Protein 8PE4 (pdb70)

B-factor: mean 80.27, std 25.06, range [13.52, 149.9]

InterPro domains:
  IPR015302 Major coat protein, L-A virus [PF09220] (1-434)
  IPR036332 L-A virus major coat protein superfamily [G3DSA:3.90.1840.10] (1-651)
  IPR036332 L-A virus major coat protein superfamily [SSF82856] (1-651)

Sequence (1255 aa):
MLRFVTKNSQDKSSDLFSICSDRGTFVAHNRVRTDFKFDNLVFNRVYGVSQKFTLVGNPTVCFNEGSSYLEGIAKKYLTLDGGLAIDNVLNELASHAYNITSWRWYDNHVALLMNMLRAYHLQVLTEQGQYSAGDIPMYHDGHVKIKLPVTIDDTAGPTQFAWPSDRSTDSYPDWAQFSESFPSIDVPYLDVRPLTVTEVNFVLMMMSKWHRRTNLAIDYEAPQLADKFAYRHALTVQDADEWIEGDRTDDQFRPPSSKVMLSALRKYVNHNRLYNQFYTAAQLLAQIMMKPVPNCAEGYAWLMHDALVNIPKFGSIRGRYPFLLSGDAALIQATALEDWSAIMAKPELVFTYAMQVSVALNTGLYLRRVKKTGFGTTIDDSYEDGAFLQPETFVQAALACCTGQDAPLNGMSDVYVTYPDLLEFDAVTQVPITVIEPAGYNIVDDHLVVVGVPVACSPYMIFPVAAFDTANPYCGNFVIKAANKYLRKGAVYDKLEAWKLAWALRVAGYDTHFKVTKFYADNGDTWTHIPEFVTDGDVMEVFVTAIERRARHFVELPRLNSPAFFRSVEVSTTIYDTHVQAASRINLDYVKPVSTGIQVINAGELKNYWGSVRRTQQGLGVVGLTMLRFVTKNSQDKSSDLFSICSDRGTFVAHNRVRTDFKFDNLVFNRVYGVSQKFTLVGNPTVCFNEGSSYLEGIAKKYLTLDGGLAIDNVLNELRVASHAYNITSWRWYDNHVALLMNMLRAYHLQVLTEQGQYSAGDIPMYHDGHVKIKLPVTIDDTAGPTQFAWPSDRSTDSYPDWAQFSESFPSIDVPYLDVRPLTVTEVNFVLMMMSKWHRRTNLAIDYEAPQLADKFAYRHALTVQDADEWIEGDRTDDQFRPPSSKVMLSALRKYVNHNRLYNQFYTAAQLLAQIMMKPVPNCAEGYAWLMHDALVNIPKFGSIRGRYPFLLSGDAALIQATALEDWSAIMAKPELVFTYAMQVSVALNTGLYLRRVKKTGFGTTIDDSYEDGAFLQPETFVQAALACCTGQDAPLNGMSDVYVTYPDLLEFDAVTQVPITVIEPAGYNIVDDHLVVVGVPVACSPYMIFPVAAFDTANPYCGNFVIKAANKYLRKGAVYDKLEAWKLAWALRVAGYDTHFKVTKFYADNGDTWTHIPEFVTDGDVMEVFVTAIERRARHFVELPRLNSPAFFRSVEVSTTIYDTHVQAGASRINLDYVKPVSTGIQVINAGELKNYWGSVRRTQQGLGVVGLT

Nearest PDB structures (foldseek):
  8pe4-assembly1_B  TM=1.002E+00  e=0.000E+00  Saccharomyces cerevisiae virus L-A
  8pe4-assembly1_A  TM=9.789E-01  e=0.000E+00  Saccharomyces cerevisiae virus L-A
  8a5t-assembly1_A  TM=9.778E-01  e=0.000E+00  Saccharomyces cerevisiae
  7zts-assembly1_AG  TM=7.539E-01  e=8.269E-28  Saccharomyces cerevisiae BY4741
  7zts-assembly1_AB  TM=7.279E-01  e=7.808E-28  Saccharomyces cerevisiae BY4741

Radius of gyration: 36.83 Å; Cα contacts (8 Å, |Δi|>4): 2786; chains: 2; bounding box: 89×83×105 Å

Organism: Saccharomyces cerevisiae virus L-A (NCBI:txid11008)

Solvent-accessible surface area: 47794 Å² total; per-residue (Å²): 8,14,111,7,5,4,106,10,68,88,64,154,15,4,43,1,21,50,3,39,2,78,128,1,23,4,33,1,49,7,97,0,68,0,10,0,72,29,84,151,94,85,78,75,36,81,17,54,5,33,4,78,0,0,6,18,14,77,13,68,37,18,34,16,52,6,37,42,16,6,35,0,2,0,88,97,5,16,61,187,56,21,15,33,13,72,84,57,12,87,90,83,134,90,72,24,60,180,50,29,98,82,28,127,37,52,0,1,1,0,4,0,0,1,4,0,2,0,4,10,0,0,16,15,5,13,109,73,61,49,6,19,0,0,29,18,27,101,31,92,46,42,72,0,68,4,130,14,107,48,107,52,90,12,133,96,10,48,97,120,13,53,19,6,5,42,87,64,114,15,86,19,4,74,33,40,53,10,77,102,54,100,0,83,81,60,26,23,3,3,0,1,91,50,5,66,70,70,5,1,5,4,3,4,0,2,0,0,56,2,42,50,66,0,5,4,6,8,6,5,81,1,69,44,23,14,111,77,1,6,7,11,11,96,85,73,8,81,56,0,40,48,10,38,125,52,97,65,86,84,101,121,22,151,23,17,55,10,159,36,4,24,26,0,1,89,58,1,0,63,45,1,24,2,7,15,8,2,10,0,0,2,0,0,0,1,15,13,2,11,31,0,4,3,25,2,2,46,0,2,0,4,20,70,19,56,6,18,0,1,0,2,93,15,3,1,5,2,0,6,20,43,35,6,12,54,49,58,0,2,43,0,8,30,11,0,3,46,4,18,18,0,7,32,52,52,29,22,0,0,0,7,1,0,6,20,1,7,0,0,7,2,5,0,0,12,3,6,19,1,7,83,34,37,1,18,24,114,68,119,21,36,20,68,13,33,13,2,8,42,2,6,2,0,1,1,0,0,2,0,3,1,10,26,42,57,1,16,2,0,3,6,14,10,0,3,1,6,10,25,65,3,3,38,36,103,21,80,10,81,2,48,3,88,69,87,71,120,50,75,69,91,53,83,120,75,58,5,37,10,88,3,5,10,15,2,6,2,3,7,30,5,18,76,3,47,2,14,92,69,41,0,2,9,44,30,67,5,52,4,120,59,11,92,120,64,89,232,151,6,0,21,4,52,18,17,36,1,2,11,0,1,1,0,1,22,0,0,2,23,22,3,33,10,127,97,112,105,9,84,10,38,92,43,7,9,10,1,26,20,12,117,148,1,11,79,31,156,35,143,83,0,40,0,22,49,24,79,142,60,117,150,52,85,4,108,13,30,109,0,3,24,86,78,118,44,102,68,0,41,0,26,6,60,50,117,60,32,80,28,114,38,88,50,138,10,66,58,108,180,19,155,48,90,88,117,46,20,47,63,50,84,50,29,85,79,43,25,20,20,7,10,0,108,71,60,134,105,7,15,26,68,54,29,43,137,9,3,121,8,2,2,48,128,27,72,121,130,12,15,46,0,19,48,8,21,2,50,127,3,16,2,31,0,34,3,83,0,58,0,11,0,62,18,81,161,98,78,73,80,28,74,12,30,2,32,11,73,0,1,1,16,17,79,14,67,51,32,43,69,114,6,54,45,22,22,38,0,4,2,101,100,7,16,61,128,122,61,25,62,22,51,88,44,3,29,89,34,28,134,147,27,75,74,3,92,97,64,2,1,128,94,32,22,0,0,0,0,3,0,0,2,4,1,3,0,0,24,2,0,14,20,1,8,100,96,70,38,8,23,0,0,32,19,23,78,32,130,52,58,72,1,58,0,102,16,118,53,116,47,80,23,124,91,6,51,99,113,10,30,7,6,3,52,62,106,92,32,85,32,4,83,21,59,49,13,7,68,41,51,3,68,90,50,13,27,5,2,2,2,18,5,2,20,64,68,5,1,10,2,2,5,1,4,0,8,52,6,44,49,67,0,9,2,5,0,4,5,75,1,72,42,16,8,119,86,4,14,3,2,9,6,66,73,6,79,32,1,40,47,8,42,93,64,103,52,70,70,124,92,14,92,18,24,40,12,153,44,2,27,8,0,0,24,0,0,0,24,2,0,27,2,6,10,8,0,10,0,0,0,0,1,0,1,17,15,1,11,24,0,6,6,40,13,0,32,0,3,1,3,13,63,20,71,7,57,2,2,2,7,89,9,4,0,10,2,1,0,4,32,13,8,9,24,41,50,0,1,25,0,9,21,14,0,3,28,1,10,19,2,3,29,51,42,21,33,0,1,0,3,0,1,3,16,4,8,0,0,12,0,3,0,4,16,1,9,46,5,50,33,52,18,60,42,111,55,172,78,122,80,20,113,19,24,11,2,109,84,45,26,3,0,2,0,0,0,0,0,0,0,1,38,46,51,0,12,2,1,4,6,29,78,0,32,2,14,11,80,76,10,66,80,73,98,10,98,18,75,0,55,15,45,132,66,128,93,52,76,37,95,50,78,100,66,57,2,46,9,78,4,12,8,8,1,7,3,2,14,29,4,20,79,7,50,1,14,129,72,42,0,1,2,62,4,76,1,65,7,112,54,11,93,112,74,73,238,111,11,0,16,6,53,10,21,63,0,0,14,3,0,2,0,2,17,1,0,1,15,20,0,52,12,104,115,117,78,4,77,33,31,117,41,5,15,10,0,35,5,19,114,28,2,20,76,25,125,28,130,72,3,45,1,58,41,24,94,154,86,107,164,48,76,19,89,10,37,137,1,25,25,80,106,110,41,96,69,1,54,0,22,10,62,75,114,73,49,61,19,88,34,91,99,40,137,4,50,34,89,104,13,147,46,32,82,52,47,19,52,57,34,98,67,31,85,72,148,33,39,18,4,15,0,98,53,64,154,128,1,9,28,56,44,18,30,132

Foldseek 3Di:
DQCVLCVLVHVPFQWFDFDFAALFKWKWKFKKKKWKAFPNDIDIDIDMFIWMWGQFAAAAEDAAADDAAQQFFAPQQPDPDRHGPVVSPVVPAPVVVVVVVPADARAAALVLLLLLLLLLSQLVHLVVQRRWQHAADWDDDLFWTFGDDFDADGVPTDSHDFQQDDQLPDDFAAEAEDADFAQDDSAFEEEQAVADLLLVLLSRRSLAWGHQRHSGQSRYGDHRLGNYYYYYYPDDRCPVVCRNVPHDDDVVDGRDHSVSSLVSSVSRCVQSVVLLSSLLSLVQCLQRGIAIAAPDDQQCLVVVFHKYWYHYGHHRDPRNGPCGSPHFRGAAAQVSQLVVLVCSVPVRVSVLSSVVLNLLLLQLQVLLLLCCQPPQAPDNDCSLPDQCVQQQCNSQNSNQLWQQDWRFTSLAPPTHIHRPQQSDQARKDFGAIDTDHDDPFQDDPRGGIDTHHFNRGDCPSSQCRCNHPADANSHFKDKQDAAPAADDQWGKHFQRSVQRVQLVLLVQFWWKQWPCGTQDADPSRSGTGRDPSSSHHPDTIIGIGDRGGHPDGHHDAWPSTDPVGNTTIMMGMDIDDMDMDSTDRDDSVVSNGDPPSYHYDNWDDVNRPRFTWGQDSNGIDTDIRD/DVCVQCVNQPVQWHWFDFDEAAQFKFKWKFWKKKWKAFPNDIDIDIDMFMFMWGQFAAAAEDQAAFAADQFLWFAVQADPPVGGDLVVCLVVLVPSVVLVVAAVPPRHAACLVLLLLLLLLLSQLVCLVVQHRWAHAFDKADDQFWIAGDDFPADGVPADSHDFQFDDAPPDDWAAEKADADQRDGHHFFEAEQAVADLQLVLLSRSSLAWGHQRHRGQSSYGGHRLGNYYYYHYPDIHCPVVCVNDVNDDRVRNGRDHSVSSLVSSVSRCVQSVCLLSSLLSLVQCLQRRIAIAFNDDLQCLQVPFHKYWYDYRHHRDDRNHVCRNVFFGHADAPVSQLVVLVCSVPVSVSVRSSVLLNLQLLQLQVLCLQVQCVLVPDDDRQAPLCLCPPQQSNSQQSNCLQAQDFRFGSLAPRTHIGGVQQSDQQRKGWGQIDDGDDDPQPQDPNIRIHGGHFNGTDNVSVQCRPNDVADAVSNFKWKQDFAPDADDLFGWHFLRSVLRVQLVLLVQAKWWQWDCGTQDAGDSRSGGGRDCNSRVSPDGIIGTRAIGGHPPHHHDAWRCGDPPTRTIMIMGMDIDDIDTDYCIDMTGCPSSDGDPVSYDYDNWDDCVRPQFTWGADSSHIGTGHSD

Structure (mmCIF, N/CA/C/O backbone):
data_8PE4
#
_entry.id   8PE4
#
loop_
_atom_site.group_PDB
_atom_site.id
_atom_site.type_symbol
_atom_site.label_atom_id
_atom_site.label_alt_id
_atom_site.label_comp_id
_atom_site.label_asym_id
_atom_site.label_entity_id
_atom_site.label_seq_id
_atom_site.pdbx_PDB_ins_code
_atom_site.Cartn_x
_atom_site.Cartn_y
_atom_site.Cartn_z
_atom_site.occupancy
_atom_site.B_iso_or_equiv
_atom_site.auth_seq_id
_atom_site.auth_comp_id
_atom_site.auth_asym_id
_atom_site.auth_atom_id
_atom_site.pdbx_PDB_model_num
ATOM 1 N N . MET A 1 1 ? 202.749 199.263 297.087 1.00 68.97 1 MET A N 1
ATOM 2 C CA . MET A 1 1 ? 201.678 199.927 296.358 1.00 71.59 1 MET A CA 1
ATOM 3 C C . MET A 1 1 ? 201.051 201.030 297.206 1.00 79.44 1 MET A C 1
ATOM 4 O O . MET A 1 1 ? 200.345 201.895 296.693 1.00 79.12 1 MET A O 1
ATOM 9 N N . LEU A 1 2 ? 201.316 200.989 298.513 1.00 80.76 2 LEU A N 1
ATOM 10 C CA . LEU A 1 2 ? 200.825 202.046 299.390 1.00 76.83 2 LEU A CA 1
ATOM 11 C C . LEU A 1 2 ? 201.458 203.385 299.042 1.00 80.88 2 LEU A C 1
ATOM 12 O O . LEU A 1 2 ? 200.768 204.412 299.001 1.00 89.00 2 LEU A O 1
ATOM 17 N N . ARG A 1 3 ? 202.769 203.398 298.787 1.00 81.48 3 ARG A N 1
ATOM 18 C CA . ARG A 1 3 ? 203.434 204.646 298.432 1.00 81.34 3 ARG A CA 1
ATOM 19 C C . ARG A 1 3 ? 202.891 205.201 297.124 1.00 78.77 3 ARG A C 1
ATOM 20 O O . ARG A 1 3 ? 202.692 206.410 296.993 1.00 84.38 3 ARG A O 1
ATOM 28 N N . PHE A 1 4 ? 202.633 204.329 296.149 1.00 66.48 4 PHE A N 1
ATOM 29 C CA . PHE A 1 4 ? 202.133 204.788 294.857 1.00 72.60 4 PHE A CA 1
ATOM 30 C C . PHE A 1 4 ? 200.780 205.479 295.004 1.00 72.17 4 PHE A C 1
ATOM 31 O O . PHE A 1 4 ? 200.588 206.613 294.541 1.00 78.42 4 PHE A O 1
ATOM 39 N N . VAL A 1 5 ? 199.840 204.822 295.689 1.00 65.76 5 VAL A N 1
ATOM 40 C CA . VAL A 1 5 ? 198.502 205.382 295.850 1.00 66.82 5 VAL A CA 1
ATOM 41 C C . VAL A 1 5 ? 198.545 206.648 296.694 1.00 70.16 5 VAL A C 1
ATOM 42 O O . VAL A 1 5 ? 197.900 207.653 296.365 1.00 72.60 5 VAL A O 1
ATOM 46 N N . THR A 1 6 ? 199.314 206.633 297.783 1.00 81.35 6 THR A N 1
ATOM 47 C CA . THR A 1 6 ? 199.389 207.794 298.658 1.00 81.62 6 THR A CA 1
ATOM 48 C C . THR A 1 6 ? 200.244 208.921 298.090 1.00 85.90 6 THR A C 1
ATOM 49 O O . THR A 1 6 ? 200.250 210.013 298.662 1.00 91.86 6 THR A O 1
ATOM 53 N N . LYS A 1 7 ? 200.970 208.683 296.999 1.00 90.96 7 LYS A N 1
ATOM 54 C CA . LYS A 1 7 ? 201.746 209.722 296.345 1.00 88.95 7 LYS A CA 1
ATOM 55 C C . LYS A 1 7 ? 201.112 210.230 295.062 1.00 90.52 7 LYS A C 1
ATOM 56 O O . LYS A 1 7 ? 201.588 211.233 294.518 1.00 94.65 7 LYS A O 1
ATOM 62 N N . ASN A 1 8 ? 200.074 209.561 294.553 1.00 91.67 8 ASN A N 1
ATOM 63 C CA . ASN A 1 8 ? 199.385 210.080 293.373 1.00 93.88 8 ASN A CA 1
ATOM 64 C C . ASN A 1 8 ? 198.839 211.487 293.612 1.00 97.90 8 ASN A C 1
ATOM 65 O O . ASN A 1 8 ? 198.882 212.333 292.711 1.00 92.68 8 ASN A O 1
ATOM 70 N N . SER A 1 9 ? 198.321 211.759 294.810 1.00 118.73 9 SER A N 1
ATOM 71 C CA . SER A 1 9 ? 197.769 213.074 295.125 1.00 117.59 9 SER A CA 1
ATOM 72 C C . SER A 1 9 ? 198.596 213.816 296.167 1.00 117.57 9 SER A C 1
ATOM 73 O O . SER A 1 9 ? 199.123 214.895 295.881 1.00 118.02 9 SER A O 1
ATOM 76 N N . GLN A 1 10 ? 198.736 213.257 297.367 1.00 126.56 10 GLN A N 1
ATOM 77 C CA . GLN A 1 10 ? 199.530 213.852 298.438 1.00 127.73 10 GLN A CA 1
ATOM 78 C C . GLN A 1 10 ? 199.563 212.877 299.604 1.00 129.24 10 GLN A C 1
ATOM 79 O O . GLN A 1 10 ? 198.670 212.039 299.763 1.00 129.47 10 GLN A O 1
ATOM 85 N N . ASP A 1 11 ? 200.603 213.009 300.430 1.00 129.35 11 ASP A N 1
ATOM 86 C CA . ASP A 1 11 ? 200.769 212.124 301.576 1.00 128.24 11 ASP A CA 1
ATOM 87 C C . ASP A 1 11 ? 199.642 212.264 302.592 1.00 127.48 11 ASP A C 1
ATOM 88 O O . ASP A 1 11 ? 199.432 211.350 303.396 1.00 125.77 11 ASP A O 1
ATOM 93 N N . LYS A 1 12 ? 198.916 213.383 302.575 1.00 135.58 12 LYS A N 1
ATOM 94 C CA . LYS A 1 12 ? 197.884 213.609 303.578 1.00 135.93 12 LYS A CA 1
ATOM 95 C C . LYS A 1 12 ? 196.544 213.017 303.168 1.00 135.03 12 LYS A C 1
ATOM 96 O O . LYS A 1 12 ? 195.778 212.575 304.032 1.00 132.17 12 LYS A O 1
ATOM 102 N N . SER A 1 13 ? 196.241 212.999 301.868 1.00 131.11 13 SER A N 1
ATOM 103 C CA . SER A 1 13 ? 194.927 212.582 301.393 1.00 128.80 13 SER A CA 1
ATOM 104 C C . SER A 1 13 ? 194.641 211.124 301.727 1.00 130.19 13 SER A C 1
ATOM 105 O O . SER A 1 13 ? 193.763 210.834 302.547 1.00 129.55 13 SER A O 1
ATOM 108 N N . SER A 1 14 ? 195.392 210.208 301.114 1.00 117.62 14 SER A N 1
ATOM 109 C CA . SER A 1 14 ? 195.253 208.769 301.331 1.00 116.91 14 SER A CA 1
ATOM 110 C C . SER A 1 14 ? 193.787 208.337 301.254 1.00 115.92 14 SER A C 1
ATOM 111 O O . SER A 1 14 ? 193.194 207.865 302.225 1.00 113.90 14 SER A O 1
ATOM 114 N N . ASP A 1 15 ? 193.209 208.511 300.070 1.00 104.52 15 ASP A N 1
ATOM 115 C CA . ASP A 1 15 ? 191.793 208.256 299.848 1.00 103.27 15 ASP A CA 1
ATOM 116 C C . ASP A 1 15 ? 191.610 206.846 299.300 1.00 102.73 15 ASP A C 1
ATOM 117 O O . ASP A 1 15 ? 192.248 206.467 298.313 1.00 107.75 15 ASP A O 1
ATOM 122 N N . LEU A 1 16 ? 190.728 206.083 299.939 1.00 80.40 16 LEU A N 1
ATOM 123 C CA . LEU A 1 16 ? 190.445 204.700 299.582 1.00 77.65 16 LEU A CA 1
ATOM 124 C C . LEU A 1 16 ? 188.971 204.541 299.247 1.00 77.63 16 LEU A C 1
ATOM 125 O O . LEU A 1 16 ? 188.127 205.311 299.714 1.00 82.35 16 LEU A O 1
ATOM 130 N N . PHE A 1 17 ? 188.663 203.536 298.433 1.00 74.20 17 PHE A N 1
ATOM 131 C CA . PHE A 1 17 ? 187.290 203.274 298.040 1.00 75.64 17 PHE A CA 1
ATOM 132 C C . PHE A 1 17 ? 187.003 201.782 298.093 1.00 77.89 17 PHE A C 1
ATOM 133 O O . PHE A 1 17 ? 187.882 200.951 297.848 1.00 85.89 17 PHE A O 1
ATOM 141 N N . SER A 1 18 ? 185.759 201.451 298.418 1.00 69.64 18 SER A N 1
ATOM 142 C CA . SER A 1 18 ? 185.340 200.065 298.528 1.00 66.51 18 SER A CA 1
ATOM 143 C C . SER A 1 18 ? 184.888 199.521 297.176 1.00 75.11 18 SER A C 1
ATOM 144 O O . SER A 1 18 ? 184.677 200.264 296.215 1.00 82.29 18 SER A O 1
ATOM 147 N N . ILE A 1 19 ? 184.743 198.197 297.111 1.00 65.53 19 ILE A N 1
ATOM 148 C CA . ILE A 1 19 ? 184.316 197.537 295.882 1.00 63.88 19 ILE A CA 1
ATOM 149 C C . ILE A 1 19 ? 182.809 197.674 295.739 1.00 68.12 19 ILE A C 1
ATOM 150 O O . ILE A 1 19 ? 182.057 197.529 296.710 1.00 80.05 19 ILE A O 1
ATOM 155 N N . CYS A 1 20 ? 182.358 197.962 294.520 1.00 66.26 20 CYS A N 1
ATOM 156 C CA . CYS A 1 20 ? 180.938 198.030 294.220 1.00 71.63 20 CYS A CA 1
ATOM 157 C C . CYS A 1 20 ? 180.739 197.676 292.756 1.00 72.69 20 CYS A C 1
ATOM 158 O O . CYS A 1 20 ? 181.567 198.025 291.913 1.00 83.55 20 CYS A O 1
ATOM 161 N N . SER A 1 21 ? 179.646 196.983 292.463 1.00 71.86 21 SER A N 1
ATOM 162 C CA . SER A 1 21 ? 179.336 196.594 291.099 1.00 72.41 21 SER A CA 1
ATOM 163 C C . SER A 1 21 ? 177.849 196.774 290.843 1.00 74.44 21 SER A C 1
ATOM 164 O O . SER A 1 21 ? 177.031 196.739 291.765 1.00 84.24 21 SER A O 1
ATOM 167 N N . ASP A 1 22 ? 177.510 196.979 289.577 1.00 84.32 22 ASP A N 1
ATOM 168 C CA . ASP A 1 22 ? 176.118 197.090 289.151 1.00 88.52 22 ASP A CA 1
ATOM 169 C C . ASP A 1 22 ? 176.044 196.339 287.828 1.00 89.00 22 ASP A C 1
ATOM 170 O O . ASP A 1 22 ? 176.303 196.916 286.767 1.00 93.53 22 ASP A O 1
ATOM 175 N N . ARG A 1 23 ? 175.697 195.054 287.899 1.00 87.21 23 ARG A N 1
ATOM 176 C CA . ARG A 1 23 ? 175.758 194.156 286.746 1.00 88.82 23 ARG A CA 1
ATOM 177 C C . ARG A 1 23 ? 177.164 194.115 286.153 1.00 90.21 23 ARG A C 1
ATOM 178 O O . ARG A 1 23 ? 177.346 194.055 284.936 1.00 93.49 23 ARG A O 1
ATOM 186 N N . GLY A 1 24 ? 178.169 194.152 287.026 1.00 79.55 24 GLY A N 1
ATOM 187 C CA . GLY A 1 24 ? 179.551 194.032 286.623 1.00 79.37 24 GLY A CA 1
ATOM 188 C C . GLY A 1 24 ? 180.264 195.336 286.350 1.00 79.00 24 GLY A C 1
ATOM 189 O O . GLY A 1 24 ? 181.480 195.320 286.125 1.00 81.10 24 GLY A O 1
ATOM 190 N N . THR A 1 25 ? 179.558 196.464 286.357 1.00 73.25 25 THR A N 1
ATOM 191 C CA . THR A 1 25 ? 180.170 197.756 286.094 1.00 66.71 25 THR A CA 1
ATOM 192 C C . THR A 1 25 ? 179.809 198.734 287.203 1.00 61.23 25 THR A C 1
ATOM 193 O O . THR A 1 25 ? 178.785 198.594 287.875 1.00 77.63 25 THR A O 1
ATOM 197 N N . PHE A 1 26 ? 180.669 199.731 287.384 1.00 46.31 26 PHE A N 1
ATOM 198 C CA . PHE A 1 26 ? 180.405 200.795 288.336 1.00 57.20 26 PHE A CA 1
ATOM 199 C C . PHE A 1 26 ? 180.984 202.087 287.787 1.00 60.67 26 PHE A C 1
ATOM 200 O O . PHE A 1 26 ? 181.847 202.077 286.906 1.00 67.14 26 PHE A O 1
ATOM 208 N N . VAL A 1 27 ? 180.499 203.203 288.319 1.00 58.74 27 VAL A N 1
ATOM 209 C CA . VAL A 1 27 ? 180.873 204.528 287.845 1.00 55.76 27 VAL A CA 1
ATOM 210 C C . VAL A 1 27 ? 181.451 205.319 289.007 1.00 55.83 27 VAL A C 1
ATOM 211 O O . VAL A 1 27 ? 180.887 205.323 290.107 1.00 65.88 27 VAL A O 1
ATOM 215 N N . ALA A 1 28 ? 182.588 205.969 288.768 1.00 56.44 28 ALA A N 1
ATOM 216 C CA . ALA A 1 28 ? 183.249 206.816 289.753 1.00 55.59 28 ALA A CA 1
ATOM 217 C C . ALA A 1 28 ? 183.027 208.269 289.352 1.00 61.30 28 ALA A C 1
ATOM 218 O O . ALA A 1 28 ? 183.544 208.721 288.326 1.00 68.63 28 ALA A O 1
ATOM 220 N N . HIS A 1 29 ? 182.241 208.977 290.172 1.00 69.38 29 HIS A N 1
ATOM 221 C CA . HIS A 1 29 ? 181.901 210.388 289.867 1.00 68.67 29 HIS A CA 1
ATOM 222 C C . HIS A 1 29 ? 182.845 211.342 290.577 1.00 69.00 29 HIS A C 1
ATOM 223 O O . HIS A 1 29 ? 183.345 211.014 291.665 1.00 75.71 29 HIS A O 1
ATOM 230 N N . ASN A 1 30 ? 183.053 212.502 289.975 1.00 60.01 30 ASN A N 1
ATOM 231 C CA . ASN A 1 30 ? 183.899 213.539 290.542 1.00 60.31 30 ASN A CA 1
ATOM 232 C C . ASN A 1 30 ? 183.199 214.881 290.401 1.00 71.35 30 ASN A C 1
ATOM 233 O O . ASN A 1 30 ? 182.206 215.018 289.682 1.00 80.80 30 ASN A O 1
ATOM 238 N N . ARG A 1 31 ? 183.730 215.881 291.099 1.00 75.25 31 ARG A N 1
ATOM 239 C CA . ARG A 1 31 ? 183.239 217.253 291.002 1.00 74.54 31 ARG A CA 1
ATOM 240 C C . ARG A 1 31 ? 184.451 218.168 290.960 1.00 77.08 31 ARG A C 1
ATOM 241 O O . ARG A 1 31 ? 185.204 218.253 291.934 1.00 78.26 31 ARG A O 1
ATOM 249 N N . VAL A 1 32 ? 184.640 218.848 289.834 1.00 62.79 32 VAL A N 1
ATOM 250 C CA . VAL A 1 32 ? 185.879 219.548 289.531 1.00 58.40 32 VAL A CA 1
ATOM 251 C C . VAL A 1 32 ? 185.571 220.975 289.098 1.00 59.13 32 VAL A C 1
ATOM 252 O O . VAL A 1 32 ? 184.619 221.216 288.348 1.00 62.19 32 VAL A O 1
ATOM 256 N N . ARG A 1 33 ? 186.361 221.922 289.595 1.00 57.53 33 ARG A N 1
ATOM 257 C CA . ARG A 1 33 ? 186.217 223.333 289.266 1.00 55.39 33 ARG A CA 1
ATOM 258 C C . ARG A 1 33 ? 187.389 223.778 288.405 1.00 60.50 33 ARG A C 1
ATOM 259 O O . ARG A 1 33 ? 188.548 223.557 288.767 1.00 69.44 33 ARG A O 1
ATOM 267 N N . THR A 1 34 ? 187.083 224.407 287.273 1.00 47.71 34 THR A N 1
ATOM 268 C CA . THR A 1 34 ? 188.088 224.892 286.335 1.00 40.39 34 THR A CA 1
ATOM 269 C C . THR A 1 34 ? 188.087 226.412 286.340 1.00 36.62 34 THR A C 1
ATOM 270 O O . THR A 1 34 ? 187.028 227.033 286.220 1.00 43.02 34 THR A O 1
ATOM 274 N N . ASP A 1 35 ? 189.268 227.004 286.462 1.00 36.18 35 ASP A N 1
ATOM 275 C CA . ASP A 1 35 ? 189.428 228.450 286.486 1.00 37.36 35 ASP A CA 1
ATOM 276 C C . ASP A 1 35 ? 189.772 228.986 285.103 1.00 41.86 35 ASP A C 1
ATOM 277 O O . ASP A 1 35 ? 190.219 228.252 284.218 1.00 65.61 35 ASP A O 1
ATOM 282 N N . PHE A 1 36 ? 189.554 230.289 284.929 1.00 27.35 36 PHE A N 1
ATOM 283 C CA . PHE A 1 36 ? 189.934 230.998 283.707 1.00 29.66 36 PHE A CA 1
ATOM 284 C C . PHE A 1 36 ? 190.308 232.419 284.131 1.00 41.55 36 PHE A C 1
ATOM 285 O O . PHE A 1 36 ? 189.449 233.299 284.202 1.00 62.24 36 PHE A O 1
ATOM 293 N N . LYS A 1 37 ? 191.588 232.636 284.412 1.00 36.14 37 LYS A N 1
ATOM 294 C CA . LYS A 1 37 ? 192.056 233.943 284.847 1.00 42.17 37 LYS A CA 1
ATOM 295 C C . LYS A 1 37 ? 192.806 234.629 283.715 1.00 38.56 37 LYS A C 1
ATOM 296 O O . LYS A 1 37 ? 193.769 234.077 283.174 1.00 53.98 37 LYS A O 1
ATOM 302 N N . PHE A 1 38 ? 192.360 235.835 283.373 1.00 50.38 38 PHE A N 1
ATOM 303 C CA . PHE A 1 38 ? 192.970 236.649 282.334 1.00 52.24 38 PHE A CA 1
ATOM 304 C C . PHE A 1 38 ? 192.616 238.104 282.599 1.00 56.57 38 PHE A C 1
ATOM 305 O O . PHE A 1 38 ? 191.466 238.415 282.913 1.00 59.17 38 PHE A O 1
ATOM 313 N N . ASP A 1 39 ? 193.610 238.985 282.477 1.00 70.41 39 ASP A N 1
ATOM 314 C CA . ASP A 1 39 ? 193.430 240.415 282.744 1.00 71.26 39 ASP A CA 1
ATOM 315 C C . ASP A 1 39 ? 192.923 240.658 284.163 1.00 74.41 39 ASP A C 1
ATOM 316 O O . ASP A 1 39 ? 192.146 241.580 284.412 1.00 75.19 39 ASP A O 1
ATOM 321 N N . ASN A 1 40 ? 193.377 239.825 285.102 1.00 72.05 40 ASN A N 1
ATOM 322 C CA . ASN A 1 40 ? 192.954 239.895 286.501 1.00 64.09 40 ASN A CA 1
ATOM 323 C C . ASN A 1 40 ? 191.444 239.731 286.649 1.00 63.63 40 ASN A C 1
ATOM 324 O O . ASN A 1 40 ? 190.831 240.303 287.552 1.00 72.93 40 ASN A O 1
ATOM 329 N N . LEU A 1 41 ? 190.838 238.953 285.758 1.00 52.15 41 LEU A N 1
ATOM 330 C CA . LEU A 1 41 ? 189.414 238.621 285.798 1.00 54.27 41 LEU A CA 1
ATOM 331 C C . LEU A 1 41 ? 189.306 237.107 285.942 1.00 47.81 41 LEU A C 1
ATOM 332 O O . LEU A 1 41 ? 189.301 236.380 284.948 1.00 54.64 41 LEU A O 1
ATOM 337 N N . VAL A 1 42 ? 189.210 236.631 287.178 1.00 28.55 42 VAL A N 1
ATOM 338 C CA . VAL A 1 42 ? 189.152 235.197 287.430 1.00 29.92 42 VAL A CA 1
ATOM 339 C C . VAL A 1 42 ? 187.731 234.709 287.193 1.00 34.32 42 VAL A C 1
ATOM 340 O O . VAL A 1 42 ? 186.789 235.164 287.847 1.00 59.37 42 VAL A O 1
ATOM 344 N N . PHE A 1 43 ? 187.579 233.771 286.270 1.00 28.43 43 PHE A N 1
ATOM 345 C CA . PHE A 1 43 ? 186.309 233.121 286.002 1.00 31.81 43 PHE A CA 1
ATOM 346 C C . PHE A 1 43 ? 186.457 231.646 286.332 1.00 48.37 43 PHE A C 1
ATOM 347 O O . PHE A 1 43 ? 187.560 231.097 286.282 1.00 63.88 43 PHE A O 1
ATOM 355 N N . ASN A 1 44 ? 185.348 230.999 286.680 1.00 42.38 44 ASN A N 1
ATOM 356 C CA . ASN A 1 44 ? 185.401 229.579 286.981 1.00 43.20 44 ASN A CA 1
ATOM 357 C C . ASN A 1 44 ? 184.115 228.912 286.529 1.00 46.70 44 ASN A C 1
ATOM 358 O O . ASN A 1 44 ? 183.097 229.568 286.294 1.00 49.98 44 ASN A O 1
ATOM 363 N N . ARG A 1 45 ? 184.180 227.590 286.396 1.00 41.54 45 ARG A N 1
ATOM 364 C CA . ARG A 1 45 ? 183.016 226.788 286.039 1.00 38.73 45 ARG A CA 1
ATOM 365 C C . ARG A 1 45 ? 183.126 225.453 286.750 1.00 43.27 45 ARG A C 1
ATOM 366 O O . ARG A 1 45 ? 184.102 224.725 286.549 1.00 55.76 45 ARG A O 1
ATOM 374 N N . VAL A 1 46 ? 182.133 225.133 287.574 1.00 52.29 46 VAL A N 1
ATOM 375 C CA . VAL A 1 46 ? 182.102 223.888 288.332 1.00 46.93 46 VAL A CA 1
ATOM 376 C C . VAL A 1 46 ? 181.218 222.894 287.596 1.00 54.72 46 VAL A C 1
ATOM 377 O O . VAL A 1 46 ? 180.095 223.225 287.194 1.00 66.55 46 VAL A O 1
ATOM 381 N N . TYR A 1 47 ? 181.724 221.678 287.410 1.00 42.81 47 TYR A N 1
ATOM 382 C CA . TYR A 1 47 ? 180.995 220.656 286.675 1.00 44.00 47 TYR A CA 1
ATOM 383 C C . TYR A 1 47 ? 181.386 219.290 287.205 1.00 47.70 47 TYR A C 1
ATOM 384 O O . TYR A 1 47 ? 182.450 219.124 287.808 1.00 57.72 47 TYR A O 1
ATOM 393 N N . GLY A 1 48 ? 180.512 218.313 286.977 1.00 54.50 48 GLY A N 1
ATOM 394 C CA . GLY A 1 48 ? 180.755 216.949 287.400 1.00 53.26 48 GLY A CA 1
ATOM 395 C C . GLY A 1 48 ? 181.214 216.095 286.230 1.00 56.89 48 GLY A C 1
ATOM 396 O O . GLY A 1 48 ? 180.667 216.184 285.130 1.00 60.48 48 GLY A O 1
ATOM 397 N N . VAL A 1 49 ? 182.227 215.275 286.486 1.00 52.17 49 VAL A N 1
ATOM 398 C CA . VAL A 1 49 ? 182.757 214.339 285.503 1.00 47.88 49 VAL A CA 1
ATOM 399 C C . VAL A 1 49 ? 182.577 212.926 286.036 1.00 58.19 49 VAL A C 1
ATOM 400 O O . VAL A 1 49 ? 182.743 212.675 287.234 1.00 65.49 49 VAL A O 1
ATOM 404 N N . SER A 1 50 ? 182.198 212.011 285.148 1.00 58.61 50 SER A N 1
ATOM 405 C CA . SER A 1 50 ? 181.926 210.627 285.515 1.00 56.64 50 SER A CA 1
ATOM 406 C C . SER A 1 50 ? 182.745 209.708 284.624 1.00 60.43 50 SER A C 1
ATOM 407 O O . SER A 1 50 ? 182.662 209.799 283.396 1.00 64.76 50 SER A O 1
ATOM 410 N N . GLN A 1 51 ? 183.526 208.825 285.240 1.00 62.20 51 GLN A N 1
ATOM 411 C CA . GLN A 1 51 ? 184.291 207.802 284.531 1.00 60.97 51 GLN A CA 1
ATOM 412 C C . GLN A 1 51 ? 183.873 206.442 285.076 1.00 59.31 51 GLN A C 1
ATOM 413 O O . GLN A 1 51 ? 184.227 206.080 286.202 1.00 68.13 51 GLN A O 1
ATOM 419 N N . LYS A 1 52 ? 183.117 205.687 284.287 1.00 50.20 52 LYS A N 1
ATOM 420 C CA . LYS A 1 52 ? 182.652 204.384 284.725 1.00 61.23 52 LYS A CA 1
ATOM 421 C C . LYS A 1 52 ? 183.678 203.306 284.403 1.00 64.78 52 LYS A C 1
ATOM 422 O O . LYS A 1 52 ? 184.467 203.428 283.464 1.00 73.83 52 LYS A O 1
ATOM 428 N N . PHE A 1 53 ? 183.652 202.242 285.199 1.00 54.90 53 PHE A N 1
ATOM 429 C CA . PHE A 1 53 ? 184.593 201.139 285.082 1.00 53.67 53 PHE A CA 1
ATOM 430 C C . PHE A 1 53 ? 183.818 199.837 284.966 1.00 56.82 53 PHE A C 1
ATOM 431 O O . PHE A 1 53 ? 182.660 199.743 285.378 1.00 71.33 53 PHE A O 1
ATOM 439 N N . THR A 1 54 ? 184.467 198.824 284.395 1.00 62.23 54 THR A N 1
ATOM 440 C CA . THR A 1 54 ? 183.871 197.504 284.256 1.00 61.01 54 THR A CA 1
ATOM 441 C C . THR A 1 54 ? 184.801 196.450 284.836 1.00 66.38 54 THR A C 1
ATOM 442 O O . THR A 1 54 ? 186.016 196.494 284.625 1.00 67.07 54 THR A O 1
ATOM 446 N N . LEU A 1 55 ? 184.220 195.503 285.571 1.00 69.15 55 LEU A N 1
ATOM 447 C CA . LEU A 1 55 ? 184.948 194.381 286.141 1.00 66.23 55 LEU A CA 1
ATOM 448 C C . LEU A 1 55 ? 184.907 193.145 285.257 1.00 68.76 55 LEU A C 1
ATOM 449 O O . LEU A 1 55 ? 185.455 192.107 285.636 1.00 67.98 55 LEU A O 1
ATOM 454 N N . VAL A 1 56 ? 184.271 193.233 284.096 1.00 74.77 56 VAL A N 1
ATOM 455 C CA . VAL A 1 56 ? 184.137 192.098 283.194 1.00 69.78 56 VAL A CA 1
ATOM 456 C C . VAL A 1 56 ? 185.410 191.956 282.374 1.00 69.56 56 VAL A C 1
ATOM 457 O O . VAL A 1 56 ? 185.879 192.921 281.758 1.00 68.30 56 VAL A O 1
ATOM 461 N N . GLY A 1 57 ? 185.968 190.753 282.357 1.00 79.55 57 GLY A N 1
ATOM 462 C CA . GLY A 1 57 ? 187.144 190.482 281.558 1.00 79.99 57 GLY A CA 1
ATOM 463 C C . GLY A 1 57 ? 187.380 188.995 281.459 1.00 77.50 57 GLY A C 1
ATOM 464 O O . GLY A 1 57 ? 186.893 188.211 282.281 1.00 81.50 57 GLY A O 1
ATOM 465 N N . ASN A 1 58 ? 188.149 188.612 280.441 1.00 59.21 58 ASN A N 1
ATOM 466 C CA . ASN A 1 58 ? 188.485 187.213 280.182 1.00 60.66 58 ASN A CA 1
ATOM 467 C C . ASN A 1 58 ? 189.991 187.082 280.016 1.00 62.08 58 ASN A C 1
ATOM 468 O O . ASN A 1 58 ? 190.489 186.813 278.916 1.00 66.33 58 ASN A O 1
ATOM 473 N N . PRO A 1 59 ? 190.749 187.263 281.092 1.00 53.77 59 PRO A N 1
ATOM 474 C CA . PRO A 1 59 ? 192.205 187.161 280.989 1.00 54.26 59 PRO A CA 1
ATOM 475 C C . PRO A 1 59 ? 192.639 185.728 280.746 1.00 60.98 59 PRO A C 1
ATOM 476 O O . PRO A 1 59 ? 191.955 184.772 281.118 1.00 69.19 59 PRO A O 1
ATOM 480 N N . THR A 1 60 ? 193.797 185.585 280.111 1.00 61.64 60 THR A N 1
ATOM 481 C CA . THR A 1 60 ? 194.414 184.284 279.895 1.00 61.76 60 THR A CA 1
ATOM 482 C C . THR A 1 60 ? 195.484 184.066 280.955 1.00 67.12 60 THR A C 1
ATOM 483 O O . THR A 1 60 ? 196.384 184.897 281.117 1.00 67.22 60 THR A O 1
ATOM 487 N N . VAL A 1 61 ? 195.383 182.952 281.673 1.00 72.44 61 VAL A N 1
ATOM 488 C CA . VAL A 1 61 ? 196.258 182.653 282.798 1.00 67.66 61 VAL A CA 1
ATOM 489 C C . VAL A 1 61 ? 197.012 181.368 282.494 1.00 72.79 61 VAL A C 1
ATOM 490 O O . VAL A 1 61 ? 196.408 180.359 282.114 1.00 74.57 61 VAL A O 1
ATOM 494 N N . CYS A 1 62 ? 198.330 181.412 282.650 1.00 71.82 62 CYS A N 1
ATOM 495 C CA . CYS A 1 62 ? 199.196 180.261 282.444 1.00 64.94 62 CYS A CA 1
ATOM 496 C C . CYS A 1 62 ? 199.888 179.940 283.759 1.00 66.02 62 CYS A C 1
ATOM 497 O O . CYS A 1 62 ? 200.442 180.834 284.406 1.00 63.61 62 CYS A O 1
ATOM 499 N N . PHE A 1 63 ? 199.841 178.673 284.152 1.00 65.84 63 PHE A N 1
ATOM 500 C CA . PHE A 1 63 ? 200.339 178.237 285.455 1.00 59.30 63 PHE A CA 1
ATOM 501 C C . PHE A 1 63 ? 201.661 177.513 285.225 1.00 63.20 63 PHE A C 1
ATOM 502 O O . PHE A 1 63 ? 201.705 176.295 285.057 1.00 66.92 63 PHE A O 1
ATOM 510 N N . ASN A 1 64 ? 202.749 178.277 285.215 1.00 68.20 64 ASN A N 1
ATOM 511 C CA . ASN A 1 64 ? 204.074 177.762 284.903 1.00 67.56 64 ASN A CA 1
ATOM 512 C C . ASN A 1 64 ? 204.992 177.992 286.093 1.00 69.37 64 ASN A C 1
ATOM 513 O O . ASN A 1 64 ? 205.089 179.117 286.591 1.00 75.51 64 ASN A O 1
ATOM 518 N N . GLU A 1 65 ? 205.676 176.939 286.530 1.00 80.84 65 GLU A N 1
ATOM 519 C CA . GLU A 1 65 ? 206.488 177.028 287.734 1.00 83.95 65 GLU A CA 1
ATOM 520 C C . GLU A 1 65 ? 207.676 177.961 287.530 1.00 83.55 65 GLU A C 1
ATOM 521 O O . GLU A 1 65 ? 208.167 178.150 286.415 1.00 88.61 65 GLU A O 1
ATOM 527 N N . GLY A 1 66 ? 208.131 178.553 288.629 1.00 67.53 66 GLY A N 1
ATOM 528 C CA . GLY A 1 66 ? 209.239 179.480 288.582 1.00 74.96 66 GLY A CA 1
ATOM 529 C C . GLY A 1 66 ? 210.236 179.271 289.699 1.00 71.54 66 GLY A C 1
ATOM 530 O O . GLY A 1 66 ? 210.450 178.140 290.144 1.00 75.58 66 GLY A O 1
ATOM 531 N N . SER A 1 67 ? 210.854 180.354 290.156 1.00 71.24 67 SER A N 1
ATOM 532 C CA . SER A 1 67 ? 211.852 180.262 291.206 1.00 74.19 67 SER A CA 1
ATOM 533 C C . SER A 1 67 ? 211.202 179.933 292.546 1.00 77.80 67 SER A C 1
ATOM 534 O O . SER A 1 67 ? 210.004 180.139 292.758 1.00 78.72 67 SER A O 1
ATOM 537 N N . SER A 1 68 ? 212.017 179.405 293.452 1.00 86.79 68 SER A N 1
ATOM 538 C CA . SER A 1 68 ? 211.588 179.075 294.802 1.00 84.57 68 SER A CA 1
ATOM 539 C C . SER A 1 68 ? 212.082 180.147 295.763 1.00 85.34 68 SER A C 1
ATOM 540 O O . SER A 1 68 ? 213.282 180.432 295.819 1.00 88.30 68 SER A O 1
ATOM 543 N N . TYR A 1 69 ? 211.158 180.733 296.514 1.00 80.81 69 TYR A N 1
ATOM 544 C CA . TYR A 1 69 ? 211.446 181.836 297.417 1.00 82.46 69 TYR A CA 1
ATOM 545 C C . TYR A 1 69 ? 211.243 181.395 298.857 1.00 85.08 69 TYR A C 1
ATOM 546 O O . TYR A 1 69 ? 210.183 180.865 299.207 1.00 84.81 69 TYR A O 1
ATOM 555 N N . LEU A 1 70 ? 212.255 181.627 299.685 1.00 95.02 70 LEU A N 1
ATOM 556 C CA . LEU A 1 70 ? 212.294 181.163 301.063 1.00 90.74 70 LEU A CA 1
ATOM 557 C C . LEU A 1 70 ? 212.504 182.325 302.024 1.00 89.50 70 LEU A C 1
ATOM 558 O O . LEU A 1 70 ? 213.183 182.196 303.042 1.00 96.39 70 LEU A O 1
ATOM 563 N N . GLU A 1 71 ? 211.928 183.480 301.711 1.00 95.82 71 GLU A N 1
ATOM 564 C CA . GLU A 1 71 ? 212.117 184.670 302.541 1.00 96.58 71 GLU A CA 1
ATOM 565 C C . GLU A 1 71 ? 211.053 184.778 303.628 1.00 103.38 71 GLU A C 1
ATOM 566 O O . GLU A 1 71 ? 210.425 185.818 303.802 1.00 109.36 71 GLU A O 1
ATOM 572 N N . GLY A 1 72 ? 210.839 183.695 304.368 1.00 99.39 72 GLY A N 1
ATOM 573 C CA . GLY A 1 72 ? 209.979 183.748 305.533 1.00 97.44 72 GLY A CA 1
ATOM 574 C C . GLY A 1 72 ? 210.451 182.845 306.653 1.00 100.28 72 GLY A C 1
ATOM 575 O O . GLY A 1 72 ? 209.835 182.793 307.722 1.00 99.03 72 GLY A O 1
ATOM 576 N N . ILE A 1 73 ? 211.548 182.130 306.414 1.00 103.58 73 ILE A N 1
ATOM 577 C CA . ILE A 1 73 ? 212.083 181.172 307.374 1.00 101.59 73 ILE A CA 1
ATOM 578 C C . ILE A 1 73 ? 213.012 181.901 308.335 1.00 106.60 73 ILE A C 1
ATOM 579 O O . ILE A 1 73 ? 213.390 183.052 308.094 1.00 108.07 73 ILE A O 1
ATOM 584 N N . ALA A 1 74 ? 213.379 181.240 309.428 1.00 111.48 74 ALA A N 1
ATOM 585 C CA . ALA A 1 74 ? 214.269 181.842 310.405 1.00 108.46 74 ALA A CA 1
ATOM 586 C C . ALA A 1 74 ? 215.649 182.086 309.797 1.00 111.72 74 ALA A C 1
ATOM 587 O O . ALA A 1 74 ? 216.003 181.549 308.743 1.00 110.79 74 ALA A O 1
ATOM 589 N N . LYS A 1 75 ? 216.434 182.920 310.483 1.00 112.77 75 LYS A N 1
ATOM 590 C CA . LYS A 1 75 ? 217.755 183.283 309.982 1.00 112.12 75 LYS A CA 1
ATOM 591 C C . LYS A 1 75 ? 218.661 182.064 309.876 1.00 109.23 75 LYS A C 1
ATOM 592 O O . LYS A 1 75 ? 219.367 181.890 308.876 1.00 107.95 75 LYS A O 1
ATOM 598 N N . LYS A 1 76 ? 218.653 181.208 310.899 1.00 114.78 76 LYS A N 1
ATOM 599 C CA . LYS A 1 76 ? 219.548 180.060 310.919 1.00 116.73 76 LYS A CA 1
ATOM 600 C C . LYS A 1 76 ? 219.197 179.023 309.863 1.00 116.56 76 LYS A C 1
ATOM 601 O O . LYS A 1 76 ? 220.043 178.188 309.535 1.00 117.91 76 LYS A O 1
ATOM 607 N N . TYR A 1 77 ? 217.987 179.060 309.319 1.00 113.62 77 TYR A N 1
ATOM 608 C CA . TYR A 1 77 ? 217.584 178.130 308.274 1.00 115.35 77 TYR A CA 1
ATOM 609 C C . TYR A 1 77 ? 217.832 178.669 306.873 1.00 117.53 77 TYR A C 1
ATOM 610 O O . TYR A 1 77 ? 217.434 178.022 305.898 1.00 118.49 77 TYR A O 1
ATOM 619 N N . LEU A 1 78 ? 218.469 179.830 306.752 1.00 122.51 78 LEU A N 1
ATOM 620 C CA . LEU A 1 78 ? 218.776 180.446 305.470 1.00 118.65 78 LEU A CA 1
ATOM 621 C C . LEU A 1 78 ? 220.271 180.717 305.363 1.00 118.94 78 LEU A C 1
ATOM 622 O O . LEU A 1 78 ? 220.943 180.989 306.363 1.00 121.67 78 LEU A O 1
ATOM 627 N N . THR A 1 79 ? 220.787 180.641 304.139 1.00 125.07 79 THR A N 1
ATOM 628 C CA . THR A 1 79 ? 222.165 181.014 303.858 1.00 126.97 79 THR A CA 1
ATOM 629 C C . THR A 1 79 ? 222.237 182.514 303.577 1.00 127.93 79 THR A C 1
ATOM 630 O O . THR A 1 79 ? 221.294 183.264 303.841 1.00 125.67 79 THR A O 1
ATOM 634 N N . LEU A 1 80 ? 223.372 182.968 303.041 1.00 136.23 80 LEU A N 1
ATOM 635 C CA . LEU A 1 80 ? 223.528 184.379 302.710 1.00 137.39 80 LEU A CA 1
ATOM 636 C C . LEU A 1 80 ? 222.569 184.824 301.613 1.00 136.58 80 LEU A C 1
ATOM 637 O O . LEU A 1 80 ? 222.317 186.026 301.478 1.00 134.90 80 LEU A O 1
ATOM 642 N N . ASP A 1 81 ? 222.032 183.893 300.837 1.00 135.10 81 ASP A N 1
ATOM 643 C CA . ASP A 1 81 ? 221.021 184.180 299.830 1.00 134.21 81 ASP A CA 1
ATOM 644 C C . ASP A 1 81 ? 219.740 183.420 300.176 1.00 133.27 81 ASP A C 1
ATOM 645 O O . ASP A 1 81 ? 219.611 182.835 301.254 1.00 134.30 81 ASP A O 1
ATOM 650 N N . GLY A 1 82 ? 218.788 183.435 299.241 1.00 130.02 82 GLY A N 1
ATOM 651 C CA . GLY A 1 82 ? 217.489 182.833 299.480 1.00 129.83 82 GLY A CA 1
ATOM 652 C C . GLY A 1 82 ? 217.528 181.341 299.741 1.00 131.45 82 GLY A C 1
ATOM 653 O O . GLY A 1 82 ? 216.578 180.797 300.313 1.00 129.86 82 GLY A O 1
ATOM 654 N N . GLY A 1 83 ? 218.602 180.667 299.338 1.00 128.98 83 GLY A N 1
ATOM 655 C CA . GLY A 1 83 ? 218.746 179.248 299.594 1.00 128.17 83 GLY A CA 1
ATOM 656 C C . GLY A 1 83 ? 218.719 178.910 301.070 1.00 129.02 83 GLY A C 1
ATOM 657 O O . GLY A 1 83 ? 219.262 179.654 301.891 1.00 128.22 83 GLY A O 1
ATOM 658 N N . LEU A 1 84 ? 218.069 177.803 301.421 1.00 121.19 84 LEU A N 1
ATOM 659 C CA . LEU A 1 84 ? 217.984 177.397 302.814 1.00 119.15 84 LEU A CA 1
ATOM 660 C C . LEU A 1 84 ? 219.331 176.880 303.309 1.00 120.37 84 LEU A C 1
ATOM 661 O O . LEU A 1 84 ? 220.183 176.437 302.535 1.00 118.43 84 LEU A O 1
ATOM 666 N N . ALA A 1 85 ? 219.509 176.925 304.627 1.00 129.72 85 ALA A N 1
ATOM 667 C CA . ALA A 1 85 ? 220.730 176.440 305.268 1.00 128.36 85 ALA A CA 1
ATOM 668 C C . ALA A 1 85 ? 220.488 174.976 305.610 1.00 130.49 85 ALA A C 1
ATOM 669 O O . ALA A 1 85 ? 220.025 174.636 306.698 1.00 130.54 85 ALA A O 1
ATOM 671 N N . ILE A 1 86 ? 220.805 174.103 304.654 1.00 129.96 86 ILE A N 1
ATOM 672 C CA . ILE A 1 86 ? 220.490 172.688 304.798 1.00 128.31 86 ILE A CA 1
ATOM 673 C C . ILE A 1 86 ? 221.284 172.073 305.945 1.00 130.88 86 ILE A C 1
ATOM 674 O O . ILE A 1 86 ? 220.776 171.212 306.678 1.00 130.26 86 ILE A O 1
ATOM 679 N N . ASP A 1 87 ? 222.532 172.511 306.128 1.00 133.83 87 ASP A N 1
ATOM 680 C CA . ASP A 1 87 ? 223.344 171.988 307.219 1.00 132.92 87 ASP A CA 1
ATOM 681 C C . ASP A 1 87 ? 222.728 172.320 308.571 1.00 130.89 87 ASP A C 1
ATOM 682 O O . ASP A 1 87 ? 222.711 171.478 309.477 1.00 130.00 87 ASP A O 1
ATOM 687 N N . ASN A 1 88 ? 222.228 173.544 308.732 1.00 127.42 88 ASN A N 1
ATOM 688 C CA . ASN A 1 88 ? 221.563 173.908 309.978 1.00 127.63 88 ASN A CA 1
ATOM 689 C C . ASN A 1 88 ? 220.314 173.069 310.202 1.00 128.52 88 ASN A C 1
ATOM 690 O O . ASN A 1 88 ? 220.049 172.621 311.325 1.00 131.33 88 ASN A O 1
ATOM 695 N N . VAL A 1 89 ? 219.535 172.840 309.146 1.00 125.55 89 VAL A N 1
ATOM 696 C CA . VAL A 1 89 ? 218.328 172.032 309.284 1.00 126.91 89 VAL A CA 1
ATOM 697 C C . VAL A 1 89 ? 218.686 170.632 309.763 1.00 130.19 89 VAL A C 1
ATOM 698 O O . VAL A 1 89 ? 218.099 170.112 310.721 1.00 130.92 89 VAL A O 1
ATOM 702 N N . LEU A 1 90 ? 219.684 170.014 309.126 1.00 130.96 90 LEU A N 1
ATOM 703 C CA . LEU A 1 90 ? 220.026 168.643 309.489 1.00 130.67 90 LEU A CA 1
ATOM 704 C C . LEU A 1 90 ? 220.645 168.564 310.880 1.00 132.08 90 LEU A C 1
ATOM 705 O O . LEU A 1 90 ? 220.336 167.640 311.642 1.00 127.72 90 LEU A O 1
ATOM 710 N N . ASN A 1 91 ? 221.441 169.567 311.266 1.00 140.42 91 ASN A N 1
ATOM 711 C CA . ASN A 1 91 ? 221.974 169.555 312.659 1.00 138.87 91 ASN A CA 1
ATOM 712 C C . ASN A 1 91 ? 220.857 169.991 313.608 1.00 137.14 91 ASN A C 1
ATOM 713 O O . ASN A 1 91 ? 221.144 170.718 314.576 1.00 137.43 91 ASN A O 1
ATOM 718 N N . GLU A 1 92 ? 219.636 169.525 313.346 1.00 135.31 92 GLU A N 1
ATOM 719 C CA . GLU A 1 92 ? 218.473 169.908 314.188 1.00 135.60 92 GLU A CA 1
ATOM 720 C C . GLU A 1 92 ? 217.420 168.803 314.112 1.00 136.12 92 GLU A C 1
ATOM 721 O O . GLU A 1 92 ? 216.776 168.547 315.144 1.00 134.99 92 GLU A O 1
ATOM 727 N N . LEU A 1 93 ? 217.276 168.168 312.944 1.00 135.74 93 LEU A N 1
ATOM 728 C CA . LEU A 1 93 ? 216.222 167.133 312.745 1.00 135.31 93 LEU A CA 1
ATOM 729 C C . LEU A 1 93 ? 215.167 167.251 313.853 1.00 137.04 93 LEU A C 1
ATOM 730 O O . LEU A 1 93 ? 214.078 166.676 313.662 1.00 134.98 93 LEU A O 1
ATOM 735 N N . ALA A 1 105 ? 220.058 159.538 310.040 1.00 139.01 105 ALA A N 1
ATOM 736 C CA . ALA A 1 105 ? 218.633 159.337 309.693 1.00 140.28 105 ALA A CA 1
ATOM 737 C C . ALA A 1 105 ? 218.513 159.032 308.201 1.00 140.79 105 ALA A C 1
ATOM 738 O O . ALA A 1 105 ? 219.466 159.333 307.460 1.00 141.58 105 ALA A O 1
ATOM 740 N N . SER A 1 106 ? 217.387 158.454 307.779 1.00 147.96 106 SER A N 1
ATOM 741 C CA . SER A 1 106 ? 217.167 158.232 306.327 1.00 148.48 106 SER A CA 1
ATOM 742 C C . SER A 1 106 ? 216.981 159.596 305.657 1.00 149.57 106 SER A C 1
ATOM 743 O O . SER A 1 106 ? 217.551 159.805 304.576 1.00 149.90 106 SER A O 1
ATOM 746 N N . HIS A 1 107 ? 216.229 160.492 306.302 1.00 146.09 107 HIS A N 1
ATOM 747 C CA . HIS A 1 107 ? 215.969 161.841 305.732 1.00 145.47 107 HIS A CA 1
ATOM 748 C C . HIS A 1 107 ? 217.284 162.475 305.263 1.00 144.29 107 HIS A C 1
ATOM 749 O O . HIS A 1 107 ? 217.295 163.077 304.177 1.00 145.42 107 HIS A O 1
ATOM 756 N N . ALA A 1 108 ? 218.354 162.344 306.053 1.00 143.91 108 ALA A N 1
ATOM 757 C CA . ALA A 1 108 ? 219.668 162.884 305.631 1.00 143.52 108 ALA A CA 1
ATOM 758 C C . ALA A 1 108 ? 219.997 162.396 304.217 1.00 145.68 108 ALA A C 1
ATOM 759 O O . ALA A 1 108 ? 220.463 163.214 303.402 1.00 145.78 108 ALA A O 1
ATOM 761 N N . TYR A 1 109 ? 219.759 161.112 303.937 1.00 139.99 109 TYR A N 1
ATOM 762 C CA . TYR A 1 109 ? 220.024 160.550 302.587 1.00 138.68 109 TYR A CA 1
ATOM 763 C C . TYR A 1 109 ? 218.886 160.944 301.643 1.00 139.14 109 TYR A C 1
ATOM 764 O O . TYR A 1 109 ? 219.134 161.160 300.445 1.00 137.88 109 TYR A O 1
ATOM 773 N N . ASN A 1 110 ? 217.666 161.025 302.177 1.00 147.63 110 ASN A N 1
ATOM 774 C CA . ASN A 1 110 ? 216.494 161.399 301.344 1.00 148.12 110 ASN A CA 1
ATOM 775 C C . ASN A 1 110 ? 216.706 162.817 300.811 1.00 146.83 110 ASN A C 1
ATOM 776 O O . ASN A 1 110 ? 216.605 162.997 299.588 1.00 145.18 110 ASN A O 1
ATOM 781 N N . ILE A 1 111 ? 217.040 163.761 301.687 1.00 141.41 111 ILE A N 1
ATOM 782 C CA . ILE A 1 111 ? 217.218 165.195 301.302 1.00 138.69 111 ILE A CA 1
ATOM 783 C C . ILE A 1 111 ? 217.940 165.347 299.953 1.00 138.52 111 ILE A C 1
ATOM 784 O O . ILE A 1 111 ? 217.528 166.233 299.181 1.00 137.60 111 ILE A O 1
ATOM 789 N N . THR A 1 112 ? 218.962 164.530 299.670 1.00 137.32 112 THR A N 1
ATOM 790 C CA . THR A 1 112 ? 219.688 164.586 298.371 1.00 136.47 112 THR A CA 1
ATOM 791 C C . THR A 1 112 ? 218.697 164.565 297.204 1.00 136.99 112 THR A C 1
ATOM 792 O O . THR A 1 112 ? 219.124 164.864 296.075 1.00 134.14 112 THR A O 1
ATOM 796 N N . SER A 1 113 ? 217.435 164.227 297.463 1.00 137.75 113 SER A N 1
ATOM 797 C CA . SER A 1 113 ? 216.407 164.144 296.433 1.00 137.88 113 SER A CA 1
ATOM 798 C C . SER A 1 113 ? 215.147 164.891 296.849 1.00 136.38 113 SER A C 1
ATOM 799 O O . SER A 1 113 ? 214.028 164.446 296.591 1.00 134.44 113 SER A O 1
ATOM 802 N N . TRP A 1 114 ? 215.311 166.039 297.506 1.00 122.69 114 TRP A N 1
ATOM 803 C CA . TRP A 1 114 ? 214.187 166.874 297.925 1.00 120.25 114 TRP A CA 1
ATOM 804 C C . TRP A 1 114 ? 214.460 168.308 297.482 1.00 121.53 114 TRP A C 1
ATOM 805 O O . TRP A 1 114 ? 215.076 169.086 298.213 1.00 120.76 114 TRP A O 1
ATOM 816 N N . ARG A 1 115 ? 213.995 168.655 296.284 1.00 117.12 115 ARG A N 1
ATOM 817 C CA . ARG A 1 115 ? 214.021 170.046 295.862 1.00 114.93 115 ARG A CA 1
ATOM 818 C C . ARG A 1 115 ? 213.037 170.849 296.700 1.00 113.25 115 ARG A C 1
ATOM 819 O O . ARG A 1 115 ? 211.935 170.382 297.009 1.00 110.58 115 ARG A O 1
ATOM 827 N N . TRP A 1 116 ? 213.431 172.063 297.066 1.00 109.86 116 TRP A N 1
ATOM 828 C CA . TRP A 1 116 ? 212.625 172.913 297.937 1.00 108.97 116 TRP A CA 1
ATOM 829 C C . TRP A 1 116 ? 211.976 173.991 297.076 1.00 108.25 116 TRP A C 1
ATOM 830 O O . TRP A 1 116 ? 212.495 175.100 296.946 1.00 106.82 116 TRP A O 1
ATOM 841 N N . TYR A 1 117 ? 210.827 173.656 296.500 1.00 85.72 117 TYR A N 1
ATOM 842 C CA . TYR A 1 117 ? 210.033 174.596 295.715 1.00 83.75 117 TYR A CA 1
ATOM 843 C C . TYR A 1 117 ? 208.890 175.086 296.594 1.00 79.39 117 TYR A C 1
ATOM 844 O O . TYR A 1 117 ? 207.845 174.441 296.695 1.00 77.87 117 TYR A O 1
ATOM 853 N N . ASP A 1 118 ? 209.096 176.229 297.238 1.00 81.33 118 ASP A N 1
ATOM 854 C CA . ASP A 1 118 ? 208.095 176.833 298.108 1.00 85.41 118 ASP A CA 1
ATOM 855 C C . ASP A 1 118 ? 207.652 178.151 297.488 1.00 86.56 118 ASP A C 1
ATOM 856 O O . ASP A 1 118 ? 208.421 179.117 297.449 1.00 87.17 118 ASP A O 1
ATOM 861 N N . ASN A 1 119 ? 206.410 178.190 297.008 1.00 83.35 119 ASN A N 1
ATOM 862 C CA . ASN A 1 119 ? 205.880 179.397 296.380 1.00 79.56 119 ASN A CA 1
ATOM 863 C C . ASN A 1 119 ? 204.364 179.258 296.415 1.00 84.63 119 ASN A C 1
ATOM 864 O O . ASN A 1 119 ? 203.804 178.446 295.672 1.00 87.11 119 ASN A O 1
ATOM 869 N N . HIS A 1 120 ? 203.705 180.052 297.263 1.00 81.52 120 HIS A N 1
ATOM 870 C CA . HIS A 1 120 ? 202.268 179.945 297.492 1.00 76.54 120 HIS A CA 1
ATOM 871 C C . HIS A 1 120 ? 201.482 181.074 296.837 1.00 77.15 120 HIS A C 1
ATOM 872 O O . HIS A 1 120 ? 200.366 181.374 297.270 1.00 79.12 120 HIS A O 1
ATOM 879 N N . VAL A 1 121 ? 202.039 181.704 295.804 1.00 66.13 121 VAL A N 1
ATOM 880 C CA . VAL A 1 121 ? 201.409 182.887 295.224 1.00 67.27 121 VAL A CA 1
ATOM 881 C C . VAL A 1 121 ? 200.058 182.537 294.610 1.00 65.78 121 VAL A C 1
ATOM 882 O O . VAL A 1 121 ? 199.091 183.298 294.732 1.00 71.08 121 VAL A O 1
ATOM 886 N N . ALA A 1 122 ? 199.966 181.379 293.951 1.00 60.51 122 ALA A N 1
ATOM 887 C CA . ALA A 1 122 ? 198.693 180.970 293.369 1.00 62.22 122 ALA A CA 1
ATOM 888 C C . ALA A 1 122 ? 197.624 180.812 294.443 1.00 61.85 122 ALA A C 1
ATOM 889 O O . ALA A 1 122 ? 196.474 181.228 294.253 1.00 64.93 122 ALA A O 1
ATOM 891 N N . LEU A 1 123 ? 197.989 180.223 295.583 1.00 70.90 123 LEU A N 1
ATOM 892 C CA . LEU A 1 123 ? 197.037 180.057 296.676 1.00 73.23 123 LEU A CA 1
ATOM 893 C C . LEU A 1 123 ? 196.546 181.404 297.189 1.00 71.62 123 LEU A C 1
ATOM 894 O O . LEU A 1 123 ? 195.343 181.606 297.390 1.00 70.94 123 LEU A O 1
ATOM 899 N N . LEU A 1 124 ? 197.474 182.333 297.418 1.00 63.15 124 LEU A N 1
ATOM 900 C CA . LEU A 1 124 ? 197.097 183.634 297.951 1.00 63.84 124 LEU A CA 1
ATOM 901 C C . LEU A 1 124 ? 196.214 184.390 296.969 1.00 67.25 124 LEU A C 1
ATOM 902 O O . LEU A 1 124 ? 195.249 185.052 297.370 1.00 71.75 124 LEU A O 1
ATOM 907 N N . MET A 1 125 ? 196.523 184.296 295.675 1.00 74.20 125 MET A N 1
ATOM 908 C CA . MET A 1 125 ? 195.688 184.947 294.672 1.00 71.55 125 MET A CA 1
ATOM 909 C C . MET A 1 125 ? 194.297 184.331 294.636 1.00 73.03 125 MET A C 1
ATOM 910 O O . MET A 1 125 ? 193.296 185.044 294.490 1.00 77.23 125 MET A O 1
ATOM 915 N N . ASN A 1 126 ? 194.218 183.003 294.765 1.00 73.64 126 ASN A N 1
ATOM 916 C CA . ASN A 1 126 ? 192.925 182.329 294.795 1.00 76.52 126 ASN A CA 1
ATOM 917 C C . ASN A 1 126 ? 192.093 182.788 295.983 1.00 78.25 126 ASN A C 1
ATOM 918 O O . ASN A 1 126 ? 190.893 183.058 295.845 1.00 77.94 126 ASN A O 1
ATOM 923 N N . MET A 1 127 ? 192.713 182.882 297.159 1.00 78.14 127 MET A N 1
ATOM 924 C CA . MET A 1 127 ? 191.983 183.368 298.325 1.00 72.38 127 MET A CA 1
ATOM 925 C C . MET A 1 127 ? 191.561 184.820 298.148 1.00 69.22 127 MET A C 1
ATOM 926 O O . MET A 1 127 ? 190.469 185.206 298.574 1.00 68.04 127 MET A O 1
ATOM 931 N N . LEU A 1 128 ? 192.409 185.642 297.523 1.00 72.67 128 LEU A N 1
ATOM 932 C CA . LEU A 1 128 ? 192.046 187.038 297.294 1.00 70.96 128 LEU A CA 1
ATOM 933 C C . LEU A 1 128 ? 190.812 187.147 296.410 1.00 72.37 128 LEU A C 1
ATOM 934 O O . LEU A 1 128 ? 189.861 187.872 296.731 1.00 71.89 128 LEU A O 1
ATOM 939 N N . ARG A 1 129 ? 190.809 186.430 295.285 1.00 77.36 129 ARG A N 1
ATOM 940 C CA . ARG A 1 129 ? 189.665 186.513 294.381 1.00 77.70 129 ARG A CA 1
ATOM 941 C C . ARG A 1 129 ? 188.413 185.926 295.022 1.00 77.77 129 ARG A C 1
ATOM 942 O O . ARG A 1 129 ? 187.317 186.471 294.853 1.00 81.14 129 ARG A O 1
ATOM 950 N N . ALA A 1 130 ? 188.551 184.834 295.781 1.00 74.44 130 ALA A N 1
ATOM 951 C CA . ALA A 1 130 ? 187.391 184.275 296.467 1.00 74.12 130 ALA A CA 1
ATOM 952 C C . ALA A 1 130 ? 186.836 185.246 297.503 1.00 79.83 130 ALA A C 1
ATOM 953 O O . ALA A 1 130 ? 185.616 185.397 297.632 1.00 87.44 130 ALA A O 1
ATOM 955 N N . TYR A 1 131 ? 187.716 185.915 298.254 1.00 71.78 131 TYR A N 1
ATOM 956 C CA . TYR A 1 131 ? 187.264 186.896 299.232 1.00 67.13 131 TYR A CA 1
ATOM 957 C C . TYR A 1 131 ? 186.534 188.046 298.561 1.00 63.27 131 TYR A C 1
ATOM 958 O O . TYR A 1 131 ? 185.498 188.504 299.055 1.00 61.17 131 TYR A O 1
ATOM 967 N N . HIS A 1 132 ? 187.073 188.544 297.449 1.00 76.90 132 HIS A N 1
ATOM 968 C CA . HIS A 1 132 ? 186.414 189.645 296.754 1.00 78.57 132 HIS A CA 1
ATOM 969 C C . HIS A 1 132 ? 185.062 189.215 296.201 1.00 77.16 132 HIS A C 1
ATOM 970 O O . HIS A 1 132 ? 184.089 189.976 296.264 1.00 82.53 132 HIS A O 1
ATOM 977 N N . LEU A 1 133 ? 184.975 187.993 295.668 1.00 79.41 133 LEU A N 1
ATOM 978 C CA . LEU A 1 133 ? 183.691 187.497 295.188 1.00 79.37 133 LEU A CA 1
ATOM 979 C C . LEU A 1 133 ? 182.684 187.375 296.325 1.00 82.68 133 LEU A C 1
ATOM 980 O O . LEU A 1 133 ? 181.502 187.692 296.152 1.00 85.37 133 LEU A O 1
ATOM 985 N N . GLN A 1 134 ? 183.129 186.915 297.498 1.00 84.42 134 GLN A N 1
ATOM 986 C CA . GLN A 1 134 ? 182.206 186.793 298.622 1.00 86.65 134 GLN A CA 1
ATOM 987 C C . GLN A 1 134 ? 181.769 188.156 299.140 1.00 86.72 134 GLN A C 1
ATOM 988 O O . GLN A 1 134 ? 180.607 188.335 299.523 1.00 86.72 134 GLN A O 1
ATOM 994 N N . VAL A 1 135 ? 182.684 189.125 299.176 1.00 80.52 135 VAL A N 1
ATOM 995 C CA . VAL A 1 135 ? 182.295 190.488 299.519 1.00 74.41 135 VAL A CA 1
ATOM 996 C C . VAL A 1 135 ? 181.253 190.991 298.534 1.00 73.11 135 VAL A C 1
ATOM 997 O O . VAL A 1 135 ? 180.259 191.617 298.917 1.00 81.56 135 VAL A O 1
ATOM 1001 N N . LEU A 1 136 ? 181.461 190.712 297.250 1.00 77.47 136 LEU A N 1
ATOM 1002 C CA . LEU A 1 136 ? 180.541 191.187 296.227 1.00 78.01 136 LEU A CA 1
ATOM 1003 C C . LEU A 1 136 ? 179.168 190.539 296.370 1.00 78.56 136 LEU A C 1
ATOM 1004 O O . LEU A 1 136 ? 178.142 191.199 296.173 1.00 81.72 136 LEU A O 1
ATOM 1009 N N . THR A 1 137 ? 179.122 189.247 296.718 1.00 84.44 137 THR A N 1
ATOM 1010 C CA . THR A 1 137 ? 177.824 188.585 296.847 1.00 90.07 137 THR A CA 1
ATOM 1011 C C . THR A 1 137 ? 177.114 188.959 298.146 1.00 85.00 137 THR A C 1
ATOM 1012 O O . THR A 1 137 ? 175.880 189.037 298.169 1.00 80.34 137 THR A O 1
ATOM 1016 N N . GLU A 1 138 ? 177.857 189.206 299.229 1.00 83.38 138 GLU A N 1
ATOM 1017 C CA . GLU A 1 138 ? 177.215 189.683 300.447 1.00 79.57 138 GLU A CA 1
ATOM 1018 C C . GLU A 1 138 ? 176.777 191.132 300.309 1.00 80.94 138 GLU A C 1
ATOM 1019 O O . GLU A 1 138 ? 175.854 191.566 301.004 1.00 86.22 138 GLU A O 1
ATOM 1025 N N . GLN A 1 139 ? 177.424 191.888 299.419 1.00 85.46 139 GLN A N 1
ATOM 1026 C CA . GLN A 1 139 ? 176.930 193.205 299.050 1.00 85.49 139 GLN A CA 1
ATOM 1027 C C . GLN A 1 139 ? 175.633 193.108 298.260 1.00 86.84 139 GLN A C 1
ATOM 1028 O O . GLN A 1 139 ? 174.932 194.114 298.109 1.00 85.78 139 GLN A O 1
ATOM 1034 N N . GLY A 1 140 ? 175.304 191.920 297.762 1.00 81.57 140 GLY A N 1
ATOM 1035 C CA . GLY A 1 140 ? 174.035 191.680 297.108 1.00 82.76 140 GLY A CA 1
ATOM 1036 C C . GLY A 1 140 ? 173.992 192.000 295.636 1.00 81.89 140 GLY A C 1
ATOM 1037 O O . GLY A 1 140 ? 172.902 192.009 295.054 1.00 84.64 140 GLY A O 1
ATOM 1038 N N . GLN A 1 141 ? 175.138 192.258 295.008 1.00 85.71 141 GLN A N 1
ATOM 1039 C CA . GLN A 1 141 ? 175.180 192.615 293.597 1.00 86.58 141 GLN A CA 1
ATOM 1040 C C . GLN A 1 141 ? 176.075 191.695 292.777 1.00 86.91 141 GLN A C 1
ATOM 1041 O O . GLN A 1 141 ? 176.401 192.029 291.633 1.00 85.35 141 GLN A O 1
ATOM 1047 N N . TYR A 1 142 ? 176.486 190.554 293.321 1.00 83.30 142 TYR A N 1
ATOM 1048 C CA . TYR A 1 142 ? 177.266 189.607 292.538 1.00 84.30 142 TYR A CA 1
ATOM 1049 C C . TYR A 1 142 ? 176.396 188.983 291.457 1.00 85.57 142 TYR A C 1
ATOM 1050 O O . TYR A 1 142 ? 175.244 188.611 291.698 1.00 88.04 142 TYR A O 1
ATOM 1059 N N . SER A 1 143 ? 176.957 188.867 290.261 1.00 92.56 143 SER A N 1
ATOM 1060 C CA . SER A 1 143 ? 176.233 188.340 289.114 1.00 94.02 143 SER A CA 1
ATOM 1061 C C . SER A 1 143 ? 177.253 187.883 288.080 1.00 94.53 143 SER A C 1
ATOM 1062 O O . SER A 1 143 ? 178.464 187.894 288.329 1.00 94.93 143 SER A O 1
ATOM 1065 N N . ALA A 1 144 ? 176.764 187.470 286.910 1.00 93.81 144 ALA A N 1
ATOM 1066 C CA . ALA A 1 144 ? 177.666 187.060 285.842 1.00 93.89 144 ALA A CA 1
ATOM 1067 C C . ALA A 1 144 ? 178.492 188.238 285.339 1.00 95.68 144 ALA A C 1
ATOM 1068 O O . ALA A 1 144 ? 179.656 188.070 284.962 1.00 94.58 144 ALA A O 1
ATOM 1070 N N . GLY A 1 145 ? 177.907 189.430 285.324 1.00 95.84 145 GLY A N 1
ATOM 1071 C CA . GLY A 1 145 ? 178.606 190.602 284.843 1.00 93.17 145 GLY A CA 1
ATOM 1072 C C . GLY A 1 145 ? 178.435 190.777 283.350 1.00 96.23 145 GLY A C 1
ATOM 1073 O O . GLY A 1 145 ? 178.682 189.845 282.583 1.00 99.91 145 GLY A O 1
ATOM 1074 N N . ASP A 1 146 ? 178.011 191.962 282.925 1.00 96.72 146 ASP A N 1
ATOM 1075 C CA . ASP A 1 146 ? 177.784 192.245 281.517 1.00 97.56 146 ASP A CA 1
ATOM 1076 C C . ASP A 1 146 ? 178.451 193.558 281.142 1.00 96.23 146 ASP A C 1
ATOM 1077 O O . ASP A 1 146 ? 178.524 194.491 281.944 1.00 99.24 146 ASP A O 1
ATOM 1082 N N . ILE A 1 147 ? 178.948 193.614 279.912 1.00 94.71 147 ILE A N 1
ATOM 1083 C CA . ILE A 1 147 ? 179.618 194.805 279.399 1.00 97.69 147 ILE A CA 1
ATOM 1084 C C . ILE A 1 147 ? 178.563 195.874 279.132 1.00 98.80 147 ILE A C 1
ATOM 1085 O O . ILE A 1 147 ? 177.419 195.540 278.793 1.00 98.19 147 ILE A O 1
ATOM 1090 N N . PRO A 1 148 ? 178.875 197.157 279.321 1.00 93.27 148 PRO A N 1
ATOM 1091 C CA . PRO A 1 148 ? 177.902 198.201 278.986 1.00 89.77 148 PRO A CA 1
ATOM 1092 C C . PRO A 1 148 ? 177.626 198.265 277.493 1.00 93.38 148 PRO A C 1
ATOM 1093 O O . PRO A 1 148 ? 178.486 197.969 276.662 1.00 93.40 148 PRO A O 1
ATOM 1097 N N . MET A 1 149 ? 176.401 198.660 277.162 1.00 99.50 149 MET A N 1
ATOM 1098 C CA . MET A 1 149 ? 175.959 198.839 275.782 1.00 98.58 149 MET A CA 1
ATOM 1099 C C . MET A 1 149 ? 176.019 200.332 275.471 1.00 100.15 149 MET A C 1
ATOM 1100 O O . MET A 1 149 ? 175.180 201.107 275.938 1.00 105.46 149 MET A O 1
ATOM 1105 N N . TYR A 1 150 ? 177.005 200.732 274.674 1.00 91.42 150 TYR A N 1
ATOM 1106 C CA . TYR A 1 150 ? 177.246 202.136 274.374 1.00 95.36 150 TYR A CA 1
ATOM 1107 C C . TYR A 1 150 ? 176.638 202.489 273.023 1.00 99.86 150 TYR A C 1
ATOM 1108 O O . TYR A 1 150 ? 176.778 201.739 272.052 1.00 96.49 150 TYR A O 1
ATOM 1117 N N . HIS A 1 151 ? 175.967 203.638 272.966 1.00 114.74 151 HIS A N 1
ATOM 1118 C CA . HIS A 1 151 ? 175.246 204.044 271.766 1.00 114.83 151 HIS A CA 1
ATOM 1119 C C . HIS A 1 151 ? 175.318 205.563 271.694 1.00 115.19 151 HIS A C 1
ATOM 1120 O O . HIS A 1 151 ? 174.991 206.241 272.671 1.00 108.38 151 HIS A O 1
ATOM 1127 N N . ASP A 1 152 ? 175.748 206.093 270.544 1.00 123.16 152 ASP A N 1
ATOM 1128 C CA . ASP A 1 152 ? 176.070 207.510 270.401 1.00 121.09 152 ASP A CA 1
ATOM 1129 C C . ASP A 1 152 ? 175.234 208.191 269.322 1.00 119.59 152 ASP A C 1
ATOM 1130 O O . ASP A 1 152 ? 175.655 209.197 268.745 1.00 117.34 152 ASP A O 1
ATOM 1135 N N . GLY A 1 153 ? 174.053 207.661 269.032 1.00 126.43 153 GLY A N 1
ATOM 1136 C CA . GLY A 1 153 ? 173.207 208.239 268.007 1.00 125.78 153 GLY A CA 1
ATOM 1137 C C . GLY A 1 153 ? 173.624 207.859 266.601 1.00 126.83 153 GLY A C 1
ATOM 1138 O O . GLY A 1 153 ? 172.786 207.769 265.699 1.00 127.83 153 GLY A O 1
ATOM 1139 N N . HIS A 1 154 ? 174.922 207.635 266.398 1.00 129.42 154 HIS A N 1
ATOM 1140 C CA . HIS A 1 154 ? 175.444 207.218 265.106 1.00 130.21 154 HIS A CA 1
ATOM 1141 C C . HIS A 1 154 ? 175.866 205.760 265.060 1.00 130.72 154 HIS A C 1
ATOM 1142 O O . HIS A 1 154 ? 175.826 205.157 263.986 1.00 133.22 154 HIS A O 1
ATOM 1149 N N . VAL A 1 155 ? 176.276 205.186 266.187 1.00 118.07 155 VAL A N 1
ATOM 1150 C CA . VAL A 1 155 ? 176.870 203.855 266.200 1.00 114.36 155 VAL A CA 1
ATOM 1151 C C . VAL A 1 155 ? 176.378 203.099 267.425 1.00 116.27 155 VAL A C 1
ATOM 1152 O O . VAL A 1 155 ? 176.360 203.643 268.533 1.00 116.46 155 VAL A O 1
ATOM 1156 N N . LYS A 1 156 ? 175.986 201.844 267.226 1.00 111.12 156 LYS A N 1
ATOM 1157 C CA . LYS A 1 156 ? 175.556 200.962 268.302 1.00 110.35 156 LYS A CA 1
ATOM 1158 C C . LYS A 1 156 ? 176.543 199.811 268.431 1.00 109.97 156 LYS A C 1
ATOM 1159 O O . LYS A 1 156 ? 176.834 199.127 267.445 1.00 114.10 156 LYS A O 1
ATOM 1165 N N . ILE A 1 157 ? 177.050 199.600 269.643 1.00 96.01 157 ILE A N 1
ATOM 1166 C CA . ILE A 1 157 ? 178.026 198.550 269.909 1.00 96.34 157 ILE A CA 1
ATOM 1167 C C . ILE A 1 157 ? 177.631 197.803 271.173 1.00 96.45 157 ILE A C 1
ATOM 1168 O O . ILE A 1 157 ? 177.086 198.383 272.118 1.00 100.25 157 ILE A O 1
ATOM 1173 N N . LYS A 1 158 ? 177.913 196.500 271.186 1.00 90.04 158 LYS A N 1
ATOM 1174 C CA . LYS A 1 158 ? 177.649 195.679 272.366 1.00 96.13 158 LYS A CA 1
ATOM 1175 C C . LYS A 1 158 ? 178.571 194.462 272.293 1.00 93.54 158 LYS A C 1
ATOM 1176 O O . LYS A 1 158 ? 178.311 193.537 271.519 1.00 93.39 158 LYS A O 1
ATOM 1182 N N . LEU A 1 159 ? 179.631 194.475 273.094 1.00 90.05 159 LEU A N 1
ATOM 1183 C CA . LEU A 1 159 ? 180.581 193.374 273.069 1.00 91.78 159 LEU A CA 1
ATOM 1184 C C . LEU A 1 159 ? 179.964 192.125 273.696 1.00 92.35 159 LEU A C 1
ATOM 1185 O O . LEU A 1 159 ? 179.310 192.208 274.740 1.00 94.36 159 LEU A O 1
ATOM 1190 N N . PRO A 1 160 ? 180.148 190.961 273.082 1.00 90.93 160 PRO A N 1
ATOM 1191 C CA . PRO A 1 160 ? 179.605 189.726 273.659 1.00 92.00 160 PRO A CA 1
ATOM 1192 C C . PRO A 1 160 ? 180.333 189.313 274.928 1.00 92.64 160 PRO A C 1
ATOM 1193 O O . PRO A 1 160 ? 181.497 189.657 275.153 1.00 93.84 160 PRO A O 1
ATOM 1197 N N . VAL A 1 161 ? 179.621 188.563 275.767 1.00 94.86 161 VAL A N 1
ATOM 1198 C CA . VAL A 1 161 ? 180.174 187.960 276.974 1.00 95.79 161 VAL A CA 1
ATOM 1199 C C . VAL A 1 161 ? 179.718 186.509 277.036 1.00 95.83 161 VAL A C 1
ATOM 1200 O O . VAL A 1 161 ? 178.605 186.182 276.610 1.00 99.22 161 VAL A O 1
ATOM 1204 N N . THR A 1 162 ? 180.583 185.639 277.561 1.00 98.67 162 THR A N 1
ATOM 1205 C CA . THR A 1 162 ? 180.308 184.204 277.540 1.00 101.18 162 THR A CA 1
ATOM 1206 C C . THR A 1 162 ? 179.092 183.852 278.390 1.00 100.35 162 THR A C 1
ATOM 1207 O O . THR A 1 162 ? 178.158 183.193 277.919 1.00 100.24 162 THR A O 1
ATOM 1211 N N . ILE A 1 163 ? 179.083 184.285 279.646 1.00 101.83 163 ILE A N 1
ATOM 1212 C CA . ILE A 1 163 ? 178.029 183.922 280.589 1.00 102.31 163 ILE A CA 1
ATOM 1213 C C . ILE A 1 163 ? 176.933 184.977 280.549 1.00 103.74 163 ILE A C 1
ATOM 1214 O O . ILE A 1 163 ? 177.207 186.177 280.663 1.00 106.28 163 ILE A O 1
ATOM 1219 N N . ASP A 1 164 ? 175.687 184.530 280.393 1.00 112.36 164 ASP A N 1
ATOM 1220 C CA . ASP A 1 164 ? 174.550 185.439 280.389 1.00 114.63 164 ASP A CA 1
ATOM 1221 C C . ASP A 1 164 ? 174.257 185.889 281.814 1.00 113.58 164 ASP A C 1
ATOM 1222 O O . ASP A 1 164 ? 174.243 185.075 282.743 1.00 113.83 164 ASP A O 1
ATOM 1227 N N . ASP A 1 165 ? 174.017 187.192 281.983 1.00 107.64 165 ASP A N 1
ATOM 1228 C CA . ASP A 1 165 ? 173.811 187.745 283.319 1.00 107.70 165 ASP A CA 1
ATOM 1229 C C . ASP A 1 165 ? 172.538 187.212 283.965 1.00 111.87 165 ASP A C 1
ATOM 1230 O O . ASP A 1 165 ? 172.539 186.862 285.152 1.00 113.22 165 ASP A O 1
ATOM 1235 N N . THR A 1 166 ? 171.442 187.148 283.207 1.00 112.82 166 THR A N 1
ATOM 1236 C CA . THR A 1 166 ? 170.152 186.800 283.798 1.00 111.12 166 THR A CA 1
ATOM 1237 C C . THR A 1 166 ? 170.154 185.373 284.338 1.00 109.27 166 THR A C 1
ATOM 1238 O O . THR A 1 166 ? 169.741 185.127 285.477 1.00 106.08 166 THR A O 1
ATOM 1242 N N . ALA A 1 167 ? 170.627 184.418 283.536 1.00 115.26 167 ALA A N 1
ATOM 1243 C CA . ALA A 1 167 ? 170.726 183.038 283.995 1.00 115.91 167 ALA A CA 1
ATOM 1244 C C . ALA A 1 167 ? 171.945 182.799 284.872 1.00 115.47 167 ALA A C 1
ATOM 1245 O O . ALA A 1 167 ? 172.032 181.748 285.515 1.00 112.61 167 ALA A O 1
ATOM 1247 N N . GLY A 1 168 ? 172.884 183.740 284.908 1.00 114.34 168 GLY A N 1
ATOM 1248 C CA . GLY A 1 168 ? 174.078 183.602 285.706 1.00 111.97 168 GLY A CA 1
ATOM 1249 C C . GLY A 1 168 ? 173.767 183.551 287.186 1.00 109.06 168 GLY A C 1
ATOM 1250 O O . GLY A 1 168 ? 172.754 184.083 287.650 1.00 106.48 168 GLY A O 1
ATOM 1251 N N . PRO A 1 169 ? 174.633 182.899 287.958 1.00 101.31 169 PRO A N 1
ATOM 1252 C CA . PRO A 1 169 ? 174.359 182.742 289.387 1.00 101.62 169 PRO A CA 1
ATOM 1253 C C . PRO A 1 169 ? 174.418 184.074 290.113 1.00 101.49 169 PRO A C 1
ATOM 1254 O O . PRO A 1 169 ? 175.214 184.956 289.787 1.00 101.26 169 PRO A O 1
ATOM 1258 N N . THR A 1 170 ? 173.555 184.205 291.118 1.00 100.30 170 THR A N 1
ATOM 1259 C CA . THR A 1 170 ? 173.517 185.400 291.948 1.00 101.05 170 THR A CA 1
ATOM 1260 C C . THR A 1 170 ? 174.240 185.210 293.272 1.00 99.70 170 THR A C 1
ATOM 1261 O O . THR A 1 170 ? 174.580 186.201 293.929 1.00 99.59 170 THR A O 1
ATOM 1265 N N . GLN A 1 171 ? 174.478 183.969 293.676 1.00 99.67 171 GLN A N 1
ATOM 1266 C CA . GLN A 1 171 ? 175.220 183.658 294.885 1.00 100.27 171 GLN A CA 1
ATOM 1267 C C . GLN A 1 171 ? 176.553 183.024 294.516 1.00 101.56 171 GLN A C 1
ATOM 1268 O O . GLN A 1 171 ? 176.659 182.284 293.535 1.00 99.11 171 GLN A O 1
ATOM 1274 N N . PHE A 1 172 ? 177.575 183.324 295.311 1.00 97.95 172 PHE A N 1
ATOM 1275 C CA . PHE A 1 172 ? 178.904 182.763 295.090 1.00 96.73 172 PHE A CA 1
ATOM 1276 C C . PHE A 1 172 ? 178.867 181.276 295.418 1.00 97.90 172 PHE A C 1
ATOM 1277 O O . PHE A 1 172 ? 178.863 180.889 296.585 1.00 99.96 172 PHE A O 1
ATOM 1285 N N . ALA A 1 173 ? 178.822 180.435 294.391 1.00 100.60 173 ALA A N 1
ATOM 1286 C CA . ALA A 1 173 ? 178.962 179.002 294.594 1.00 100.02 173 ALA A CA 1
ATOM 1287 C C . ALA A 1 173 ? 180.435 178.642 294.752 1.00 97.77 173 ALA A C 1
ATOM 1288 O O . ALA A 1 173 ? 181.327 179.423 294.419 1.00 99.12 173 ALA A O 1
ATOM 1290 N N . TRP A 1 174 ? 180.690 177.446 295.275 1.00 100.02 174 TRP A N 1
ATOM 1291 C CA . TRP A 1 174 ? 182.070 177.001 295.373 1.00 100.85 174 TRP A CA 1
ATOM 1292 C C . TRP A 1 174 ? 182.633 176.816 293.964 1.00 100.77 174 TRP A C 1
ATOM 1293 O O . TRP A 1 174 ? 181.906 176.394 293.060 1.00 100.84 174 TRP A O 1
ATOM 1304 N N . PRO A 1 175 ? 183.908 177.141 293.744 1.00 96.14 175 PRO A N 1
ATOM 1305 C CA . PRO A 1 175 ? 184.446 177.102 292.374 1.00 91.96 175 PRO A CA 1
ATOM 1306 C C . PRO A 1 175 ? 184.360 175.738 291.715 1.00 97.58 175 PRO A C 1
ATOM 1307 O O . PRO A 1 175 ? 184.156 175.664 290.498 1.00 99.63 175 PRO A O 1
ATOM 1311 N N . SER A 1 176 ? 184.503 174.657 292.473 1.00 107.11 176 SER A N 1
ATOM 1312 C CA . SER A 1 176 ? 184.501 173.316 291.911 1.00 103.28 176 SER A CA 1
ATOM 1313 C C . SER A 1 176 ? 183.061 172.822 291.752 1.00 106.98 176 SER A C 1
ATOM 1314 O O . SER A 1 176 ? 182.102 173.592 291.841 1.00 107.98 176 SER A O 1
ATOM 1317 N N . ASP A 1 177 ? 182.922 171.538 291.409 1.00 117.36 177 ASP A N 1
ATOM 1318 C CA . ASP A 1 177 ? 181.567 170.979 291.154 1.00 119.70 177 ASP A CA 1
ATOM 1319 C C . ASP A 1 177 ? 181.231 169.931 292.218 1.00 121.71 177 ASP A C 1
ATOM 1320 O O . ASP A 1 177 ? 181.981 169.822 293.200 1.00 123.59 177 ASP A O 1
ATOM 1325 N N . ARG A 1 178 ? 180.139 169.191 292.019 1.00 129.27 178 ARG A N 1
ATOM 1326 C CA . ARG A 1 178 ? 179.786 168.113 292.977 1.00 126.80 178 ARG A CA 1
ATOM 1327 C C . ARG A 1 178 ? 180.555 166.850 292.591 1.00 128.39 178 ARG A C 1
ATOM 1328 O O . ARG A 1 178 ? 180.002 166.043 291.820 1.00 127.15 178 ARG A O 1
ATOM 1336 N N . SER A 1 179 ? 181.776 166.703 293.106 1.00 132.39 179 SER A N 1
ATOM 1337 C CA . SER A 1 179 ? 182.602 165.529 292.843 1.00 132.21 179 SER A CA 1
ATOM 1338 C C . SER A 1 179 ? 182.648 165.153 291.369 1.00 133.46 179 SER A C 1
ATOM 1339 O O . SER A 1 179 ? 183.133 164.068 291.027 1.00 134.70 179 SER A O 1
ATOM 1342 N N . THR A 1 180 ? 182.159 166.024 290.486 1.00 126.28 180 THR A N 1
ATOM 1343 C CA . THR A 1 180 ? 182.213 165.742 289.057 1.00 127.10 180 THR A CA 1
ATOM 1344 C C . THR A 1 180 ? 183.646 165.761 288.550 1.00 124.78 180 THR A C 1
ATOM 1345 O O . THR A 1 180 ? 183.985 165.031 287.613 1.00 122.94 180 THR A O 1
ATOM 1349 N N . ASP A 1 181 ? 184.495 166.580 289.159 1.00 117.65 181 ASP A N 1
ATOM 1350 C CA . ASP A 1 181 ? 185.920 166.601 288.881 1.00 116.12 181 ASP A CA 1
ATOM 1351 C C . ASP A 1 181 ? 186.671 166.017 290.069 1.00 115.04 181 ASP A C 1
ATOM 1352 O O . ASP A 1 181 ? 186.164 165.967 291.191 1.00 112.15 181 ASP A O 1
ATOM 1357 N N . SER A 1 182 ? 187.891 165.560 289.806 1.00 118.35 182 SER A N 1
ATOM 1358 C CA . SER A 1 182 ? 188.724 165.026 290.871 1.00 116.53 182 SER A CA 1
ATOM 1359 C C . SER A 1 182 ? 189.203 166.148 291.785 1.00 116.52 182 SER A C 1
ATOM 1360 O O . SER A 1 182 ? 189.268 167.316 291.393 1.00 119.77 182 SER A O 1
ATOM 1363 N N . TYR A 1 183 ? 189.534 165.782 293.014 1.00 107.57 183 TYR A N 1
ATOM 1364 C CA . TYR A 1 183 ? 189.992 166.708 294.034 1.00 109.76 183 TYR A CA 1
ATOM 1365 C C . TYR A 1 183 ? 191.354 166.278 294.560 1.00 109.49 183 TYR A C 1
ATOM 1366 O O . TYR A 1 183 ? 191.732 165.106 294.449 1.00 108.70 183 TYR A O 1
ATOM 1375 N N . PRO A 1 184 ? 192.127 167.208 295.121 1.00 109.07 184 PRO A N 1
ATOM 1376 C CA . PRO A 1 184 ? 193.425 166.834 295.690 1.00 107.23 184 PRO A CA 1
ATOM 1377 C C . PRO A 1 184 ? 193.264 165.839 296.825 1.00 111.28 184 PRO A C 1
ATOM 1378 O O . PRO A 1 184 ? 192.282 165.858 297.569 1.00 110.37 184 PRO A O 1
ATOM 1382 N N . ASP A 1 185 ? 194.247 164.953 296.947 1.00 113.85 185 ASP A N 1
ATOM 1383 C CA . ASP A 1 185 ? 194.267 163.971 298.026 1.00 114.07 185 ASP A CA 1
ATOM 1384 C C . ASP A 1 185 ? 194.986 164.632 299.196 1.00 114.76 185 ASP A C 1
ATOM 1385 O O . ASP A 1 185 ? 196.209 164.565 299.329 1.00 115.39 185 ASP A O 1
ATOM 1390 N N . TRP A 1 186 ? 194.212 165.313 300.035 1.00 111.94 186 TRP A N 1
ATOM 1391 C CA . TRP A 1 186 ? 194.751 165.955 301.222 1.00 110.21 186 TRP A CA 1
ATOM 1392 C C . TRP A 1 186 ? 194.965 164.929 302.330 1.00 113.55 186 TRP A C 1
ATOM 1393 O O . TRP A 1 186 ? 194.456 163.807 302.286 1.00 116.08 186 TRP A O 1
ATOM 1404 N N . ALA A 1 187 ? 195.735 165.332 303.337 1.00 112.63 187 ALA A N 1
ATOM 1405 C CA . ALA A 1 187 ? 196.065 164.449 304.443 1.00 112.51 187 ALA A CA 1
ATOM 1406 C C . ALA A 1 187 ? 196.353 165.287 305.679 1.00 112.49 187 ALA A C 1
ATOM 1407 O O . ALA A 1 187 ? 196.587 166.495 305.595 1.00 116.46 187 ALA A O 1
ATOM 1409 N N . GLN A 1 188 ? 196.344 164.627 306.830 1.00 107.38 188 GLN A N 1
ATOM 1410 C CA . GLN A 1 188 ? 196.622 165.266 308.109 1.00 107.58 188 GLN A CA 1
ATOM 1411 C C . GLN A 1 188 ? 198.030 164.905 308.559 1.00 109.16 188 GLN A C 1
ATOM 1412 O O . GLN A 1 188 ? 198.409 163.729 308.546 1.00 109.80 188 GLN A O 1
ATOM 1418 N N . PHE A 1 189 ? 198.802 165.914 308.948 1.00 111.55 189 PHE A N 1
ATOM 1419 C CA . PHE A 1 189 ? 200.201 165.740 309.315 1.00 111.02 189 PHE A CA 1
ATOM 1420 C C . PHE A 1 189 ? 200.437 166.318 310.703 1.00 112.53 189 PHE A C 1
ATOM 1421 O O . PHE A 1 189 ? 200.033 167.451 310.984 1.00 113.19 189 PHE A O 1
ATOM 1429 N N . SER A 1 190 ? 201.081 165.536 311.570 1.00 118.32 190 SER A N 1
ATOM 1430 C CA . SER A 1 190 ? 201.429 165.996 312.909 1.00 119.80 190 SER A CA 1
ATOM 1431 C C . SER A 1 190 ? 202.823 165.590 313.359 1.00 119.38 190 SER A C 1
ATOM 1432 O O . SER A 1 190 ? 203.270 166.062 314.411 1.00 116.99 190 SER A O 1
ATOM 1435 N N . GLU A 1 191 ? 203.525 164.747 312.608 1.00 126.97 191 GLU A N 1
ATOM 1436 C CA . GLU A 1 191 ? 204.832 164.250 313.011 1.00 128.32 191 GLU A CA 1
ATOM 1437 C C . GLU A 1 191 ? 205.904 165.287 312.678 1.00 126.40 191 GLU A C 1
ATOM 1438 O O . GLU A 1 191 ? 205.610 166.432 312.326 1.00 126.81 191 GLU A O 1
ATOM 1444 N N . SER A 1 192 ? 207.169 164.894 312.807 1.00 129.08 192 SER A N 1
ATOM 1445 C CA . SER A 1 192 ? 208.293 165.735 312.420 1.00 130.40 192 SER A CA 1
ATOM 1446 C C . SER A 1 192 ? 208.993 165.222 311.168 1.00 131.33 192 SER A C 1
ATOM 1447 O O . SER A 1 192 ? 210.068 165.721 310.821 1.00 131.62 192 SER A O 1
ATOM 1450 N N . PHE A 1 193 ? 208.416 164.243 310.485 1.00 133.43 193 PHE A N 1
ATOM 1451 C CA . PHE A 1 193 ? 209.082 163.594 309.358 1.00 133.39 193 PHE A CA 1
ATOM 1452 C C . PHE A 1 193 ? 208.266 163.761 308.087 1.00 133.36 193 PHE A C 1
ATOM 1453 O O . PHE A 1 193 ? 207.185 163.154 307.963 1.00 132.18 193 PHE A O 1
ATOM 1461 N N . PRO A 1 194 ? 208.725 164.556 307.120 1.00 128.07 194 PRO A N 1
ATOM 1462 C CA . PRO A 1 194 ? 208.041 164.605 305.820 1.00 127.87 194 PRO A CA 1
ATOM 1463 C C . PRO A 1 194 ? 208.200 163.285 305.079 1.00 129.37 194 PRO A C 1
ATOM 1464 O O . PRO A 1 194 ? 209.317 162.829 304.829 1.00 127.24 194 PRO A O 1
ATOM 1468 N N . SER A 1 195 ? 207.071 162.677 304.715 1.00 126.65 195 SER A N 1
ATOM 1469 C CA . SER A 1 195 ? 207.092 161.337 304.141 1.00 122.79 195 SER A CA 1
ATOM 1470 C C . SER A 1 195 ? 207.240 161.337 302.626 1.00 123.48 195 SER A C 1
ATOM 1471 O O . SER A 1 195 ? 207.866 160.425 302.074 1.00 125.35 195 SER A O 1
ATOM 1474 N N . ILE A 1 196 ? 206.685 162.332 301.943 1.00 121.70 196 ILE A N 1
ATOM 1475 C CA . ILE A 1 196 ? 206.760 162.426 300.493 1.00 119.98 196 ILE A CA 1
ATOM 1476 C C . ILE A 1 196 ? 207.265 163.817 300.137 1.00 121.67 196 ILE A C 1
ATOM 1477 O O . ILE A 1 196 ? 207.042 164.784 300.872 1.00 125.09 196 ILE A O 1
ATOM 1482 N N . ASP A 1 197 ? 207.955 163.917 298.999 1.00 114.20 197 ASP A N 1
ATOM 1483 C CA . ASP A 1 197 ? 208.362 165.224 298.495 1.00 114.04 197 ASP A CA 1
ATOM 1484 C C . ASP A 1 197 ? 207.176 166.093 298.107 1.00 115.04 197 ASP A C 1
ATOM 1485 O O . ASP A 1 197 ? 207.375 167.250 297.722 1.00 114.56 197 ASP A O 1
ATOM 1490 N N . VAL A 1 198 ? 205.960 165.565 298.197 1.00 108.33 198 VAL A N 1
ATOM 1491 C CA . VAL A 1 198 ? 204.755 166.357 297.947 1.00 104.71 198 VAL A CA 1
ATOM 1492 C C . VAL A 1 198 ? 204.681 167.485 298.973 1.00 105.08 198 VAL A C 1
ATOM 1493 O O . VAL A 1 198 ? 205.097 167.294 300.135 1.00 105.65 198 VAL A O 1
ATOM 1497 N N . PRO A 1 199 ? 204.242 168.687 298.603 1.00 101.48 199 PRO A N 1
ATOM 1498 C CA . PRO A 1 199 ? 204.231 169.791 299.571 1.00 104.44 199 PRO A CA 1
ATOM 1499 C C . PRO A 1 199 ? 203.235 169.559 300.693 1.00 102.49 199 PRO A C 1
ATOM 1500 O O . PRO A 1 199 ? 202.193 168.925 300.514 1.00 102.18 199 PRO A O 1
ATOM 1504 N N . TYR A 1 200 ? 203.570 170.084 301.866 1.00 105.04 200 TYR A N 1
ATOM 1505 C CA . TYR A 1 200 ? 202.622 170.177 302.963 1.00 109.95 200 TYR A CA 1
ATOM 1506 C C . TYR A 1 200 ? 202.553 171.611 303.466 1.00 111.09 200 TYR A C 1
ATOM 1507 O O . TYR A 1 200 ? 203.523 172.367 303.382 1.00 109.57 200 TYR A O 1
ATOM 1516 N N . LEU A 1 201 ? 201.389 171.968 303.997 1.00 104.98 201 LEU A N 1
ATOM 1517 C CA . LEU A 1 201 ? 201.125 173.296 304.525 1.00 100.66 201 LEU A CA 1
ATOM 1518 C C . LEU A 1 201 ? 201.053 173.235 306.043 1.00 104.01 201 LEU A C 1
ATOM 1519 O O . LEU A 1 201 ? 200.854 172.170 306.636 1.00 111.22 201 LEU A O 1
ATOM 1524 N N . ASP A 1 202 ? 201.212 174.393 306.672 1.00 98.95 202 ASP A N 1
ATOM 1525 C CA . ASP A 1 202 ? 201.112 174.513 308.121 1.00 103.21 202 ASP A CA 1
ATOM 1526 C C . ASP A 1 202 ? 199.989 175.500 308.405 1.00 101.44 202 ASP A C 1
ATOM 1527 O O . ASP A 1 202 ? 200.136 176.703 308.165 1.00 102.95 202 ASP A O 1
ATOM 1532 N N . VAL A 1 203 ? 198.869 174.992 308.914 1.00 101.50 203 VAL A N 1
ATOM 1533 C CA . VAL A 1 203 ? 197.662 175.788 309.104 1.00 100.44 203 VAL A CA 1
ATOM 1534 C C . VAL A 1 203 ? 197.203 175.711 310.555 1.00 101.92 203 VAL A C 1
ATOM 1535 O O . VAL A 1 203 ? 196.004 175.804 310.845 1.00 102.98 203 VAL A O 1
ATOM 1539 N N . ARG A 1 204 ? 198.157 175.560 311.478 1.00 101.13 204 ARG A N 1
ATOM 1540 C CA . ARG A 1 204 ? 197.808 175.384 312.887 1.00 101.36 204 ARG A CA 1
ATOM 1541 C C . ARG A 1 204 ? 196.952 176.515 313.445 1.00 103.54 204 ARG A C 1
ATOM 1542 O O . ARG A 1 204 ? 195.911 176.222 314.056 1.00 103.82 204 ARG A O 1
ATOM 1550 N N . PRO A 1 205 ? 197.302 177.799 313.284 1.00 88.89 205 PRO A N 1
ATOM 1551 C CA . PRO A 1 205 ? 196.465 178.851 313.884 1.00 87.18 205 PRO A CA 1
ATOM 1552 C C . PRO A 1 205 ? 195.068 178.939 313.296 1.00 86.74 205 PRO A C 1
ATOM 1553 O O . PRO A 1 205 ? 194.186 179.533 313.927 1.00 88.19 205 PRO A O 1
ATOM 1557 N N . LEU A 1 206 ? 194.836 178.378 312.114 1.00 91.76 206 LEU A N 1
ATOM 1558 C CA . LEU A 1 206 ? 193.524 178.452 311.490 1.00 94.34 206 LEU A CA 1
ATOM 1559 C C . LEU A 1 206 ? 192.500 177.626 312.260 1.00 95.16 206 LEU A C 1
ATOM 1560 O O . LEU A 1 206 ? 192.824 176.612 312.883 1.00 92.52 206 LEU A O 1
ATOM 1565 N N . THR A 1 207 ? 191.247 178.075 312.211 1.00 97.04 207 THR A N 1
ATOM 1566 C CA . THR A 1 207 ? 190.146 177.321 312.788 1.00 95.11 207 THR A CA 1
ATOM 1567 C C . THR A 1 207 ? 189.707 176.223 311.820 1.00 95.78 207 THR A C 1
ATOM 1568 O O . THR A 1 207 ? 190.286 176.035 310.747 1.00 101.69 207 THR A O 1
ATOM 1572 N N . VAL A 1 208 ? 188.664 175.486 312.201 1.00 101.62 208 VAL A N 1
ATOM 1573 C CA . VAL A 1 208 ? 188.216 174.358 311.386 1.00 103.26 208 VAL A CA 1
ATOM 1574 C C . VAL A 1 208 ? 187.657 174.844 310.054 1.00 104.80 208 VAL A C 1
ATOM 1575 O O . VAL A 1 208 ? 188.012 174.330 308.988 1.00 104.73 208 VAL A O 1
ATOM 1579 N N . THR A 1 209 ? 186.775 175.844 310.095 1.00 102.84 209 THR A N 1
ATOM 1580 C CA . THR A 1 209 ? 186.129 176.305 308.870 1.00 103.51 209 THR A CA 1
ATOM 1581 C C . THR A 1 209 ? 187.123 176.979 307.931 1.00 107.13 209 THR A C 1
ATOM 1582 O O . THR A 1 209 ? 187.033 176.818 306.707 1.00 110.47 209 THR A O 1
ATOM 1586 N N . GLU A 1 210 ? 188.077 177.732 308.480 1.00 101.83 210 GLU A N 1
ATOM 1587 C CA . GLU A 1 210 ? 189.098 178.352 307.642 1.00 100.53 210 GLU A CA 1
ATOM 1588 C C . GLU A 1 210 ? 189.958 177.298 306.955 1.00 101.21 210 GLU A C 1
ATOM 1589 O O . GLU A 1 210 ? 190.259 177.412 305.758 1.00 104.53 210 GLU A O 1
ATOM 1595 N N . VAL A 1 211 ? 190.349 176.255 307.691 1.00 91.95 211 VAL A N 1
ATOM 1596 C CA . VAL A 1 211 ? 191.113 175.166 307.089 1.00 92.85 211 VAL A CA 1
ATOM 1597 C C . VAL A 1 211 ? 190.298 174.494 305.994 1.00 95.04 211 VAL A C 1
ATOM 1598 O O . VAL A 1 211 ? 190.817 174.195 304.913 1.00 99.37 211 VAL A O 1
ATOM 1602 N N . ASN A 1 212 ? 189.013 174.246 306.259 1.00 103.06 212 ASN A N 1
ATOM 1603 C CA . ASN A 1 212 ? 188.139 173.642 305.258 1.00 106.24 212 ASN A CA 1
ATOM 1604 C C . ASN A 1 212 ? 188.094 174.472 303.985 1.00 105.81 212 ASN A C 1
ATOM 1605 O O . ASN A 1 212 ? 188.240 173.941 302.875 1.00 109.54 212 ASN A O 1
ATOM 1610 N N . PHE A 1 213 ? 187.890 175.782 304.125 1.00 89.00 213 PHE A N 1
ATOM 1611 C CA . PHE A 1 213 ? 187.847 176.647 302.952 1.00 89.74 213 PHE A CA 1
ATOM 1612 C C . PHE A 1 213 ? 189.167 176.604 302.194 1.00 92.24 213 PHE A C 1
ATOM 1613 O O . PHE A 1 213 ? 189.178 176.473 300.964 1.00 88.48 213 PHE A O 1
ATOM 1621 N N . VAL A 1 214 ? 190.290 176.683 302.913 1.00 91.10 214 VAL A N 1
ATOM 1622 C CA . VAL A 1 214 ? 191.594 176.682 302.255 1.00 88.07 214 VAL A CA 1
ATOM 1623 C C . VAL A 1 214 ? 191.783 175.399 301.455 1.00 84.82 214 VAL A C 1
ATOM 1624 O O . VAL A 1 214 ? 192.094 175.432 300.255 1.00 86.62 214 VAL A O 1
ATOM 1628 N N . LEU A 1 215 ? 191.555 174.248 302.093 1.00 100.79 215 LEU A N 1
ATOM 1629 C CA . LEU A 1 215 ? 191.831 172.985 301.416 1.00 100.79 215 LEU A CA 1
ATOM 1630 C C . LEU A 1 215 ? 190.888 172.777 300.242 1.00 102.25 215 LEU A C 1
ATOM 1631 O O . LEU A 1 215 ? 191.310 172.311 299.179 1.00 104.34 215 LEU A O 1
ATOM 1636 N N . MET A 1 216 ? 189.608 173.115 300.405 1.00 109.09 216 MET A N 1
ATOM 1637 C CA . MET A 1 216 ? 188.667 172.817 299.336 1.00 110.45 216 MET A CA 1
ATOM 1638 C C . MET A 1 216 ? 188.833 173.791 298.175 1.00 108.20 216 MET A C 1
ATOM 1639 O O . MET A 1 216 ? 188.623 173.412 297.018 1.00 110.04 216 MET A O 1
ATOM 1644 N N . MET A 1 217 ? 189.257 175.029 298.445 1.00 89.42 217 MET A N 1
ATOM 1645 C CA . MET A 1 217 ? 189.521 175.960 297.357 1.00 94.96 217 MET A CA 1
ATOM 1646 C C . MET A 1 217 ? 190.850 175.656 296.672 1.00 93.76 217 MET A C 1
ATOM 1647 O O . MET A 1 217 ? 191.050 176.045 295.514 1.00 96.74 217 MET A O 1
ATOM 1652 N N . MET A 1 218 ? 191.757 174.937 297.348 1.00 86.36 218 MET A N 1
ATOM 1653 C CA . MET A 1 218 ? 192.926 174.399 296.655 1.00 80.29 218 MET A CA 1
ATOM 1654 C C . MET A 1 218 ? 192.522 173.582 295.431 1.00 82.86 218 MET A C 1
ATOM 1655 O O . MET A 1 218 ? 193.244 173.549 294.429 1.00 85.33 218 MET A O 1
ATOM 1660 N N . SER A 1 219 ? 191.376 172.907 295.505 1.00 93.94 219 SER A N 1
ATOM 1661 C CA . SER A 1 219 ? 190.869 172.121 294.389 1.00 95.43 219 SER A CA 1
ATOM 1662 C C . SER A 1 219 ? 190.630 172.996 293.160 1.00 96.63 219 SER A C 1
ATOM 1663 O O . SER A 1 219 ? 190.741 174.224 293.199 1.00 95.04 219 SER A O 1
ATOM 1666 N N . LYS A 1 220 ? 190.297 172.334 292.052 1.00 92.67 220 LYS A N 1
ATOM 1667 C CA . LYS A 1 220 ? 190.171 173.016 290.771 1.00 89.98 220 LYS A CA 1
ATOM 1668 C C . LYS A 1 220 ? 189.092 174.092 290.817 1.00 90.71 220 LYS A C 1
ATOM 1669 O O . LYS A 1 220 ? 188.021 173.900 291.395 1.00 96.22 220 LYS A O 1
ATOM 1675 N N . TRP A 1 221 ? 189.390 175.227 290.195 1.00 78.70 221 TRP A N 1
ATOM 1676 C CA . TRP A 1 221 ? 188.474 176.355 290.105 1.00 78.79 221 TRP A CA 1
ATOM 1677 C C . TRP A 1 221 ? 187.861 176.402 288.712 1.00 81.49 221 TRP A C 1
ATOM 1678 O O . TRP A 1 221 ? 188.557 176.222 287.710 1.00 92.73 221 TRP A O 1
ATOM 1689 N N . HIS A 1 222 ? 186.554 176.640 288.653 1.00 80.17 222 HIS A N 1
ATOM 1690 C CA . HIS A 1 222 ? 185.830 176.757 287.396 1.00 80.36 222 HIS A CA 1
ATOM 1691 C C . HIS A 1 222 ? 185.338 178.186 287.210 1.00 82.74 222 HIS A C 1
ATOM 1692 O O . HIS A 1 222 ? 184.855 178.816 288.154 1.00 85.53 222 HIS A O 1
ATOM 1699 N N . ARG A 1 223 ? 185.468 178.693 285.988 1.00 87.26 223 ARG A N 1
ATOM 1700 C CA . ARG A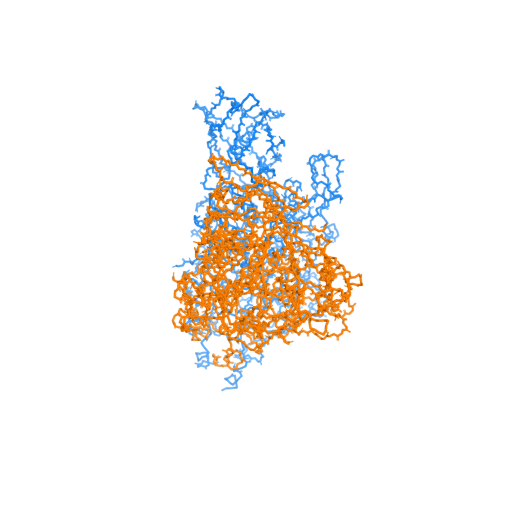 1 223 ? 184.972 180.024 285.665 1.00 86.34 223 ARG A CA 1
ATOM 1701 C C . ARG A 1 223 ? 183.482 179.950 285.370 1.00 87.07 223 ARG A C 1
ATOM 1702 O O . ARG A 1 223 ? 183.060 179.246 284.446 1.00 89.34 223 ARG A O 1
ATOM 1710 N N . ARG A 1 224 ? 182.681 180.673 286.152 1.00 88.20 224 ARG A N 1
ATOM 1711 C CA . ARG A 1 224 ? 181.240 180.672 285.977 1.00 88.75 224 ARG A CA 1
ATOM 1712 C C . ARG A 1 224 ? 180.656 182.038 285.659 1.00 91.14 224 ARG A C 1
ATOM 1713 O O . ARG A 1 224 ? 179.489 182.110 285.259 1.00 95.12 224 ARG A O 1
ATOM 1721 N N . THR A 1 225 ? 181.418 183.115 285.820 1.00 87.09 225 THR A N 1
ATOM 1722 C CA . THR A 1 225 ? 180.949 184.455 285.506 1.00 89.38 225 THR A CA 1
ATOM 1723 C C . THR A 1 225 ? 181.951 185.142 284.591 1.00 88.08 225 THR A C 1
ATOM 1724 O O . THR A 1 225 ? 183.088 184.692 284.427 1.00 88.87 225 THR A O 1
ATOM 1728 N N . ASN A 1 226 ? 181.513 186.247 283.995 1.00 88.63 226 ASN A N 1
ATOM 1729 C CA . ASN A 1 226 ? 182.366 187.050 283.132 1.00 88.96 226 ASN A CA 1
ATOM 1730 C C . ASN A 1 226 ? 183.324 187.934 283.918 1.00 86.55 226 ASN A C 1
ATOM 1731 O O . ASN A 1 226 ? 184.007 188.770 283.319 1.00 85.00 226 ASN A O 1
ATOM 1736 N N . LEU A 1 227 ? 183.383 187.778 285.237 1.00 80.32 227 LEU A N 1
ATOM 1737 C CA . LEU A 1 227 ? 184.250 188.610 286.055 1.00 78.67 227 LEU A CA 1
ATOM 1738 C C . LEU A 1 227 ? 185.711 188.281 285.784 1.00 78.73 227 LEU A C 1
ATOM 1739 O O . LEU A 1 227 ? 186.074 187.119 285.580 1.00 82.78 227 LEU A O 1
ATOM 1744 N N . ALA A 1 228 ? 186.556 189.313 285.780 1.00 79.08 228 ALA A N 1
ATOM 1745 C CA . ALA A 1 228 ? 187.962 189.111 285.447 1.00 76.64 228 ALA A CA 1
ATOM 1746 C C . ALA A 1 228 ? 188.694 188.325 286.525 1.00 76.86 228 ALA A C 1
ATOM 1747 O O . ALA A 1 228 ? 189.677 187.638 286.225 1.00 85.19 228 ALA A O 1
ATOM 1749 N N . ILE A 1 229 ? 188.239 188.398 287.774 1.00 64.56 229 ILE A N 1
ATOM 1750 C CA . ILE A 1 229 ? 188.907 187.692 288.862 1.00 69.74 229 ILE A CA 1
ATOM 1751 C C . ILE A 1 229 ? 188.329 186.290 288.994 1.00 76.06 229 ILE A C 1
ATOM 1752 O O . ILE A 1 229 ? 188.733 185.520 289.873 1.00 77.28 229 ILE A O 1
ATOM 1757 N N . ASP A 1 230 ? 187.388 185.945 288.116 1.00 79.61 230 ASP A N 1
ATOM 1758 C CA . ASP A 1 230 ? 186.789 184.618 288.095 1.00 79.40 230 ASP A CA 1
ATOM 1759 C C . ASP A 1 230 ? 187.387 183.746 287.000 1.00 80.21 230 ASP A C 1
ATOM 1760 O O . ASP A 1 230 ? 186.698 182.894 286.432 1.00 83.46 230 ASP A O 1
ATOM 1765 N N . TYR A 1 231 ? 188.663 183.951 286.691 1.00 72.71 231 TYR A N 1
ATOM 1766 C CA . TYR A 1 231 ? 189.335 183.178 285.661 1.00 75.46 231 TYR A CA 1
ATOM 1767 C C . TYR A 1 231 ? 189.491 181.718 286.074 1.00 76.78 231 TYR A C 1
ATOM 1768 O O . TYR A 1 231 ? 189.558 181.386 287.259 1.00 78.62 231 TYR A O 1
ATOM 1777 N N . GLU A 1 232 ? 189.549 180.848 285.071 1.00 81.00 232 GLU A N 1
ATOM 1778 C CA . GLU A 1 232 ? 189.687 179.415 285.298 1.00 82.92 232 GLU A CA 1
ATOM 1779 C C . GLU A 1 232 ? 191.079 179.076 285.817 1.00 82.31 232 GLU A C 1
ATOM 1780 O O . GLU A 1 232 ? 192.083 179.619 285.350 1.00 89.66 232 GLU A O 1
ATOM 1786 N N . ALA A 1 233 ? 191.137 178.168 286.792 1.00 81.08 233 ALA A N 1
ATOM 1787 C CA . ALA A 1 233 ? 192.395 177.715 287.363 1.00 81.21 233 ALA A CA 1
ATOM 1788 C C . ALA A 1 233 ? 192.276 176.249 287.759 1.00 81.92 233 ALA A C 1
ATOM 1789 O O . ALA A 1 233 ? 191.244 175.840 288.312 1.00 88.95 233 ALA A O 1
ATOM 1791 N N . PRO A 1 234 ? 193.295 175.441 287.494 1.00 80.10 234 PRO A N 1
ATOM 1792 C CA . PRO A 1 234 ? 193.247 174.024 287.858 1.00 84.41 234 PRO A CA 1
ATOM 1793 C C . PRO A 1 234 ? 193.617 173.838 289.327 1.00 88.28 234 PRO A C 1
ATOM 1794 O O . PRO A 1 234 ? 193.980 174.782 290.025 1.00 88.28 234 PRO A O 1
ATOM 1798 N N . GLN A 1 235 ? 193.511 172.593 289.788 1.00 90.81 235 GLN A N 1
ATOM 1799 C CA . GLN A 1 235 ? 193.876 172.280 291.163 1.00 89.47 235 GLN A CA 1
ATOM 1800 C C . GLN A 1 235 ? 195.358 172.546 291.384 1.00 88.64 235 GLN A C 1
ATOM 1801 O O . GLN A 1 235 ? 196.205 172.165 290.571 1.00 89.75 235 GLN A O 1
ATOM 1807 N N . LEU A 1 236 ? 195.668 173.206 292.501 1.00 74.95 236 LEU A N 1
ATOM 1808 C CA . LEU A 1 236 ? 197.027 173.683 292.722 1.00 75.16 236 LEU A CA 1
ATOM 1809 C C . LEU A 1 236 ? 198.004 172.539 292.951 1.00 74.13 236 LEU A C 1
ATOM 1810 O O . LEU A 1 236 ? 199.184 172.659 292.610 1.00 75.60 236 LEU A O 1
ATOM 1815 N N . ALA A 1 237 ? 197.541 171.432 293.528 1.00 81.45 237 ALA A N 1
ATOM 1816 C CA . ALA A 1 237 ? 198.392 170.266 293.725 1.00 85.65 237 ALA A CA 1
ATOM 1817 C C . ALA A 1 237 ? 197.515 169.029 293.804 1.00 88.63 237 ALA A C 1
ATOM 1818 O O . ALA A 1 237 ? 196.468 169.057 294.458 1.00 93.07 237 ALA A O 1
ATOM 1820 N N . ASP A 1 238 ? 197.937 167.957 293.135 1.00 98.62 238 ASP A N 1
ATOM 1821 C CA . ASP A 1 238 ? 197.171 166.715 293.164 1.00 101.51 238 ASP A CA 1
ATOM 1822 C C . ASP A 1 238 ? 197.196 166.080 294.551 1.00 106.55 238 ASP A C 1
ATOM 1823 O O . ASP A 1 238 ? 196.219 165.449 294.970 1.00 107.05 238 ASP A O 1
ATOM 1828 N N . LYS A 1 239 ? 198.306 166.224 295.266 1.00 105.90 239 LYS A N 1
ATOM 1829 C CA . LYS A 1 239 ? 198.470 165.671 296.602 1.00 101.68 239 LYS A CA 1
ATOM 1830 C C . LYS A 1 239 ? 199.082 166.726 297.508 1.00 104.01 239 LYS A C 1
ATOM 1831 O O . LYS A 1 239 ? 199.867 167.561 297.049 1.00 106.98 239 LYS A O 1
ATOM 1837 N N . PHE A 1 240 ? 198.693 166.711 298.781 1.00 101.98 240 PHE A N 1
ATOM 1838 C CA . PHE A 1 240 ? 199.339 167.536 299.799 1.00 100.98 240 PHE A CA 1
ATOM 1839 C C . PHE A 1 240 ? 198.802 167.119 301.161 1.00 103.35 240 PHE A C 1
ATOM 1840 O O . PHE A 1 240 ? 197.872 166.318 301.267 1.00 106.82 240 PHE A O 1
ATOM 1848 N N . ALA A 1 241 ? 199.415 167.668 302.208 1.00 107.03 241 ALA A N 1
ATOM 1849 C CA . ALA A 1 241 ? 198.960 167.470 303.576 1.00 106.64 241 ALA A CA 1
ATOM 1850 C C . ALA A 1 241 ? 199.048 168.796 304.318 1.00 103.69 241 ALA A C 1
ATOM 1851 O O . ALA A 1 241 ? 199.805 169.686 303.932 1.00 106.94 241 ALA A O 1
ATOM 1853 N N . TYR A 1 242 ? 198.253 168.933 305.373 1.00 103.86 242 TYR A N 1
ATOM 1854 C CA . TYR A 1 242 ? 198.258 170.138 306.190 1.00 105.64 242 TYR A CA 1
ATOM 1855 C C . TYR A 1 242 ? 198.646 169.794 307.620 1.00 105.57 242 TYR A C 1
ATOM 1856 O O . TYR A 1 242 ? 198.081 168.873 308.220 1.00 104.92 242 TYR A O 1
ATOM 1865 N N . ARG A 1 243 ? 199.607 170.540 308.162 1.00 103.44 243 ARG A N 1
ATOM 1866 C CA . ARG A 1 243 ? 200.070 170.344 309.535 1.00 104.34 243 ARG A CA 1
ATOM 1867 C C . ARG A 1 243 ? 199.105 171.058 310.472 1.00 103.12 243 ARG A C 1
ATOM 1868 O O . ARG A 1 243 ? 199.183 172.274 310.659 1.00 100.56 243 ARG A O 1
ATOM 1876 N N . HIS A 1 244 ? 198.194 170.296 311.069 1.00 108.66 244 HIS A N 1
ATOM 1877 C CA . HIS A 1 244 ? 197.179 170.844 311.953 1.00 104.95 244 HIS A CA 1
ATOM 1878 C C . HIS A 1 244 ? 197.048 169.938 313.167 1.00 107.27 244 HIS A C 1
ATOM 1879 O O . HIS A 1 244 ? 197.445 168.771 313.142 1.00 106.93 244 HIS A O 1
ATOM 1886 N N . ALA A 1 245 ? 196.493 170.495 314.244 1.00 106.80 245 ALA A N 1
ATOM 1887 C CA . ALA A 1 245 ? 196.285 169.708 315.456 1.00 102.54 245 ALA A CA 1
ATOM 1888 C C . ALA A 1 245 ? 195.294 168.575 315.220 1.00 105.68 245 ALA A C 1
ATOM 1889 O O . ALA A 1 245 ? 195.466 167.470 315.748 1.00 108.80 245 ALA A O 1
ATOM 1891 N N . LEU A 1 246 ? 194.255 168.826 314.427 1.00 106.41 246 LEU A N 1
ATOM 1892 C CA . LEU A 1 246 ? 193.181 167.867 314.228 1.00 105.84 246 LEU A CA 1
ATOM 1893 C C . LEU A 1 246 ? 192.858 167.736 312.747 1.00 106.50 246 LEU A C 1
ATOM 1894 O O . LEU A 1 246 ? 193.154 168.620 311.940 1.00 107.74 246 LEU A O 1
ATOM 1899 N N . THR A 1 247 ? 192.255 166.602 312.404 1.00 108.82 247 THR A N 1
ATOM 1900 C CA . THR A 1 247 ? 191.783 166.373 311.048 1.00 109.22 247 THR A CA 1
ATOM 1901 C C . THR A 1 247 ? 190.488 167.139 310.817 1.00 110.21 247 THR A C 1
ATOM 1902 O O . THR A 1 247 ? 189.588 167.136 311.660 1.00 109.79 247 THR A O 1
ATOM 1906 N N . VAL A 1 248 ? 190.404 167.805 309.670 1.00 117.33 248 VAL A N 1
ATOM 1907 C CA . VAL A 1 248 ? 189.212 168.546 309.274 1.00 115.49 248 VAL A CA 1
ATOM 1908 C C . VAL A 1 248 ? 188.653 167.870 308.030 1.00 117.23 248 VAL A C 1
ATOM 1909 O O . VAL A 1 248 ? 189.353 167.748 307.017 1.00 116.82 248 VAL A O 1
ATOM 1913 N N . GLN A 1 249 ? 187.392 167.427 308.105 1.00 130.14 249 GLN A N 1
ATOM 1914 C CA . GLN A 1 249 ? 186.857 166.568 307.055 1.00 132.39 249 GLN A CA 1
ATOM 1915 C C . GLN A 1 249 ? 185.447 166.948 306.613 1.00 131.52 249 GLN A C 1
ATOM 1916 O O . GLN A 1 249 ? 184.783 166.145 305.945 1.00 134.63 249 GLN A O 1
ATOM 1922 N N . ASP A 1 250 ? 184.958 168.136 306.971 1.00 128.51 250 ASP A N 1
ATOM 1923 C CA . ASP A 1 250 ? 183.624 168.527 306.526 1.00 129.98 250 ASP A CA 1
ATOM 1924 C C . ASP A 1 250 ? 183.575 168.691 305.012 1.00 131.65 250 ASP A C 1
ATOM 1925 O O . ASP A 1 250 ? 182.627 168.230 304.359 1.00 132.47 250 ASP A O 1
ATOM 1930 N N . ALA A 1 251 ? 184.593 169.328 304.430 1.00 130.14 251 ALA A N 1
ATOM 1931 C CA . ALA A 1 251 ? 184.679 169.390 302.978 1.00 126.40 251 ALA A CA 1
ATOM 1932 C C . ALA A 1 251 ? 184.872 168.004 302.384 1.00 125.65 251 ALA A C 1
ATOM 1933 O O . ALA A 1 251 ? 184.450 167.748 301.251 1.00 127.60 251 ALA A O 1
ATOM 1935 N N . ASP A 1 252 ? 185.503 167.097 303.133 1.00 127.21 252 ASP A N 1
ATOM 1936 C CA . ASP A 1 252 ? 185.583 165.713 302.688 1.00 129.40 252 ASP A CA 1
ATOM 1937 C C . ASP A 1 252 ? 184.197 165.080 302.615 1.00 129.97 252 ASP A C 1
ATOM 1938 O O . ASP A 1 252 ? 183.865 164.400 301.639 1.00 130.44 252 ASP A O 1
ATOM 1943 N N . GLU A 1 253 ? 183.363 165.309 303.630 1.00 135.28 253 GLU A N 1
ATOM 1944 C CA . GLU A 1 253 ? 181.988 164.826 303.553 1.00 136.06 253 GLU A CA 1
ATOM 1945 C C . GLU A 1 253 ? 181.255 165.463 302.380 1.00 134.99 253 GLU A C 1
ATOM 1946 O O . GLU A 1 253 ? 180.382 164.839 301.765 1.00 136.90 253 GLU A O 1
ATOM 1952 N N . TRP A 1 254 ? 181.596 166.711 302.058 1.00 126.76 254 TRP A N 1
ATOM 1953 C CA . TRP A 1 254 ? 180.954 167.380 300.930 1.00 126.07 254 TRP A CA 1
ATOM 1954 C C . TRP A 1 254 ? 181.344 166.732 299.604 1.00 127.25 254 TRP A C 1
ATOM 1955 O O . TRP A 1 254 ? 180.491 166.543 298.728 1.00 126.29 254 TRP A O 1
ATOM 1966 N N . ILE A 1 255 ? 182.627 166.394 299.432 1.00 136.72 255 ILE A N 1
ATOM 1967 C CA . ILE A 1 255 ? 183.044 165.761 298.180 1.00 136.92 255 ILE A CA 1
ATOM 1968 C C . ILE A 1 255 ? 182.479 164.350 298.069 1.00 137.32 255 ILE A C 1
ATOM 1969 O O . ILE A 1 255 ? 181.953 163.968 297.017 1.00 137.55 255 ILE A O 1
ATOM 1974 N N . GLU A 1 256 ? 182.558 163.550 299.138 1.00 140.77 256 GLU A N 1
ATOM 1975 C CA . GLU A 1 256 ? 181.968 162.215 299.036 1.00 140.37 256 GLU A CA 1
ATOM 1976 C C . GLU A 1 256 ? 180.447 162.247 298.935 1.00 140.13 256 GLU A C 1
ATOM 1977 O O . GLU A 1 256 ? 179.836 161.186 298.769 1.00 140.22 256 GLU A O 1
ATOM 1983 N N . GLY A 1 257 ? 179.827 163.420 299.039 1.00 139.13 257 GLY A N 1
ATOM 1984 C CA . GLY A 1 257 ? 178.410 163.557 298.773 1.00 139.27 257 GLY A CA 1
ATOM 1985 C C . GLY A 1 257 ? 177.537 163.366 299.995 1.00 139.28 257 GLY A C 1
ATOM 1986 O O . GLY A 1 257 ? 176.469 162.754 299.911 1.00 139.91 257 GLY A O 1
ATOM 1987 N N . ASP A 1 258 ? 177.978 163.886 301.139 1.00 139.20 258 ASP A N 1
ATOM 1988 C CA . ASP A 1 258 ? 177.249 163.731 302.388 1.00 138.89 258 ASP A CA 1
ATOM 1989 C C . ASP A 1 258 ? 176.691 165.052 302.897 1.00 138.63 258 ASP A C 1
ATOM 1990 O O . ASP A 1 258 ? 175.488 165.160 303.144 1.00 138.74 258 ASP A O 1
ATOM 1995 N N . ARG A 1 259 ? 177.533 166.067 303.063 1.00 131.17 259 ARG A N 1
ATOM 1996 C CA . ARG A 1 259 ? 177.063 167.366 303.523 1.00 131.15 259 ARG A CA 1
ATOM 1997 C C . ARG A 1 259 ? 176.333 168.064 302.384 1.00 132.22 259 ARG A C 1
ATOM 1998 O O . ARG A 1 259 ? 176.891 168.245 301.296 1.00 133.38 259 ARG A O 1
ATOM 2006 N N . THR A 1 260 ? 175.087 168.455 302.632 1.00 136.23 260 THR A N 1
ATOM 2007 C CA . THR A 1 260 ? 174.308 169.139 301.615 1.00 138.10 260 THR A CA 1
ATOM 2008 C C . THR A 1 260 ? 174.835 170.561 301.431 1.00 138.60 260 THR A C 1
ATOM 2009 O O . THR A 1 260 ? 175.646 171.059 302.216 1.00 137.06 260 THR A O 1
ATOM 2013 N N . ASP A 1 261 ? 174.378 171.208 300.361 1.00 141.02 261 ASP A N 1
ATOM 2014 C CA . ASP A 1 261 ? 174.895 172.528 300.020 1.00 140.39 261 ASP A CA 1
ATOM 2015 C C . ASP A 1 261 ? 174.590 173.552 301.108 1.00 141.57 261 ASP A C 1
ATOM 2016 O O . ASP A 1 261 ? 175.423 174.414 301.403 1.00 143.83 261 ASP A O 1
ATOM 2021 N N . ASP A 1 262 ? 173.400 173.484 301.710 1.00 137.56 262 ASP A N 1
ATOM 2022 C CA . ASP A 1 262 ? 172.983 174.547 302.622 1.00 136.99 262 ASP A CA 1
ATOM 2023 C C . ASP A 1 262 ? 173.886 174.651 303.848 1.00 136.79 262 ASP A C 1
ATOM 2024 O O . ASP A 1 262 ? 174.231 175.764 304.263 1.00 138.89 262 ASP A O 1
ATOM 2029 N N . GLN A 1 263 ? 174.285 173.524 304.440 1.00 135.78 263 GLN A N 1
ATOM 2030 C CA . GLN A 1 263 ? 175.139 173.617 305.622 1.00 137.22 263 GLN A CA 1
ATOM 2031 C C . GLN A 1 263 ? 176.584 173.917 305.242 1.00 136.06 263 GLN A C 1
ATOM 2032 O O . GLN A 1 263 ? 177.274 174.646 305.963 1.00 136.58 263 GLN A O 1
ATOM 2038 N N . PHE A 1 264 ? 177.065 173.369 304.131 1.00 126.54 264 PHE A N 1
ATOM 2039 C CA . PHE A 1 264 ? 178.412 173.666 303.649 1.00 127.50 264 PHE A CA 1
ATOM 2040 C C . PHE A 1 264 ? 178.305 174.664 302.503 1.00 127.28 264 PHE A C 1
ATOM 2041 O O . PHE A 1 264 ? 178.116 174.282 301.345 1.00 125.57 264 PHE A O 1
ATOM 2049 N N . ARG A 1 265 ? 178.469 175.933 302.831 1.00 119.77 265 ARG A N 1
ATOM 2050 C CA . ARG A 1 265 ? 178.429 177.045 301.900 1.00 118.06 265 ARG A CA 1
ATOM 2051 C C . ARG A 1 265 ? 179.738 177.801 302.032 1.00 118.29 265 ARG A C 1
ATOM 2052 O O . ARG A 1 265 ? 180.438 177.665 303.041 1.00 118.12 265 ARG A O 1
ATOM 2060 N N . PRO A 1 266 ? 180.112 178.583 301.025 1.00 107.73 266 PRO A N 1
ATOM 2061 C CA . PRO A 1 266 ? 181.342 179.364 301.116 1.00 105.87 266 PRO A CA 1
ATOM 2062 C C . PRO A 1 266 ? 181.328 180.236 302.356 1.00 102.21 266 PRO A C 1
ATOM 2063 O O . PRO A 1 266 ? 180.305 180.860 302.675 1.00 99.19 266 PRO A O 1
ATOM 2067 N N . PRO A 1 267 ? 182.435 180.295 303.090 1.00 96.80 267 PRO A N 1
ATOM 2068 C CA . PRO A 1 267 ? 182.462 181.091 304.317 1.00 95.47 267 PRO A CA 1
ATOM 2069 C C . PRO A 1 267 ? 182.281 182.571 304.026 1.00 95.59 267 PRO A C 1
ATOM 2070 O O . PRO A 1 267 ? 182.477 183.046 302.907 1.00 99.98 267 PRO A O 1
ATOM 2074 N N . SER A 1 268 ? 181.887 183.301 305.066 1.00 96.01 268 SER A N 1
ATOM 2075 C CA . SER A 1 268 ? 181.629 184.724 304.930 1.00 100.79 268 SER A CA 1
ATOM 2076 C C . SER A 1 268 ? 182.917 185.481 304.625 1.00 102.86 268 SER A C 1
ATOM 2077 O O . SER A 1 268 ? 184.023 184.937 304.679 1.00 105.63 268 SER A O 1
ATOM 2080 N N . SER A 1 269 ? 182.757 186.759 304.284 1.00 90.27 269 SER A N 1
ATOM 2081 C CA . SER A 1 269 ? 183.918 187.576 303.950 1.00 87.05 269 SER A CA 1
ATOM 2082 C C . SER A 1 269 ? 184.853 187.730 305.142 1.00 91.28 269 SER A C 1
ATOM 2083 O O . SER A 1 269 ? 186.077 187.653 304.991 1.00 89.88 269 SER A O 1
ATOM 2086 N N . LYS A 1 270 ? 184.297 187.941 306.338 1.00 88.32 270 LYS A N 1
ATOM 2087 C CA . LYS A 1 270 ? 185.131 188.189 307.510 1.00 86.23 270 LYS A CA 1
ATOM 2088 C C . LYS A 1 270 ? 186.007 186.987 307.834 1.00 90.34 270 LYS A C 1
ATOM 2089 O O . LYS A 1 270 ? 187.215 187.124 308.054 1.00 91.79 270 LYS A O 1
ATOM 2095 N N . VAL A 1 271 ? 185.414 185.792 307.867 1.00 86.33 271 VAL A N 1
ATOM 2096 C CA . VAL A 1 271 ? 186.187 184.598 308.187 1.00 83.76 271 VAL A CA 1
ATOM 2097 C C . VAL A 1 271 ? 187.181 184.280 307.078 1.00 86.50 271 VAL A C 1
ATOM 2098 O O . VAL A 1 271 ? 188.292 183.812 307.349 1.00 89.35 271 VAL A O 1
ATOM 2102 N N . MET A 1 272 ? 186.816 184.532 305.820 1.00 90.18 272 MET A N 1
ATOM 2103 C CA . MET A 1 272 ? 187.752 184.322 304.719 1.00 91.08 272 MET A CA 1
ATOM 2104 C C . MET A 1 272 ? 188.966 185.237 304.843 1.00 89.93 272 MET A C 1
ATOM 2105 O O . MET A 1 272 ? 190.114 184.793 304.688 1.00 88.15 272 MET A O 1
ATOM 2110 N N . LEU A 1 273 ? 188.733 186.516 305.141 1.00 81.24 273 LEU A N 1
ATOM 2111 C CA . LEU A 1 273 ? 189.839 187.441 305.356 1.00 78.56 273 LEU A CA 1
ATOM 2112 C C . LEU A 1 273 ? 190.661 187.041 306.574 1.00 81.79 273 LEU A C 1
ATOM 2113 O O . LEU A 1 273 ? 191.884 187.211 306.593 1.00 78.11 273 LEU A O 1
ATOM 2118 N N . SER A 1 274 ? 190.000 186.522 307.610 1.00 93.61 274 SER A N 1
ATOM 2119 C CA . SER A 1 274 ? 190.722 186.058 308.790 1.00 94.70 274 SER A CA 1
ATOM 2120 C C . SER A 1 274 ? 191.623 184.875 308.453 1.00 97.40 274 SER A C 1
ATOM 2121 O O . SER A 1 274 ? 192.750 184.785 308.948 1.00 100.49 274 SER A O 1
ATOM 2124 N N . ALA A 1 275 ? 191.134 183.951 307.624 1.00 86.66 275 ALA A N 1
ATOM 2125 C CA . ALA A 1 275 ? 191.965 182.845 307.163 1.00 83.19 275 ALA A CA 1
ATOM 2126 C C . ALA A 1 275 ? 193.163 183.356 306.380 1.00 83.07 275 ALA A C 1
ATOM 2127 O O . ALA A 1 275 ? 194.288 182.878 306.565 1.00 85.56 275 ALA A O 1
ATOM 2129 N N . LEU A 1 276 ? 192.934 184.326 305.494 1.00 85.90 276 LEU A N 1
ATOM 2130 C CA . LEU A 1 276 ? 194.033 184.980 304.788 1.00 89.02 276 LEU A CA 1
ATOM 2131 C C . LEU A 1 276 ? 195.073 185.518 305.763 1.00 89.89 276 LEU A C 1
ATOM 2132 O O . LEU A 1 276 ? 196.274 185.242 305.634 1.00 91.93 276 LEU A O 1
ATOM 2137 N N . ARG A 1 277 ? 194.616 186.299 306.741 1.00 83.85 277 ARG A N 1
ATOM 2138 C CA . ARG A 1 277 ? 195.516 186.923 307.703 1.00 82.25 277 ARG A CA 1
ATOM 2139 C C . ARG A 1 277 ? 196.317 185.880 308.466 1.00 84.74 277 ARG A C 1
ATOM 2140 O O . ARG A 1 277 ? 197.543 185.984 308.577 1.00 83.14 277 ARG A O 1
ATOM 2148 N N . LYS A 1 278 ? 195.633 184.867 309.002 1.00 86.81 278 LYS A N 1
ATOM 2149 C CA . LYS A 1 278 ? 196.310 183.827 309.768 1.00 88.40 278 LYS A CA 1
ATOM 2150 C C . LYS A 1 278 ? 197.353 183.118 308.919 1.00 84.28 278 LYS A C 1
ATOM 2151 O O . LYS A 1 278 ? 198.510 182.971 309.331 1.00 83.71 278 LYS A O 1
ATOM 2157 N N . TYR A 1 279 ? 196.961 182.690 307.716 1.00 76.17 279 TYR A N 1
ATOM 2158 C CA . TYR A 1 279 ? 197.887 181.998 306.829 1.00 81.42 279 TYR A CA 1
ATOM 2159 C C . TYR A 1 279 ? 199.138 182.835 306.604 1.00 87.48 279 TYR A C 1
ATOM 2160 O O . TYR A 1 279 ? 200.266 182.372 306.833 1.00 91.14 279 TYR A O 1
ATOM 2169 N N . VAL A 1 280 ? 198.949 184.094 306.206 1.00 90.65 280 VAL A N 1
ATOM 2170 C CA . VAL A 1 280 ? 200.081 184.920 305.803 1.00 89.21 280 VAL A CA 1
ATOM 2171 C C . VAL A 1 280 ? 200.986 185.216 306.991 1.00 92.88 280 VAL A C 1
ATOM 2172 O O . VAL A 1 280 ? 202.207 185.032 306.915 1.00 90.42 280 VAL A O 1
ATOM 2176 N N . ASN A 1 281 ? 200.416 185.662 308.109 1.00 90.08 281 ASN A N 1
ATOM 2177 C CA . ASN A 1 281 ? 201.281 186.096 309.198 1.00 87.79 281 ASN A CA 1
ATOM 2178 C C . ASN A 1 281 ? 201.752 184.946 310.075 1.00 89.66 281 ASN A C 1
ATOM 2179 O O . ASN A 1 281 ? 202.542 185.180 310.997 1.00 91.27 281 ASN A O 1
ATOM 2184 N N . HIS A 1 282 ? 201.299 183.716 309.823 1.00 91.76 282 HIS A N 1
ATOM 2185 C CA . HIS A 1 282 ? 201.951 182.588 310.466 1.00 92.47 282 HIS A CA 1
ATOM 2186 C C . HIS A 1 282 ? 203.050 181.999 309.596 1.00 95.92 282 HIS A C 1
ATOM 2187 O O . HIS A 1 282 ? 204.098 181.595 310.114 1.00 96.93 282 HIS A O 1
ATOM 2194 N N . ASN A 1 283 ? 202.848 181.952 308.281 1.00 89.13 283 ASN A N 1
ATOM 2195 C CA . ASN A 1 283 ? 203.886 181.475 307.380 1.00 85.52 283 ASN A CA 1
ATOM 2196 C C . ASN A 1 283 ? 204.840 182.573 306.942 1.00 87.07 283 ASN A C 1
ATOM 2197 O O . ASN A 1 283 ? 205.803 182.283 306.224 1.00 86.87 283 ASN A O 1
ATOM 2202 N N . ARG A 1 284 ? 204.604 183.816 307.367 1.00 87.36 284 ARG A N 1
ATOM 2203 C CA . ARG A 1 284 ? 205.466 184.946 307.028 1.00 85.86 284 ARG A CA 1
ATOM 2204 C C . ARG A 1 284 ? 205.596 185.090 305.513 1.00 90.49 284 ARG A C 1
ATOM 2205 O O . ARG A 1 284 ? 206.691 185.222 304.964 1.00 92.40 284 ARG A O 1
ATOM 2213 N N . LEU A 1 285 ? 204.450 185.058 304.837 1.00 82.11 285 LEU A N 1
ATOM 2214 C CA . LEU A 1 285 ? 204.360 185.149 303.381 1.00 80.76 285 LEU A CA 1
ATOM 2215 C C . LEU A 1 285 ? 204.109 186.574 302.924 1.00 80.81 285 LEU A C 1
ATOM 2216 O O . LEU A 1 285 ? 203.322 186.802 302.006 1.00 85.17 285 LEU A O 1
ATOM 2221 N N . TYR A 1 286 ? 204.737 187.556 303.569 1.00 76.80 286 TYR A N 1
ATOM 2222 C CA . TYR A 1 286 ? 204.465 188.946 303.223 1.00 75.61 286 TYR A CA 1
ATOM 2223 C C . TYR A 1 286 ? 204.873 189.255 301.787 1.00 80.15 286 TYR A C 1
ATOM 2224 O O . TYR A 1 286 ? 204.122 189.902 301.049 1.00 76.07 286 TYR A O 1
ATOM 2233 N N . ASN A 1 287 ? 206.047 188.783 301.362 1.00 72.56 287 ASN A N 1
ATOM 2234 C CA . ASN A 1 287 ? 206.506 189.053 300.003 1.00 72.62 287 ASN A CA 1
ATOM 2235 C C . ASN A 1 287 ? 205.606 188.384 298.970 1.00 71.01 287 ASN A C 1
ATOM 2236 O O . ASN A 1 287 ? 205.198 189.010 297.980 1.00 78.47 287 ASN A O 1
ATOM 2241 N N . GLN A 1 288 ? 205.288 187.107 299.183 1.00 61.90 288 GLN A N 1
ATOM 2242 C CA . GLN A 1 288 ? 204.448 186.391 298.231 1.00 66.91 288 GLN A CA 1
ATOM 2243 C C . GLN A 1 288 ? 203.047 186.983 298.184 1.00 69.13 288 GLN A C 1
ATOM 2244 O O . GLN A 1 288 ? 202.438 187.068 297.111 1.00 82.36 288 GLN A O 1
ATOM 2250 N N . PHE A 1 289 ? 202.520 187.409 299.330 1.00 61.24 289 PHE A N 1
ATOM 2251 C CA . PHE A 1 289 ? 201.211 188.050 299.339 1.00 64.56 289 PHE A CA 1
ATOM 2252 C C . PHE A 1 289 ? 201.252 189.406 298.650 1.00 67.93 289 PHE A C 1
ATOM 2253 O O . PHE A 1 289 ? 200.276 189.809 298.012 1.00 72.19 289 PHE A O 1
ATOM 2261 N N . TYR A 1 290 ? 202.357 190.138 298.789 1.00 68.85 290 TYR A N 1
ATOM 2262 C CA . TYR A 1 290 ? 202.487 191.401 298.074 1.00 63.27 290 TYR A CA 1
ATOM 2263 C C . TYR A 1 290 ? 202.452 191.160 296.574 1.00 60.36 290 TYR A C 1
ATOM 2264 O O . TYR A 1 290 ? 201.781 191.887 295.831 1.00 69.86 290 TYR A O 1
ATOM 2273 N N . THR A 1 291 ? 203.156 190.125 296.118 1.00 53.02 291 THR A N 1
ATOM 2274 C CA . THR A 1 291 ? 203.102 189.759 294.705 1.00 57.98 291 THR A CA 1
ATOM 2275 C C . THR A 1 291 ? 201.685 189.378 294.287 1.00 56.14 291 THR A C 1
ATOM 2276 O O . THR A 1 291 ? 201.214 189.772 293.211 1.00 67.00 291 THR A O 1
ATOM 2280 N N . ALA A 1 292 ? 200.991 188.611 295.130 1.00 48.87 292 ALA A N 1
ATOM 2281 C CA . ALA A 1 292 ? 199.625 188.201 294.818 1.00 51.91 292 ALA A CA 1
ATOM 2282 C C . ALA A 1 292 ? 198.701 189.405 294.688 1.00 62.13 292 ALA A C 1
ATOM 2283 O O . ALA A 1 292 ? 197.884 189.478 293.761 1.00 72.30 292 ALA A O 1
ATOM 2285 N N . ALA A 1 293 ? 198.815 190.358 295.613 1.00 66.24 293 ALA A N 1
ATOM 2286 C CA . ALA A 1 293 ? 197.997 191.564 295.551 1.00 68.87 293 ALA A CA 1
ATOM 2287 C C . ALA A 1 293 ? 198.327 192.386 294.315 1.00 71.57 293 ALA A C 1
ATOM 2288 O O . ALA A 1 293 ? 197.428 192.937 293.673 1.00 66.37 293 ALA A O 1
ATOM 2290 N N . GLN A 1 294 ? 199.614 192.483 293.968 1.00 61.79 294 GLN A N 1
ATOM 2291 C CA . GLN A 1 294 ? 200.003 193.184 292.749 1.00 61.80 294 GLN A CA 1
ATOM 2292 C C . GLN A 1 294 ? 199.341 192.563 291.528 1.00 68.84 294 GLN A C 1
ATOM 2293 O O . GLN A 1 294 ? 198.769 193.268 290.686 1.00 76.65 294 GLN A O 1
ATOM 2299 N N . LEU A 1 295 ? 199.410 191.236 291.419 1.00 58.93 295 LEU A N 1
ATOM 2300 C CA . LEU A 1 295 ? 198.848 190.573 290.248 1.00 56.93 295 LEU A CA 1
ATOM 2301 C C . LEU A 1 295 ? 197.335 190.743 290.196 1.00 62.66 295 LEU A C 1
ATOM 2302 O O . LEU A 1 295 ? 196.775 191.038 289.132 1.00 75.87 295 LEU A O 1
ATOM 2307 N N . LEU A 1 296 ? 196.661 190.589 291.340 1.00 56.13 296 LEU A N 1
ATOM 2308 C CA . LEU A 1 296 ? 195.213 190.780 291.375 1.00 58.11 296 LEU A CA 1
ATOM 2309 C C . LEU A 1 296 ? 194.827 192.206 291.002 1.00 63.04 296 LEU A C 1
ATOM 2310 O O . LEU A 1 296 ? 193.856 192.424 290.268 1.00 68.74 296 LEU A O 1
ATOM 2315 N N . ALA A 1 297 ? 195.573 193.192 291.500 1.00 59.58 297 ALA A N 1
ATOM 2316 C CA . ALA A 1 297 ? 195.276 194.575 291.154 1.00 56.83 297 ALA A CA 1
ATOM 2317 C C . ALA A 1 297 ? 195.452 194.816 289.664 1.00 65.40 297 ALA A C 1
ATOM 2318 O O . ALA A 1 297 ? 194.636 195.502 289.037 1.00 73.57 297 ALA A O 1
ATOM 2320 N N . GLN A 1 298 ? 196.507 194.252 289.073 1.00 53.30 298 GLN A N 1
ATOM 2321 C CA . GLN A 1 298 ? 196.734 194.466 287.650 1.00 49.41 298 GLN A CA 1
ATOM 2322 C C . GLN A 1 298 ? 195.742 193.712 286.773 1.00 54.27 298 GLN A C 1
ATOM 2323 O O . GLN A 1 298 ? 195.553 194.095 285.616 1.00 60.68 298 GLN A O 1
ATOM 2329 N N . ILE A 1 299 ? 195.108 192.659 287.286 1.00 58.96 299 ILE A N 1
ATOM 2330 C CA . ILE A 1 299 ? 194.149 191.909 286.480 1.00 57.35 299 ILE A CA 1
ATOM 2331 C C . ILE A 1 299 ? 192.710 192.374 286.722 1.00 59.62 299 ILE A C 1
ATOM 2332 O O . ILE A 1 299 ? 191.836 192.109 285.883 1.00 63.15 299 ILE A O 1
ATOM 2337 N N . MET A 1 300 ? 192.456 193.119 287.800 1.00 63.85 300 MET A N 1
ATOM 2338 C CA . MET A 1 300 ? 191.108 193.348 288.313 1.00 68.34 300 MET A CA 1
ATOM 2339 C C . MET A 1 300 ? 190.110 193.919 287.307 1.00 69.43 300 MET A C 1
ATOM 2340 O O . MET A 1 300 ? 189.132 193.247 286.968 1.00 79.28 300 MET A O 1
ATOM 2345 N N . MET A 1 301 ? 190.321 195.147 286.826 1.00 60.89 301 MET A N 1
ATOM 2346 C CA . MET A 1 301 ? 189.283 195.809 286.044 1.00 61.33 301 MET A CA 1
ATOM 2347 C C . MET A 1 301 ? 189.894 196.747 285.011 1.00 65.11 301 MET A C 1
ATOM 2348 O O . MET A 1 301 ? 191.088 197.055 285.039 1.00 73.51 301 MET A O 1
ATOM 2353 N N . LYS A 1 302 ? 189.042 197.200 284.095 1.00 55.64 302 LYS A N 1
ATOM 2354 C CA . LYS A 1 302 ? 189.331 198.129 283.014 1.00 60.13 302 LYS A CA 1
ATOM 2355 C C . LYS A 1 302 ? 188.284 199.231 283.001 1.00 57.00 302 LYS A C 1
ATOM 2356 O O . LYS A 1 302 ? 187.166 199.031 283.487 1.00 64.24 302 LYS A O 1
ATOM 2362 N N . PRO A 1 303 ? 188.608 200.399 282.457 1.00 52.27 303 PRO A N 1
ATOM 2363 C CA . PRO A 1 303 ? 187.613 201.468 282.366 1.00 54.35 303 PRO A CA 1
ATOM 2364 C C . PRO A 1 303 ? 186.704 201.283 281.165 1.00 60.69 303 PRO A C 1
ATOM 2365 O O . PRO A 1 303 ? 187.103 200.758 280.124 1.00 66.83 303 PRO A O 1
ATOM 2369 N N . VAL A 1 304 ? 185.464 201.714 281.326 1.00 50.60 304 VAL A N 1
ATOM 2370 C CA . VAL A 1 304 ? 184.531 201.757 280.197 1.00 55.04 304 VAL A CA 1
ATOM 2371 C C . VAL A 1 304 ? 184.831 203.000 279.365 1.00 54.90 304 VAL A C 1
ATOM 2372 O O . VAL A 1 304 ? 184.865 204.109 279.916 1.00 59.91 304 VAL A O 1
ATOM 2376 N N . PRO A 1 305 ? 185.062 202.860 278.060 1.00 64.50 305 PRO A N 1
ATOM 2377 C CA . PRO A 1 305 ? 185.455 204.019 277.247 1.00 72.87 305 PRO A CA 1
ATOM 2378 C C . PRO A 1 305 ? 184.252 204.869 276.860 1.00 75.45 305 PRO A C 1
ATOM 2379 O O . PRO A 1 305 ? 183.234 204.354 276.395 1.00 82.46 305 PRO A O 1
ATOM 2383 N N . ASN A 1 306 ? 184.378 206.181 277.063 1.00 83.74 306 ASN A N 1
ATOM 2384 C CA . ASN A 1 306 ? 183.334 207.101 276.624 1.00 84.62 306 ASN A CA 1
ATOM 2385 C C . ASN A 1 306 ? 183.296 207.209 275.107 1.00 85.56 306 ASN A C 1
ATOM 2386 O O . ASN A 1 306 ? 182.214 207.275 274.510 1.00 82.95 306 ASN A O 1
ATOM 2391 N N . CYS A 1 307 ? 184.461 207.225 274.465 1.00 85.26 307 CYS A N 1
ATOM 2392 C CA . CYS A 1 307 ? 184.535 207.331 273.016 1.00 83.30 307 CYS A CA 1
ATOM 2393 C C . CYS A 1 307 ? 184.267 205.979 272.368 1.00 84.46 307 CYS A C 1
ATOM 2394 O O . CYS A 1 307 ? 184.461 204.925 272.977 1.00 82.38 307 CYS A O 1
ATOM 2397 N N . ALA A 1 308 ? 183.820 206.024 271.111 1.00 88.92 308 ALA A N 1
ATOM 2398 C CA . ALA A 1 308 ? 183.399 204.803 270.433 1.00 88.73 308 ALA A CA 1
ATOM 2399 C C . ALA A 1 308 ? 184.574 203.876 270.152 1.00 83.33 308 ALA A C 1
ATOM 2400 O O . ALA A 1 308 ? 184.485 202.665 270.388 1.00 84.87 308 ALA A O 1
ATOM 2402 N N . GLU A 1 309 ? 185.681 204.425 269.654 1.00 87.90 309 GLU A N 1
ATOM 2403 C CA . GLU A 1 309 ? 186.810 203.595 269.255 1.00 88.56 309 GLU A CA 1
ATOM 2404 C C . GLU A 1 309 ? 187.613 203.079 270.438 1.00 84.38 309 GLU A C 1
ATOM 2405 O O . GLU A 1 309 ? 188.537 202.286 270.235 1.00 96.01 309 GLU A O 1
ATOM 2411 N N . GLY A 1 310 ? 187.293 203.501 271.659 1.00 59.26 310 GLY A N 1
ATOM 2412 C CA . GLY A 1 310 ? 188.047 203.054 272.813 1.00 66.75 310 GLY A CA 1
ATOM 2413 C C . GLY A 1 310 ? 187.728 201.658 273.295 1.00 71.38 310 GLY A C 1
ATOM 2414 O O . GLY A 1 310 ? 188.382 201.177 274.225 1.00 73.28 310 GLY A O 1
ATOM 2415 N N . TYR A 1 311 ? 186.744 200.992 272.688 1.00 72.69 311 TYR A N 1
ATOM 2416 C CA . TYR A 1 311 ? 186.334 199.671 273.142 1.00 71.75 311 TYR A CA 1
ATOM 2417 C C . TYR A 1 311 ? 187.320 198.580 272.740 1.00 72.37 311 TYR A C 1
ATOM 2418 O O . TYR A 1 311 ? 187.204 197.442 273.217 1.00 81.46 311 TYR A O 1
ATOM 2427 N N . ALA A 1 312 ? 188.284 198.905 271.876 1.00 59.09 312 ALA A N 1
ATOM 2428 C CA . ALA A 1 312 ? 189.345 197.957 271.564 1.00 66.83 312 ALA A CA 1
ATOM 2429 C C . ALA A 1 312 ? 190.116 197.583 272.817 1.00 71.05 312 ALA A C 1
ATOM 2430 O O . ALA A 1 312 ? 190.578 196.443 272.957 1.00 77.61 312 ALA A O 1
ATOM 2432 N N . TRP A 1 313 ? 190.264 198.531 273.742 1.00 53.31 313 TRP A N 1
ATOM 2433 C CA . TRP A 1 313 ? 190.892 198.224 275.019 1.00 50.32 313 TRP A CA 1
ATOM 2434 C C . TRP A 1 313 ? 190.090 197.174 275.768 1.00 55.29 313 TRP A C 1
ATOM 2435 O O . TRP A 1 313 ? 190.661 196.291 276.420 1.00 65.46 313 TRP A O 1
ATOM 2446 N N . LEU A 1 314 ? 188.761 197.253 275.691 1.00 69.64 314 LEU A N 1
ATOM 2447 C CA . LEU A 1 314 ? 187.929 196.229 276.308 1.00 73.07 314 LEU A CA 1
ATOM 2448 C C . LEU A 1 314 ? 188.122 194.875 275.637 1.00 75.00 314 LEU A C 1
ATOM 2449 O O . LEU A 1 314 ? 188.239 193.854 276.322 1.00 75.65 314 LEU A O 1
ATOM 2454 N N . MET A 1 315 ? 188.170 194.838 274.300 1.00 71.28 315 MET A N 1
ATOM 2455 C CA . MET A 1 315 ? 188.268 193.538 273.635 1.00 68.34 315 MET A CA 1
ATOM 2456 C C . MET A 1 315 ? 189.616 192.863 273.865 1.00 73.56 315 MET A C 1
ATOM 2457 O O . MET A 1 315 ? 189.709 19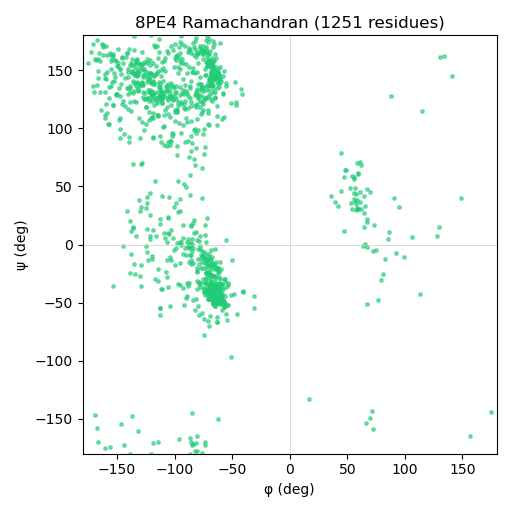1.634 273.774 1.00 76.98 315 MET A O 1
ATOM 2462 N N . HIS A 1 316 ? 190.666 193.629 274.143 1.00 70.19 316 HIS A N 1
ATOM 2463 C CA . HIS A 1 316 ? 191.987 193.038 274.313 1.00 66.47 316 HIS A CA 1
ATOM 2464 C C . HIS A 1 316 ? 192.114 192.373 275.678 1.00 64.72 316 HIS A C 1
ATOM 2465 O O . HIS A 1 316 ? 191.679 192.915 276.696 1.00 68.49 316 HIS A O 1
ATOM 2472 N N . ASP A 1 317 ? 192.735 191.194 275.695 1.00 72.92 317 ASP A N 1
ATOM 2473 C CA . ASP A 1 317 ? 192.807 190.343 276.876 1.00 67.90 317 ASP A CA 1
ATOM 2474 C C . ASP A 1 317 ? 194.248 190.251 277.355 1.00 67.13 317 ASP A C 1
ATOM 2475 O O . ASP A 1 317 ? 195.163 190.070 276.547 1.00 81.02 317 ASP A O 1
ATOM 2480 N N . ALA A 1 318 ? 194.441 190.365 278.665 1.00 50.23 318 ALA A N 1
ATOM 2481 C CA . ALA A 1 318 ? 195.772 190.290 279.241 1.00 53.51 318 ALA A CA 1
ATOM 2482 C C . ALA A 1 318 ? 196.260 188.846 279.282 1.00 54.14 318 ALA A C 1
ATOM 2483 O O . ALA A 1 318 ? 195.500 187.895 279.082 1.00 65.57 318 ALA A O 1
ATOM 2485 N N . LEU A 1 319 ? 197.556 188.687 279.535 1.00 55.01 319 LEU A N 1
ATOM 2486 C CA . LEU A 1 319 ? 198.169 187.379 279.721 1.00 61.08 319 LEU A CA 1
ATOM 2487 C C . LEU A 1 319 ? 198.896 187.371 281.055 1.00 65.76 319 LEU A C 1
ATOM 2488 O O . LEU A 1 319 ? 199.748 188.228 281.305 1.00 70.27 319 LEU A O 1
ATOM 2493 N N . VAL A 1 320 ? 198.565 186.401 281.904 1.00 58.01 320 VAL A N 1
ATOM 2494 C CA . VAL A 1 320 ? 199.073 186.336 283.268 1.00 49.86 320 VAL A CA 1
ATOM 2495 C C . VAL A 1 320 ? 199.861 185.047 283.441 1.00 54.10 320 VAL A C 1
ATOM 2496 O O . VAL A 1 320 ? 199.446 183.984 282.967 1.00 59.72 320 VAL A O 1
ATOM 2500 N N . ASN A 1 321 ? 201.000 185.144 284.122 1.00 58.03 321 ASN A N 1
ATOM 2501 C CA . ASN A 1 321 ? 201.891 184.010 284.366 1.00 53.56 321 ASN A CA 1
ATOM 2502 C C . ASN A 1 321 ? 201.993 183.798 285.873 1.00 66.78 321 ASN A C 1
ATOM 2503 O O . ASN A 1 321 ? 202.845 184.395 286.536 1.00 72.27 321 ASN A O 1
ATOM 2508 N N . ILE A 1 322 ? 201.116 182.955 286.410 1.00 63.30 322 ILE A N 1
ATOM 2509 C CA . ILE A 1 322 ? 201.117 182.612 287.830 1.00 52.44 322 ILE A CA 1
ATOM 2510 C C . ILE A 1 322 ? 202.018 181.402 288.048 1.00 57.03 322 ILE A C 1
ATOM 2511 O O . ILE A 1 322 ? 201.885 180.397 287.335 1.00 62.72 322 ILE A O 1
ATOM 2516 N N . PRO A 1 323 ? 202.940 181.451 289.003 1.00 59.30 323 PRO A N 1
ATOM 2517 C CA . PRO A 1 323 ? 203.821 180.306 289.238 1.00 60.80 323 PRO A CA 1
ATOM 2518 C C . PRO A 1 323 ? 203.064 179.132 289.835 1.00 64.43 323 PRO A C 1
ATOM 2519 O O . PRO A 1 323 ? 202.023 179.285 290.478 1.00 65.36 323 PRO A O 1
ATOM 2523 N N . LYS A 1 324 ? 203.602 177.937 289.602 1.00 74.65 324 LYS A N 1
ATOM 2524 C CA . LYS A 1 324 ? 202.995 176.738 290.156 1.00 76.21 324 LYS A CA 1
ATOM 2525 C C . LYS A 1 324 ? 203.120 176.724 291.674 1.00 78.33 324 LYS A C 1
ATOM 2526 O O . LYS A 1 324 ? 204.056 177.284 292.253 1.00 76.38 324 LYS A O 1
ATOM 2532 N N . PHE A 1 325 ? 202.159 176.071 292.313 1.00 81.95 325 PHE A N 1
ATOM 2533 C CA . PHE A 1 325 ? 202.071 176.066 293.762 1.00 78.84 325 PHE A CA 1
ATOM 2534 C C . PHE A 1 325 ? 203.045 175.057 294.359 1.00 76.87 325 PHE A C 1
ATOM 2535 O O . PHE A 1 325 ? 203.137 173.915 293.904 1.00 74.60 325 PHE A O 1
ATOM 2543 N N . GLY A 1 326 ? 203.770 175.491 295.386 1.00 79.63 326 GLY A N 1
ATOM 2544 C CA . GLY A 1 326 ? 204.704 174.623 296.076 1.00 79.94 326 GLY A CA 1
ATOM 2545 C C . GLY A 1 326 ? 204.925 175.114 297.484 1.00 79.15 326 GLY A C 1
ATOM 2546 O O . GLY A 1 326 ? 204.829 176.314 297.760 1.00 80.37 326 GLY A O 1
ATOM 2547 N N . SER A 1 327 ? 205.231 174.182 298.385 1.00 83.60 327 SER A N 1
ATOM 2548 C CA . SER A 1 327 ? 205.281 174.506 299.803 1.00 84.40 327 SER A CA 1
ATOM 2549 C C . SER A 1 327 ? 206.316 173.655 300.521 1.00 84.10 327 SER A C 1
ATOM 2550 O O . SER A 1 327 ? 206.384 172.439 300.325 1.00 87.19 327 SER A O 1
ATOM 2553 N N . ILE A 1 328 ? 207.114 174.315 301.359 1.00 85.68 328 ILE A N 1
ATOM 2554 C CA . ILE A 1 328 ? 207.968 173.655 302.337 1.00 87.14 328 ILE A CA 1
ATOM 2555 C C . ILE A 1 328 ? 207.717 174.158 303.748 1.00 92.26 328 ILE A C 1
ATOM 2556 O O . ILE A 1 328 ? 208.362 173.679 304.687 1.00 97.87 328 ILE A O 1
ATOM 2561 N N . ARG A 1 329 ? 206.802 175.116 303.928 1.00 89.83 329 ARG A N 1
ATOM 2562 C CA . ARG A 1 329 ? 206.532 175.642 305.261 1.00 90.39 329 ARG A CA 1
ATOM 2563 C C . ARG A 1 329 ? 205.993 174.560 306.187 1.00 91.44 329 ARG A C 1
ATOM 2564 O O . ARG A 1 329 ? 206.436 174.434 307.335 1.00 91.46 329 ARG A O 1
ATOM 2572 N N . GLY A 1 330 ? 205.046 173.762 305.702 1.00 101.82 330 GLY A N 1
ATOM 2573 C CA . GLY A 1 330 ? 204.457 172.719 306.517 1.00 103.70 330 GLY A CA 1
ATOM 2574 C C . GLY A 1 330 ? 205.277 171.458 306.643 1.00 104.74 330 GLY A C 1
ATOM 2575 O O . GLY A 1 330 ? 204.874 170.546 307.369 1.00 105.58 330 GLY A O 1
ATOM 2576 N N . ARG A 1 331 ? 206.412 171.377 305.946 1.00 105.15 331 ARG A N 1
ATOM 2577 C CA . ARG A 1 331 ? 207.231 170.171 306.012 1.00 105.98 331 ARG A CA 1
ATOM 2578 C C . ARG A 1 331 ? 207.832 169.982 307.400 1.00 110.11 331 ARG A C 1
ATOM 2579 O O . ARG A 1 331 ? 207.817 168.872 307.942 1.00 112.88 331 ARG A O 1
ATOM 2587 N N . TYR A 1 332 ? 208.363 171.051 307.989 1.00 108.91 332 TYR A N 1
ATOM 2588 C CA . TYR A 1 332 ? 208.923 170.994 309.329 1.00 109.60 332 TYR A CA 1
ATOM 2589 C C . TYR A 1 332 ? 208.267 172.071 310.182 1.00 111.31 332 TYR A C 1
ATOM 2590 O O . TYR A 1 332 ? 207.932 173.147 309.672 1.00 114.73 332 TYR A O 1
ATOM 2599 N N . PRO A 1 333 ? 208.075 171.819 311.481 1.00 103.38 333 PRO A N 1
ATOM 2600 C CA . PRO A 1 333 ? 207.350 172.791 312.309 1.00 103.78 333 PRO A CA 1
ATOM 2601 C C . PRO A 1 333 ? 208.220 173.898 312.872 1.00 102.01 333 PRO A C 1
ATOM 2602 O O . PRO A 1 333 ? 207.673 174.913 313.322 1.00 104.30 333 PRO A O 1
ATOM 2606 N N . PHE A 1 334 ? 209.541 173.743 312.878 1.00 96.21 334 PHE A N 1
ATOM 2607 C CA . PHE A 1 334 ? 210.411 174.769 313.433 1.00 98.00 334 PHE A CA 1
ATOM 2608 C C . PHE A 1 334 ? 210.783 175.844 312.425 1.00 105.39 334 PHE A C 1
ATOM 2609 O O . PHE A 1 334 ? 211.385 176.851 312.814 1.00 107.44 334 PHE A O 1
ATOM 2617 N N . LEU A 1 335 ? 210.449 175.659 311.146 1.00 104.47 335 LEU A N 1
ATOM 2618 C CA . LEU A 1 335 ? 210.850 176.628 310.128 1.00 97.94 335 LEU A CA 1
ATOM 2619 C C . LEU A 1 335 ? 210.172 177.974 310.346 1.00 98.03 335 LEU A C 1
ATOM 2620 O O . LEU A 1 335 ? 210.808 179.026 310.211 1.00 95.76 335 LEU A O 1
ATOM 2625 N N . LEU A 1 336 ? 208.890 177.962 310.692 1.00 103.46 336 LEU A N 1
ATOM 2626 C CA . LEU A 1 336 ? 208.143 179.190 310.921 1.00 106.35 336 LEU A CA 1
ATOM 2627 C C . LEU A 1 336 ? 208.436 179.817 312.277 1.00 107.39 336 LEU A C 1
ATOM 2628 O O . LEU A 1 336 ? 207.873 180.871 312.590 1.00 108.47 336 LEU A O 1
ATOM 2633 N N . SER A 1 337 ? 209.287 179.193 313.087 1.00 107.90 337 SER A N 1
ATOM 2634 C CA . SER A 1 337 ? 209.707 179.749 314.360 1.00 107.18 337 SER A CA 1
ATOM 2635 C C . SER A 1 337 ? 210.877 180.703 314.147 1.00 106.49 337 SER A C 1
ATOM 2636 O O . SER A 1 337 ? 211.247 181.033 313.018 1.00 109.26 337 SER A O 1
ATOM 2639 N N . GLY A 1 338 ? 211.468 181.162 315.247 1.00 103.94 338 GLY A N 1
ATOM 2640 C CA . GLY A 1 338 ? 212.647 181.991 315.126 1.00 104.41 338 GLY A CA 1
ATOM 2641 C C . GLY A 1 338 ? 212.329 183.387 314.610 1.00 107.29 338 GLY A C 1
ATOM 2642 O O . GLY A 1 338 ? 211.202 183.878 314.690 1.00 107.53 338 GLY A O 1
ATOM 2643 N N . ASP A 1 339 ? 213.362 184.029 314.074 1.00 108.62 339 ASP A N 1
ATOM 2644 C CA . ASP A 1 339 ? 213.256 185.376 313.526 1.00 107.85 339 ASP A CA 1
ATOM 2645 C C . ASP A 1 339 ? 213.080 185.293 312.015 1.00 109.14 339 ASP A C 1
ATOM 2646 O O . ASP A 1 339 ? 213.977 184.823 311.309 1.00 108.77 339 ASP A O 1
ATOM 2651 N N . ALA A 1 340 ? 211.937 185.765 311.524 1.00 102.08 340 ALA A N 1
ATOM 2652 C CA . ALA A 1 340 ? 211.694 185.766 310.089 1.00 101.54 340 ALA A CA 1
ATOM 2653 C C . ALA A 1 340 ? 212.710 186.660 309.389 1.00 107.42 340 ALA A C 1
ATOM 2654 O O . ALA A 1 340 ? 213.051 187.743 309.873 1.00 106.04 340 ALA A O 1
ATOM 2656 N N . ALA A 1 341 ? 213.188 186.202 308.235 1.00 104.79 341 ALA A N 1
ATOM 2657 C CA . ALA A 1 341 ? 214.325 186.819 307.572 1.00 101.09 341 ALA A CA 1
ATOM 2658 C C . ALA A 1 341 ? 213.956 187.287 306.174 1.00 101.02 341 ALA A C 1
ATOM 2659 O O . ALA A 1 341 ? 213.133 186.673 305.487 1.00 100.53 341 ALA A O 1
ATOM 2661 N N . LEU A 1 342 ? 214.592 188.384 305.766 1.00 101.99 342 LEU A N 1
ATOM 2662 C CA . LEU A 1 342 ? 214.527 188.900 304.400 1.00 98.30 342 LEU A CA 1
ATOM 2663 C C . LEU A 1 342 ? 213.089 189.229 303.995 1.00 96.55 342 LEU A C 1
ATOM 2664 O O . LEU A 1 342 ? 212.540 188.691 303.035 1.00 99.15 342 LEU A O 1
ATOM 2669 N N . ILE A 1 343 ? 212.491 190.150 304.746 1.00 91.17 343 ILE A N 1
ATOM 2670 C CA . ILE A 1 343 ? 211.149 190.653 304.481 1.00 91.93 343 ILE A CA 1
ATOM 2671 C C . ILE A 1 343 ? 211.281 192.095 304.023 1.00 94.44 343 ILE A C 1
ATOM 2672 O O . ILE A 1 343 ? 211.882 192.921 304.721 1.00 98.57 343 ILE A O 1
ATOM 2677 N N . GLN A 1 344 ? 210.728 192.398 302.855 1.00 87.48 344 GLN A N 1
ATOM 2678 C CA . GLN A 1 344 ? 210.835 193.743 302.316 1.00 83.31 344 GLN A CA 1
ATOM 2679 C C . GLN A 1 344 ? 209.944 194.703 303.093 1.00 83.94 344 GLN A C 1
ATOM 2680 O O . GLN A 1 344 ? 208.797 194.389 303.417 1.00 91.78 344 GLN A O 1
ATOM 2686 N N . ALA A 1 345 ? 210.487 195.884 303.393 1.00 77.49 345 ALA A N 1
ATOM 2687 C CA . ALA A 1 345 ? 209.730 196.877 304.145 1.00 84.93 345 ALA A CA 1
ATOM 2688 C C . ALA A 1 345 ? 208.482 197.305 303.387 1.00 86.18 345 ALA A C 1
ATOM 2689 O O . ALA A 1 345 ? 207.416 197.494 303.986 1.00 85.14 345 ALA A O 1
ATOM 2691 N N . THR A 1 346 ? 208.597 197.467 302.067 1.00 88.60 346 THR A N 1
ATOM 2692 C CA . THR A 1 346 ? 207.432 197.805 301.257 1.00 87.99 346 THR A CA 1
ATOM 2693 C C . THR A 1 346 ? 206.373 196.717 301.343 1.00 88.94 346 THR A C 1
ATOM 2694 O O . THR A 1 346 ? 205.182 197.010 301.492 1.00 91.05 346 THR A O 1
ATOM 2698 N N . ALA A 1 347 ? 206.788 195.452 301.260 1.00 81.58 347 ALA A N 1
ATOM 2699 C CA . ALA A 1 347 ? 205.832 194.358 301.372 1.00 79.66 347 ALA A CA 1
ATOM 2700 C C . ALA A 1 347 ? 205.166 194.349 302.740 1.00 87.77 347 ALA A C 1
ATOM 2701 O O . ALA A 1 347 ? 203.948 194.162 302.844 1.00 92.28 347 ALA A O 1
ATOM 2703 N N . LEU A 1 348 ? 205.946 194.559 303.804 1.00 85.41 348 LEU A N 1
ATOM 2704 C CA . LEU A 1 348 ? 205.381 194.540 305.148 1.00 80.91 348 LEU A CA 1
ATOM 2705 C C . LEU A 1 348 ? 204.369 195.663 305.335 1.00 81.71 348 LEU A C 1
ATOM 2706 O O . LEU A 1 348 ? 203.278 195.447 305.876 1.00 83.74 348 LEU A O 1
ATOM 2711 N N . GLU A 1 349 ? 204.715 196.874 304.894 1.00 87.91 349 GLU A N 1
ATOM 2712 C CA . GLU A 1 349 ? 203.802 197.997 305.074 1.00 90.92 349 GLU A CA 1
ATOM 2713 C C . GLU A 1 349 ? 202.559 197.842 304.206 1.00 92.58 349 GLU A C 1
ATOM 2714 O O . GLU A 1 349 ? 201.449 198.180 304.638 1.00 94.67 349 GLU A O 1
ATOM 2720 N N . ASP A 1 350 ? 202.714 197.304 302.993 1.00 89.53 350 ASP A N 1
ATOM 2721 C CA . ASP A 1 350 ? 201.553 197.039 302.152 1.00 87.92 350 ASP A CA 1
ATOM 2722 C C . ASP A 1 350 ? 200.639 196.005 302.787 1.00 88.93 350 ASP A C 1
ATOM 2723 O O . ASP A 1 350 ? 199.413 196.152 302.757 1.00 91.45 350 ASP A O 1
ATOM 2728 N N . TRP A 1 351 ? 201.220 194.949 303.362 1.00 85.85 351 TRP A N 1
ATOM 2729 C CA . TRP A 1 351 ? 200.432 193.933 304.052 1.00 86.62 351 TRP A CA 1
ATOM 2730 C C . TRP A 1 351 ? 199.680 194.518 305.239 1.00 87.77 351 TRP A C 1
ATOM 2731 O O . TRP A 1 351 ? 198.484 194.249 305.426 1.00 89.43 351 TRP A O 1
ATOM 2742 N N . SER A 1 352 ? 200.367 195.323 306.051 1.00 90.22 352 SER A N 1
ATOM 2743 C CA . SER A 1 352 ? 199.709 195.940 307.194 1.00 89.83 352 SER A CA 1
ATOM 2744 C C . SER A 1 352 ? 198.558 196.822 306.740 1.00 89.38 352 SER A C 1
ATOM 2745 O O . SER A 1 352 ? 197.482 196.812 307.346 1.00 91.16 352 SER A O 1
ATOM 2748 N N . ALA A 1 353 ? 198.764 197.586 305.664 1.00 84.77 353 ALA A N 1
ATOM 2749 C CA . ALA A 1 353 ? 197.704 198.457 305.169 1.00 84.51 353 ALA A CA 1
ATOM 2750 C C . ALA A 1 353 ? 196.518 197.660 304.639 1.00 85.87 353 ALA A C 1
ATOM 2751 O O . ALA A 1 353 ? 195.365 198.002 304.924 1.00 92.58 353 ALA A O 1
ATOM 2753 N N . ILE A 1 354 ? 196.769 196.596 303.868 1.00 82.38 354 ILE A N 1
ATOM 2754 C CA . ILE A 1 354 ? 195.652 195.889 303.251 1.00 82.14 354 ILE A CA 1
ATOM 2755 C C . ILE A 1 354 ? 194.877 195.092 304.291 1.00 85.69 354 ILE A C 1
ATOM 2756 O O . ILE A 1 354 ? 193.661 194.920 304.156 1.00 89.02 354 ILE A O 1
ATOM 2761 N N . MET A 1 355 ? 195.531 194.619 305.351 1.00 90.20 355 MET A N 1
ATOM 2762 C CA . MET A 1 355 ? 194.762 194.003 306.423 1.00 87.92 355 MET A CA 1
ATOM 2763 C C . MET A 1 355 ? 194.128 195.015 307.363 1.00 89.62 355 MET A C 1
ATOM 2764 O O . MET A 1 355 ? 193.169 194.670 308.064 1.00 93.66 355 MET A O 1
ATOM 2769 N N . ALA A 1 356 ? 194.630 196.250 307.398 1.00 85.45 356 ALA A N 1
ATOM 2770 C CA . ALA A 1 356 ? 193.899 197.311 308.079 1.00 86.86 356 ALA A CA 1
ATOM 2771 C C . ALA A 1 356 ? 192.597 197.617 307.353 1.00 89.39 356 ALA A C 1
ATOM 2772 O O . ALA A 1 356 ? 191.522 197.661 307.963 1.00 89.09 356 ALA A O 1
ATOM 2774 N N . LYS A 1 357 ? 192.676 197.834 306.040 1.00 86.86 357 LYS A N 1
ATOM 2775 C CA . LYS A 1 357 ? 191.500 197.943 305.186 1.00 85.93 357 LYS A CA 1
ATOM 2776 C C . LYS A 1 357 ? 191.726 197.135 303.915 1.00 79.77 357 LYS A C 1
ATOM 2777 O O . LYS A 1 357 ? 192.703 197.363 303.193 1.00 84.78 357 LYS A O 1
ATOM 2783 N N . PRO A 1 358 ? 190.844 196.182 303.612 1.00 67.54 358 PRO A N 1
ATOM 2784 C CA . PRO A 1 358 ? 191.065 195.274 302.484 1.00 75.32 358 PRO A CA 1
ATOM 2785 C C . PRO A 1 358 ? 190.681 195.844 301.130 1.00 81.42 358 PRO A C 1
ATOM 2786 O O . PRO A 1 358 ? 190.633 195.089 300.156 1.00 77.52 358 PRO A O 1
ATOM 2790 N N . GLU A 1 359 ? 190.392 197.136 301.041 1.00 82.66 359 GLU A N 1
ATOM 2791 C CA . GLU A 1 359 ? 189.985 197.734 299.784 1.00 77.81 359 GLU A CA 1
ATOM 2792 C C . GLU A 1 359 ? 191.079 198.603 299.183 1.00 77.97 359 GLU A C 1
ATOM 2793 O O . GLU A 1 359 ? 190.871 199.211 298.123 1.00 76.67 359 GLU A O 1
ATOM 2799 N N . LEU A 1 360 ? 192.244 198.662 299.836 1.00 71.72 360 LEU A N 1
ATOM 2800 C CA . LEU A 1 360 ? 193.420 199.242 299.206 1.00 62.71 360 LEU A CA 1
ATOM 2801 C C . LEU A 1 360 ? 193.717 198.553 297.886 1.00 70.99 360 LEU A C 1
ATOM 2802 O O . LEU A 1 360 ? 194.113 199.204 296.914 1.00 80.86 360 LEU A O 1
ATOM 2807 N N . VAL A 1 361 ? 193.500 197.239 297.824 1.00 69.31 361 VAL A N 1
ATOM 2808 C CA . VAL A 1 361 ? 193.702 196.515 296.574 1.00 61.57 361 VAL A CA 1
ATOM 2809 C C . VAL A 1 361 ? 192.737 197.015 295.506 1.00 64.88 361 VAL A C 1
ATOM 2810 O O . VAL A 1 361 ? 193.119 197.190 294.348 1.00 75.18 361 VAL A O 1
ATOM 2814 N N . PHE A 1 362 ? 191.481 197.275 295.878 1.00 64.90 362 PHE A N 1
ATOM 2815 C CA . PHE A 1 362 ? 190.504 197.740 294.895 1.00 59.88 362 PHE A CA 1
ATOM 2816 C C . PHE A 1 362 ? 190.843 199.136 294.383 1.00 62.93 362 PHE A C 1
ATOM 2817 O O . PHE A 1 362 ? 190.815 199.386 293.169 1.00 71.31 362 PHE A O 1
ATOM 2825 N N . THR A 1 363 ? 191.152 200.068 295.289 1.00 58.59 363 THR A N 1
ATOM 2826 C CA . THR A 1 363 ? 191.469 201.417 294.827 1.00 59.89 363 THR A CA 1
ATOM 2827 C C . THR A 1 363 ? 192.760 201.431 294.015 1.00 65.88 363 THR A C 1
ATOM 2828 O O . THR A 1 363 ? 192.849 202.121 292.991 1.00 70.34 363 THR A O 1
ATOM 2832 N N . TYR A 1 364 ? 193.755 200.641 294.429 1.00 61.65 364 TYR A N 1
ATOM 2833 C CA . TYR A 1 364 ? 194.987 200.538 293.661 1.00 51.11 364 TYR A CA 1
ATOM 2834 C C . TYR A 1 364 ? 194.737 199.897 292.305 1.00 51.74 364 TYR A C 1
ATOM 2835 O O . TYR A 1 364 ? 195.368 200.270 291.317 1.00 70.12 364 TYR A O 1
ATOM 2844 N N . ALA A 1 365 ? 193.815 198.936 292.234 1.00 45.45 365 ALA A N 1
ATOM 2845 C CA . ALA A 1 365 ? 193.495 198.311 290.957 1.00 47.59 365 ALA A CA 1
ATOM 2846 C C . ALA A 1 365 ? 192.835 199.301 290.006 1.00 53.59 365 ALA A C 1
ATOM 2847 O O . ALA A 1 365 ? 193.165 199.342 288.816 1.00 62.22 365 ALA A O 1
ATOM 2849 N N . MET A 1 366 ? 191.894 200.103 290.504 1.00 51.42 366 MET A N 1
ATOM 2850 C CA . MET A 1 366 ? 191.282 201.115 289.643 1.00 55.59 366 MET A CA 1
ATOM 2851 C C . MET A 1 366 ? 192.322 202.123 289.167 1.00 60.31 366 MET A C 1
ATOM 2852 O O . MET A 1 366 ? 192.370 202.484 287.978 1.00 68.61 366 MET A O 1
ATOM 2857 N N . GLN A 1 367 ? 193.182 202.576 290.084 1.00 49.49 367 GLN A N 1
ATOM 2858 C CA . GLN A 1 367 ? 194.220 203.528 289.711 1.00 48.05 367 GLN A CA 1
ATOM 2859 C C . GLN A 1 367 ? 195.182 202.930 288.694 1.00 54.81 367 GLN A C 1
ATOM 2860 O O . GLN A 1 367 ? 195.578 203.604 287.735 1.00 60.44 367 GLN A O 1
ATOM 2866 N N . VAL A 1 368 ? 195.567 201.665 288.878 1.00 47.98 368 VAL A N 1
ATOM 2867 C CA . VAL A 1 368 ? 196.502 201.031 287.959 1.00 32.90 368 VAL A CA 1
ATOM 2868 C C . VAL A 1 368 ? 195.850 200.811 286.605 1.00 39.61 368 VAL A C 1
ATOM 2869 O O . VAL A 1 368 ? 196.519 200.890 285.578 1.00 58.21 368 VAL A O 1
ATOM 2873 N N . SER A 1 369 ? 194.543 200.552 286.568 1.00 38.23 369 SER A N 1
ATOM 2874 C CA . SER A 1 369 ? 193.856 200.410 285.290 1.00 42.54 369 SER A CA 1
ATOM 2875 C C . SER A 1 369 ? 193.874 201.720 284.511 1.00 46.25 369 SER A C 1
ATOM 2876 O O . SER A 1 369 ? 194.235 201.753 283.321 1.00 54.54 369 SER A O 1
ATOM 2879 N N . VAL A 1 370 ? 193.500 202.817 285.175 1.00 48.21 370 VAL A N 1
ATOM 2880 C CA . VAL A 1 370 ? 193.504 204.117 284.501 1.00 42.19 370 VAL A CA 1
ATOM 2881 C C . VAL A 1 370 ? 194.916 204.476 284.056 1.00 46.75 370 VAL A C 1
ATOM 2882 O O . VAL A 1 370 ? 195.144 204.899 282.912 1.00 57.18 370 VAL A O 1
ATOM 2886 N N . ALA A 1 371 ? 195.891 204.289 284.949 1.00 46.78 371 ALA A N 1
ATOM 2887 C CA . ALA A 1 371 ? 197.271 204.633 284.637 1.00 34.58 371 ALA A CA 1
ATOM 2888 C C . ALA A 1 371 ? 197.813 203.772 283.510 1.00 35.19 371 ALA A C 1
ATOM 2889 O O . ALA A 1 371 ? 198.568 204.259 282.669 1.00 52.49 371 ALA A O 1
ATOM 2891 N N . LEU A 1 372 ? 197.442 202.492 283.469 1.00 33.11 372 LEU A N 1
ATOM 2892 C CA . LEU A 1 372 ? 197.914 201.604 282.414 1.00 33.61 372 LEU A CA 1
ATOM 2893 C C . LEU A 1 372 ? 197.392 202.044 281.058 1.00 52.58 372 LEU A C 1
ATOM 2894 O O . LEU A 1 372 ? 198.152 202.138 280.084 1.00 63.83 372 LEU A O 1
ATOM 2899 N N . ASN A 1 373 ? 196.086 202.309 280.968 1.00 43.67 373 ASN A N 1
ATOM 2900 C CA . ASN A 1 373 ? 195.538 202.751 279.691 1.00 45.07 373 ASN A CA 1
ATOM 2901 C C . ASN A 1 373 ? 196.194 204.050 279.241 1.00 40.17 373 ASN A C 1
ATOM 2902 O O . ASN A 1 373 ? 196.648 204.168 278.092 1.00 50.92 373 ASN A O 1
ATOM 2907 N N . THR A 1 374 ? 196.280 205.030 280.147 1.00 28.78 374 THR A N 1
ATOM 2908 C CA . THR A 1 374 ? 196.862 206.309 279.765 1.00 32.12 374 THR A CA 1
ATOM 2909 C C . THR A 1 374 ? 198.336 206.163 279.418 1.00 41.17 374 THR A C 1
ATOM 2910 O O . THR A 1 374 ? 198.828 206.829 278.508 1.00 60.60 374 THR A O 1
ATOM 2914 N N . GLY A 1 375 ? 199.060 205.294 280.123 1.00 35.16 375 GLY A N 1
ATOM 2915 C CA . GLY A 1 375 ? 200.472 205.110 279.835 1.00 39.49 375 GLY A CA 1
ATOM 2916 C C . GLY A 1 375 ? 200.716 204.484 278.479 1.00 47.13 375 GLY A C 1
ATOM 2917 O O . GLY A 1 375 ? 201.598 204.922 277.739 1.00 52.84 375 GLY A O 1
ATOM 2918 N N . LEU A 1 376 ? 199.943 203.456 278.132 1.00 45.75 376 LEU A N 1
ATOM 2919 C CA . LEU A 1 376 ? 200.071 202.882 276.799 1.00 44.20 376 LEU A CA 1
ATOM 2920 C C . LEU A 1 376 ? 199.740 203.918 275.730 1.00 48.08 376 LEU A C 1
ATOM 2921 O O . LEU A 1 376 ? 200.467 204.054 274.734 1.00 56.68 376 LEU A O 1
ATOM 2926 N N . TYR A 1 377 ? 198.659 204.680 275.931 1.00 47.69 377 TYR A N 1
ATOM 2927 C CA . TYR A 1 377 ? 198.280 205.652 274.912 1.00 48.19 377 TYR A CA 1
ATOM 2928 C C . TYR A 1 377 ? 199.312 206.764 274.788 1.00 57.33 377 TYR A C 1
ATOM 2929 O O . TYR A 1 377 ? 199.620 207.211 273.678 1.00 64.09 377 TYR A O 1
ATOM 2938 N N . LEU A 1 378 ? 199.861 207.228 275.910 1.00 50.60 378 LEU A N 1
ATOM 2939 C CA . LEU A 1 378 ? 200.858 208.285 275.848 1.00 50.42 378 LEU A CA 1
ATOM 2940 C C . LEU A 1 378 ? 202.184 207.777 275.309 1.00 48.98 378 LEU A C 1
ATOM 2941 O O . LEU A 1 378 ? 202.924 208.545 274.700 1.00 54.33 378 LEU A O 1
ATOM 2946 N N . ARG A 1 379 ? 202.508 206.500 275.510 1.00 50.55 379 ARG A N 1
ATOM 2947 C CA . ARG A 1 379 ? 203.663 205.937 274.820 1.00 50.95 379 ARG A CA 1
ATOM 2948 C C . ARG A 1 379 ? 203.451 205.964 273.315 1.00 59.62 379 ARG A C 1
ATOM 2949 O O . ARG A 1 379 ? 204.338 206.385 272.559 1.00 68.96 379 ARG A O 1
ATOM 2957 N N . ARG A 1 380 ? 202.256 205.576 272.862 1.00 56.05 380 ARG A N 1
ATOM 2958 C CA . ARG A 1 380 ? 201.964 205.627 271.432 1.00 53.05 380 ARG A CA 1
ATOM 2959 C C . ARG A 1 380 ? 202.053 207.055 270.900 1.00 53.87 380 ARG A C 1
ATOM 2960 O O . ARG A 1 380 ? 202.595 207.287 269.815 1.00 57.31 380 ARG A O 1
ATOM 2968 N N . VAL A 1 381 ? 201.518 208.020 271.649 1.00 49.26 381 VAL A N 1
ATOM 2969 C CA . VAL A 1 381 ? 201.504 209.406 271.186 1.00 44.40 381 VAL A CA 1
ATOM 2970 C C . VAL A 1 381 ? 202.910 209.999 271.202 1.00 43.73 381 VAL A C 1
ATOM 2971 O O . VAL A 1 381 ? 203.348 210.625 270.232 1.00 56.76 381 VAL A O 1
ATOM 2975 N N . LYS A 1 382 ? 203.644 209.797 272.296 1.00 41.59 382 LYS A N 1
ATOM 2976 C CA . LYS A 1 382 ? 204.975 210.357 272.461 1.00 42.52 382 LYS A CA 1
ATOM 2977 C C . LYS A 1 382 ? 206.011 209.676 271.582 1.00 59.41 382 LYS A C 1
ATOM 2978 O O . LYS A 1 382 ? 207.118 210.204 271.439 1.00 62.10 382 LYS A O 1
ATOM 2984 N N . LYS A 1 383 ? 205.690 208.515 271.006 1.00 70.66 383 LYS A N 1
ATOM 2985 C CA . LYS A 1 383 ? 206.508 207.996 269.916 1.00 61.07 383 LYS A CA 1
ATOM 2986 C C . LYS A 1 383 ? 206.610 209.003 268.783 1.00 62.68 383 LYS A C 1
ATOM 2987 O O . LYS A 1 383 ? 207.693 209.220 268.226 1.00 67.80 383 LYS A O 1
ATOM 2993 N N . THR A 1 384 ? 205.484 209.619 268.418 1.00 67.98 384 THR A N 1
ATOM 2994 C CA . THR A 1 384 ? 205.469 210.552 267.298 1.00 67.46 384 THR A CA 1
ATOM 2995 C C . THR A 1 384 ? 206.372 211.749 267.563 1.00 69.23 384 THR A C 1
ATOM 2996 O O . THR A 1 384 ? 207.128 212.177 266.683 1.00 74.92 384 THR A O 1
ATOM 3000 N N . GLY A 1 385 ? 206.323 212.289 268.775 1.00 66.79 385 GLY A N 1
ATOM 3001 C CA . GLY A 1 385 ? 207.093 213.469 269.102 1.00 65.56 385 GLY A CA 1
ATOM 3002 C C . GLY A 1 385 ? 206.210 214.539 269.703 1.00 69.43 385 GLY A C 1
ATOM 3003 O O . GLY A 1 385 ? 206.645 215.672 269.922 1.00 72.38 385 GLY A O 1
ATOM 3004 N N . PHE A 1 386 ? 204.957 214.180 269.963 1.00 64.60 386 PHE A N 1
ATOM 3005 C CA . PHE A 1 386 ? 204.010 215.106 270.565 1.00 61.13 386 PHE A CA 1
ATOM 3006 C C . PHE A 1 386 ? 204.387 215.350 272.019 1.00 58.05 386 PHE A C 1
ATOM 3007 O O . PHE A 1 386 ? 204.346 214.429 272.839 1.00 56.15 386 PHE A O 1
ATOM 3015 N N . GLY A 1 387 ? 204.752 216.587 272.340 1.00 72.96 387 GLY A N 1
ATOM 3016 C CA . GLY A 1 387 ? 205.000 216.962 273.719 1.00 78.24 387 GLY A CA 1
ATOM 3017 C C . GLY A 1 387 ? 206.360 216.590 274.271 1.00 77.60 387 GLY A C 1
ATOM 3018 O O . GLY A 1 387 ? 206.842 217.234 275.207 1.00 76.94 387 GLY A O 1
ATOM 3019 N N . THR A 1 388 ? 206.992 215.563 273.715 1.00 88.82 388 THR A N 1
ATOM 3020 C CA . THR A 1 388 ? 208.253 215.047 274.230 1.00 88.95 388 THR A CA 1
ATOM 3021 C C . THR A 1 388 ? 209.401 215.508 273.344 1.00 92.78 388 THR A C 1
ATOM 3022 O O . THR A 1 388 ? 209.271 215.543 272.114 1.00 90.44 388 THR A O 1
ATOM 3026 N N . THR A 1 389 ? 210.515 215.888 273.973 1.00 113.81 389 THR A N 1
ATOM 3027 C CA . THR A 1 389 ? 211.665 216.377 273.222 1.00 116.77 389 THR A CA 1
ATOM 3028 C C . THR A 1 389 ? 212.506 215.239 272.653 1.00 116.54 389 THR A C 1
ATOM 3029 O O . THR A 1 389 ? 212.877 215.267 271.474 1.00 111.87 389 THR A O 1
ATOM 3033 N N . ILE A 1 390 ? 212.808 214.231 273.465 1.00 120.07 390 ILE A N 1
ATOM 3034 C CA . ILE A 1 390 ? 213.730 213.171 273.078 1.00 120.29 390 ILE A CA 1
ATOM 3035 C C . ILE A 1 390 ? 212.951 212.041 272.418 1.00 119.91 390 ILE A C 1
ATOM 3036 O O . ILE A 1 390 ? 211.924 211.592 272.937 1.00 115.16 390 ILE A O 1
ATOM 3041 N N . ASP A 1 391 ? 213.441 211.584 271.266 1.00 117.75 391 ASP A N 1
ATOM 3042 C CA . ASP A 1 391 ? 212.852 210.434 270.580 1.00 120.00 391 ASP A CA 1
ATOM 3043 C C . ASP A 1 391 ? 213.415 209.150 271.192 1.00 120.68 391 ASP A C 1
ATOM 3044 O O . ASP A 1 391 ? 214.248 208.447 270.618 1.00 117.95 391 ASP A O 1
ATOM 3049 N N . ASP A 1 392 ? 212.930 208.860 272.395 1.00 118.21 392 ASP A N 1
ATOM 3050 C CA . ASP A 1 392 ? 213.344 207.684 273.139 1.00 113.67 392 ASP A CA 1
ATOM 3051 C C . ASP A 1 392 ? 212.768 206.421 272.502 1.00 112.45 392 ASP A C 1
ATOM 3052 O O . ASP A 1 392 ? 211.866 206.467 271.663 1.00 111.86 392 ASP A O 1
ATOM 3057 N N . SER A 1 393 ? 213.310 205.274 272.910 1.00 117.09 393 SER A N 1
ATOM 3058 C CA . SER A 1 393 ? 212.818 203.982 272.435 1.00 118.85 393 SER A CA 1
ATOM 3059 C C . SER A 1 393 ? 211.595 203.581 273.263 1.00 119.88 393 SER A C 1
ATOM 3060 O O . SER A 1 393 ? 211.611 202.637 274.055 1.00 116.92 393 SER A O 1
ATOM 3063 N N . TYR A 1 394 ? 210.508 204.332 273.059 1.00 103.18 394 TYR A N 1
ATOM 3064 C CA . TYR A 1 394 ? 209.250 203.995 273.715 1.00 99.17 394 TYR A CA 1
ATOM 3065 C C . TYR A 1 394 ? 208.704 202.653 273.253 1.00 97.09 394 TYR A C 1
ATOM 3066 O O . TYR A 1 394 ? 207.982 201.997 274.013 1.00 93.95 394 TYR A O 1
ATOM 3075 N N . GLU A 1 395 ? 209.029 202.227 272.032 1.00 94.08 395 GLU A N 1
ATOM 3076 C CA . GLU A 1 395 ? 208.383 201.045 271.471 1.00 96.11 395 GLU A CA 1
ATOM 3077 C C . GLU A 1 395 ? 208.861 199.763 272.142 1.00 98.57 395 GLU A C 1
ATOM 3078 O O . GLU A 1 395 ? 208.058 198.858 272.395 1.00 95.03 395 GLU A O 1
ATOM 3084 N N . ASP A 1 396 ? 210.156 199.668 272.454 1.00 88.76 396 ASP A N 1
ATOM 3085 C CA . ASP A 1 396 ? 210.717 198.381 272.847 1.00 83.91 396 ASP A CA 1
ATOM 3086 C C . ASP A 1 396 ? 211.686 198.485 274.021 1.00 81.82 396 ASP A C 1
ATOM 3087 O O . ASP A 1 396 ? 212.388 197.511 274.318 1.00 79.90 396 ASP A O 1
ATOM 3092 N N . GLY A 1 397 ? 211.742 199.628 274.702 1.00 80.99 397 GLY A N 1
ATOM 3093 C CA . GLY A 1 397 ? 212.759 199.836 275.714 1.00 81.66 397 GLY A CA 1
ATOM 3094 C C . GLY A 1 397 ? 212.584 198.997 276.963 1.00 80.72 397 GLY A C 1
ATOM 3095 O O . GLY A 1 397 ? 213.352 198.062 277.204 1.00 80.22 397 GLY A O 1
ATOM 3096 N N . ALA A 1 398 ? 211.557 199.307 277.754 1.00 68.81 398 ALA A N 1
ATOM 3097 C CA . ALA A 1 398 ? 211.273 198.572 278.979 1.00 61.72 398 ALA A CA 1
ATOM 3098 C C . ALA A 1 398 ? 209.932 197.861 278.917 1.00 57.12 398 ALA A C 1
ATOM 3099 O O . ALA A 1 398 ? 209.483 197.311 279.929 1.00 53.46 398 ALA A O 1
ATOM 3101 N N . PHE A 1 399 ? 209.279 197.865 277.762 1.00 60.25 399 PHE A N 1
ATOM 3102 C CA . PHE A 1 399 ? 208.027 197.155 277.580 1.00 50.50 399 PHE A CA 1
ATOM 3103 C C . PHE A 1 399 ? 208.235 195.725 277.103 1.00 62.34 399 PHE A C 1
ATOM 3104 O O . PHE A 1 399 ? 207.271 194.955 277.059 1.00 66.53 399 PHE A O 1
ATOM 3112 N N . LEU A 1 400 ? 209.464 195.353 276.740 1.00 59.50 400 LEU A N 1
ATOM 3113 C CA . LEU A 1 400 ? 209.739 193.968 276.372 1.00 59.10 400 LEU A CA 1
ATOM 3114 C C . LEU A 1 400 ? 209.697 193.057 277.589 1.00 66.34 400 LEU A C 1
ATOM 3115 O O . LEU A 1 400 ? 209.072 191.991 277.551 1.00 71.12 400 LEU A O 1
ATOM 3120 N N . GLN A 1 401 ? 210.355 193.460 278.676 1.00 56.11 401 GLN A N 1
ATOM 3121 C CA . GLN A 1 401 ? 210.343 192.689 279.910 1.00 52.05 401 GLN A CA 1
ATOM 3122 C C . GLN A 1 401 ? 208.906 192.540 280.384 1.00 65.80 401 GLN A C 1
ATOM 3123 O O . GLN A 1 401 ? 208.294 193.517 280.834 1.00 79.18 401 GLN A O 1
ATOM 3129 N N . PRO A 1 402 ? 208.329 191.341 280.281 1.00 58.02 402 PRO A N 1
ATOM 3130 C CA . PRO A 1 402 ? 206.911 191.189 280.637 1.00 59.72 402 PRO A CA 1
ATOM 3131 C C . PRO A 1 402 ? 206.620 191.577 282.072 1.00 55.92 402 PRO A C 1
ATOM 3132 O O . PRO A 1 402 ? 205.558 192.142 282.358 1.00 61.53 402 PRO A O 1
ATOM 3136 N N . GLU A 1 403 ? 207.551 191.298 282.984 1.00 57.42 403 GLU A N 1
ATOM 3137 C CA . GLU A 1 403 ? 207.349 191.638 284.387 1.00 67.09 403 GLU A CA 1
ATOM 3138 C C . GLU A 1 403 ? 207.366 193.141 284.618 1.00 66.47 403 GLU A C 1
ATOM 3139 O O . GLU A 1 403 ? 206.759 193.622 285.582 1.00 75.25 403 GLU A O 1
ATOM 3145 N N . THR A 1 404 ? 208.060 193.895 283.768 1.00 48.44 404 THR A N 1
ATOM 3146 C CA . THR A 1 404 ? 208.100 195.346 283.878 1.00 48.96 404 THR A CA 1
ATOM 3147 C C . THR A 1 404 ? 207.209 196.039 282.856 1.00 52.83 404 THR A C 1
ATOM 3148 O O . THR A 1 404 ? 207.338 197.249 282.662 1.00 67.20 404 THR A O 1
ATOM 3152 N N . PHE A 1 405 ? 206.326 195.299 282.183 1.00 47.97 405 PHE A N 1
ATOM 3153 C CA . PHE A 1 405 ? 205.456 195.903 281.177 1.00 47.63 405 PHE A CA 1
ATOM 3154 C C . PHE A 1 405 ? 204.510 196.928 281.796 1.00 49.88 405 PHE A C 1
ATOM 3155 O O . PHE A 1 405 ? 204.570 198.123 281.476 1.00 56.63 405 PHE A O 1
ATOM 3163 N N . VAL A 1 406 ? 203.638 196.476 282.700 1.00 55.48 406 VAL A N 1
ATOM 3164 C CA . VAL A 1 406 ? 202.623 197.360 283.267 1.00 63.23 406 VAL A CA 1
ATOM 3165 C C . VAL A 1 406 ? 203.274 198.444 284.115 1.00 56.48 406 VAL A C 1
ATOM 3166 O O . VAL A 1 406 ? 202.803 199.587 284.156 1.00 68.11 406 VAL A O 1
ATOM 3170 N N . GLN A 1 407 ? 204.367 198.110 284.798 1.00 42.61 407 GLN A N 1
ATOM 3171 C CA . GLN A 1 407 ? 205.092 199.120 285.556 1.00 47.83 407 GLN A CA 1
ATOM 3172 C C . GLN A 1 407 ? 205.694 200.174 284.638 1.00 55.65 407 GLN A C 1
ATOM 3173 O O . GLN A 1 407 ? 205.702 201.362 284.974 1.00 64.15 407 GLN A O 1
ATOM 3179 N N . ALA A 1 408 ? 206.204 199.765 283.474 1.00 41.56 408 ALA A N 1
ATOM 3180 C CA . ALA A 1 408 ? 206.717 200.748 282.525 1.00 36.26 408 ALA A CA 1
ATOM 3181 C C . ALA A 1 408 ? 205.602 201.644 282.006 1.00 53.11 408 ALA A C 1
ATOM 3182 O O . ALA A 1 408 ? 205.798 202.853 281.839 1.00 67.90 408 ALA A O 1
ATOM 3184 N N . ALA A 1 409 ? 204.425 201.071 281.748 1.00 45.66 409 ALA A N 1
ATOM 3185 C CA . ALA A 1 409 ? 203.291 201.886 281.323 1.00 43.25 409 ALA A CA 1
ATOM 3186 C C . ALA A 1 409 ? 202.919 202.904 282.395 1.00 49.89 409 ALA A C 1
ATOM 3187 O O . ALA A 1 409 ? 202.693 204.086 282.101 1.00 52.33 409 ALA A O 1
ATOM 3189 N N . LEU A 1 410 ? 202.866 202.461 283.653 1.00 53.26 410 LEU A N 1
ATOM 3190 C CA . LEU A 1 410 ? 202.544 203.366 284.750 1.00 45.25 410 LEU A CA 1
ATOM 3191 C C . LEU A 1 410 ? 203.586 204.469 284.885 1.00 45.83 410 LEU A C 1
ATOM 3192 O O . LEU A 1 410 ? 203.243 205.630 285.127 1.00 48.93 410 LEU A O 1
ATOM 3197 N N . ALA A 1 411 ? 204.866 204.117 284.758 1.00 47.71 411 ALA A N 1
ATOM 3198 C CA . ALA A 1 411 ? 205.924 205.116 284.861 1.00 48.86 411 ALA A CA 1
ATOM 3199 C C . ALA A 1 411 ? 205.815 206.145 283.743 1.00 58.20 411 ALA A C 1
ATOM 3200 O O . ALA A 1 411 ? 205.935 207.353 283.983 1.00 66.24 411 ALA A O 1
ATOM 3202 N N . CYS A 1 412 ? 205.603 205.685 282.509 1.00 52.91 412 CYS A N 1
ATOM 3203 C CA . CYS A 1 412 ? 205.483 206.611 281.390 1.00 56.48 412 CYS A CA 1
ATOM 3204 C C . CYS A 1 412 ? 204.254 207.499 281.528 1.00 62.66 412 CYS A C 1
ATOM 3205 O O . CYS A 1 412 ? 204.266 208.647 281.069 1.00 61.51 412 CYS A O 1
ATOM 3208 N N . CYS A 1 413 ? 203.188 206.995 282.152 1.00 61.54 413 CYS A N 1
ATOM 3209 C CA . CYS A 1 413 ? 201.996 207.813 282.352 1.00 52.99 413 CYS A CA 1
ATOM 3210 C C . CYS A 1 413 ? 202.200 208.839 283.455 1.00 60.02 413 CYS A C 1
ATOM 3211 O O . CYS A 1 413 ? 202.178 210.050 283.211 1.00 60.95 413 CYS A O 1
ATOM 3214 N N . THR A 1 414 ? 202.410 208.366 284.679 1.00 64.64 414 THR A N 1
ATOM 3215 C CA . THR A 1 414 ? 202.294 209.193 285.871 1.00 54.78 414 THR A CA 1
ATOM 3216 C C . THR A 1 414 ? 203.593 209.896 286.244 1.00 55.98 414 THR A C 1
ATOM 3217 O O . THR A 1 414 ? 203.559 211.024 286.745 1.00 64.93 414 THR A O 1
ATOM 3221 N N . GLY A 1 415 ? 204.737 209.252 286.038 1.00 58.66 415 GLY A N 1
ATOM 3222 C CA . GLY A 1 415 ? 206.018 209.870 286.303 1.00 62.86 415 GLY A CA 1
ATOM 3223 C C . GLY A 1 415 ? 206.651 209.492 287.624 1.00 72.99 415 GLY A C 1
ATOM 3224 O O . GLY A 1 415 ? 207.821 209.825 287.845 1.00 74.66 415 GLY A O 1
ATOM 3225 N N . GLN A 1 416 ? 205.918 208.818 288.505 1.00 83.70 416 GLN A N 1
ATOM 3226 C CA . GLN A 1 416 ? 206.473 208.351 289.764 1.00 77.90 416 GLN A CA 1
ATOM 3227 C C . GLN A 1 416 ? 206.950 206.909 289.612 1.00 75.46 416 GLN A C 1
ATOM 3228 O O . GLN A 1 416 ? 206.831 206.296 288.550 1.00 75.73 416 GLN A O 1
ATOM 3234 N N . ASP A 1 417 ? 207.500 206.357 290.689 1.00 71.67 417 ASP A N 1
ATOM 3235 C CA . ASP A 1 417 ? 208.105 205.029 290.650 1.00 71.78 417 ASP A CA 1
ATOM 3236 C C . ASP A 1 417 ? 207.014 203.971 290.751 1.00 69.72 417 ASP A C 1
ATOM 3237 O O . ASP A 1 417 ? 206.420 203.778 291.818 1.00 78.15 417 ASP A O 1
ATOM 3242 N N . ALA A 1 418 ? 206.743 203.292 289.648 1.00 54.95 418 ALA A N 1
ATOM 3243 C CA . ALA A 1 418 ? 205.771 202.207 289.663 1.00 54.43 418 ALA A CA 1
ATOM 3244 C C . ALA A 1 418 ? 206.332 201.025 290.445 1.00 63.07 418 ALA A C 1
ATOM 3245 O O . ALA A 1 418 ? 207.482 200.633 290.223 1.00 70.37 418 ALA A O 1
ATOM 3247 N N . PRO A 1 419 ? 205.565 200.435 291.361 1.00 61.99 419 PRO A N 1
ATOM 3248 C CA . PRO A 1 419 ? 206.093 199.321 292.159 1.00 58.50 419 PRO A CA 1
ATOM 3249 C C . PRO A 1 419 ? 206.163 198.045 291.333 1.00 63.42 419 PRO A C 1
ATOM 3250 O O . PRO A 1 419 ? 205.197 197.664 290.668 1.00 65.35 419 PRO A O 1
ATOM 3254 N N . LEU A 1 420 ? 207.309 197.376 291.397 1.00 62.15 420 LEU A N 1
ATOM 3255 C CA . LEU A 1 420 ? 207.529 196.166 290.623 1.00 59.70 420 LEU A CA 1
ATOM 3256 C C . LEU A 1 420 ? 206.814 194.978 291.262 1.00 65.38 420 LEU A C 1
ATOM 3257 O O . LEU A 1 420 ? 206.359 195.033 292.408 1.00 65.04 420 LEU A O 1
ATOM 3262 N N . ASN A 1 421 ? 206.725 193.887 290.499 1.00 66.00 421 ASN A N 1
ATOM 3263 C CA . ASN A 1 421 ? 206.004 192.701 290.955 1.00 63.13 421 ASN A CA 1
ATOM 3264 C C . ASN A 1 421 ? 206.658 192.042 292.161 1.00 57.44 421 ASN A C 1
ATOM 3265 O O . ASN A 1 421 ? 205.991 191.282 292.870 1.00 64.98 421 ASN A O 1
ATOM 3270 N N . GLY A 1 422 ? 207.939 192.299 292.402 1.00 59.10 422 GLY A N 1
ATOM 3271 C CA . GLY A 1 422 ? 208.617 191.696 293.537 1.00 67.43 422 GLY A CA 1
ATOM 3272 C C . GLY A 1 422 ? 208.790 190.200 293.432 1.00 69.75 422 GLY A C 1
ATOM 3273 O O . GLY A 1 422 ? 208.978 189.531 294.451 1.00 65.89 422 GLY A O 1
ATOM 3274 N N . MET A 1 423 ? 208.739 189.656 292.221 1.00 77.63 423 MET A N 1
ATOM 3275 C CA . MET A 1 423 ? 208.836 188.221 292.014 1.00 69.97 423 MET A CA 1
ATOM 3276 C C . MET A 1 423 ? 209.244 188.010 290.565 1.00 74.64 423 MET A C 1
ATOM 3277 O O . MET A 1 423 ? 208.802 188.743 289.675 1.00 81.16 423 MET A O 1
ATOM 3282 N N . SER A 1 424 ? 210.086 187.012 290.327 1.00 77.98 424 SER A N 1
ATOM 3283 C CA . SER A 1 424 ? 210.581 186.771 288.983 1.00 75.03 424 SER A CA 1
ATOM 3284 C C . SER A 1 424 ? 209.651 185.830 288.229 1.00 74.90 424 SER A C 1
ATOM 3285 O O . SER A 1 424 ? 209.018 184.946 288.813 1.00 83.38 424 SER A O 1
ATOM 3288 N N . ASP A 1 425 ? 209.569 186.041 286.913 1.00 68.58 425 ASP A N 1
ATOM 3289 C CA . ASP A 1 425 ? 208.772 185.206 286.012 1.00 72.71 425 ASP A CA 1
ATOM 3290 C C . ASP A 1 425 ? 207.286 185.239 286.369 1.00 71.05 425 ASP A C 1
ATOM 3291 O O . ASP A 1 425 ? 206.580 184.236 286.254 1.00 69.37 425 ASP A O 1
ATOM 3296 N N . VAL A 1 426 ? 206.806 186.401 286.805 1.00 57.97 426 VAL A N 1
ATOM 3297 C CA . VAL A 1 426 ? 205.381 186.643 286.993 1.00 60.52 426 VAL A CA 1
ATOM 3298 C C . VAL A 1 426 ? 205.047 187.971 286.335 1.00 65.53 426 VAL A C 1
ATOM 3299 O O . VAL A 1 426 ? 205.779 188.954 286.502 1.00 65.47 426 VAL A O 1
ATOM 3303 N N . TYR A 1 427 ? 203.956 188.005 285.579 1.00 58.89 427 TYR A N 1
ATOM 3304 C CA . TYR A 1 427 ? 203.648 189.244 284.883 1.00 58.52 427 TYR A CA 1
ATOM 3305 C C . TYR A 1 427 ? 202.215 189.232 284.389 1.00 61.51 427 TYR A C 1
ATOM 3306 O O . TYR A 1 427 ? 201.610 188.171 284.214 1.00 62.54 427 TYR A O 1
ATOM 3315 N N . VAL A 1 428 ? 201.691 190.431 284.161 1.00 59.85 428 VAL A N 1
ATOM 3316 C CA . VAL A 1 428 ? 200.477 190.649 283.387 1.00 58.61 428 VAL A CA 1
ATOM 3317 C C . VAL A 1 428 ? 200.899 191.416 282.143 1.00 64.36 428 VAL A C 1
ATOM 3318 O O . VAL A 1 428 ? 201.308 192.579 282.232 1.00 67.83 428 VAL A O 1
ATOM 3322 N N . THR A 1 429 ? 200.818 190.771 280.985 1.00 62.47 429 THR A N 1
ATOM 3323 C CA . THR A 1 429 ? 201.386 191.310 279.759 1.00 57.00 429 THR A CA 1
ATOM 3324 C C . THR A 1 429 ? 200.379 191.208 278.626 1.00 58.84 429 THR A C 1
ATOM 3325 O O . THR A 1 429 ? 199.659 190.213 278.512 1.00 69.62 429 THR A O 1
ATOM 3329 N N . TYR A 1 430 ? 200.324 192.252 277.795 1.00 50.57 430 TYR A N 1
ATOM 3330 C CA . TYR A 1 430 ? 199.541 192.239 276.568 1.00 56.70 430 TYR A CA 1
ATOM 3331 C C . TYR A 1 430 ? 200.481 192.018 275.392 1.00 62.27 430 TYR A C 1
ATOM 3332 O O . TYR A 1 430 ? 201.042 192.991 274.865 1.00 65.61 430 TYR A O 1
ATOM 3341 N N . PRO A 1 431 ? 200.698 190.779 274.950 1.00 54.36 431 PRO A N 1
ATOM 3342 C CA . PRO A 1 431 ? 201.650 190.551 273.852 1.00 52.31 431 PRO A CA 1
ATOM 3343 C C . PRO A 1 431 ? 201.265 191.239 272.556 1.00 54.11 431 PRO A C 1
ATOM 3344 O O . PRO A 1 431 ? 202.153 191.682 271.818 1.00 60.35 431 PRO A O 1
ATOM 3348 N N . ASP A 1 432 ? 199.973 191.353 272.257 1.00 58.19 432 ASP A N 1
ATOM 3349 C CA . ASP A 1 432 ? 199.519 191.928 271.001 1.00 60.60 432 ASP A CA 1
ATOM 3350 C C . ASP A 1 432 ? 199.446 193.448 271.044 1.00 69.63 432 ASP A C 1
ATOM 3351 O O . ASP A 1 432 ? 198.765 194.050 270.206 1.00 73.33 432 ASP A O 1
ATOM 3356 N N . LEU A 1 433 ? 200.123 194.079 272.002 1.00 64.95 433 LEU A N 1
ATOM 3357 C CA . LEU A 1 433 ? 200.056 195.520 272.165 1.00 57.43 433 LEU A CA 1
ATOM 3358 C C . LEU A 1 433 ? 201.398 196.218 272.023 1.00 60.11 433 LEU A C 1
ATOM 3359 O O . LEU A 1 433 ? 201.427 197.452 271.960 1.00 67.63 433 LEU A O 1
ATOM 3364 N N . LEU A 1 434 ? 202.507 195.476 271.974 1.00 57.58 434 LEU A N 1
ATOM 3365 C CA . LEU A 1 434 ? 203.812 196.107 271.816 1.00 59.82 434 LEU A CA 1
ATOM 3366 C C . LEU A 1 434 ? 203.923 196.819 270.473 1.00 59.78 434 LEU A C 1
ATOM 3367 O O . LEU A 1 434 ? 204.496 197.910 270.388 1.00 66.40 434 LEU A O 1
ATOM 3372 N N . GLU A 1 435 ? 203.392 196.217 269.415 1.00 66.45 435 GLU A N 1
ATOM 3373 C CA . GLU A 1 435 ? 203.379 196.873 268.117 1.00 69.02 435 GLU A CA 1
ATOM 3374 C C . GLU A 1 435 ? 202.440 198.071 268.120 1.00 72.03 435 GLU A C 1
ATOM 3375 O O . GLU A 1 435 ? 201.417 198.093 268.810 1.00 67.63 435 GLU A O 1
ATOM 3381 N N . PHE A 1 436 ? 202.806 199.078 267.337 1.00 65.09 436 PHE A N 1
ATOM 3382 C CA . PHE A 1 436 ? 201.993 200.268 267.138 1.00 66.10 436 PHE A CA 1
ATOM 3383 C C . PHE A 1 436 ? 201.051 200.129 265.953 1.00 65.82 436 PHE A C 1
ATOM 3384 O O . PHE A 1 436 ? 200.265 201.042 265.688 1.00 60.70 436 PHE A O 1
ATOM 3392 N N . ASP A 1 437 ? 201.119 199.010 265.239 1.00 77.90 437 ASP A N 1
ATOM 3393 C CA . ASP A 1 437 ? 200.260 198.749 264.096 1.00 81.88 437 AS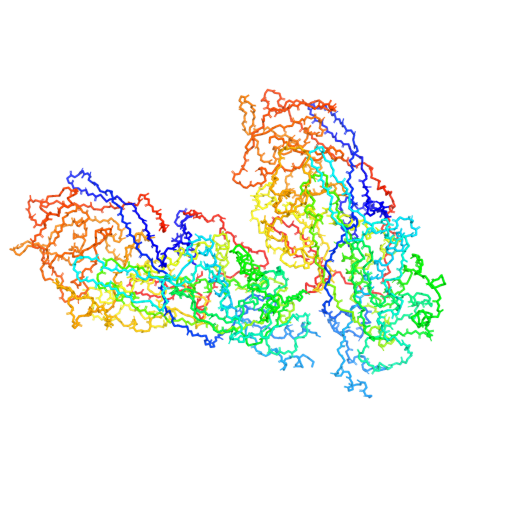P A CA 1
ATOM 3394 C C . ASP A 1 437 ? 199.096 197.833 264.451 1.00 78.87 437 ASP A C 1
ATOM 3395 O O . ASP A 1 437 ? 198.209 197.628 263.616 1.00 84.09 437 ASP A O 1
ATOM 3400 N N . ALA A 1 438 ? 199.055 197.319 265.678 1.00 61.58 438 ALA A N 1
ATOM 3401 C CA . ALA A 1 438 ? 198.011 196.383 266.073 1.00 64.81 438 ALA A CA 1
ATOM 3402 C C . ALA A 1 438 ? 196.632 197.004 265.896 1.00 65.54 438 ALA A C 1
ATOM 3403 O O . ALA A 1 438 ? 196.377 198.124 266.346 1.00 73.17 438 ALA A O 1
ATOM 3405 N N . VAL A 1 439 ? 195.746 196.268 265.234 1.00 68.13 439 VAL A N 1
ATOM 3406 C CA . VAL A 1 439 ? 194.400 196.733 264.942 1.00 70.20 439 VAL A CA 1
ATOM 3407 C C . VAL A 1 439 ? 193.394 195.872 265.690 1.00 75.97 439 VAL A C 1
ATOM 3408 O O . VAL A 1 439 ? 193.687 194.753 266.125 1.00 78.01 439 VAL A O 1
ATOM 3412 N N . THR A 1 440 ? 192.190 196.415 265.851 1.00 76.78 440 THR A N 1
ATOM 3413 C CA . THR A 1 440 ? 191.080 195.711 266.474 1.00 75.79 440 THR A CA 1
ATOM 3414 C C . THR A 1 440 ? 189.822 195.904 265.643 1.00 75.33 440 THR A C 1
ATOM 3415 O O . THR A 1 440 ? 189.555 197.001 265.147 1.00 71.44 440 THR A O 1
ATOM 3419 N N . GLN A 1 441 ? 189.051 194.829 265.489 1.00 88.57 441 GLN A N 1
ATOM 3420 C CA . GLN A 1 441 ? 187.779 194.865 264.768 1.00 91.30 441 GLN A CA 1
ATOM 3421 C C . GLN A 1 441 ? 186.652 194.850 265.794 1.00 92.43 441 GLN A C 1
ATOM 3422 O O . GLN A 1 441 ? 186.156 193.794 266.185 1.00 93.10 441 GLN A O 1
ATOM 3428 N N . VAL A 1 442 ? 186.250 196.034 266.235 1.00 86.07 442 VAL A N 1
ATOM 3429 C CA . VAL A 1 442 ? 185.131 196.148 267.172 1.00 87.51 442 VAL A CA 1
ATOM 3430 C C . VAL A 1 442 ? 183.824 195.987 266.401 1.00 89.39 442 VAL A C 1
ATOM 3431 O O . VAL A 1 442 ? 183.649 196.625 265.351 1.00 86.13 442 VAL A O 1
ATOM 3435 N N . PRO A 1 443 ? 182.920 195.113 266.839 1.00 91.51 443 PRO A N 1
ATOM 3436 C CA . PRO A 1 443 ? 181.623 195.000 266.162 1.00 91.19 443 PRO A CA 1
ATOM 3437 C C . PRO A 1 443 ? 180.855 196.308 266.255 1.00 90.73 443 PRO A C 1
ATOM 3438 O O . PRO A 1 443 ? 180.831 196.958 267.301 1.00 91.09 443 PRO A O 1
ATOM 3442 N N . ILE A 1 444 ? 180.222 196.699 265.150 1.00 105.17 444 ILE A N 1
ATOM 3443 C CA . ILE A 1 444 ? 179.453 197.941 265.103 1.00 104.90 444 ILE A CA 1
ATOM 3444 C C . ILE A 1 444 ? 178.226 197.766 264.214 1.00 105.73 444 ILE A C 1
ATOM 3445 O O . ILE A 1 444 ? 178.336 197.296 263.075 1.00 111.62 444 ILE A O 1
ATOM 3450 N N . THR A 1 445 ? 177.048 198.021 264.778 1.00 106.53 445 THR A N 1
ATOM 3451 C CA . THR A 1 445 ? 175.832 198.262 264.002 1.00 108.10 445 THR A CA 1
ATOM 3452 C C . THR A 1 445 ? 175.696 199.770 263.835 1.00 107.05 445 THR A C 1
ATOM 3453 O O . THR A 1 445 ? 175.180 200.466 264.711 1.00 107.56 445 THR A O 1
ATOM 3457 N N . VAL A 1 446 ? 176.175 200.287 262.704 1.00 109.38 446 VAL A N 1
ATOM 3458 C CA . VAL A 1 446 ? 176.178 201.730 262.488 1.00 111.54 446 VAL A CA 1
ATOM 3459 C C . VAL A 1 446 ? 174.749 202.226 262.313 1.00 115.73 446 VAL A C 1
ATOM 3460 O O . VAL A 1 446 ? 173.971 201.676 261.521 1.00 114.85 446 VAL A O 1
ATOM 3464 N N . ILE A 1 447 ? 174.391 203.263 263.063 1.00 126.05 447 ILE A N 1
ATOM 3465 C CA . ILE A 1 447 ? 173.055 203.842 262.955 1.00 122.51 447 ILE A CA 1
ATOM 3466 C C . ILE A 1 447 ? 172.983 204.805 261.778 1.00 122.66 447 ILE A C 1
ATOM 3467 O O . ILE A 1 447 ? 172.143 204.661 260.882 1.00 123.34 447 ILE A O 1
ATOM 3472 N N . GLU A 1 448 ? 173.863 205.806 261.768 1.00 134.26 448 GLU A N 1
ATOM 3473 C CA . GLU A 1 448 ? 173.929 206.769 260.685 1.00 135.76 448 GLU A CA 1
ATOM 3474 C C . GLU A 1 448 ? 175.384 207.024 260.309 1.00 136.44 448 GLU A C 1
ATOM 3475 O O . GLU A 1 448 ? 176.258 207.066 261.189 1.00 135.62 448 GLU A O 1
ATOM 3481 N N . PRO A 1 449 ? 175.674 207.159 259.016 1.00 141.51 449 PRO A N 1
ATOM 3482 C CA . PRO A 1 449 ? 177.063 207.377 258.592 1.00 140.01 449 PRO A CA 1
ATOM 3483 C C . PRO A 1 449 ? 177.586 208.730 259.044 1.00 140.36 449 PRO A C 1
ATOM 3484 O O . PRO A 1 449 ? 176.899 209.750 258.944 1.00 141.41 449 PRO A O 1
ATOM 3488 N N . ALA A 1 450 ? 178.825 208.733 259.522 1.00 129.68 450 ALA A N 1
ATOM 3489 C CA . ALA A 1 450 ? 179.481 209.947 259.987 1.00 130.34 450 ALA A CA 1
ATOM 3490 C C . ALA A 1 450 ? 180.983 209.727 259.896 1.00 128.91 450 ALA A C 1
ATOM 3491 O O . ALA A 1 450 ? 181.447 208.711 259.373 1.00 127.41 450 ALA A O 1
ATOM 3493 N N . GLY A 1 451 ? 181.743 210.696 260.398 1.00 126.78 451 GLY A N 1
ATOM 3494 C CA . GLY A 1 451 ? 183.182 210.538 260.433 1.00 125.52 451 GLY A CA 1
ATOM 3495 C C . GLY A 1 451 ? 183.585 209.383 261.324 1.00 126.31 451 GLY A C 1
ATOM 3496 O O . GLY A 1 451 ? 183.598 209.504 262.554 1.00 126.08 451 GLY A O 1
ATOM 3497 N N . TYR A 1 452 ? 183.932 208.262 260.699 1.00 118.62 452 TYR A N 1
ATOM 3498 C CA . TYR A 1 452 ? 184.297 207.027 261.375 1.00 117.78 452 TYR A CA 1
ATOM 3499 C C . TYR A 1 452 ? 184.837 206.073 260.322 1.00 119.16 452 TYR A C 1
ATOM 3500 O O . TYR A 1 452 ? 184.257 205.953 259.240 1.00 121.28 452 TYR A O 1
ATOM 3509 N N . ASN A 1 453 ? 185.937 205.391 260.644 1.00 109.58 453 ASN A N 1
ATOM 3510 C CA . ASN A 1 453 ? 186.595 204.507 259.680 1.00 108.12 453 ASN A CA 1
ATOM 3511 C C . ASN A 1 453 ? 185.911 203.142 259.807 1.00 108.97 453 ASN A C 1
ATOM 3512 O O . ASN A 1 453 ? 186.408 202.197 260.418 1.00 111.06 453 ASN A O 1
ATOM 3517 N N . ILE A 1 454 ? 184.702 203.076 259.256 1.00 113.79 454 ILE A N 1
ATOM 3518 C CA . ILE A 1 454 ? 183.862 201.885 259.328 1.00 114.31 454 ILE A CA 1
ATOM 3519 C C . ILE A 1 454 ? 184.078 201.092 258.043 1.00 114.97 454 ILE A C 1
ATOM 3520 O O . ILE A 1 454 ? 183.573 201.458 256.981 1.00 116.59 454 ILE A O 1
ATOM 3525 N N . VAL A 1 455 ? 184.834 200.001 258.134 1.00 112.79 455 VAL A N 1
ATOM 3526 C CA . VAL A 1 455 ? 185.034 199.092 257.012 1.00 111.54 455 VAL A CA 1
ATOM 3527 C C . VAL A 1 455 ? 184.486 197.721 257.391 1.00 113.20 455 VAL A C 1
ATOM 3528 O O . VAL A 1 455 ? 184.952 197.103 258.355 1.00 115.97 455 VAL A O 1
ATOM 3532 N N . ASP A 1 456 ? 183.502 197.248 256.623 1.00 117.01 456 ASP A N 1
ATOM 3533 C CA . ASP A 1 456 ? 182.935 195.907 256.792 1.00 118.63 456 ASP A CA 1
ATOM 3534 C C . ASP A 1 456 ? 182.416 195.665 258.208 1.00 119.25 456 ASP A C 1
ATOM 3535 O O . ASP A 1 456 ? 182.853 194.736 258.892 1.00 116.15 456 ASP A O 1
ATOM 3540 N N . ASP A 1 457 ? 181.503 196.523 258.665 1.00 115.40 457 ASP A N 1
ATOM 3541 C CA . ASP A 1 457 ? 180.712 196.342 259.881 1.00 112.69 457 ASP A CA 1
ATOM 3542 C C . ASP A 1 457 ? 181.547 196.530 261.148 1.00 115.00 457 ASP A C 1
ATOM 3543 O O . ASP A 1 457 ? 180.987 196.545 262.248 1.00 116.24 457 ASP A O 1
ATOM 3548 N N . HIS A 1 458 ? 182.861 196.711 261.032 1.00 110.28 458 HIS A N 1
ATOM 3549 C CA . HIS A 1 458 ? 183.730 196.915 262.185 1.00 107.83 458 HIS A CA 1
ATOM 3550 C C . HIS A 1 458 ? 184.646 198.092 261.893 1.00 106.48 458 HIS A C 1
ATOM 3551 O O . HIS A 1 458 ? 185.383 198.064 260.902 1.00 110.05 458 HIS A O 1
ATOM 3558 N N . LEU A 1 459 ? 184.620 199.120 262.739 1.00 90.69 459 LEU A N 1
ATOM 3559 C CA . LEU A 1 459 ? 185.692 200.090 262.598 1.00 90.94 459 LEU A CA 1
ATOM 3560 C C . LEU A 1 459 ? 186.988 199.482 263.112 1.00 92.66 459 LEU A C 1
ATOM 3561 O O . LEU A 1 459 ? 186.992 198.542 263.913 1.00 96.65 459 LEU A O 1
ATOM 3566 N N . VAL A 1 460 ? 188.098 200.027 262.641 1.00 78.18 460 VAL A N 1
ATOM 3567 C CA . VAL A 1 460 ? 189.409 199.566 263.064 1.00 78.39 460 VAL A CA 1
ATOM 3568 C C . VAL A 1 460 ? 190.094 200.679 263.837 1.00 79.65 460 VAL A C 1
ATOM 3569 O O . VAL A 1 460 ? 189.865 201.869 263.596 1.00 79.85 460 VAL A O 1
ATOM 3573 N N . VAL A 1 461 ? 190.925 200.280 264.789 1.00 73.72 461 VAL A N 1
ATOM 3574 C CA . VAL A 1 461 ? 191.739 201.205 265.556 1.00 73.73 461 VAL A CA 1
ATOM 3575 C C . VAL A 1 461 ? 193.192 200.809 265.346 1.00 74.21 461 VAL A C 1
ATOM 3576 O O . VAL A 1 461 ? 193.503 199.685 264.952 1.00 83.36 461 VAL A O 1
ATOM 3580 N N . VAL A 1 462 ? 194.087 201.757 265.596 1.00 69.53 462 VAL A N 1
ATOM 3581 C CA . VAL A 1 462 ? 195.516 201.538 265.434 1.00 72.18 462 VAL A CA 1
ATOM 3582 C C . VAL A 1 462 ? 196.191 201.801 266.768 1.00 71.69 462 VAL A C 1
ATOM 3583 O O . VAL A 1 462 ? 196.022 202.876 267.354 1.00 74.23 462 VAL A O 1
ATOM 3587 N N . GLY A 1 463 ? 196.963 200.826 267.241 1.00 71.12 463 GLY A N 1
ATOM 3588 C CA . GLY A 1 463 ? 197.566 200.946 268.550 1.00 69.71 463 GLY A CA 1
ATOM 3589 C C . GLY A 1 463 ? 196.512 200.861 269.640 1.00 61.34 463 GLY A C 1
ATOM 3590 O O . GLY A 1 463 ? 195.484 200.191 269.506 1.00 58.08 463 GLY A O 1
ATOM 3591 N N . VAL A 1 464 ? 196.778 201.556 270.741 1.00 60.18 464 VAL A N 1
ATOM 3592 C CA . VAL A 1 464 ? 195.863 201.565 271.877 1.00 62.01 464 VAL A CA 1
ATOM 3593 C C . VAL A 1 464 ? 195.136 202.906 271.925 1.00 65.85 464 VAL A C 1
ATOM 3594 O O . VAL A 1 464 ? 195.739 203.954 271.652 1.00 72.18 464 VAL A O 1
ATOM 3598 N N . PRO A 1 465 ? 193.836 202.914 272.196 1.00 59.05 465 PRO A N 1
ATOM 3599 C CA . PRO A 1 465 ? 193.093 204.170 272.281 1.00 59.47 465 PRO A CA 1
ATOM 3600 C C . PRO A 1 465 ? 192.975 204.668 273.717 1.00 59.99 465 PRO A C 1
ATOM 3601 O O . PRO A 1 465 ? 193.379 204.004 274.672 1.00 66.83 465 PRO A O 1
ATOM 3605 N N . VAL A 1 466 ? 192.417 205.865 273.849 1.00 60.85 466 VAL A N 1
ATOM 3606 C CA . VAL A 1 466 ? 192.016 206.371 275.155 1.00 61.27 466 VAL A CA 1
ATOM 3607 C C . VAL A 1 466 ? 190.682 205.743 275.526 1.00 68.09 466 VAL A C 1
ATOM 3608 O O . VAL A 1 466 ? 189.734 205.762 274.734 1.00 70.15 466 VAL A O 1
ATOM 3612 N N . ALA A 1 467 ? 190.608 205.176 276.726 1.00 63.91 467 ALA A N 1
ATOM 3613 C CA . ALA A 1 467 ? 189.351 204.672 277.251 1.00 60.76 467 ALA A CA 1
ATOM 3614 C C . ALA A 1 467 ? 188.975 205.273 278.594 1.00 60.14 467 ALA A C 1
ATOM 3615 O O . ALA A 1 467 ? 187.871 205.000 279.078 1.00 70.76 467 ALA A O 1
ATOM 3617 N N . CYS A 1 468 ? 189.844 206.068 279.212 1.00 56.23 468 CYS A N 1
ATOM 3618 C CA . CYS A 1 468 ? 189.570 206.673 280.504 1.00 63.07 468 CYS A CA 1
ATOM 3619 C C . CYS A 1 468 ? 189.986 208.137 280.466 1.00 61.21 468 CYS A C 1
ATOM 3620 O O . CYS A 1 468 ? 190.475 208.641 279.452 1.00 67.10 468 CYS A O 1
ATOM 3623 N N . SER A 1 469 ? 189.780 208.825 281.583 1.00 58.14 469 SER A N 1
ATOM 3624 C CA . SER A 1 469 ? 190.222 210.199 281.722 1.00 53.77 469 SER A CA 1
ATOM 3625 C C . SER A 1 469 ? 191.054 210.324 282.991 1.00 59.04 469 SER A C 1
ATOM 3626 O O . SER A 1 469 ? 190.758 209.667 283.997 1.00 68.42 469 SER A O 1
ATOM 3629 N N . PRO A 1 470 ? 192.085 211.154 282.980 1.00 44.23 470 PRO A N 1
ATOM 3630 C CA . PRO A 1 470 ? 193.026 211.195 284.115 1.00 54.95 470 PRO A CA 1
ATOM 3631 C C . PRO A 1 470 ? 192.448 211.935 285.313 1.00 63.51 470 PRO A C 1
ATOM 3632 O O . PRO A 1 470 ? 192.910 213.006 285.717 1.00 64.15 470 PRO A O 1
ATOM 3636 N N . TYR A 1 471 ? 191.406 211.361 285.902 1.00 57.82 471 TYR A N 1
ATOM 3637 C CA . TYR A 1 471 ? 190.716 212.000 287.013 1.00 49.07 471 TYR A CA 1
ATOM 3638 C C . TYR A 1 471 ? 190.791 211.211 288.308 1.00 59.04 471 TYR A C 1
ATOM 3639 O O . TYR A 1 471 ? 190.773 211.817 289.382 1.00 73.20 471 TYR A O 1
ATOM 3648 N N . MET A 1 472 ? 190.878 209.881 288.241 1.00 65.87 472 MET A N 1
ATOM 3649 C CA . MET A 1 472 ? 191.245 209.114 289.425 1.00 70.90 472 MET A CA 1
ATOM 3650 C C . MET A 1 472 ? 192.648 209.489 289.881 1.00 70.27 472 MET A C 1
ATOM 3651 O O . MET A 1 472 ? 192.943 209.490 291.082 1.00 76.77 472 MET A O 1
ATOM 3656 N N . ILE A 1 473 ? 193.524 209.802 288.934 1.00 56.95 473 ILE A N 1
ATOM 3657 C CA . ILE A 1 473 ? 194.842 210.362 289.204 1.00 54.04 473 ILE A CA 1
ATOM 3658 C C . ILE A 1 473 ? 194.946 211.636 288.372 1.00 64.34 473 ILE A C 1
ATOM 3659 O O . ILE A 1 473 ? 195.211 211.585 287.165 1.00 79.81 473 ILE A O 1
ATOM 3664 N N . PHE A 1 474 ? 194.702 212.787 288.995 1.00 56.55 474 PHE A N 1
ATOM 3665 C CA . PHE A 1 474 ? 194.726 214.030 288.229 1.00 61.47 474 PHE A CA 1
ATOM 3666 C C . PHE A 1 474 ? 196.099 214.666 288.019 1.00 61.66 474 PHE A C 1
ATOM 3667 O O . PHE A 1 474 ? 196.411 215.053 286.886 1.00 66.00 474 PHE A O 1
ATOM 3675 N N . PRO A 1 475 ? 196.948 214.816 289.043 1.00 61.24 475 PRO A N 1
ATOM 3676 C CA . PRO A 1 475 ? 198.175 215.601 288.842 1.00 59.50 475 PRO A CA 1
ATOM 3677 C C . PRO A 1 475 ? 199.216 214.869 288.010 1.00 66.76 475 PRO A C 1
ATOM 3678 O O . PRO A 1 475 ? 200.395 215.235 288.022 1.00 72.64 475 PRO A O 1
ATOM 3682 N N . VAL A 1 476 ? 198.783 213.828 287.298 1.00 51.82 476 VAL A N 1
ATOM 3683 C CA . VAL A 1 476 ? 199.626 213.030 286.413 1.00 53.21 476 VAL A CA 1
ATOM 3684 C C . VAL A 1 476 ? 200.475 213.929 285.523 1.00 50.49 476 VAL A C 1
ATOM 3685 O O . VAL A 1 476 ? 199.953 214.779 284.793 1.00 58.48 476 VAL A O 1
ATOM 3689 N N . ALA A 1 477 ? 201.795 213.759 285.598 1.00 45.46 477 ALA A N 1
ATOM 3690 C CA . ALA A 1 477 ? 202.734 214.566 284.821 1.00 53.22 477 ALA A CA 1
ATOM 3691 C C . ALA A 1 477 ? 203.138 213.780 283.577 1.00 53.10 477 ALA A C 1
ATOM 3692 O O . ALA A 1 477 ? 204.223 213.203 283.485 1.00 51.16 477 ALA A O 1
ATOM 3694 N N . ALA A 1 478 ? 202.229 213.757 282.602 1.00 51.16 478 ALA A N 1
ATOM 3695 C CA . ALA A 1 478 ? 202.490 213.033 281.365 1.00 47.66 478 ALA A CA 1
ATOM 3696 C C . ALA A 1 478 ? 203.593 213.697 280.546 1.00 61.53 478 ALA A C 1
ATOM 3697 O O . ALA A 1 478 ? 204.471 213.012 280.008 1.00 70.12 478 ALA A O 1
ATOM 3699 N N . PHE A 1 479 ? 203.567 215.022 280.441 1.00 59.11 479 PHE A N 1
ATOM 3700 C CA . PHE A 1 479 ? 204.460 215.753 279.556 1.00 54.30 479 PHE A CA 1
ATOM 3701 C C . PHE A 1 479 ? 205.335 216.693 280.374 1.00 62.05 479 PHE A C 1
ATOM 3702 O O . PHE A 1 479 ? 204.979 217.086 281.489 1.00 68.21 479 PHE A O 1
ATOM 3710 N N . ASP A 1 480 ? 206.497 217.041 279.817 1.00 70.58 480 ASP A N 1
ATOM 3711 C CA . ASP A 1 480 ? 207.414 217.935 280.515 1.00 74.54 480 ASP A CA 1
ATOM 3712 C C . ASP A 1 480 ? 206.820 219.329 280.678 1.00 77.77 480 ASP A C 1
ATOM 3713 O O . ASP A 1 480 ? 206.989 219.965 281.723 1.00 83.05 480 ASP A O 1
ATOM 3718 N N . THR A 1 481 ? 206.133 219.826 279.654 1.00 62.53 481 THR A N 1
ATOM 3719 C CA . THR A 1 481 ? 205.530 221.146 279.700 1.00 63.67 481 THR A CA 1
ATOM 3720 C C . THR A 1 481 ? 204.131 221.083 280.311 1.00 69.09 481 THR A C 1
ATOM 3721 O O . THR A 1 481 ? 203.553 220.012 280.503 1.00 75.50 481 THR A O 1
ATOM 3725 N N . ALA A 1 482 ? 203.587 222.259 280.614 1.00 65.76 482 ALA A N 1
ATOM 3726 C CA . ALA A 1 482 ? 202.241 222.353 281.164 1.00 55.99 482 ALA A CA 1
ATOM 3727 C C . ALA A 1 482 ? 201.209 221.897 280.138 1.00 54.63 482 ALA A C 1
ATOM 3728 O O . ALA A 1 482 ? 201.360 222.129 278.936 1.00 59.68 482 ALA A O 1
ATOM 3730 N N . ASN A 1 483 ? 200.158 221.247 280.620 1.00 36.48 483 ASN A N 1
ATOM 3731 C CA . ASN A 1 483 ? 199.163 220.628 279.755 1.00 33.80 483 ASN A CA 1
ATOM 3732 C C . ASN A 1 483 ? 197.912 220.370 280.580 1.00 43.17 483 ASN A C 1
ATOM 3733 O O . ASN A 1 483 ? 197.933 220.511 281.809 1.00 47.55 483 ASN A O 1
ATOM 3738 N N . PRO A 1 484 ? 196.801 220.001 279.935 1.00 39.26 484 PRO A N 1
ATOM 3739 C CA . PRO A 1 484 ? 195.610 219.612 280.707 1.00 32.61 484 PRO A CA 1
ATOM 3740 C C . PRO A 1 484 ? 195.853 218.467 281.672 1.00 42.56 484 PRO A C 1
ATOM 3741 O O . PRO A 1 484 ? 195.188 218.400 282.712 1.00 44.55 484 PRO A O 1
ATOM 3745 N N . TYR A 1 485 ? 196.778 217.555 281.363 1.00 53.13 485 TYR A N 1
ATOM 3746 C CA . TYR A 1 485 ? 197.130 216.519 282.328 1.00 43.11 485 TYR A CA 1
ATOM 3747 C C . TYR A 1 485 ? 197.757 217.126 283.576 1.00 40.14 485 TYR A C 1
ATOM 3748 O O . TYR A 1 485 ? 197.516 216.656 284.693 1.00 37.53 485 TYR A O 1
ATOM 3757 N N . CYS A 1 486 ? 198.557 218.174 283.409 1.00 53.36 486 CYS A N 1
ATOM 3758 C CA . CYS A 1 486 ? 199.089 218.907 284.547 1.00 43.58 486 CYS A CA 1
ATOM 3759 C C . CYS A 1 486 ? 197.980 219.732 285.189 1.00 52.08 486 CYS A C 1
ATOM 3760 O O . CYS A 1 486 ? 196.844 219.782 284.707 1.00 62.23 486 CYS A O 1
ATOM 3763 N N . GLY A 1 487 ? 198.310 220.396 286.295 1.00 61.76 487 GLY A N 1
ATOM 3764 C CA . GLY A 1 487 ? 197.307 221.192 286.982 1.00 63.00 487 GLY A CA 1
ATOM 3765 C C . GLY A 1 487 ? 196.834 222.385 286.172 1.00 58.82 487 GLY A C 1
ATOM 3766 O O . GLY A 1 487 ? 195.632 222.639 286.070 1.00 60.51 487 GLY A O 1
ATOM 3767 N N . ASN A 1 488 ? 197.765 223.117 285.566 1.00 54.93 488 ASN A N 1
ATOM 3768 C CA . ASN A 1 488 ? 197.428 224.386 284.940 1.00 58.85 488 ASN A CA 1
ATOM 3769 C C . ASN A 1 488 ? 198.342 224.628 283.752 1.00 53.92 488 ASN A C 1
ATOM 3770 O O . ASN A 1 488 ? 199.456 224.105 283.686 1.00 63.87 488 ASN A O 1
ATOM 3775 N N . PHE A 1 489 ? 197.860 225.442 282.815 1.00 34.50 489 PHE A N 1
ATOM 3776 C CA . PHE A 1 489 ? 198.653 225.820 281.657 1.00 38.93 489 PHE A CA 1
ATOM 3777 C C . PHE A 1 489 ? 198.212 227.193 281.180 1.00 35.88 489 PHE A C 1
ATOM 3778 O O . PHE A 1 489 ? 197.101 227.645 281.468 1.00 60.20 489 PHE A O 1
ATOM 3786 N N . VAL A 1 490 ? 199.097 227.853 280.438 1.00 29.66 490 VAL A N 1
ATOM 3787 C CA . VAL A 1 490 ? 198.848 229.181 279.895 1.00 37.09 490 VAL A CA 1
ATOM 3788 C C . VAL A 1 490 ? 198.741 229.064 278.383 1.00 43.00 490 VAL A C 1
ATOM 3789 O O . VAL A 1 490 ? 199.660 228.560 277.728 1.00 55.88 490 VAL A O 1
ATOM 3793 N N . ILE A 1 491 ? 197.627 229.530 277.832 1.00 28.48 491 ILE A N 1
ATOM 3794 C CA . ILE A 1 491 ? 197.442 229.531 276.386 1.00 40.64 491 ILE A CA 1
ATOM 3795 C C . ILE A 1 491 ? 198.269 230.665 275.800 1.00 45.99 491 ILE A C 1
ATOM 3796 O O . ILE A 1 491 ? 198.093 231.832 276.166 1.00 51.33 491 ILE A O 1
ATOM 3801 N N . LYS A 1 492 ? 199.168 230.329 274.883 1.00 51.26 492 LYS A N 1
ATOM 3802 C CA . LYS A 1 492 ? 200.125 231.282 274.350 1.00 55.10 492 LYS A CA 1
ATOM 3803 C C . LYS A 1 492 ? 199.712 231.753 272.961 1.00 62.09 492 LYS A C 1
ATOM 3804 O O . LYS A 1 492 ? 198.791 231.220 272.338 1.00 64.73 492 LYS A O 1
ATOM 3810 N N . ALA A 1 493 ? 200.419 232.771 272.482 1.00 57.47 493 ALA A N 1
ATOM 3811 C CA . ALA A 1 493 ? 200.132 233.347 271.179 1.00 52.43 493 ALA A CA 1
ATOM 3812 C C . ALA A 1 493 ? 200.438 232.353 270.068 1.00 62.05 493 ALA A C 1
ATOM 3813 O O . ALA A 1 493 ? 201.348 231.528 270.172 1.00 68.50 493 ALA A O 1
ATOM 3815 N N . ALA A 1 494 ? 199.664 232.447 268.991 1.00 56.08 494 ALA A N 1
ATOM 3816 C CA . ALA A 1 494 ? 199.842 231.552 267.860 1.00 58.69 494 ALA A CA 1
ATOM 3817 C C . ALA A 1 494 ? 201.171 231.817 267.167 1.00 60.56 494 ALA A C 1
ATOM 3818 O O . ALA A 1 494 ? 201.748 232.903 267.264 1.00 63.95 494 ALA A O 1
ATOM 3820 N N . ASN A 1 495 ? 201.664 230.794 266.466 1.00 62.00 495 ASN A N 1
ATOM 3821 C CA . ASN A 1 495 ? 202.910 230.944 265.728 1.00 66.52 495 ASN A CA 1
ATOM 3822 C C . ASN A 1 495 ? 202.772 231.998 264.637 1.00 69.17 495 ASN A C 1
ATOM 3823 O O . ASN A 1 495 ? 203.664 232.836 264.457 1.00 70.61 495 ASN A O 1
ATOM 3828 N N . LYS A 1 496 ? 201.664 231.972 263.901 1.00 62.09 496 LYS A N 1
ATOM 3829 C CA . LYS A 1 496 ? 201.353 233.021 262.943 1.00 63.28 496 LYS A CA 1
ATOM 3830 C C . LYS A 1 496 ? 199.843 233.089 262.786 1.00 65.74 496 LYS A C 1
ATOM 3831 O O . LYS A 1 496 ? 199.154 232.070 262.899 1.00 66.50 496 LYS A O 1
ATOM 3837 N N . TYR A 1 497 ? 199.334 234.291 262.541 1.00 59.92 497 TYR A N 1
ATOM 3838 C CA . TYR A 1 497 ? 197.911 234.514 262.332 1.00 52.71 497 TYR A CA 1
ATOM 3839 C C . TYR A 1 497 ? 197.659 234.784 260.859 1.00 47.03 497 TYR A C 1
ATOM 3840 O O . TYR A 1 497 ? 198.409 235.532 260.224 1.00 55.46 497 TYR A O 1
ATOM 3849 N N . LEU A 1 498 ? 196.616 234.172 260.319 1.00 44.79 498 LEU A N 1
ATOM 3850 C CA . LEU A 1 498 ? 196.204 234.379 258.940 1.00 53.29 498 LEU A CA 1
ATOM 3851 C C . LEU A 1 498 ? 194.780 234.923 258.912 1.00 53.55 498 LEU A C 1
ATOM 3852 O O . LEU A 1 498 ? 194.149 235.138 259.951 1.00 59.01 498 LEU A O 1
ATOM 3857 N N . ARG A 1 499 ? 194.278 235.159 257.701 1.00 58.33 499 ARG A N 1
ATOM 3858 C CA . ARG A 1 499 ? 192.940 235.716 257.543 1.00 57.34 499 ARG A CA 1
ATOM 3859 C C . ARG A 1 499 ? 191.883 234.788 258.124 1.00 55.20 499 ARG A C 1
ATOM 3860 O O . ARG A 1 499 ? 190.990 235.225 258.859 1.00 64.44 499 ARG A O 1
ATOM 3868 N N . LYS A 1 500 ? 191.965 233.498 257.802 1.00 57.84 500 LYS A N 1
ATOM 3869 C CA . LYS A 1 500 ? 190.938 232.554 258.217 1.00 53.62 500 LYS A CA 1
ATOM 3870 C C . LYS A 1 500 ? 191.172 231.998 259.615 1.00 59.58 500 LYS A C 1
ATOM 3871 O O . LYS A 1 500 ? 190.263 231.384 260.181 1.00 72.20 500 LYS A O 1
ATOM 3877 N N . GLY A 1 501 ? 192.361 232.190 260.178 1.00 64.00 501 GLY A N 1
ATOM 3878 C CA . GLY A 1 501 ? 192.637 231.676 261.511 1.00 63.89 501 GLY A CA 1
ATOM 3879 C C . GLY A 1 501 ? 194.083 231.889 261.898 1.00 62.94 501 GLY A C 1
ATOM 3880 O O . GLY A 1 501 ? 194.688 232.911 261.562 1.00 68.77 501 GLY A O 1
ATOM 3881 N N . ALA A 1 502 ? 194.622 230.913 262.622 1.00 41.35 502 ALA A N 1
ATOM 3882 C CA . ALA A 1 502 ? 196.015 230.943 263.037 1.00 43.35 502 ALA A CA 1
ATOM 3883 C C . ALA A 1 502 ? 196.540 229.519 263.094 1.00 54.25 502 ALA A C 1
ATOM 3884 O O . ALA A 1 502 ? 195.781 228.576 263.336 1.00 56.39 502 ALA A O 1
ATOM 3886 N N . VAL A 1 503 ? 197.843 229.365 262.871 1.00 59.93 503 VAL A N 1
ATOM 3887 C CA . VAL A 1 503 ? 198.471 228.060 262.999 1.00 52.84 503 VAL A CA 1
ATOM 3888 C C . VAL A 1 503 ? 198.950 227.899 264.433 1.00 60.99 503 VAL A C 1
ATOM 3889 O O . VAL A 1 503 ? 199.213 228.872 265.146 1.00 65.75 503 VAL A O 1
ATOM 3893 N N . TYR A 1 504 ? 199.073 226.648 264.856 1.00 52.90 504 TYR A N 1
ATOM 3894 C CA . TYR A 1 504 ? 199.365 226.318 266.239 1.00 43.34 504 TYR A CA 1
ATOM 3895 C C . TYR A 1 504 ? 200.191 225.046 266.258 1.00 48.66 504 TYR A C 1
ATOM 3896 O O . TYR A 1 504 ? 200.067 224.200 265.369 1.00 49.50 504 TYR A O 1
ATOM 3905 N N . ASP A 1 505 ? 201.028 224.909 267.281 1.00 61.89 505 ASP A N 1
ATOM 3906 C CA . ASP A 1 505 ? 201.731 223.652 267.453 1.00 59.17 505 ASP A CA 1
ATOM 3907 C C . ASP A 1 505 ? 200.742 222.562 267.852 1.00 59.25 505 ASP A C 1
ATOM 3908 O O . ASP A 1 505 ? 199.596 222.828 268.214 1.00 70.09 505 ASP A O 1
ATOM 3913 N N . LYS A 1 506 ? 201.198 221.314 267.767 1.00 52.55 506 LYS A N 1
ATOM 3914 C CA . LYS A 1 506 ? 200.341 220.187 268.114 1.00 48.72 506 LYS A CA 1
ATOM 3915 C C . LYS A 1 506 ? 199.819 220.327 269.539 1.00 55.13 506 LYS A C 1
ATOM 3916 O O . LYS A 1 506 ? 198.602 220.342 269.783 1.00 64.88 506 LYS A O 1
ATOM 3922 N N . LEU A 1 507 ? 200.739 220.508 270.486 1.00 50.05 507 LEU A N 1
ATOM 3923 C CA . LEU A 1 507 ? 200.389 220.530 271.897 1.00 44.76 507 LEU A CA 1
ATOM 3924 C C . LEU A 1 507 ? 199.664 221.813 272.268 1.00 54.35 507 LEU A C 1
ATOM 3925 O O . LEU A 1 507 ? 198.701 221.781 273.041 1.00 64.54 507 LEU A O 1
ATOM 3930 N N . GLU A 1 508 ? 200.102 222.951 271.724 1.00 41.61 508 GLU A N 1
ATOM 3931 C CA . GLU A 1 508 ? 199.427 224.210 272.015 1.00 43.48 508 GLU A CA 1
ATOM 3932 C C . GLU A 1 508 ? 198.009 224.213 271.465 1.00 40.00 508 GLU A C 1
ATOM 3933 O O . GLU A 1 508 ? 197.082 224.701 272.122 1.00 52.78 508 GLU A O 1
ATOM 3939 N N . ALA A 1 509 ? 197.818 223.673 270.259 1.00 20.43 509 ALA A N 1
ATOM 3940 C CA . ALA A 1 509 ? 196.472 223.581 269.706 1.00 16.45 509 ALA A CA 1
ATOM 3941 C C . ALA A 1 509 ? 195.591 222.685 270.560 1.00 33.84 509 ALA A C 1
ATOM 3942 O O . ALA A 1 509 ? 194.423 223.006 270.805 1.00 54.18 509 ALA A O 1
ATOM 3944 N N . TRP A 1 510 ? 196.127 221.554 271.023 1.00 37.56 510 TRP A N 1
ATOM 3945 C CA . TRP A 1 510 ? 195.300 220.681 271.850 1.00 33.36 510 TRP A CA 1
ATOM 3946 C C . TRP A 1 510 ? 194.975 221.328 273.192 1.00 40.01 510 TRP A C 1
ATOM 3947 O O . TRP A 1 510 ? 193.855 221.188 273.693 1.00 45.17 510 TRP A O 1
ATOM 3958 N N . LYS A 1 511 ? 195.931 222.050 273.784 1.00 40.32 511 LYS A N 1
ATOM 3959 C CA . LYS A 1 511 ? 195.646 222.761 275.028 1.00 33.67 511 LYS A CA 1
ATOM 3960 C C . LYS A 1 511 ? 194.552 223.799 274.827 1.00 32.93 511 LYS A C 1
ATOM 3961 O O . LYS A 1 511 ? 193.620 223.902 275.639 1.00 39.77 511 LYS A O 1
ATOM 3967 N N . LEU A 1 512 ? 194.647 224.578 273.745 1.00 36.59 512 LEU A N 1
ATOM 3968 C CA . LEU A 1 512 ? 193.633 225.586 273.468 1.00 34.16 512 LEU A CA 1
ATOM 3969 C C . LEU A 1 512 ? 192.266 224.949 273.272 1.00 33.38 512 LEU A C 1
ATOM 3970 O O . LEU A 1 512 ? 191.261 225.437 273.804 1.00 46.10 512 LEU A O 1
ATOM 3975 N N . ALA A 1 513 ? 192.208 223.847 272.523 1.00 26.43 513 ALA A N 1
ATOM 3976 C CA . ALA A 1 513 ? 190.933 223.182 272.288 1.00 13.52 513 ALA A CA 1
ATOM 3977 C C . ALA A 1 513 ? 190.346 222.629 273.578 1.00 30.17 513 ALA A C 1
ATOM 3978 O O . ALA A 1 513 ? 189.135 222.716 273.799 1.00 49.37 513 ALA A O 1
ATOM 3980 N N . TRP A 1 514 ? 191.186 222.048 274.438 1.00 39.78 514 TRP A N 1
ATOM 3981 C CA . TRP A 1 514 ? 190.694 221.520 275.706 1.00 35.98 514 TRP A CA 1
ATOM 3982 C C . TRP A 1 514 ? 190.127 222.629 276.578 1.00 41.13 514 TRP A C 1
ATOM 3983 O O . TRP A 1 514 ? 189.035 222.495 277.151 1.00 43.03 514 TRP A O 1
ATOM 3994 N N . ALA A 1 515 ? 190.856 223.743 276.684 1.00 35.45 515 ALA A N 1
ATOM 3995 C CA . ALA A 1 515 ? 190.384 224.860 277.495 1.00 31.73 515 ALA A CA 1
ATOM 3996 C C . ALA A 1 515 ? 189.078 225.419 276.954 1.00 26.96 515 ALA A C 1
ATOM 3997 O O . ALA A 1 515 ? 188.169 225.745 277.723 1.00 41.65 515 ALA A O 1
ATOM 3999 N N . LEU A 1 516 ? 188.960 225.535 275.631 1.00 22.25 516 LEU A N 1
ATOM 4000 C CA . LEU A 1 516 ? 187.732 226.069 275.053 1.00 30.42 516 LEU A CA 1
ATOM 4001 C C . LEU A 1 516 ? 186.566 225.103 275.224 1.00 34.93 516 LEU A C 1
ATOM 4002 O O . LEU A 1 516 ? 185.425 225.535 275.422 1.00 48.81 516 LEU A O 1
ATOM 4007 N N . ARG A 1 517 ? 186.821 223.798 275.143 1.00 33.49 517 ARG A N 1
ATOM 4008 C CA . ARG A 1 517 ? 185.744 222.841 275.368 1.00 35.11 517 ARG A CA 1
ATOM 4009 C C . ARG A 1 517 ? 185.254 222.896 276.805 1.00 45.77 517 ARG A C 1
ATOM 4010 O O . ARG A 1 517 ? 184.048 222.790 277.058 1.00 51.93 517 ARG A O 1
ATOM 4018 N N . VAL A 1 518 ? 186.171 223.050 277.764 1.00 54.02 518 VAL A N 1
ATOM 4019 C CA . VAL A 1 518 ? 185.741 223.237 279.147 1.00 38.67 518 VAL A CA 1
ATOM 4020 C C . VAL A 1 518 ? 184.957 224.536 279.287 1.00 40.95 518 VAL A C 1
ATOM 4021 O O . VAL A 1 518 ? 183.908 224.579 279.940 1.00 48.41 518 VAL A O 1
ATOM 4025 N N . ALA A 1 519 ? 185.441 225.609 278.656 1.00 44.92 519 ALA A N 1
ATOM 4026 C CA . ALA A 1 519 ? 184.734 226.884 278.708 1.00 34.49 519 ALA A CA 1
ATOM 4027 C C . ALA A 1 519 ? 183.370 226.790 278.040 1.00 35.76 519 ALA A C 1
ATOM 4028 O O . ALA A 1 519 ? 182.394 227.372 278.526 1.00 48.16 519 ALA A O 1
ATOM 4030 N N . GLY A 1 520 ? 183.281 226.073 276.925 1.00 49.74 520 GLY A N 1
ATOM 4031 C CA . GLY A 1 520 ? 182.013 225.927 276.236 1.00 52.96 520 GLY A CA 1
ATOM 4032 C C . GLY A 1 520 ? 182.065 226.241 274.758 1.00 52.53 520 GLY A C 1
ATOM 4033 O O . GLY A 1 520 ? 181.025 226.436 274.125 1.00 55.81 520 GLY A O 1
ATOM 4034 N N . TYR A 1 521 ? 183.266 226.305 274.192 1.00 50.82 521 TYR A N 1
ATOM 4035 C CA . TYR A 1 521 ? 183.459 226.613 272.783 1.00 52.15 521 TYR A CA 1
ATOM 4036 C C . TYR A 1 521 ? 183.891 225.362 272.032 1.00 54.56 521 TYR A C 1
ATOM 4037 O O . TYR A 1 521 ? 184.737 224.604 272.514 1.00 59.20 521 TYR A O 1
ATOM 4046 N N . ASP A 1 522 ? 183.305 225.154 270.856 1.00 70.04 522 ASP A N 1
ATOM 4047 C CA . ASP A 1 522 ? 183.698 224.065 269.974 1.00 67.77 522 ASP A CA 1
ATOM 4048 C C . ASP A 1 522 ? 184.747 224.578 268.996 1.00 66.55 522 ASP A C 1
ATOM 4049 O O . ASP A 1 522 ? 184.573 225.643 268.395 1.00 72.93 522 ASP A O 1
ATOM 4054 N N . THR A 1 523 ? 185.827 223.822 268.836 1.00 59.28 523 THR A N 1
ATOM 4055 C CA . THR A 1 523 ? 186.996 224.265 268.087 1.00 58.52 523 THR A CA 1
ATOM 4056 C C . THR A 1 523 ? 187.156 223.429 266.827 1.00 63.27 523 THR A C 1
ATOM 4057 O O . THR A 1 523 ? 187.205 222.196 266.897 1.00 66.85 523 THR A O 1
ATOM 4061 N N . HIS A 1 524 ? 187.236 224.097 265.682 1.00 61.70 524 HIS A N 1
ATOM 4062 C CA . HIS A 1 524 ? 187.490 223.435 264.412 1.00 59.46 524 HIS A CA 1
ATOM 4063 C C . HIS A 1 524 ? 188.956 223.572 264.027 1.00 61.04 524 HIS A C 1
ATOM 4064 O O . HIS A 1 524 ? 189.678 224.439 264.524 1.00 60.80 524 HIS A O 1
ATOM 4071 N N . PHE A 1 525 ? 189.392 222.698 263.125 1.00 68.69 525 PHE A N 1
ATOM 4072 C CA . PHE A 1 525 ? 190.762 222.718 262.631 1.00 65.28 525 PHE A CA 1
ATOM 4073 C C . PHE A 1 525 ? 190.800 221.993 261.293 1.00 70.02 525 PHE A C 1
ATOM 4074 O O . PHE A 1 525 ? 189.863 221.285 260.924 1.00 66.35 525 PHE A O 1
ATOM 4082 N N . LYS A 1 526 ? 191.898 222.238 260.568 1.00 77.86 526 LYS A N 1
ATOM 4083 C CA . LYS A 1 526 ? 192.093 221.619 259.234 1.00 74.70 526 LYS A CA 1
ATOM 4084 C C . LYS A 1 526 ? 193.524 221.094 259.132 1.00 72.40 526 LYS A C 1
ATOM 4085 O O . LYS A 1 526 ? 194.412 221.724 259.730 1.00 73.25 526 LYS A O 1
ATOM 4091 N N . VAL A 1 527 ? 193.734 219.997 258.400 1.00 75.40 527 VAL A N 1
ATOM 4092 C CA . VAL A 1 527 ? 195.047 219.381 258.217 1.00 78.52 527 VAL A CA 1
ATOM 4093 C C . VAL A 1 527 ? 195.721 219.095 259.556 1.00 76.66 527 VAL A C 1
ATOM 4094 O O . VAL A 1 527 ? 196.762 218.442 259.614 1.00 79.98 527 VAL A O 1
ATOM 4096 N N . THR A 1 535 ? 188.223 217.583 261.711 1.00 70.63 535 THR A N 1
ATOM 4097 C CA . THR A 1 535 ? 187.547 218.870 261.624 1.00 76.70 535 THR A CA 1
ATOM 4098 C C . THR A 1 535 ? 187.091 219.361 262.995 1.00 80.58 535 THR A C 1
ATOM 4099 O O . THR A 1 535 ? 187.039 220.564 263.240 1.00 84.99 535 THR A O 1
ATOM 4103 N N . LYS A 1 536 ? 186.757 218.431 263.881 1.00 72.00 536 LYS A N 1
ATOM 4104 C CA . LYS A 1 536 ? 186.357 218.745 265.243 1.00 68.52 536 LYS A CA 1
ATOM 4105 C C . LYS A 1 536 ? 187.370 218.193 266.235 1.00 73.43 536 LYS A C 1
ATOM 4106 O O . LYS A 1 536 ? 187.985 217.150 266.006 1.00 82.16 536 LYS A O 1
ATOM 4112 N N . PHE A 1 537 ? 187.543 218.907 267.343 1.00 51.27 537 PHE A N 1
ATOM 4113 C CA . PHE A 1 537 ? 188.225 218.358 268.513 1.00 50.37 537 PHE A CA 1
ATOM 4114 C C . PHE A 1 537 ? 187.182 217.605 269.329 1.00 59.06 537 PHE A C 1
ATOM 4115 O O . PHE A 1 537 ? 186.329 218.210 269.981 1.00 70.93 537 PHE A O 1
ATOM 4123 N N . TYR A 1 538 ? 187.246 216.278 269.281 1.00 64.67 538 TYR A N 1
ATOM 4124 C CA . TYR A 1 538 ? 186.260 215.453 269.962 1.00 65.66 538 TYR A CA 1
ATOM 4125 C C . TYR A 1 538 ? 186.394 215.575 271.473 1.00 68.62 538 TYR A C 1
ATOM 4126 O O . TYR A 1 538 ? 187.500 215.588 272.018 1.00 72.28 538 TYR A O 1
ATOM 4135 N N . ALA A 1 539 ? 185.248 215.659 272.148 1.00 69.38 539 ALA A N 1
ATOM 4136 C CA . ALA A 1 539 ? 185.201 215.672 273.608 1.00 62.42 539 ALA A CA 1
ATOM 4137 C C . ALA A 1 539 ? 183.789 215.281 274.018 1.00 60.88 539 ALA A C 1
ATOM 4138 O O . ALA A 1 539 ? 182.847 216.043 273.780 1.00 64.90 539 ALA A O 1
ATOM 4140 N N . ASP A 1 540 ? 183.639 214.102 274.614 1.00 73.30 540 ASP A N 1
ATOM 4141 C CA . ASP A 1 540 ? 182.321 213.601 274.974 1.00 79.28 540 ASP A CA 1
ATOM 4142 C C . ASP A 1 540 ? 181.804 214.264 276.244 1.00 81.15 540 ASP A C 1
ATOM 4143 O O . ASP A 1 540 ? 182.570 214.569 277.163 1.00 84.75 540 ASP A O 1
ATOM 4148 N N . ASN A 1 541 ? 180.494 214.492 276.285 1.00 83.55 541 ASN A N 1
ATOM 4149 C CA . ASN A 1 541 ? 179.855 215.000 277.487 1.00 76.03 541 ASN A CA 1
ATOM 4150 C C . ASN A 1 541 ? 179.867 213.940 278.585 1.00 80.38 541 ASN A C 1
ATOM 4151 O O . ASN A 1 541 ? 180.007 212.740 278.333 1.00 80.66 541 ASN A O 1
ATOM 4156 N N . GLY A 1 542 ? 179.728 214.405 279.824 1.00 87.64 542 GLY A N 1
ATOM 4157 C CA . GLY A 1 542 ? 179.876 213.555 280.983 1.00 91.11 542 GLY A CA 1
ATOM 4158 C C . GLY A 1 542 ? 181.306 213.346 281.410 1.00 86.57 542 GLY A C 1
ATOM 4159 O O . GLY A 1 542 ? 181.544 212.830 282.509 1.00 87.22 542 GLY A O 1
ATOM 4160 N N . ASP A 1 543 ? 182.263 213.725 280.572 1.00 71.24 543 ASP A N 1
ATOM 4161 C CA . ASP A 1 543 ? 183.675 213.716 280.911 1.00 70.71 543 ASP A CA 1
ATOM 4162 C C . ASP A 1 543 ? 184.371 214.999 280.486 1.00 71.61 543 ASP A C 1
ATOM 4163 O O . ASP A 1 543 ? 185.370 215.372 281.112 1.00 70.44 543 ASP A O 1
ATOM 4168 N N . THR A 1 544 ? 183.854 215.696 279.466 1.00 63.53 544 THR A N 1
ATOM 4169 C CA . THR A 1 544 ? 184.341 216.969 278.935 1.00 66.13 544 THR A CA 1
ATOM 4170 C C . THR A 1 544 ? 185.861 217.018 278.829 1.00 69.19 544 THR A C 1
ATOM 4171 O O . THR A 1 544 ? 186.472 218.084 278.961 1.00 65.71 544 THR A O 1
ATOM 4175 N N . TRP A 1 545 ? 186.470 215.871 278.555 1.00 59.37 545 TRP A N 1
ATOM 4176 C CA . TRP A 1 545 ? 187.894 215.770 278.279 1.00 51.81 545 TRP A CA 1
ATOM 4177 C C . TRP A 1 545 ? 188.076 215.567 276.785 1.00 44.94 545 TRP A C 1
ATOM 4178 O O . TRP A 1 545 ? 187.463 214.670 276.199 1.00 41.60 545 TRP A O 1
ATOM 4189 N N . THR A 1 546 ? 188.911 216.397 276.172 1.00 49.83 546 THR A N 1
ATOM 4190 C CA . THR A 1 546 ? 189.082 216.385 274.727 1.00 59.49 546 THR A CA 1
ATOM 4191 C C . THR A 1 546 ? 190.163 215.384 274.345 1.00 61.74 546 THR A C 1
ATOM 4192 O O . THR A 1 546 ? 191.327 215.541 274.727 1.00 62.04 546 THR A O 1
ATOM 4196 N N . HIS A 1 547 ? 189.776 214.364 273.585 1.00 57.84 547 HIS A N 1
ATOM 4197 C CA . HIS A 1 547 ? 190.739 213.406 273.073 1.00 48.56 547 HIS A CA 1
ATOM 4198 C C . HIS A 1 547 ? 191.726 214.097 272.145 1.00 55.80 547 HIS A C 1
ATOM 4199 O O . HIS A 1 547 ? 191.398 215.073 271.466 1.00 58.14 547 HIS A O 1
ATOM 4206 N N . ILE A 1 548 ? 192.949 213.588 272.129 1.00 57.50 548 ILE A N 1
ATOM 4207 C CA . ILE A 1 548 ? 193.943 214.099 271.184 1.00 56.58 548 ILE A CA 1
ATOM 4208 C C . ILE A 1 548 ? 193.484 213.775 269.768 1.00 56.03 548 ILE A C 1
ATOM 4209 O O . ILE A 1 548 ? 193.087 212.628 269.498 1.00 66.12 548 ILE A O 1
ATOM 4214 N N . PRO A 1 549 ? 193.484 214.738 268.848 1.00 44.57 549 PRO A N 1
ATOM 4215 C CA . PRO A 1 549 ? 192.979 214.462 267.497 1.00 53.43 549 PRO A CA 1
ATOM 4216 C C . PRO A 1 549 ? 193.789 213.368 266.817 1.00 66.26 549 PRO A C 1
ATOM 4217 O O . PRO A 1 549 ? 195.008 213.276 266.980 1.00 63.90 549 PRO A O 1
ATOM 4221 N N . GLU A 1 550 ? 193.089 212.523 266.057 1.00 81.00 550 GLU A N 1
ATOM 4222 C CA . GLU A 1 550 ? 193.752 211.414 265.380 1.00 76.21 550 GLU A CA 1
ATOM 4223 C C . GLU A 1 550 ? 194.750 211.909 264.345 1.00 80.61 550 GLU A C 1
ATOM 4224 O O . GLU A 1 550 ? 195.858 211.373 264.233 1.00 83.88 550 GLU A O 1
ATOM 4230 N N . PHE A 1 551 ? 194.375 212.933 263.577 1.00 87.47 551 PHE A N 1
ATOM 4231 C CA . PHE A 1 551 ? 195.226 213.399 262.487 1.00 87.45 551 PHE A CA 1
ATOM 4232 C C . PHE A 1 551 ? 196.523 213.999 263.015 1.00 84.40 551 PHE A C 1
ATOM 4233 O O . PHE A 1 551 ? 197.599 213.756 262.458 1.00 88.23 551 PHE A O 1
ATOM 4241 N N . VAL A 1 552 ? 196.444 214.776 264.093 1.00 71.75 552 VAL A N 1
ATOM 4242 C CA . VAL A 1 552 ? 197.642 215.378 264.667 1.00 73.72 552 VAL A CA 1
ATOM 4243 C C . VAL A 1 552 ? 198.488 214.350 265.409 1.00 72.54 552 VAL A C 1
ATOM 4244 O O . VAL A 1 552 ? 199.666 214.606 265.681 1.00 77.83 552 VAL A O 1
ATOM 4248 N N . THR A 1 553 ? 197.926 213.178 265.721 1.00 70.46 553 THR A N 1
ATOM 4249 C CA . THR A 1 553 ? 198.670 212.170 266.471 1.00 78.96 553 THR A CA 1
ATOM 4250 C C . THR A 1 553 ? 199.899 211.687 265.713 1.00 75.79 553 THR A C 1
ATOM 4251 O O . THR A 1 553 ? 200.948 211.446 266.323 1.00 76.25 553 THR A O 1
ATOM 4255 N N . ASP A 1 554 ? 199.807 211.567 264.393 1.00 86.96 554 ASP A N 1
ATOM 4256 C CA . ASP A 1 554 ? 200.879 210.970 263.611 1.00 90.89 554 ASP A CA 1
ATOM 4257 C C . ASP A 1 554 ? 201.974 211.989 263.298 1.00 89.24 554 ASP A C 1
ATOM 4258 O O . ASP A 1 554 ? 201.833 213.191 263.529 1.00 89.84 554 ASP A O 1
ATOM 4263 N N . GLY A 1 555 ? 203.085 211.484 262.768 1.00 84.88 555 GLY A N 1
ATOM 4264 C CA . GLY A 1 555 ? 204.226 212.312 262.448 1.00 86.12 555 GLY A CA 1
ATOM 4265 C C . GLY A 1 555 ? 204.020 213.122 261.184 1.00 94.31 555 GLY A C 1
ATOM 4266 O O . GLY A 1 555 ? 202.974 213.077 260.537 1.00 96.33 555 GLY A O 1
ATOM 4267 N N . ASP A 1 556 ? 205.053 213.895 260.841 1.00 94.58 556 ASP A N 1
ATOM 4268 C CA . ASP A 1 556 ? 205.103 214.821 259.711 1.00 89.84 556 ASP A CA 1
ATOM 4269 C C . ASP A 1 556 ? 204.128 215.980 259.864 1.00 97.15 556 ASP A C 1
ATOM 4270 O O . ASP A 1 556 ? 204.061 216.838 258.973 1.00 99.10 556 ASP A O 1
ATOM 4275 N N . VAL A 1 557 ? 203.370 216.038 260.950 1.00 84.04 557 VAL A N 1
ATOM 4276 C CA . VAL A 1 557 ? 202.439 217.125 261.219 1.00 78.34 557 VAL A CA 1
ATOM 4277 C C . VAL A 1 557 ? 202.942 217.850 262.456 1.00 78.41 557 VAL A C 1
ATOM 4278 O O . VAL A 1 557 ? 202.922 217.294 263.560 1.00 79.48 557 VAL A O 1
ATOM 4282 N N . MET A 1 558 ? 203.404 219.086 262.277 1.00 78.88 558 MET A N 1
ATOM 4283 C CA . MET A 1 558 ? 203.896 219.888 263.385 1.00 79.44 558 MET A CA 1
ATOM 4284 C C . MET A 1 558 ? 203.059 221.124 263.666 1.00 79.14 558 MET A C 1
ATOM 4285 O O . MET A 1 558 ? 203.123 221.650 264.780 1.00 82.79 558 MET A O 1
ATOM 4290 N N . GLU A 1 559 ? 202.283 221.598 262.695 1.00 74.54 559 GLU A N 1
ATOM 4291 C CA . GLU A 1 559 ? 201.456 222.785 262.852 1.00 77.22 559 GLU A CA 1
ATOM 4292 C C . GLU A 1 559 ? 200.001 222.428 262.590 1.00 76.63 559 GLU A C 1
ATOM 4293 O O . GLU A 1 559 ? 199.701 221.608 261.716 1.00 79.38 559 GLU A O 1
ATOM 4299 N N . VAL A 1 560 ? 199.100 223.034 263.357 1.00 57.15 560 VAL A N 1
ATOM 4300 C CA . VAL A 1 560 ? 197.665 222.828 263.204 1.00 52.07 560 VAL A CA 1
ATOM 4301 C C . VAL A 1 560 ? 197.016 224.168 262.894 1.00 60.28 560 VAL A C 1
ATOM 4302 O O . VAL A 1 560 ? 197.282 225.165 263.576 1.00 63.45 560 VAL A O 1
ATOM 4306 N N . PHE A 1 561 ? 196.175 224.190 261.862 1.00 68.14 561 PHE A N 1
ATOM 4307 C CA . PHE A 1 561 ? 195.414 225.378 261.486 1.00 57.97 561 PHE A CA 1
ATOM 4308 C C . PHE A 1 561 ? 194.074 225.360 262.210 1.00 66.60 561 PHE A C 1
ATOM 4309 O O . PHE A 1 561 ? 193.253 224.467 261.988 1.00 70.44 561 PHE A O 1
ATOM 4317 N N . VAL A 1 562 ? 193.852 226.345 263.074 1.00 63.77 562 VAL A N 1
ATOM 4318 C CA . VAL A 1 562 ? 192.621 226.457 263.849 1.00 56.78 562 VAL A CA 1
ATOM 4319 C C . VAL A 1 562 ? 191.713 227.478 263.179 1.00 59.28 562 VAL A C 1
ATOM 4320 O O . VAL A 1 562 ? 192.039 228.666 263.103 1.00 54.75 562 VAL A O 1
ATOM 4324 N N . THR A 1 563 ? 190.572 227.005 262.695 1.00 63.92 563 THR A N 1
ATOM 4325 C CA . THR A 1 563 ? 189.557 227.826 262.049 1.00 56.41 563 THR A CA 1
ATOM 4326 C C . THR A 1 563 ? 188.284 227.733 262.879 1.00 62.09 563 THR A C 1
ATOM 4327 O O . THR A 1 563 ? 188.022 226.695 263.496 1.00 63.61 563 THR A O 1
ATOM 4331 N N . ALA A 1 564 ? 187.521 228.824 262.928 1.00 60.60 564 ALA A N 1
ATOM 4332 C CA . ALA A 1 564 ? 186.137 228.752 263.383 1.00 60.30 564 ALA A CA 1
ATOM 4333 C C . ALA A 1 564 ? 185.986 228.268 264.817 1.00 63.62 564 ALA A C 1
ATOM 4334 O O . ALA A 1 564 ? 185.539 227.141 265.051 1.00 62.10 564 ALA A O 1
ATOM 4336 N N . ILE A 1 565 ? 186.368 229.098 265.786 1.00 63.76 565 ILE A N 1
ATOM 4337 C CA . ILE A 1 565 ? 186.139 228.766 267.185 1.00 50.85 565 ILE A CA 1
ATOM 4338 C C . ILE A 1 565 ? 184.696 229.127 267.494 1.00 54.28 565 ILE A C 1
ATOM 4339 O O . ILE A 1 565 ? 184.406 230.211 268.012 1.00 64.33 565 ILE A O 1
ATOM 4344 N N . GLU A 1 566 ? 183.779 228.224 267.164 1.00 64.47 566 GLU A N 1
ATOM 4345 C CA . GLU A 1 566 ? 182.367 228.502 267.356 1.00 61.34 566 GLU A CA 1
ATOM 4346 C C . GLU A 1 566 ? 181.943 228.154 268.778 1.00 64.12 566 GLU A C 1
ATOM 4347 O O . GLU A 1 566 ? 182.643 227.456 269.514 1.00 70.93 566 GLU A O 1
ATOM 4353 N N . ARG A 1 567 ? 180.775 228.655 269.159 1.00 70.76 567 ARG A N 1
ATOM 4354 C CA . ARG A 1 567 ? 180.204 228.400 270.469 1.00 64.93 567 ARG A CA 1
ATOM 4355 C C . ARG A 1 567 ? 179.325 227.153 270.400 1.00 66.94 567 ARG A C 1
ATOM 4356 O O . ARG A 1 567 ? 179.036 226.622 269.327 1.00 78.05 567 ARG A O 1
ATOM 4364 N N . ARG A 1 568 ? 178.884 226.688 271.561 1.00 48.70 568 ARG A N 1
ATOM 4365 C CA . ARG A 1 568 ? 178.103 225.466 271.665 1.00 49.92 568 ARG A CA 1
ATOM 4366 C C . ARG A 1 568 ? 176.690 225.800 272.127 1.00 61.29 568 ARG A C 1
ATOM 4367 O O . ARG A 1 568 ? 176.357 226.954 272.404 1.00 63.30 568 ARG A O 1
ATOM 4375 N N . ALA A 1 569 ? 175.853 224.763 272.199 1.00 74.62 569 ALA A N 1
ATOM 4376 C CA . ALA A 1 569 ? 174.482 224.949 272.657 1.00 75.06 569 ALA A CA 1
ATOM 4377 C C . ALA A 1 569 ? 174.445 225.445 274.096 1.00 74.35 569 ALA A C 1
ATOM 4378 O O . ALA A 1 569 ? 173.677 226.356 274.428 1.00 72.19 569 ALA A O 1
ATOM 4380 N N . ARG A 1 570 ? 175.269 224.864 274.960 1.00 73.24 570 ARG A N 1
ATOM 4381 C CA . ARG A 1 570 ? 175.389 225.296 276.344 1.00 68.27 570 ARG A CA 1
ATOM 4382 C C . ARG A 1 570 ? 176.776 225.887 276.552 1.00 65.60 570 ARG A C 1
ATOM 4383 O O . ARG A 1 570 ? 177.781 225.263 276.203 1.00 72.10 570 ARG A O 1
ATOM 4391 N N . HIS A 1 571 ? 176.820 227.088 277.113 1.00 57.97 571 HIS A N 1
ATOM 4392 C CA . HIS A 1 571 ? 178.043 227.869 277.211 1.00 53.28 571 HIS A CA 1
ATOM 4393 C C . HIS A 1 571 ? 178.200 228.387 278.632 1.00 63.81 571 HIS A C 1
ATOM 4394 O O . HIS A 1 571 ? 177.260 228.942 279.203 1.00 74.55 571 HIS A O 1
ATOM 4401 N N . PHE A 1 572 ? 179.397 228.219 279.196 1.00 55.12 572 PHE A N 1
ATOM 4402 C CA . PHE A 1 572 ? 179.609 228.471 280.617 1.00 46.66 572 PHE A CA 1
ATOM 4403 C C . PHE A 1 572 ? 180.520 229.663 280.881 1.00 41.72 572 PHE A C 1
ATOM 4404 O O . PHE A 1 572 ? 180.122 230.577 281.607 1.00 53.10 572 PHE A O 1
ATOM 4412 N N . VAL A 1 573 ? 181.722 229.692 280.320 1.00 45.57 573 VAL A N 1
ATOM 4413 C CA . VAL A 1 573 ? 182.661 230.787 280.537 1.00 43.51 573 VAL A CA 1
ATOM 4414 C C . VAL A 1 573 ? 182.915 231.461 279.200 1.00 55.05 573 VAL A C 1
ATOM 4415 O O . VAL A 1 573 ? 183.281 230.795 278.226 1.00 65.94 573 VAL A O 1
ATOM 4419 N N . GLU A 1 574 ? 182.720 232.773 279.152 1.00 56.58 574 GLU A N 1
ATOM 4420 C CA . GLU A 1 574 ? 182.805 233.527 277.913 1.00 48.62 574 GLU A CA 1
ATOM 4421 C C . GLU A 1 574 ? 184.211 234.100 277.784 1.00 52.56 574 GLU A C 1
ATOM 4422 O O . GLU A 1 574 ? 184.687 234.811 278.675 1.00 54.76 574 GLU A O 1
ATOM 4428 N N . LEU A 1 575 ? 184.878 233.757 276.688 1.00 56.12 575 LEU A N 1
ATOM 4429 C CA . LEU A 1 575 ? 186.311 233.915 276.508 1.00 52.44 575 LEU A CA 1
ATOM 4430 C C . LEU A 1 575 ? 186.619 234.720 275.255 1.00 46.75 575 LEU A C 1
ATOM 4431 O O . LEU A 1 575 ? 185.807 234.778 274.326 1.00 49.68 575 LEU A O 1
ATOM 4436 N N . PRO A 1 576 ? 187.795 235.352 275.191 1.00 42.50 576 PRO A N 1
ATOM 4437 C CA . PRO A 1 576 ? 188.198 236.022 273.948 1.00 44.49 576 PRO A CA 1
ATOM 4438 C C . PRO A 1 576 ? 188.425 235.028 272.821 1.00 55.88 576 PRO A C 1
ATOM 4439 O O . PRO A 1 576 ? 188.390 233.814 273.039 1.00 64.40 576 PRO A O 1
ATOM 4443 N N . ARG A 1 577 ? 188.653 235.534 271.608 1.00 58.04 577 ARG A N 1
ATOM 4444 C CA . ARG A 1 577 ? 188.752 234.651 270.452 1.00 51.02 577 ARG A CA 1
ATOM 4445 C C . ARG A 1 577 ? 189.994 233.771 270.525 1.00 55.67 577 ARG A C 1
ATOM 4446 O O . ARG A 1 577 ? 189.936 232.577 270.209 1.00 57.50 577 ARG A O 1
ATOM 4454 N N . LEU A 1 578 ? 191.133 234.351 270.918 1.00 55.01 578 LEU A N 1
ATOM 4455 C CA . LEU A 1 578 ? 192.420 233.659 271.003 1.00 49.11 578 LEU A CA 1
ATOM 4456 C C . LEU A 1 578 ? 192.884 233.190 269.631 1.00 55.18 578 LEU A C 1
ATOM 4457 O O . LEU A 1 578 ? 193.968 232.614 269.494 1.00 56.90 578 LEU A O 1
ATOM 4462 N N . ASN A 1 579 ? 192.077 233.448 268.610 1.00 59.07 579 ASN A N 1
ATOM 4463 C CA . ASN A 1 579 ? 192.346 233.036 267.243 1.00 47.15 579 ASN A CA 1
ATOM 4464 C C . ASN A 1 579 ? 192.779 234.191 266.356 1.00 56.95 579 ASN A C 1
ATOM 4465 O O . ASN A 1 579 ? 193.631 234.010 265.484 1.00 65.67 579 ASN A O 1
ATOM 4470 N N . SER A 1 580 ? 192.215 235.379 266.565 1.00 54.17 580 SER A N 1
ATOM 4471 C CA . SER A 1 580 ? 192.529 236.653 265.935 1.00 56.88 580 SER A CA 1
ATOM 4472 C C . SER A 1 580 ? 193.589 237.392 266.745 1.00 56.18 580 SER A C 1
ATOM 4473 O O . SER A 1 580 ? 193.523 237.413 267.976 1.00 63.13 580 SER A O 1
ATOM 4476 N N . PRO A 1 581 ? 194.576 237.997 266.082 1.00 59.14 581 PRO A N 1
ATOM 4477 C CA . PRO A 1 581 ? 195.631 238.701 266.829 1.00 58.90 581 PRO A CA 1
ATOM 4478 C C . PRO A 1 581 ? 195.113 239.851 267.669 1.00 58.29 581 PRO A C 1
ATOM 4479 O O . PRO A 1 581 ? 195.735 240.195 268.681 1.00 63.48 581 PRO A O 1
ATOM 4483 N N . ALA A 1 582 ? 194.003 240.472 267.271 1.00 58.01 582 ALA A N 1
ATOM 4484 C CA . ALA A 1 582 ? 193.502 241.626 268.008 1.00 64.60 582 ALA A CA 1
ATOM 4485 C C . ALA A 1 582 ? 192.936 241.225 269.366 1.00 70.46 582 ALA A C 1
ATOM 4486 O O . ALA A 1 582 ? 193.138 241.930 270.361 1.00 72.21 582 ALA A O 1
ATOM 4488 N N . PHE A 1 583 ? 192.223 240.101 269.428 1.00 67.39 583 PHE A N 1
ATOM 4489 C CA . PHE A 1 583 ? 191.489 239.711 270.624 1.00 63.76 583 PHE A CA 1
ATOM 4490 C C . PHE A 1 583 ? 192.193 238.653 271.453 1.00 61.21 583 PHE A C 1
ATOM 4491 O O . PHE A 1 583 ? 191.617 238.177 272.434 1.00 73.50 583 PHE A O 1
ATOM 4499 N N . PHE A 1 584 ? 193.411 238.268 271.097 1.00 56.89 584 PHE A N 1
ATOM 4500 C CA . PHE A 1 584 ? 194.070 237.216 271.853 1.00 62.05 584 PHE A CA 1
ATOM 4501 C C . PHE A 1 584 ? 194.498 237.747 273.213 1.00 67.89 584 PHE A C 1
ATOM 4502 O O . PHE A 1 584 ? 195.082 238.828 273.323 1.00 67.78 584 PHE A O 1
ATOM 4510 N N . ARG A 1 585 ? 194.205 236.974 274.255 1.00 75.53 585 ARG A N 1
ATOM 4511 C CA . ARG A 1 585 ? 194.552 237.334 275.618 1.00 71.08 585 ARG A CA 1
ATOM 4512 C C . ARG A 1 585 ? 195.189 236.130 276.293 1.00 76.36 585 ARG A C 1
ATOM 4513 O O . ARG A 1 585 ? 194.844 234.983 276.001 1.00 78.01 585 ARG A O 1
ATOM 4521 N N . SER A 1 586 ? 196.123 236.401 277.205 1.00 61.86 586 SER A N 1
ATOM 4522 C CA . SER A 1 586 ? 196.885 235.346 277.874 1.00 52.32 586 SER A CA 1
ATOM 4523 C C . SER A 1 586 ? 195.996 234.667 278.910 1.00 55.58 586 SER A C 1
ATOM 4524 O O . SER A 1 586 ? 196.096 234.894 280.118 1.00 61.03 586 SER A O 1
ATOM 4527 N N . VAL A 1 587 ? 195.112 233.799 278.419 1.00 44.66 587 VAL A N 1
ATOM 4528 C CA . VAL A 1 587 ? 194.225 233.055 279.305 1.00 45.16 587 VAL A CA 1
ATOM 4529 C C . VAL A 1 587 ? 195.025 231.999 280.050 1.00 48.27 587 VAL A C 1
ATOM 4530 O O . VAL A 1 587 ? 195.719 231.174 279.442 1.00 57.97 587 VAL A O 1
ATOM 4534 N N . GLU A 1 588 ? 194.928 232.017 281.374 1.00 50.19 588 GLU A N 1
ATOM 4535 C CA . GLU A 1 588 ? 195.585 231.044 282.234 1.00 39.13 588 GLU A CA 1
ATOM 4536 C C . GLU A 1 588 ? 194.508 230.242 282.945 1.00 34.02 588 GLU A C 1
ATOM 4537 O O . GLU A 1 588 ? 193.655 230.816 283.626 1.00 56.20 588 GLU A O 1
ATOM 4543 N N . VAL A 1 589 ? 194.543 228.924 282.787 1.00 15.27 589 VAL A N 1
ATOM 4544 C CA . VAL A 1 589 ? 193.508 228.057 283.325 1.00 44.84 589 VAL A CA 1
ATOM 4545 C C . VAL A 1 589 ? 194.073 227.307 284.523 1.00 51.86 589 VAL A C 1
ATOM 4546 O O . VAL A 1 589 ? 195.278 227.282 284.758 1.00 58.67 589 VAL A O 1
ATOM 4550 N N . SER A 1 590 ? 193.178 226.689 285.290 1.00 44.46 590 SER A N 1
ATOM 4551 C CA . SER A 1 590 ? 193.576 225.938 286.472 1.00 40.78 590 SER A CA 1
ATOM 4552 C C . SER A 1 590 ? 192.448 224.987 286.830 1.00 59.26 590 SER A C 1
ATOM 4553 O O . SER A 1 590 ? 191.286 225.398 286.892 1.00 68.91 590 SER A O 1
ATOM 4556 N N . THR A 1 591 ? 192.789 223.724 287.059 1.00 54.19 591 THR A N 1
ATOM 4557 C CA . THR A 1 591 ? 191.798 222.688 287.308 1.00 49.83 591 THR A CA 1
ATOM 4558 C C . THR A 1 591 ? 192.143 221.947 288.589 1.00 51.51 591 THR A C 1
ATOM 4559 O O . THR A 1 591 ? 193.271 221.466 288.746 1.00 63.65 591 THR A O 1
ATOM 4563 N N . THR A 1 592 ? 191.176 221.856 289.501 1.00 52.70 592 THR A N 1
ATOM 4564 C CA . THR A 1 592 ? 191.338 221.137 290.759 1.00 62.79 592 THR A CA 1
ATOM 4565 C C . THR A 1 592 ? 190.111 220.280 291.025 1.00 61.74 592 THR A C 1
ATOM 4566 O O . THR A 1 592 ? 188.979 220.718 290.810 1.00 63.03 592 THR A O 1
ATOM 4570 N N . ILE A 1 593 ? 190.344 219.070 291.520 1.00 62.26 593 ILE A N 1
ATOM 4571 C CA . ILE A 1 593 ? 189.283 218.120 291.833 1.00 64.72 593 ILE A CA 1
ATOM 4572 C C . ILE A 1 593 ? 188.910 218.282 293.298 1.00 72.72 593 ILE A C 1
ATOM 4573 O O . ILE A 1 593 ? 189.787 218.296 294.172 1.00 73.24 593 ILE A O 1
ATOM 4578 N N . TYR A 1 594 ? 187.612 218.401 293.574 1.00 79.97 594 TYR A N 1
ATOM 4579 C CA . TYR A 1 594 ? 187.144 218.696 294.924 1.00 76.73 594 TYR A CA 1
ATOM 4580 C C . TYR A 1 594 ? 186.564 217.488 295.651 1.00 81.40 594 TYR A C 1
ATOM 4581 O O . TYR A 1 594 ? 186.983 217.196 296.775 1.00 88.53 594 TYR A O 1
ATOM 4590 N N . ASP A 1 595 ? 185.611 216.778 295.050 1.00 90.21 595 ASP A N 1
ATOM 4591 C CA . ASP A 1 595 ? 184.959 215.668 295.737 1.00 92.10 595 ASP A CA 1
ATOM 4592 C C . ASP A 1 595 ? 184.727 214.510 294.780 1.00 90.66 595 ASP A C 1
ATOM 4593 O O . ASP A 1 595 ? 184.182 214.702 293.692 1.00 96.55 595 ASP A O 1
ATOM 4598 N N . THR A 1 596 ? 185.134 213.313 295.192 1.00 85.65 596 THR A N 1
ATOM 4599 C CA . THR A 1 596 ? 184.875 212.085 294.457 1.00 89.61 596 THR A CA 1
ATOM 4600 C C . THR A 1 596 ? 183.986 211.150 295.270 1.00 87.89 596 THR A C 1
ATOM 4601 O O . THR A 1 596 ? 184.045 211.105 296.500 1.00 91.64 596 THR A O 1
ATOM 4605 N N . HIS A 1 597 ? 183.146 210.397 294.563 1.00 84.28 597 HIS A N 1
ATOM 4606 C CA . HIS A 1 597 ? 182.299 209.403 295.213 1.00 85.71 597 HIS A CA 1
ATOM 4607 C C . HIS A 1 597 ? 181.849 208.325 294.234 1.00 84.00 597 HIS A C 1
ATOM 4608 O O . HIS A 1 597 ? 180.965 208.569 293.406 1.00 85.86 597 HIS A O 1
ATOM 4615 N N . VAL A 1 598 ? 182.453 207.136 294.307 1.00 72.37 598 VAL A N 1
ATOM 4616 C CA . VAL A 1 598 ? 181.972 206.032 293.485 1.00 69.95 598 VAL A CA 1
ATOM 4617 C C . VAL A 1 598 ? 180.521 205.706 293.834 1.00 69.90 598 VAL A C 1
ATOM 4618 O O . VAL A 1 598 ? 180.048 205.935 294.953 1.00 76.88 598 VAL A O 1
ATOM 4622 N N . GLN A 1 599 ? 179.809 205.163 292.849 1.00 73.84 599 GLN A N 1
ATOM 4623 C CA . GLN A 1 599 ? 178.404 204.825 293.024 1.00 76.94 599 GLN A CA 1
ATOM 4624 C C . GLN A 1 599 ? 178.044 203.585 292.203 1.00 80.45 599 GLN A C 1
ATOM 4625 O O . GLN A 1 599 ? 177.890 203.636 290.980 1.00 74.89 599 GLN A O 1
ATOM 4631 N N . ALA A 1 600 ? 177.994 202.437 292.870 1.00 94.43 600 ALA A N 1
ATOM 4632 C CA . ALA A 1 600 ? 177.566 201.217 292.215 1.00 88.26 600 ALA A CA 1
ATOM 4633 C C . ALA A 1 600 ? 176.058 201.132 292.132 1.00 91.73 600 ALA A C 1
ATOM 4634 O O . ALA A 1 600 ? 175.494 200.939 291.051 1.00 87.33 600 ALA A O 1
ATOM 4635 N N . ALA A 1 608 ? 184.025 208.114 300.487 1.00 99.80 608 ALA A N 1
ATOM 4636 C CA . ALA A 1 608 ? 185.392 207.947 300.960 1.00 100.57 608 ALA A CA 1
ATOM 4637 C C . ALA A 1 608 ? 185.550 206.653 301.753 1.00 100.85 608 ALA A C 1
ATOM 4638 O O . ALA A 1 608 ? 184.809 205.692 301.529 1.00 97.48 608 ALA A O 1
ATOM 4640 N N . SER A 1 609 ? 186.490 206.690 302.706 1.00 100.27 609 SER A N 1
ATOM 4641 C CA . SER A 1 609 ? 186.953 205.584 303.549 1.00 96.88 609 SER A CA 1
ATOM 4642 C C . SER A 1 609 ? 188.422 205.818 303.877 1.00 97.78 609 SER A C 1
ATOM 4643 O O . SER A 1 609 ? 189.222 204.878 303.875 1.00 99.91 609 SER A O 1
ATOM 4646 N N . ARG A 1 610 ? 188.768 207.080 304.140 1.00 111.71 610 ARG A N 1
ATOM 4647 C CA . ARG A 1 610 ? 190.151 207.520 304.304 1.00 113.75 610 ARG A CA 1
ATOM 4648 C C . ARG A 1 610 ? 190.937 206.605 305.235 1.00 114.81 610 ARG A C 1
ATOM 4649 O O . ARG A 1 610 ? 190.418 206.128 306.248 1.00 115.53 610 ARG A O 1
ATOM 4657 N N . ILE A 1 611 ? 192.188 206.351 304.871 1.00 110.26 611 ILE A N 1
ATOM 4658 C CA . ILE A 1 611 ? 193.086 205.569 305.691 1.00 105.49 611 ILE A CA 1
ATOM 4659 C C . ILE A 1 611 ? 193.980 206.518 306.480 1.00 107.90 611 ILE A C 1
ATOM 4660 O O . ILE A 1 611 ? 194.115 207.694 306.154 1.00 108.58 611 ILE A O 1
ATOM 4665 N N . ASN A 1 612 ? 194.604 205.996 307.532 1.00 113.94 612 ASN A N 1
ATOM 4666 C CA . ASN A 1 612 ? 195.487 206.779 308.390 1.00 116.36 612 ASN A CA 1
ATOM 4667 C C . ASN A 1 612 ? 196.775 205.989 308.559 1.00 117.22 612 ASN A C 1
ATOM 4668 O O . ASN A 1 612 ? 196.788 204.955 309.236 1.00 117.06 612 ASN A O 1
ATOM 4673 N N . LEU A 1 613 ? 197.853 206.475 307.939 1.00 114.42 613 LEU A N 1
ATOM 4674 C CA . LEU A 1 613 ? 199.113 205.736 307.942 1.00 112.58 613 LEU A CA 1
ATOM 4675 C C . LEU A 1 613 ? 199.637 205.529 309.357 1.00 115.47 613 LEU A C 1
ATOM 4676 O O . LEU A 1 613 ? 200.224 204.484 309.663 1.00 115.25 613 LEU A O 1
ATOM 4681 N N . ASP A 1 614 ? 199.437 206.515 310.234 1.00 121.06 614 ASP A N 1
ATOM 4682 C CA . ASP A 1 614 ? 199.980 206.443 311.585 1.00 119.52 614 ASP A CA 1
ATOM 4683 C C . ASP A 1 614 ? 199.357 205.328 312.414 1.00 120.64 614 ASP A C 1
ATOM 4684 O O . ASP A 1 614 ? 199.916 204.964 313.453 1.00 123.54 614 ASP A O 1
ATOM 4689 N N . TYR A 1 615 ? 198.214 204.788 311.993 1.00 121.89 615 TYR A N 1
ATOM 4690 C CA . TYR A 1 615 ? 197.555 203.721 312.734 1.00 124.81 615 TYR A CA 1
ATOM 4691 C C . TYR A 1 615 ? 197.745 202.343 312.116 1.00 124.42 615 TYR A C 1
ATOM 4692 O O . TYR A 1 615 ? 197.438 201.342 312.771 1.00 126.30 615 TYR A O 1
ATOM 4701 N N . VAL A 1 616 ? 198.225 202.265 310.874 1.00 120.19 616 VAL A N 1
ATOM 4702 C CA . VAL A 1 616 ? 198.368 200.994 310.173 1.00 120.25 616 VAL A CA 1
ATOM 4703 C C . VAL A 1 616 ? 199.823 200.538 310.089 1.00 121.71 616 VAL A C 1
ATOM 4704 O O . VAL A 1 616 ? 200.124 199.580 309.371 1.00 121.18 616 VAL A O 1
ATOM 4708 N N . LYS A 1 617 ? 200.734 201.204 310.804 1.00 119.07 617 LYS A N 1
ATOM 4709 C CA . LYS A 1 617 ? 202.149 200.840 310.827 1.00 116.79 617 LYS A CA 1
ATOM 4710 C C . LYS A 1 617 ? 202.323 199.382 311.245 1.00 119.64 617 LYS A C 1
ATOM 4711 O O . LYS A 1 617 ? 201.621 198.907 312.146 1.00 122.30 617 LYS A O 1
ATOM 4717 N N . PRO A 1 618 ? 203.226 198.642 310.611 1.00 107.69 618 PRO A N 1
ATOM 4718 C CA . PRO A 1 618 ? 203.283 197.187 310.791 1.00 106.09 618 PRO A CA 1
ATOM 4719 C C . PRO A 1 618 ? 204.039 196.789 312.057 1.00 111.21 618 PRO A C 1
ATOM 4720 O O . PRO A 1 618 ? 204.495 197.622 312.839 1.00 113.96 618 PRO A O 1
ATOM 4724 N N . VAL A 1 619 ? 204.170 195.477 312.241 1.00 116.90 619 VAL A N 1
ATOM 4725 C CA . VAL A 1 619 ? 204.858 194.900 313.392 1.00 114.86 619 VAL A CA 1
ATOM 4726 C C . VAL A 1 619 ? 206.33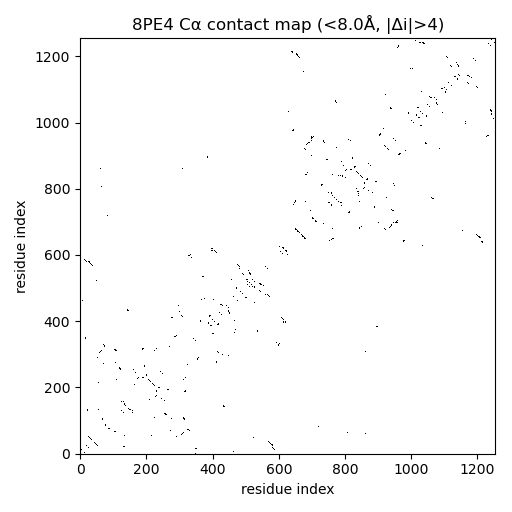1 194.741 313.019 1.00 115.12 619 VAL A C 1
ATOM 4727 O O . VAL A 1 619 ? 206.695 193.905 312.194 1.00 112.99 619 VAL A O 1
ATOM 4731 N N . SER A 1 620 ? 207.189 195.562 313.622 1.00 120.16 620 SER A N 1
ATOM 4732 C CA . SER A 1 620 ? 208.616 195.453 313.353 1.00 120.66 620 SER A CA 1
ATOM 4733 C C . SER A 1 620 ? 209.303 194.394 314.202 1.00 120.41 620 SER A C 1
ATOM 4734 O O . SER A 1 620 ? 210.427 193.995 313.876 1.00 120.66 620 SER A O 1
ATOM 4737 N N . THR A 1 621 ? 208.665 193.928 315.271 1.00 121.59 621 THR A N 1
ATOM 4738 C CA . THR A 1 621 ? 209.283 192.938 316.136 1.00 122.78 621 THR A CA 1
ATOM 4739 C C . THR A 1 621 ? 209.147 191.543 315.537 1.00 122.82 621 THR A C 1
ATOM 4740 O O . THR A 1 621 ? 208.182 191.232 314.832 1.00 123.42 621 THR A O 1
ATOM 4744 N N . GLY A 1 622 ? 210.146 190.707 315.809 1.00 109.55 622 GLY A N 1
ATOM 4745 C CA . GLY A 1 622 ? 210.155 189.351 315.295 1.00 107.01 622 GLY A CA 1
ATOM 4746 C C . GLY A 1 622 ? 210.249 189.249 313.793 1.00 110.70 622 GLY A C 1
ATOM 4747 O O . GLY A 1 622 ? 209.996 188.180 313.234 1.00 111.06 622 GLY A O 1
ATOM 4748 N N . ILE A 1 623 ? 210.610 190.338 313.115 1.00 109.88 623 ILE A N 1
ATOM 4749 C CA . ILE A 1 623 ? 210.729 190.366 311.662 1.00 106.83 623 ILE A CA 1
ATOM 4750 C C . ILE A 1 623 ? 212.021 191.085 311.307 1.00 105.11 623 ILE A C 1
ATOM 4751 O O . ILE A 1 623 ? 212.294 192.170 311.830 1.00 105.24 623 ILE A O 1
ATOM 4756 N N . GLN A 1 624 ? 212.813 190.490 310.419 1.00 100.02 624 GLN A N 1
ATOM 4757 C CA . GLN A 1 624 ? 213.997 191.147 309.884 1.00 103.46 624 GLN A CA 1
ATOM 4758 C C . GLN A 1 624 ? 213.625 191.815 308.566 1.00 105.06 624 GLN A C 1
ATOM 4759 O O . GLN A 1 624 ? 213.188 191.143 307.627 1.00 105.96 624 GLN A O 1
ATOM 4765 N N . VAL A 1 625 ? 213.808 193.130 308.499 1.00 102.31 625 VAL A N 1
ATOM 4766 C CA . VAL A 1 625 ? 213.343 193.946 307.382 1.00 100.05 625 VAL A CA 1
ATOM 4767 C C . VAL A 1 625 ? 214.549 194.474 306.618 1.00 103.27 625 VAL A C 1
ATOM 4768 O O . VAL A 1 625 ? 215.478 195.028 307.216 1.00 105.26 625 VAL A O 1
ATOM 4772 N N . ILE A 1 626 ? 214.532 194.295 305.299 1.00 104.45 626 ILE A N 1
ATOM 4773 C CA . ILE A 1 626 ? 215.555 194.832 304.411 1.00 103.21 626 ILE A CA 1
ATOM 4774 C C . ILE A 1 626 ? 214.896 195.858 303.501 1.00 102.89 626 ILE A C 1
ATOM 4775 O O . ILE A 1 626 ? 213.837 195.593 302.924 1.00 102.65 626 ILE A O 1
ATOM 4780 N N . ASN A 1 627 ? 215.513 197.034 303.394 1.00 120.26 627 ASN A N 1
ATOM 4781 C CA . ASN A 1 627 ? 214.996 198.052 302.488 1.00 122.64 627 ASN A CA 1
ATOM 4782 C C . ASN A 1 627 ? 215.297 197.712 301.033 1.00 124.92 627 ASN A C 1
ATOM 4783 O O . ASN A 1 627 ? 214.444 197.908 300.159 1.00 127.26 627 ASN A O 1
ATOM 4788 N N . ALA A 1 628 ? 216.493 197.203 300.758 1.00 119.99 628 ALA A N 1
ATOM 4789 C CA . ALA A 1 628 ? 216.919 196.940 299.393 1.00 118.37 628 ALA A CA 1
ATOM 4790 C C . ALA A 1 628 ? 216.376 195.608 298.888 1.00 118.98 628 ALA A C 1
ATOM 4791 O O . ALA A 1 628 ? 215.847 194.789 299.646 1.00 119.71 628 ALA A O 1
ATOM 4793 N N . GLY A 1 629 ? 216.509 195.404 297.578 1.00 104.48 629 GLY A N 1
ATOM 4794 C CA . GLY A 1 629 ? 216.100 194.171 296.940 1.00 101.31 629 GLY A CA 1
ATOM 4795 C C . GLY A 1 629 ? 217.116 193.743 295.899 1.00 105.24 629 GLY A C 1
ATOM 4796 O O . GLY A 1 629 ? 218.129 194.410 295.685 1.00 106.28 629 GLY A O 1
ATOM 4797 N N . GLU A 1 630 ? 216.824 192.615 295.256 1.00 102.46 630 GLU A N 1
ATOM 4798 C CA . GLU A 1 630 ? 217.692 192.041 294.237 1.00 98.34 630 GLU A CA 1
ATOM 4799 C C . GLU A 1 630 ? 217.016 192.155 292.880 1.00 95.44 630 GLU A C 1
ATOM 4800 O O . GLU A 1 630 ? 215.844 191.796 292.734 1.00 95.95 630 GLU A O 1
ATOM 4806 N N . LEU A 1 631 ? 217.760 192.655 291.890 1.00 94.84 631 LEU A N 1
ATOM 4807 C CA . LEU A 1 631 ? 217.178 192.907 290.576 1.00 95.39 631 LEU A CA 1
ATOM 4808 C C . LEU A 1 631 ? 216.743 191.621 289.889 1.00 92.48 631 LEU A C 1
ATOM 4809 O O . LEU A 1 631 ? 215.833 191.645 289.052 1.00 88.69 631 LEU A O 1
ATOM 4814 N N . LYS A 1 632 ? 217.381 190.494 290.213 1.00 86.35 632 LYS A N 1
ATOM 4815 C CA . LYS A 1 632 ? 216.927 189.212 289.687 1.00 83.42 632 LYS A CA 1
ATOM 4816 C C . LYS A 1 632 ? 215.499 188.924 290.129 1.00 90.44 632 LYS A C 1
ATOM 4817 O O . LYS A 1 632 ? 214.630 188.611 289.309 1.00 90.40 632 LYS A O 1
ATOM 4823 N N . ASN A 1 633 ? 215.239 189.039 291.434 1.00 87.53 633 ASN A N 1
ATOM 4824 C CA . ASN A 1 633 ? 213.903 188.834 291.972 1.00 82.67 633 ASN A CA 1
ATOM 4825 C C . ASN A 1 633 ? 212.951 189.973 291.638 1.00 81.64 633 ASN A C 1
ATOM 4826 O O . ASN A 1 633 ? 211.754 189.857 291.926 1.00 84.55 633 ASN A O 1
ATOM 4831 N N . TYR A 1 634 ? 213.457 191.071 291.069 1.00 75.42 634 TYR A N 1
ATOM 4832 C CA . TYR A 1 634 ? 212.637 192.186 290.591 1.00 74.98 634 TYR A CA 1
ATOM 4833 C C . TYR A 1 634 ? 212.003 192.950 291.750 1.00 69.98 634 TYR A C 1
ATOM 4834 O O . TYR A 1 634 ? 210.820 193.285 291.724 1.00 70.51 634 TYR A O 1
ATOM 4843 N N . TRP A 1 635 ? 212.808 193.224 292.775 1.00 73.68 635 TRP A N 1
ATOM 4844 C CA . TRP A 1 635 ? 212.382 193.993 293.939 1.00 80.32 635 TRP A CA 1
ATOM 4845 C C . TRP A 1 635 ? 212.835 195.438 293.749 1.00 82.78 635 TRP A C 1
ATOM 4846 O O . TRP A 1 635 ? 213.889 195.857 294.225 1.00 85.86 635 TRP A O 1
ATOM 4857 N N . GLY A 1 636 ? 212.019 196.208 293.035 1.00 80.97 636 GLY A N 1
ATOM 4858 C CA . GLY A 1 636 ? 212.356 197.596 292.799 1.00 78.91 636 GLY A CA 1
ATOM 4859 C C . GLY A 1 636 ? 211.234 198.419 292.204 1.00 80.35 636 GLY A C 1
ATOM 4860 O O . GLY A 1 636 ? 210.056 198.182 292.487 1.00 85.79 636 GLY A O 1
ATOM 4861 N N . SER A 1 637 ? 211.596 199.394 291.375 1.00 69.07 637 SER A N 1
ATOM 4862 C CA . SER A 1 637 ? 210.626 200.288 290.760 1.00 68.47 637 SER A CA 1
ATOM 4863 C C . SER A 1 637 ? 211.224 200.835 289.473 1.00 72.77 637 SER A C 1
ATOM 4864 O O . SER A 1 637 ? 212.437 200.775 289.255 1.00 76.07 637 SER A O 1
ATOM 4867 N N . VAL A 1 638 ? 210.359 201.376 288.621 1.00 63.84 638 VAL A N 1
ATOM 4868 C CA . VAL A 1 638 ? 210.767 201.954 287.347 1.00 63.17 638 VAL A CA 1
ATOM 4869 C C . VAL A 1 638 ? 210.287 203.396 287.296 1.00 66.89 638 VAL A C 1
ATOM 4870 O O . VAL A 1 638 ? 209.100 203.669 287.501 1.00 75.35 638 VAL A O 1
ATOM 4874 N N . ARG A 1 639 ? 211.206 204.317 287.027 1.00 64.91 639 ARG A N 1
ATOM 4875 C CA . ARG A 1 639 ? 210.897 205.738 286.985 1.00 71.94 639 ARG A CA 1
ATOM 4876 C C . ARG A 1 639 ? 211.221 206.298 285.611 1.00 68.11 639 ARG A C 1
ATOM 4877 O O . ARG A 1 639 ? 212.240 205.946 285.009 1.00 65.66 639 ARG A O 1
ATOM 4885 N N . ARG A 1 640 ? 210.349 207.174 285.122 1.00 65.93 640 ARG A N 1
ATOM 4886 C CA . ARG A 1 640 ? 210.563 207.861 283.853 1.00 63.89 640 ARG A CA 1
ATOM 4887 C C . ARG A 1 640 ? 211.614 208.937 284.077 1.00 67.61 640 ARG A C 1
ATOM 4888 O O . ARG A 1 640 ? 211.318 210.046 284.519 1.00 69.66 640 ARG A O 1
ATOM 4896 N N . THR A 1 641 ? 212.864 208.603 283.779 1.00 89.12 641 THR A N 1
ATOM 4897 C CA . THR A 1 641 ? 213.924 209.594 283.816 1.00 90.67 641 THR A CA 1
ATOM 4898 C C . THR A 1 641 ? 213.788 210.534 282.618 1.00 88.62 641 THR A C 1
ATOM 4899 O O . THR A 1 641 ? 213.047 210.266 281.669 1.00 89.82 641 THR A O 1
ATOM 4903 N N . GLN A 1 642 ? 214.502 211.660 282.676 1.00 96.68 642 GLN A N 1
ATOM 4904 C CA . GLN A 1 642 ? 214.523 212.574 281.537 1.00 99.20 642 GLN A CA 1
ATOM 4905 C C . GLN A 1 642 ? 215.080 211.866 280.308 1.00 102.47 642 GLN A C 1
ATOM 4906 O O . GLN A 1 642 ? 214.475 211.897 279.231 1.00 102.76 642 GLN A O 1
ATOM 4912 N N . GLN A 1 643 ? 216.189 211.150 280.476 1.00 98.73 643 GLN A N 1
ATOM 4913 C CA . GLN A 1 643 ? 216.837 210.448 279.378 1.00 101.08 643 GLN A CA 1
ATOM 4914 C C . GLN A 1 643 ? 216.139 209.150 278.993 1.00 101.29 643 GLN A C 1
ATOM 4915 O O . GLN A 1 643 ? 216.486 208.567 277.960 1.00 103.41 643 GLN A O 1
ATOM 4921 N N . GLY A 1 644 ? 215.161 208.698 279.764 1.00 83.40 644 GLY A N 1
ATOM 4922 C CA . GLY A 1 644 ? 214.400 207.504 279.436 1.00 78.79 644 GLY A CA 1
ATOM 4923 C C . GLY A 1 644 ? 214.076 206.654 280.650 1.00 78.63 644 GLY A C 1
ATOM 4924 O O . GLY A 1 644 ? 214.858 206.540 281.594 1.00 86.43 644 GLY A O 1
ATOM 4925 N N . LEU A 1 645 ? 212.899 206.033 280.622 1.00 62.87 645 LEU A N 1
ATOM 4926 C CA . LEU A 1 645 ? 212.449 205.230 281.751 1.00 68.40 645 LEU A CA 1
ATOM 4927 C C . LEU A 1 645 ? 213.273 203.954 281.873 1.00 66.11 645 LEU A C 1
ATOM 4928 O O . LEU A 1 645 ? 213.665 203.349 280.873 1.00 72.03 645 LEU A O 1
ATOM 4933 N N . GLY A 1 646 ? 213.544 203.554 283.112 1.00 67.74 646 GLY A N 1
ATOM 4934 C CA . GLY A 1 646 ? 214.315 202.353 283.367 1.00 64.95 646 GLY A CA 1
ATOM 4935 C C . GLY A 1 646 ? 214.124 201.876 284.787 1.00 73.53 646 GLY A C 1
ATOM 4936 O O . GLY A 1 646 ? 213.660 202.622 285.657 1.00 78.78 646 GLY A O 1
ATOM 4937 N N . VAL A 1 647 ? 214.487 200.617 285.016 1.00 76.79 647 VAL A N 1
ATOM 4938 C CA . VAL A 1 647 ? 214.334 200.002 286.329 1.00 73.83 647 VAL A CA 1
ATOM 4939 C C . VAL A 1 647 ? 215.449 200.478 287.247 1.00 72.44 647 VAL A C 1
ATOM 4940 O O . VAL A 1 647 ? 216.613 200.580 286.838 1.00 77.88 647 VAL A O 1
ATOM 4944 N N . VAL A 1 648 ? 215.096 200.774 288.497 1.00 72.68 648 VAL A N 1
ATOM 4945 C CA . VAL A 1 648 ? 216.052 201.230 289.496 1.00 77.85 648 VAL A CA 1
ATOM 4946 C C . VAL A 1 648 ? 215.817 200.470 290.793 1.00 83.21 648 VAL A C 1
ATOM 4947 O O . VAL A 1 648 ? 214.720 199.974 291.065 1.00 85.86 648 VAL A O 1
ATOM 4951 N N . GLY A 1 649 ? 216.874 200.390 291.601 1.00 103.27 649 GLY A N 1
ATOM 4952 C CA . GLY A 1 649 ? 216.781 199.684 292.858 1.00 103.56 649 GLY A CA 1
ATOM 4953 C C . GLY A 1 649 ? 216.144 200.515 293.954 1.00 103.94 649 GLY A C 1
ATOM 4954 O O . GLY A 1 649 ? 216.052 201.740 293.884 1.00 102.33 649 GLY A O 1
ATOM 4955 N N . LEU A 1 650 ? 215.690 199.814 294.995 1.00 112.71 650 LEU A N 1
ATOM 4956 C CA . LEU A 1 650 ? 215.135 200.492 296.160 1.00 113.67 650 LEU A CA 1
ATOM 4957 C C . LEU A 1 650 ? 216.222 201.160 296.992 1.00 116.26 650 LEU A C 1
ATOM 4958 O O . LEU A 1 650 ? 215.983 202.220 297.584 1.00 112.33 650 LEU A O 1
ATOM 4963 N N . THR A 1 651 ? 217.411 200.560 297.041 1.00 128.65 651 THR A N 1
ATOM 4964 C CA . THR A 1 651 ? 218.539 201.045 297.839 1.00 127.29 651 THR A CA 1
ATOM 4965 C C . THR A 1 651 ? 218.155 201.290 299.297 1.00 125.14 651 THR A C 1
ATOM 4966 O O . THR A 1 651 ? 219.019 201.490 300.151 1.00 123.02 651 THR A O 1
ATOM 4970 N N . MET B 1 1 ? 228.111 198.580 258.941 1.00 55.04 1 MET B N 1
ATOM 4971 C CA . MET B 1 1 ? 227.491 198.445 257.630 1.00 48.69 1 MET B CA 1
ATOM 4972 C C . MET B 1 1 ? 226.857 199.755 257.196 1.00 59.77 1 MET B C 1
ATOM 4973 O O . MET B 1 1 ? 226.962 200.150 256.038 1.00 69.82 1 MET B O 1
ATOM 4978 N N . LEU B 1 2 ? 226.198 200.433 258.140 1.00 56.91 2 LEU B N 1
ATOM 4979 C CA . LEU B 1 2 ? 225.565 201.706 257.817 1.00 46.30 2 LEU B CA 1
ATOM 4980 C C . LEU B 1 2 ? 226.591 202.756 257.419 1.00 47.25 2 LEU B C 1
ATOM 4981 O O . LEU B 1 2 ? 226.379 203.501 256.456 1.00 63.71 2 LEU B O 1
ATOM 4986 N N . ARG B 1 3 ? 227.708 202.837 258.145 1.00 55.91 3 ARG B N 1
ATOM 4987 C CA . ARG B 1 3 ? 228.728 203.822 257.798 1.00 58.63 3 ARG B CA 1
ATOM 4988 C C . ARG B 1 3 ? 229.295 203.561 256.412 1.00 62.40 3 ARG B C 1
ATOM 4989 O O . ARG B 1 3 ? 229.624 204.502 255.680 1.00 69.21 3 ARG B O 1
ATOM 4997 N N . PHE B 1 4 ? 229.425 202.288 256.035 1.00 52.47 4 PHE B N 1
ATOM 4998 C CA . PHE B 1 4 ? 229.958 201.962 254.718 1.00 51.23 4 PHE B CA 1
ATOM 4999 C C . PHE B 1 4 ? 229.019 202.448 253.621 1.00 50.01 4 PHE B C 1
ATOM 5000 O O . PHE B 1 4 ? 229.469 202.948 252.583 1.00 58.36 4 PHE B O 1
ATOM 5008 N N . VAL B 1 5 ? 227.711 202.298 253.830 1.00 50.52 5 VAL B N 1
ATOM 5009 C CA . VAL B 1 5 ? 226.746 202.787 252.851 1.00 51.72 5 VAL B CA 1
ATOM 5010 C C . VAL B 1 5 ? 226.754 204.307 252.801 1.00 54.02 5 VAL B C 1
ATOM 5011 O O . VAL B 1 5 ? 226.752 204.906 251.721 1.00 59.58 5 VAL B O 1
ATOM 5015 N N . THR B 1 6 ? 226.779 204.960 253.960 1.00 66.80 6 THR B N 1
ATOM 5016 C CA . THR B 1 6 ? 226.772 206.416 253.989 1.00 67.81 6 THR B CA 1
ATOM 5017 C C . THR B 1 6 ? 228.137 207.018 253.692 1.00 74.42 6 THR B C 1
ATOM 5018 O O . THR B 1 6 ? 228.274 208.246 253.745 1.00 78.91 6 THR B O 1
ATOM 5022 N N . LYS B 1 7 ? 229.137 206.188 253.391 1.00 81.00 7 LYS B N 1
ATOM 5023 C CA . LYS B 1 7 ? 230.488 206.648 253.083 1.00 76.77 7 LYS B CA 1
ATOM 5024 C C . LYS B 1 7 ? 231.034 207.507 254.220 1.00 82.25 7 LYS B C 1
ATOM 5025 O O . LYS B 1 7 ? 231.640 208.558 254.002 1.00 82.03 7 LYS B O 1
ATOM 5031 N N . ASN B 1 8 ? 230.814 207.037 255.448 1.00 93.51 8 ASN B N 1
ATOM 5032 C CA . ASN B 1 8 ? 231.126 207.790 256.660 1.00 91.91 8 ASN B CA 1
ATOM 5033 C C . ASN B 1 8 ? 230.423 209.150 256.633 1.00 97.54 8 ASN B C 1
ATOM 5034 O O . ASN B 1 8 ? 231.046 210.213 256.681 1.00 98.51 8 ASN B O 1
ATOM 5039 N N . SER B 1 9 ? 229.094 209.087 256.524 1.00 109.16 9 SER B N 1
ATOM 5040 C CA . SER B 1 9 ? 228.217 210.254 256.608 1.00 109.14 9 SER B CA 1
ATOM 5041 C C . SER B 1 9 ? 228.490 211.264 255.492 1.00 109.58 9 SER B C 1
ATOM 5042 O O . SER B 1 9 ? 228.981 212.369 255.722 1.00 110.03 9 SER B O 1
ATOM 5045 N N . GLN B 1 10 ? 228.157 210.862 254.262 1.00 115.67 10 GLN B N 1
ATOM 5046 C CA . GLN B 1 10 ? 228.050 211.826 253.173 1.00 116.32 10 GLN B CA 1
ATOM 5047 C C . GLN B 1 10 ? 226.927 212.806 253.483 1.00 117.11 10 GLN B C 1
ATOM 5048 O O . GLN B 1 10 ? 225.752 212.422 253.469 1.00 117.25 10 GLN B O 1
ATOM 5054 N N . ASP B 1 11 ? 227.283 214.063 253.765 1.00 122.92 11 ASP B N 1
ATOM 5055 C CA . ASP B 1 11 ? 226.366 215.097 254.248 1.00 121.86 11 ASP B CA 1
ATOM 5056 C C . ASP B 1 11 ? 225.373 214.524 255.252 1.00 120.15 11 ASP B C 1
ATOM 5057 O O . ASP B 1 11 ? 224.201 214.913 255.272 1.00 118.74 11 ASP B O 1
ATOM 5062 N N . LYS B 1 12 ? 225.849 213.593 256.081 1.00 121.67 12 LYS B N 1
ATOM 5063 C CA . LYS B 1 12 ? 225.062 212.978 257.147 1.00 124.61 12 LYS B CA 1
ATOM 5064 C C . LYS B 1 12 ? 223.771 212.348 256.616 1.00 125.34 12 LYS B C 1
ATOM 5065 O O . LYS B 1 12 ? 222.717 212.417 257.255 1.00 122.67 12 LYS B O 1
ATOM 5071 N N . SER B 1 13 ? 223.847 211.717 255.445 1.00 114.89 13 SER B N 1
ATOM 5072 C CA . SER B 1 13 ? 222.666 211.118 254.832 1.00 112.86 13 SER B CA 1
ATOM 5073 C C . SER B 1 13 ? 223.101 210.133 253.751 1.00 108.59 13 SER B C 1
ATOM 5074 O O . SER B 1 13 ? 224.282 210.041 253.403 1.00 109.03 13 SER B O 1
ATOM 5077 N N . SER B 1 14 ? 222.128 209.399 253.220 1.00 86.92 14 SER B N 1
ATOM 5078 C CA . SER B 1 14 ? 222.316 208.463 252.113 1.00 86.69 14 SER B CA 1
ATOM 5079 C C . SER B 1 14 ? 220.936 208.091 251.580 1.00 84.83 14 SER B C 1
ATOM 5080 O O . SER B 1 14 ? 219.926 208.699 251.953 1.00 85.87 14 SER B O 1
ATOM 5083 N N . ASP B 1 15 ? 220.888 207.083 250.708 1.00 76.12 15 ASP B N 1
ATOM 5084 C CA . ASP B 1 15 ? 219.650 206.656 250.071 1.00 71.97 15 ASP B CA 1
ATOM 5085 C C . ASP B 1 15 ? 219.578 205.136 250.063 1.00 73.04 15 ASP B C 1
ATOM 5086 O O . ASP B 1 15 ? 220.603 204.454 249.995 1.00 79.84 15 ASP B O 1
ATOM 5091 N N . LEU B 1 16 ? 218.357 204.606 250.128 1.00 58.65 16 LEU B N 1
ATOM 5092 C CA . LEU B 1 16 ? 218.133 203.168 250.148 1.00 56.83 16 LEU B CA 1
ATOM 5093 C C . LEU B 1 16 ? 217.035 202.793 249.164 1.00 61.01 16 LEU B C 1
ATOM 5094 O O . LEU B 1 16 ? 216.175 203.606 248.818 1.00 68.16 16 LEU B O 1
ATOM 5099 N N . PHE B 1 17 ? 217.072 201.535 248.731 1.00 49.54 17 PHE B N 1
ATOM 5100 C CA . PHE B 1 17 ? 216.066 200.971 247.846 1.00 48.52 17 PHE B CA 1
ATOM 5101 C C . PHE B 1 17 ? 215.555 199.668 248.438 1.00 53.20 17 PHE B C 1
ATOM 5102 O O . PHE B 1 17 ? 216.334 198.859 248.946 1.00 59.68 17 PHE B O 1
ATOM 5110 N N . SER B 1 18 ? 214.244 199.471 248.365 1.00 63.98 18 SER B N 1
ATOM 5111 C CA . SER B 1 18 ? 213.646 198.241 248.853 1.00 60.48 18 SER B CA 1
ATOM 5112 C C . SER B 1 18 ? 213.904 197.102 247.876 1.00 64.00 18 SER B C 1
ATOM 5113 O O . SER B 1 18 ? 214.185 197.313 246.693 1.00 70.32 18 SER B O 1
ATOM 5116 N N . ILE B 1 19 ? 213.798 195.876 248.382 1.00 58.54 19 ILE B N 1
ATOM 5117 C CA . ILE B 1 19 ? 214.018 194.713 247.534 1.00 59.68 19 ILE B CA 1
ATOM 5118 C C . ILE B 1 19 ? 212.857 194.575 246.561 1.00 62.14 19 ILE B C 1
ATOM 5119 O O . ILE B 1 19 ? 211.684 194.574 246.956 1.00 65.41 19 ILE B O 1
ATOM 5124 N N . CYS B 1 20 ? 213.181 194.462 245.275 1.00 61.41 20 CYS B N 1
ATOM 5125 C CA . CYS B 1 20 ? 212.187 194.225 244.242 1.00 64.16 20 CYS B CA 1
ATOM 5126 C C . CYS B 1 20 ? 212.883 193.540 243.081 1.00 66.78 20 CYS B C 1
ATOM 5127 O O . CYS B 1 20 ? 214.010 193.900 242.731 1.00 76.33 20 CYS B O 1
ATOM 5130 N N . SER B 1 21 ? 212.208 192.563 242.483 1.00 72.46 21 SER B N 1
ATOM 5131 C CA . SER B 1 21 ? 212.830 191.762 241.439 1.00 71.06 21 SER B CA 1
ATOM 5132 C C . SER B 1 21 ? 211.762 190.945 240.734 1.00 73.25 21 SER B C 1
ATOM 5133 O O . SER B 1 21 ? 210.891 190.369 241.384 1.00 78.56 21 SER B O 1
ATOM 5136 N N . ASP B 1 22 ? 211.851 190.881 239.411 1.00 78.65 22 ASP B N 1
ATOM 5137 C CA . ASP B 1 22 ? 210.961 190.056 238.610 1.00 80.26 22 ASP B CA 1
ATOM 5138 C C . ASP B 1 22 ? 211.769 188.925 237.994 1.00 81.07 22 ASP B C 1
ATOM 5139 O O . ASP B 1 22 ? 212.873 189.150 237.488 1.00 80.05 22 ASP B O 1
ATOM 5144 N N . ARG B 1 23 ? 211.236 187.705 238.084 1.00 86.51 23 ARG B N 1
ATOM 5145 C CA . ARG B 1 23 ? 211.888 186.520 237.528 1.00 87.26 23 ARG B CA 1
ATOM 5146 C C . ARG B 1 23 ? 213.315 186.375 238.044 1.00 88.12 23 ARG B C 1
ATOM 5147 O O . ARG B 1 23 ? 214.195 185.858 237.351 1.00 89.25 23 ARG B O 1
ATOM 5155 N N . GLY B 1 24 ? 213.558 186.839 239.267 1.00 79.54 24 GLY B N 1
ATOM 5156 C CA . GLY B 1 24 ? 214.852 186.709 239.899 1.00 78.83 24 GLY B CA 1
ATOM 5157 C C . GLY B 1 24 ? 215.855 187.790 239.573 1.00 77.10 24 GLY B C 1
ATOM 5158 O O . GLY B 1 24 ? 217.002 187.699 240.027 1.00 73.89 24 GLY B O 1
ATOM 5159 N N . THR B 1 25 ? 215.464 188.817 238.824 1.00 72.53 25 THR B N 1
ATOM 5160 C CA . THR B 1 25 ? 216.402 189.861 238.439 1.00 69.63 25 THR B CA 1
ATOM 5161 C C . THR B 1 25 ? 215.703 191.209 238.458 1.00 73.83 25 THR B C 1
ATOM 5162 O O . THR B 1 25 ? 214.472 191.297 238.437 1.00 80.22 25 THR B O 1
ATOM 5166 N N . PHE B 1 26 ? 216.511 192.265 238.508 1.00 55.48 26 PHE B N 1
ATOM 5167 C CA . PHE B 1 26 ? 215.998 193.623 238.534 1.00 52.32 26 PHE B CA 1
ATOM 5168 C C . PHE B 1 26 ? 217.021 194.571 237.932 1.00 52.37 26 PHE B C 1
ATOM 5169 O O . PHE B 1 26 ? 218.226 194.423 238.156 1.00 50.97 26 PHE B O 1
ATOM 5177 N N . VAL B 1 27 ? 216.529 195.539 237.164 1.00 62.82 27 VAL B N 1
ATOM 5178 C CA . VAL B 1 27 ? 217.385 196.546 236.548 1.00 57.15 27 VAL B CA 1
ATOM 5179 C C . VAL B 1 27 ? 217.634 197.638 237.576 1.00 56.50 27 VAL B C 1
ATOM 5180 O O . VAL B 1 27 ? 216.914 197.745 238.573 1.00 65.78 27 VAL B O 1
ATOM 5184 N N . ALA B 1 28 ? 218.653 198.458 237.341 1.00 43.65 28 ALA B N 1
ATOM 5185 C CA . ALA B 1 28 ? 219.037 199.509 238.280 1.00 40.44 28 ALA B CA 1
ATOM 5186 C C . ALA B 1 28 ? 219.384 200.742 237.456 1.00 46.05 28 ALA B C 1
ATOM 5187 O O . ALA B 1 28 ? 220.548 200.963 237.114 1.00 52.48 28 ALA B O 1
ATOM 5189 N N . HIS B 1 29 ? 218.372 201.553 237.169 1.00 65.76 29 HIS B N 1
ATOM 5190 C CA . HIS B 1 29 ? 218.512 202.626 236.203 1.00 57.83 29 HIS B CA 1
ATOM 5191 C C . HIS B 1 29 ? 219.311 203.789 236.785 1.00 57.37 29 HIS B C 1
ATOM 5192 O O . HIS B 1 29 ? 219.516 203.903 237.994 1.00 69.85 29 HIS B O 1
ATOM 5199 N N . ASN B 1 30 ? 219.776 204.654 235.887 1.00 47.12 30 ASN B N 1
ATOM 5200 C CA . ASN B 1 30 ? 220.503 205.857 236.256 1.00 43.44 30 ASN B CA 1
ATOM 5201 C C . ASN B 1 30 ? 220.323 206.886 235.155 1.00 54.38 30 ASN B C 1
ATOM 5202 O O . ASN B 1 30 ? 219.988 206.553 234.018 1.00 66.04 30 ASN B O 1
ATOM 5207 N N . ARG B 1 31 ? 220.548 208.147 235.506 1.00 53.98 31 ARG B N 1
ATOM 5208 C CA . ARG B 1 31 ? 220.557 209.234 234.532 1.00 54.75 31 ARG B CA 1
ATOM 5209 C C . ARG B 1 31 ? 221.700 210.171 234.879 1.00 61.71 31 ARG B C 1
ATOM 5210 O O . ARG B 1 31 ? 221.756 210.690 235.996 1.00 68.77 31 ARG B O 1
ATOM 5218 N N . VAL B 1 32 ? 222.602 210.384 233.922 1.00 40.41 32 VAL B N 1
ATOM 5219 C CA . VAL B 1 32 ? 223.829 211.133 234.146 1.00 37.72 32 VAL B CA 1
ATOM 5220 C C . VAL B 1 32 ? 224.009 212.141 233.020 1.00 39.03 32 VAL B C 1
ATOM 5221 O O . VAL B 1 32 ? 223.430 212.012 231.940 1.00 49.35 32 VAL B O 1
ATOM 5225 N N . ARG B 1 33 ? 224.818 213.163 233.291 1.00 41.75 33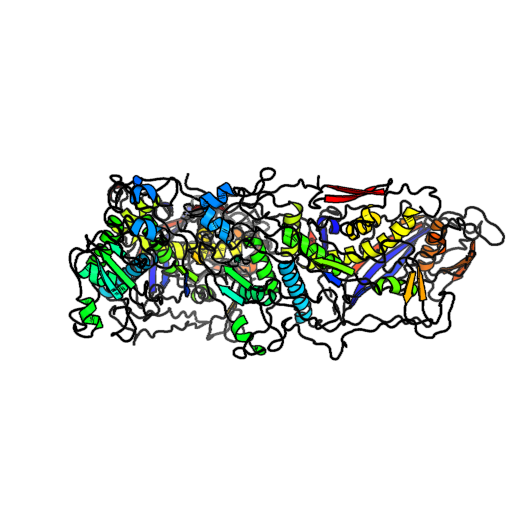 ARG B N 1
ATOM 5226 C CA . ARG B 1 33 ? 225.162 214.183 232.307 1.00 38.67 33 ARG B CA 1
ATOM 5227 C C . ARG B 1 33 ? 226.674 214.266 232.192 1.00 50.69 33 ARG B C 1
ATOM 5228 O O . ARG B 1 33 ? 227.351 214.613 233.163 1.00 59.38 33 ARG B O 1
ATOM 5236 N N . THR B 1 34 ? 227.196 213.980 231.004 1.00 36.80 34 THR B N 1
ATOM 5237 C CA . THR B 1 34 ? 228.632 213.978 230.746 1.00 27.68 34 THR B CA 1
ATOM 5238 C C . THR B 1 34 ? 229.004 215.250 230.001 1.00 40.76 34 THR B C 1
ATOM 5239 O O . THR B 1 34 ? 228.412 215.552 228.961 1.00 54.99 34 THR B O 1
ATOM 5243 N N . ASP B 1 35 ? 229.980 215.984 230.524 1.00 42.27 35 ASP B N 1
ATOM 5244 C CA . ASP B 1 35 ? 230.421 217.233 229.923 1.00 38.02 35 ASP B CA 1
ATOM 5245 C C . ASP B 1 35 ? 231.620 217.012 229.012 1.00 46.83 35 ASP B C 1
ATOM 5246 O O . ASP B 1 35 ? 232.280 215.973 229.049 1.00 64.83 35 ASP B O 1
ATOM 5251 N N . PHE B 1 36 ? 231.897 218.020 228.191 1.00 36.38 36 PHE B N 1
ATOM 5252 C CA . PHE B 1 36 ? 233.052 218.012 227.299 1.00 33.94 36 PHE B CA 1
ATOM 5253 C C . PHE B 1 36 ? 233.506 219.455 227.162 1.00 40.17 36 PHE B C 1
ATOM 5254 O O . PHE B 1 36 ? 232.844 220.250 226.491 1.00 52.18 36 PHE B O 1
ATOM 5262 N N . LYS B 1 37 ? 234.623 219.795 227.790 1.00 41.64 37 LYS B N 1
ATOM 5263 C CA . LYS B 1 37 ? 235.085 221.176 227.877 1.00 40.76 37 LYS B CA 1
ATOM 5264 C C . LYS B 1 37 ? 236.319 221.343 227.000 1.00 54.80 37 LYS B C 1
ATOM 5265 O O . LYS B 1 37 ? 237.425 220.953 227.385 1.00 66.99 37 LYS B O 1
ATOM 5271 N N . PHE B 1 38 ? 236.122 221.932 225.825 1.00 46.60 38 PHE B N 1
ATOM 5272 C CA . PHE B 1 38 ? 237.225 222.303 224.955 1.00 39.92 38 PHE B CA 1
ATOM 5273 C C . PHE B 1 38 ? 236.857 223.600 224.251 1.00 46.32 38 PHE B C 1
ATOM 5274 O O . PHE B 1 38 ? 235.679 223.935 224.107 1.00 57.01 38 PHE B O 1
ATOM 5282 N N . ASP B 1 39 ? 237.885 224.332 223.824 1.00 51.65 39 ASP B N 1
ATOM 5283 C CA . ASP B 1 39 ? 237.725 225.672 223.259 1.00 57.48 39 ASP B CA 1
ATOM 5284 C C . ASP B 1 39 ? 237.021 226.612 224.235 1.00 61.53 39 ASP B C 1
ATOM 5285 O O . ASP B 1 39 ? 236.330 227.545 223.822 1.00 63.88 39 ASP B O 1
ATOM 5290 N N . ASN B 1 40 ? 237.196 226.365 225.533 1.00 65.85 40 ASN B N 1
ATOM 5291 C CA . ASN B 1 40 ? 236.628 227.195 226.599 1.00 67.04 40 ASN B CA 1
ATOM 5292 C C . ASN B 1 40 ? 235.106 227.272 226.529 1.00 62.90 40 ASN B C 1
ATOM 5293 O O . ASN B 1 40 ? 234.511 228.273 226.934 1.00 61.82 40 ASN B O 1
ATOM 5298 N N . LEU B 1 41 ? 234.458 226.222 226.033 1.00 56.54 41 LEU B N 1
ATOM 5299 C CA . LEU B 1 41 ? 233.004 226.162 226.070 1.00 57.77 41 LEU B CA 1
ATOM 5300 C C . LEU B 1 41 ? 232.576 224.706 226.177 1.00 53.01 41 LEU B C 1
ATOM 5301 O O . LEU B 1 41 ? 233.283 223.796 225.741 1.00 55.73 41 LEU B O 1
ATOM 5306 N N . VAL B 1 42 ? 231.393 224.499 226.749 1.00 46.96 42 VAL B N 1
ATOM 5307 C CA . VAL B 1 42 ? 231.025 223.228 227.356 1.00 40.70 42 VAL B CA 1
ATOM 5308 C C . VAL B 1 42 ? 229.914 222.578 226.547 1.00 46.72 42 VAL B C 1
ATOM 5309 O O . VAL B 1 42 ? 228.880 223.202 226.288 1.00 59.53 42 VAL B O 1
ATOM 5313 N N . PHE B 1 43 ? 230.126 221.328 226.160 1.00 43.39 43 PHE B N 1
ATOM 5314 C CA . PHE B 1 43 ? 229.088 220.483 225.595 1.00 41.18 43 PHE B CA 1
ATOM 5315 C C . PHE B 1 43 ? 228.664 219.454 226.633 1.00 51.29 43 PHE B C 1
ATOM 5316 O O . PHE B 1 43 ? 229.356 219.222 227.626 1.00 65.56 43 PHE B O 1
ATOM 5324 N N . ASN B 1 44 ? 227.525 218.811 226.393 1.00 47.37 44 ASN B N 1
ATOM 5325 C CA . ASN B 1 44 ? 227.073 217.801 227.339 1.00 50.18 44 ASN B CA 1
ATOM 5326 C C . ASN B 1 44 ? 226.161 216.807 226.642 1.00 43.13 44 ASN B C 1
ATOM 5327 O O . ASN B 1 44 ? 225.564 217.100 225.603 1.00 47.72 44 ASN B O 1
ATOM 5332 N N . ARG B 1 45 ? 226.062 215.624 227.240 1.00 45.04 45 ARG B N 1
ATOM 5333 C CA . ARG B 1 45 ? 225.129 214.593 226.809 1.00 42.46 45 ARG B CA 1
ATOM 5334 C C . ARG B 1 45 ? 224.465 213.998 228.039 1.00 52.70 45 ARG B C 1
ATOM 5335 O O . ARG B 1 45 ? 225.150 213.627 228.996 1.00 55.76 45 ARG B O 1
ATOM 5343 N N . VAL B 1 46 ? 223.141 213.911 228.012 1.00 52.51 46 VAL B N 1
ATOM 5344 C CA . VAL B 1 46 ? 222.362 213.338 229.101 1.00 46.79 46 VAL B CA 1
ATOM 5345 C C . VAL B 1 46 ? 221.827 212.000 228.615 1.00 51.59 46 VAL B C 1
ATOM 5346 O O . VAL B 1 46 ? 221.025 211.951 227.676 1.00 56.89 46 VAL B O 1
ATOM 5350 N N . TYR B 1 47 ? 222.260 210.917 229.254 1.00 42.04 47 TYR B N 1
ATOM 5351 C CA . TYR B 1 47 ? 221.946 209.583 228.770 1.00 39.00 47 TYR B CA 1
ATOM 5352 C C . TYR B 1 47 ? 221.557 208.681 229.928 1.00 50.41 47 TYR B C 1
ATOM 5353 O O . 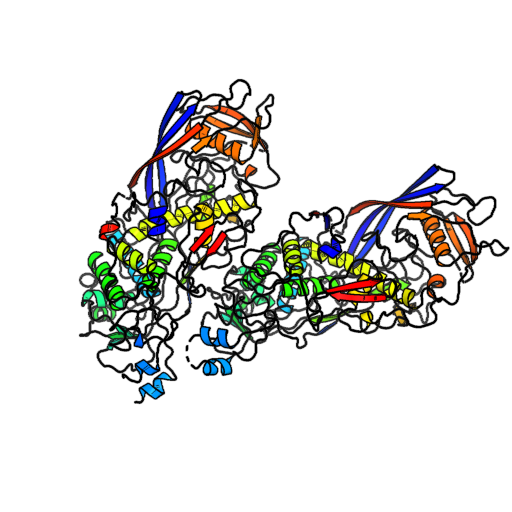TYR B 1 47 ? 222.044 208.846 231.049 1.00 57.47 47 TYR B O 1
ATOM 5362 N N . GLY B 1 48 ? 220.678 207.727 229.645 1.00 58.48 48 GLY B N 1
ATOM 5363 C CA . GLY B 1 48 ? 220.261 206.766 230.644 1.00 60.44 48 GLY B CA 1
ATOM 5364 C C . GLY B 1 48 ? 221.115 205.518 230.628 1.00 57.99 48 GLY B C 1
ATOM 5365 O O . GLY B 1 48 ? 221.152 204.798 229.627 1.00 67.47 48 GLY B O 1
ATOM 5366 N N . VAL B 1 49 ? 221.811 205.256 231.729 1.00 49.74 49 VAL B N 1
ATOM 5367 C CA . VAL B 1 49 ? 222.647 204.072 231.874 1.00 57.40 49 VAL B CA 1
ATOM 5368 C C . VAL B 1 49 ? 222.004 203.146 232.895 1.00 63.63 49 VAL B C 1
ATOM 5369 O O . VAL B 1 49 ? 221.706 203.558 234.020 1.00 69.09 49 VAL B O 1
ATOM 5373 N N . SER B 1 50 ? 221.783 201.899 232.500 1.00 60.13 50 SER B N 1
ATOM 5374 C CA . SER B 1 50 ? 221.131 200.908 233.341 1.00 57.57 50 SER B CA 1
ATOM 5375 C C . SER B 1 50 ? 222.112 199.806 233.715 1.00 60.63 50 SER B C 1
ATOM 5376 O O . SER B 1 50 ? 223.187 199.662 233.130 1.00 65.33 50 SER B O 1
ATOM 5379 N N . GLN B 1 51 ? 221.721 199.021 234.714 1.00 63.24 51 GLN B N 1
ATOM 5380 C CA . GLN B 1 51 ? 222.562 197.950 235.232 1.00 58.29 51 GLN B CA 1
ATOM 5381 C C . GLN B 1 51 ? 221.662 196.843 235.753 1.00 59.91 51 GLN B C 1
ATOM 5382 O O . GLN B 1 51 ? 220.750 197.108 236.538 1.00 67.25 51 GLN B O 1
ATOM 5388 N N . LYS B 1 52 ? 221.919 195.612 235.323 1.00 60.26 52 LYS B N 1
ATOM 5389 C CA . LYS B 1 52 ? 221.073 194.475 235.663 1.00 61.67 52 LYS B CA 1
ATOM 5390 C C . LYS B 1 52 ? 221.699 193.682 236.799 1.00 63.11 52 LYS B C 1
ATOM 5391 O O . LYS B 1 52 ? 222.881 193.328 236.738 1.00 71.20 52 LYS B O 1
ATOM 5397 N N . PHE B 1 53 ? 220.900 193.398 237.822 1.00 53.37 53 PHE B N 1
ATOM 5398 C CA . PHE B 1 53 ? 221.308 192.589 238.959 1.00 52.34 53 PHE B CA 1
ATOM 5399 C C . PHE B 1 53 ? 220.398 191.376 239.046 1.00 54.18 53 PHE B C 1
ATOM 5400 O O . PHE B 1 53 ? 219.219 191.453 238.692 1.00 61.62 53 PHE B O 1
ATOM 5408 N N . THR B 1 54 ? 220.939 190.259 239.521 1.00 58.01 54 THR B N 1
ATOM 5409 C CA . THR B 1 54 ? 220.162 189.034 239.645 1.00 63.71 54 THR B CA 1
ATOM 5410 C C . THR B 1 54 ? 220.302 188.470 241.050 1.00 70.17 54 THR B C 1
ATOM 5411 O O . THR B 1 54 ? 221.390 188.485 241.628 1.00 67.66 54 THR B O 1
ATOM 5415 N N . LEU B 1 55 ? 219.192 187.985 241.597 1.00 69.70 55 LEU B N 1
ATOM 5416 C CA . LEU B 1 55 ? 219.182 187.351 242.908 1.00 62.77 55 LEU B CA 1
ATOM 5417 C C . LEU B 1 55 ? 219.491 185.863 242.838 1.00 67.67 55 LEU B C 1
ATOM 5418 O O . LEU B 1 55 ? 219.550 185.205 243.881 1.00 72.98 55 LEU B O 1
ATOM 5423 N N . VAL B 1 56 ? 219.691 185.325 241.637 1.00 63.41 56 VAL B N 1
ATOM 5424 C CA . VAL B 1 56 ? 219.876 183.891 241.466 1.00 61.06 56 VAL B CA 1
ATOM 5425 C C . VAL B 1 56 ? 221.278 183.502 241.910 1.00 62.93 56 VAL B C 1
ATOM 5426 O O . VAL B 1 56 ? 222.261 184.181 241.588 1.00 66.58 56 VAL B O 1
ATOM 5430 N N . GLY B 1 57 ? 221.373 182.418 242.668 1.00 65.51 57 GLY B N 1
ATOM 5431 C CA . GLY B 1 57 ? 222.658 181.923 243.112 1.00 68.97 57 GLY B CA 1
ATOM 5432 C C . GLY B 1 57 ? 222.503 180.551 243.724 1.00 75.59 57 GLY B C 1
ATOM 5433 O O . GLY B 1 57 ? 221.403 180.145 244.113 1.00 79.50 57 GLY B O 1
ATOM 5434 N N . ASN B 1 58 ? 223.618 179.830 243.777 1.00 76.23 58 ASN B N 1
ATOM 5435 C CA . ASN B 1 58 ? 223.679 178.511 244.404 1.00 75.27 58 ASN B CA 1
ATOM 5436 C C . ASN B 1 58 ? 224.934 178.407 245.260 1.00 77.85 58 ASN B C 1
ATOM 5437 O O . ASN B 1 58 ? 225.864 177.660 244.936 1.00 87.14 58 ASN B O 1
ATOM 5442 N N . PRO B 1 59 ? 224.991 179.141 246.367 1.00 61.45 59 PRO B N 1
ATOM 5443 C CA . PRO B 1 59 ? 226.162 179.050 247.243 1.00 64.03 59 PRO B CA 1
ATOM 5444 C C . PRO B 1 59 ? 226.212 177.714 247.966 1.00 70.14 59 PRO B C 1
ATOM 5445 O O . PRO B 1 59 ? 225.200 177.033 248.147 1.00 77.23 59 PRO B O 1
ATOM 5449 N N . THR B 1 60 ? 227.419 177.342 248.381 1.00 71.63 60 THR B N 1
ATOM 5450 C CA . THR B 1 60 ? 227.642 176.118 249.139 1.00 70.52 60 THR B CA 1
ATOM 5451 C C . THR B 1 60 ? 227.685 176.459 250.621 1.00 73.09 60 THR B C 1
ATOM 5452 O O . THR B 1 60 ? 228.508 177.274 251.050 1.00 77.53 60 THR B O 1
ATOM 5456 N N . VAL B 1 61 ? 226.813 175.827 251.396 1.00 73.86 61 VAL B N 1
ATOM 5457 C CA . VAL B 1 61 ? 226.673 176.127 252.805 1.00 74.60 61 VAL B CA 1
ATOM 5458 C C . VAL B 1 61 ? 227.490 175.132 253.615 1.00 81.22 61 VAL B C 1
ATOM 5459 O O . VAL B 1 61 ? 227.726 173.992 253.205 1.00 83.60 61 VAL B O 1
ATOM 5463 N N . CYS B 1 62 ? 227.928 175.567 254.795 1.00 76.67 62 CYS B N 1
ATOM 5464 C CA . CYS B 1 62 ? 228.738 174.714 255.661 1.00 74.08 62 CYS B CA 1
ATOM 5465 C C . CYS B 1 62 ? 228.340 175.020 257.102 1.00 80.60 62 CYS B C 1
ATOM 5466 O O . CYS B 1 62 ? 228.864 175.961 257.705 1.00 82.06 62 CYS B O 1
ATOM 5468 N N . PHE B 1 63 ? 227.420 174.226 257.643 1.00 80.15 63 PHE B N 1
ATOM 5469 C CA . PHE B 1 63 ? 226.949 174.417 259.012 1.00 71.72 63 PHE B CA 1
ATOM 5470 C C . PHE B 1 63 ? 227.862 173.673 259.986 1.00 78.05 63 PHE B C 1
ATOM 5471 O O . PHE B 1 63 ? 227.444 172.787 260.726 1.00 84.01 63 PHE B O 1
ATOM 5479 N N . ASN B 1 64 ? 229.134 174.052 259.976 1.00 85.56 64 ASN B N 1
ATOM 5480 C CA . ASN B 1 64 ? 230.122 173.363 260.785 1.00 84.62 64 ASN B CA 1
ATOM 5481 C C . ASN B 1 64 ? 230.165 173.963 262.187 1.00 81.32 64 ASN B C 1
ATOM 5482 O O . ASN B 1 64 ? 229.434 174.900 262.514 1.00 81.56 64 ASN B O 1
ATOM 5487 N N . GLU B 1 65 ? 231.038 173.413 263.025 1.00 98.14 65 GLU B N 1
ATOM 5488 C CA . GLU B 1 65 ? 231.158 173.881 264.396 1.00 103.12 65 GLU B CA 1
ATOM 5489 C C . GLU B 1 65 ? 231.750 175.285 264.435 1.00 99.95 65 GLU B C 1
ATOM 5490 O O . GLU B 1 65 ? 232.593 175.653 263.612 1.00 97.17 65 GLU B O 1
ATOM 5496 N N . GLY B 1 66 ? 231.298 176.072 265.412 1.00 84.34 66 GLY B N 1
ATOM 5497 C CA . GLY B 1 66 ? 231.796 177.416 265.588 1.00 82.68 66 GLY B CA 1
ATOM 5498 C C . GLY B 1 66 ? 231.976 177.731 267.060 1.00 85.73 66 GLY B C 1
ATOM 5499 O O . GLY B 1 66 ? 231.527 176.988 267.934 1.00 90.87 66 GLY B O 1
ATOM 5500 N N . SER B 1 67 ? 232.648 178.848 267.316 1.00 76.41 67 SER B N 1
ATOM 5501 C CA . SER B 1 67 ? 232.880 179.280 268.682 1.00 76.14 67 SER B CA 1
ATOM 5502 C C . SER B 1 67 ? 231.593 179.813 269.304 1.00 72.00 67 SER B C 1
ATOM 5503 O O . SER B 1 67 ? 230.576 180.002 268.633 1.00 75.04 67 SER B O 1
ATOM 5506 N N . SER B 1 68 ? 231.646 180.037 270.614 1.00 73.08 68 SER B N 1
ATOM 5507 C CA . SER B 1 68 ? 230.520 180.565 271.366 1.00 79.64 68 SER B CA 1
ATOM 5508 C C . SER B 1 68 ? 230.794 182.007 271.776 1.00 78.95 68 SER B C 1
ATOM 5509 O O . SER B 1 68 ? 231.942 182.405 271.980 1.00 82.41 68 SER B O 1
ATOM 5512 N N . TYR B 1 69 ? 229.720 182.789 271.881 1.00 72.16 69 TYR B N 1
ATOM 5513 C CA . TYR B 1 69 ? 229.791 184.193 272.268 1.00 69.44 69 TYR B CA 1
ATOM 5514 C C . TYR B 1 69 ? 228.665 184.522 273.233 1.00 75.68 69 TYR B C 1
ATOM 5515 O O . TYR B 1 69 ? 227.513 184.144 272.999 1.00 76.03 69 TYR B O 1
ATOM 5524 N N . LEU B 1 70 ? 229.006 185.231 274.308 1.00 79.01 70 LEU B N 1
ATOM 5525 C CA . LEU B 1 70 ? 228.079 185.526 275.394 1.00 73.78 70 LEU B CA 1
ATOM 5526 C C . LEU B 1 70 ? 227.920 187.025 275.590 1.00 76.58 70 LEU B C 1
ATOM 5527 O O . LEU B 1 70 ? 227.949 187.510 276.724 1.00 82.92 70 LEU B O 1
ATOM 5532 N N . GLU B 1 71 ? 227.773 187.778 274.502 1.00 74.19 71 GLU B N 1
ATOM 5533 C CA . GLU B 1 71 ? 227.837 189.230 274.620 1.00 73.48 71 GLU B CA 1
ATOM 5534 C C . GLU B 1 71 ? 226.577 189.802 275.259 1.00 81.93 71 GLU B C 1
ATOM 5535 O O . GLU B 1 71 ? 226.659 190.707 276.099 1.00 87.45 71 GLU B O 1
ATOM 5541 N N . GLY B 1 72 ? 225.410 189.289 274.896 1.00 76.13 72 GLY B N 1
ATOM 5542 C CA . GLY B 1 72 ? 224.178 189.815 275.447 1.00 78.66 72 GLY B CA 1
ATOM 5543 C C . GLY B 1 72 ? 223.782 189.182 276.764 1.00 84.79 72 GLY B C 1
ATOM 5544 O O . GLY B 1 72 ? 222.610 188.869 276.986 1.00 86.96 72 GLY B O 1
ATOM 5545 N N . ILE B 1 73 ? 224.757 188.990 277.644 1.00 84.39 73 ILE B N 1
ATOM 5546 C CA . ILE B 1 73 ? 224.526 188.467 278.984 1.00 76.12 73 ILE B CA 1
ATOM 5547 C C . ILE B 1 73 ? 224.784 189.600 279.968 1.00 78.67 73 ILE B C 1
ATOM 5548 O O . ILE B 1 73 ? 225.492 190.564 279.658 1.00 81.04 73 ILE B O 1
ATOM 5553 N N . ALA B 1 74 ? 224.189 189.490 281.154 1.00 72.92 74 ALA B N 1
ATOM 5554 C CA . ALA B 1 74 ? 224.256 190.570 282.129 1.00 72.93 74 ALA B CA 1
ATOM 5555 C C . ALA B 1 74 ? 225.704 190.915 282.463 1.00 74.63 74 ALA B C 1
ATOM 5556 O O . ALA B 1 74 ? 226.597 190.065 282.421 1.00 77.74 74 ALA B O 1
ATOM 5558 N N . LYS B 1 75 ? 225.926 192.191 282.788 1.00 77.59 75 LYS B N 1
ATOM 5559 C CA . LYS B 1 75 ? 227.278 192.692 283.013 1.00 75.53 75 LYS B CA 1
ATOM 5560 C C . LYS B 1 75 ? 227.978 192.007 284.175 1.00 79.17 75 LYS B C 1
ATOM 5561 O O . LYS B 1 75 ? 229.212 192.000 284.219 1.00 82.18 75 LYS B O 1
ATOM 5567 N N . LYS B 1 76 ? 227.233 191.448 285.123 1.00 89.33 76 LYS B N 1
ATOM 5568 C CA . LYS B 1 76 ? 227.860 190.880 286.308 1.00 88.36 76 LYS B CA 1
ATOM 5569 C C . LYS B 1 76 ? 228.317 189.442 286.111 1.00 88.35 76 LYS B C 1
ATOM 5570 O O . LYS B 1 76 ? 229.020 188.912 286.978 1.00 92.43 76 LYS B O 1
ATOM 5576 N N . TYR B 1 77 ? 227.950 188.804 285.000 1.00 84.84 77 TYR B N 1
ATOM 5577 C CA . TYR B 1 77 ? 228.437 187.471 284.669 1.00 83.42 77 TYR B CA 1
ATOM 5578 C C . TYR B 1 77 ? 229.447 187.462 283.535 1.00 87.94 77 TYR B C 1
ATOM 5579 O O . TYR B 1 77 ? 230.233 186.519 283.436 1.00 91.61 77 TYR B O 1
ATOM 5588 N N . LEU B 1 78 ? 229.438 188.476 282.679 1.00 89.66 78 LEU B N 1
ATOM 5589 C CA . LEU B 1 78 ? 230.489 188.667 281.695 1.00 86.00 78 LEU B CA 1
ATOM 5590 C C . LEU B 1 78 ? 231.457 189.750 282.166 1.00 87.14 78 LEU B C 1
ATOM 5591 O O . LEU B 1 78 ? 231.192 190.484 283.122 1.00 91.13 78 LEU B O 1
ATOM 5596 N N . THR B 1 79 ? 232.595 189.840 281.487 1.00 101.97 79 THR B N 1
ATOM 5597 C CA . THR B 1 79 ? 233.596 190.844 281.814 1.00 103.51 79 THR B CA 1
ATOM 5598 C C . THR B 1 79 ? 234.510 191.009 280.608 1.00 105.60 79 THR B C 1
ATOM 5599 O O . THR B 1 79 ? 234.759 190.050 279.874 1.00 103.82 79 THR B O 1
ATOM 5603 N N . LEU B 1 80 ? 235.002 192.235 280.409 1.00 116.70 80 LEU B N 1
ATOM 5604 C CA . LEU B 1 80 ? 235.874 192.511 279.269 1.00 118.12 80 LEU B CA 1
ATOM 5605 C C . LEU B 1 80 ? 237.127 191.646 279.308 1.00 118.23 80 LEU B C 1
ATOM 5606 O O . LEU B 1 80 ? 237.518 191.059 278.291 1.00 117.00 80 LEU B O 1
ATOM 5611 N N . ASP B 1 81 ? 237.765 191.545 280.472 1.00 125.76 81 ASP B N 1
ATOM 5612 C CA . ASP B 1 81 ? 238.975 190.750 280.641 1.00 123.86 81 ASP B CA 1
ATOM 5613 C C . ASP B 1 81 ? 238.773 189.522 281.511 1.00 124.13 81 ASP B C 1
ATOM 5614 O O . ASP B 1 81 ? 239.343 188.469 281.221 1.00 126.35 81 ASP B O 1
ATOM 5619 N N . GLY B 1 82 ? 237.975 189.627 282.575 1.00 113.66 82 GLY B N 1
ATOM 5620 C CA . GLY B 1 82 ? 237.705 188.468 283.408 1.00 112.94 82 GLY B CA 1
ATOM 5621 C C . GLY B 1 82 ? 236.814 187.440 282.750 1.00 112.82 82 GLY B C 1
ATOM 5622 O O . GLY B 1 82 ? 236.768 186.292 283.205 1.00 113.82 82 GLY B O 1
ATOM 5623 N N . GLY B 1 83 ? 236.105 187.826 281.692 1.00 102.86 83 GLY B N 1
ATOM 5624 C CA . GLY B 1 83 ? 235.304 186.892 280.930 1.00 101.53 83 GLY B CA 1
ATOM 5625 C C . GLY B 1 83 ? 234.137 186.335 281.723 1.00 101.32 83 GLY B C 1
ATOM 5626 O O . GLY B 1 83 ? 233.632 186.948 282.667 1.00 99.94 83 GLY B O 1
ATOM 5627 N N . LEU B 1 84 ? 233.711 185.137 281.333 1.00 97.68 84 LEU B N 1
ATOM 5628 C CA . LEU B 1 84 ? 232.550 184.524 281.959 1.00 97.34 84 LEU B CA 1
ATOM 5629 C C . LEU B 1 84 ? 232.861 184.141 283.399 1.00 99.20 84 LEU B C 1
ATOM 5630 O O . LEU B 1 84 ? 233.818 183.412 283.668 1.00 103.34 84 LEU B O 1
ATOM 5635 N N . ALA B 1 85 ? 232.039 184.624 284.323 1.00 96.65 85 ALA B N 1
ATOM 5636 C CA . ALA B 1 85 ? 232.200 184.315 285.739 1.00 96.43 85 ALA B CA 1
ATOM 5637 C C . ALA B 1 85 ? 231.335 183.101 286.063 1.00 97.24 85 ALA B C 1
ATOM 5638 O O . ALA B 1 85 ? 230.124 183.217 286.258 1.00 98.74 85 ALA B O 1
ATOM 5640 N N . ILE B 1 86 ? 231.971 181.938 286.179 1.00 102.67 86 ILE B N 1
ATOM 5641 C CA . ILE B 1 86 ? 231.201 180.693 286.457 1.00 105.33 86 ILE B CA 1
ATOM 5642 C C . ILE B 1 86 ? 230.899 180.626 287.961 1.00 107.88 86 ILE B C 1
ATOM 5643 O O . ILE B 1 86 ? 229.919 179.967 288.339 1.00 108.05 86 ILE B O 1
ATOM 5648 N N . ASP B 1 87 ? 231.693 181.304 288.793 1.00 111.75 87 ASP B N 1
ATOM 5649 C CA . ASP B 1 87 ? 231.383 181.352 290.215 1.00 108.90 87 ASP B CA 1
ATOM 5650 C C . ASP B 1 87 ? 230.092 182.116 290.467 1.00 109.89 87 ASP B C 1
ATOM 5651 O O . ASP B 1 87 ? 229.252 181.685 291.264 1.00 111.27 87 ASP B O 1
ATOM 5656 N N . ASN B 1 88 ? 229.904 183.244 289.778 1.00 99.22 88 ASN B N 1
ATOM 5657 C CA . ASN B 1 88 ? 228.707 184.045 289.996 1.00 97.11 88 ASN B CA 1
ATOM 5658 C C . ASN B 1 88 ? 227.446 183.314 289.562 1.00 98.23 88 ASN B C 1
ATOM 5659 O O . ASN B 1 88 ? 226.428 183.372 290.262 1.00 102.41 88 ASN B O 1
ATOM 5664 N N . VAL B 1 89 ? 227.492 182.589 288.450 1.00 87.94 89 VAL B N 1
ATOM 5665 C CA . VAL B 1 89 ? 226.292 181.893 287.999 1.00 89.58 89 VAL B CA 1
ATOM 5666 C C . VAL B 1 89 ? 226.007 180.682 288.879 1.00 94.55 89 VAL B C 1
ATOM 5667 O O . VAL B 1 89 ? 224.845 180.356 289.137 1.00 95.12 89 VAL B O 1
ATOM 5671 N N . LEU B 1 90 ? 227.045 180.019 289.392 1.00 109.03 90 LEU B N 1
ATOM 5672 C CA . LEU B 1 90 ? 226.812 178.937 290.343 1.00 106.34 90 LEU B CA 1
ATOM 5673 C C . LEU B 1 90 ? 226.196 179.455 291.639 1.00 107.43 90 LEU B C 1
ATOM 5674 O O . LEU B 1 90 ? 225.257 178.849 292.169 1.00 109.41 90 LEU B O 1
ATOM 5679 N N . ASN B 1 91 ? 226.723 180.556 292.181 1.00 104.60 91 ASN B N 1
ATOM 5680 C CA . ASN B 1 91 ? 226.103 181.161 293.358 1.00 103.99 91 ASN B CA 1
ATOM 5681 C C . ASN B 1 91 ? 224.638 181.505 293.104 1.00 102.40 91 ASN B C 1
ATOM 5682 O O . ASN B 1 91 ? 223.751 181.098 293.860 1.00 102.83 91 ASN B O 1
ATOM 5687 N N . GLU B 1 92 ? 224.366 182.249 292.032 1.00 99.59 92 GLU B N 1
ATOM 5688 C CA . GLU B 1 92 ? 222.993 182.619 291.710 1.00 100.75 92 GLU B CA 1
ATOM 5689 C C . GLU B 1 92 ? 222.154 181.469 291.167 1.00 100.68 92 GLU B C 1
ATOM 5690 O O . GLU B 1 92 ? 220.990 181.697 290.822 1.00 100.91 92 GLU B O 1
ATOM 5696 N N . LEU B 1 93 ? 222.694 180.253 291.081 1.00 103.71 93 LEU B N 1
ATOM 5697 C CA . LEU B 1 93 ? 221.924 179.139 290.541 1.00 104.28 93 LEU B CA 1
ATOM 5698 C C . LEU B 1 93 ? 220.759 178.721 291.427 1.00 106.67 93 LEU B C 1
ATOM 5699 O O . LEU B 1 93 ? 219.639 178.567 290.925 1.00 109.65 93 LEU B O 1
ATOM 5704 N N . ARG B 1 94 ? 220.994 178.560 292.726 1.00 111.96 94 ARG B N 1
ATOM 5705 C CA . ARG B 1 94 ? 219.990 178.071 293.676 1.00 114.40 94 ARG B CA 1
ATOM 5706 C C . ARG B 1 94 ? 219.208 176.867 293.152 1.00 112.91 94 ARG B C 1
ATOM 5707 O O . ARG B 1 94 ? 218.603 176.123 293.925 1.00 108.95 94 ARG B O 1
ATOM 5715 N N . VAL B 1 104 ? 225.790 169.887 294.873 1.00 128.61 104 VAL B N 1
ATOM 5716 C CA . VAL B 1 104 ? 224.994 171.092 295.063 1.00 131.09 104 VAL B CA 1
ATOM 5717 C C . VAL B 1 104 ? 225.083 171.929 293.786 1.00 132.70 104 VAL B C 1
ATOM 5718 O O . VAL B 1 104 ? 224.341 171.699 292.832 1.00 131.96 104 VAL B O 1
ATOM 5722 N N . ALA B 1 105 ? 225.987 172.910 293.779 1.00 135.31 105 ALA B N 1
ATOM 5723 C CA . ALA B 1 105 ? 226.316 173.658 292.572 1.00 132.82 105 ALA B CA 1
ATOM 5724 C C . ALA B 1 105 ? 226.831 172.719 291.487 1.00 134.09 105 ALA B C 1
ATOM 5725 O O . ALA B 1 105 ? 226.303 172.692 290.369 1.00 134.33 105 ALA B O 1
ATOM 5727 N N . SER B 1 106 ? 227.879 171.965 291.809 1.00 138.94 106 SER B N 1
ATOM 5728 C CA . SER B 1 106 ? 228.443 170.962 290.911 1.00 138.21 106 SER B CA 1
ATOM 5729 C C . SER B 1 106 ? 227.374 169.984 290.435 1.00 139.82 106 SER B C 1
ATOM 5730 O O . SER B 1 106 ? 227.417 169.505 289.297 1.00 139.78 106 SER B O 1
ATOM 5733 N N . HIS B 1 107 ? 226.417 169.675 291.316 1.00 141.12 107 HIS B N 1
ATOM 5734 C CA . HIS B 1 107 ? 225.301 168.816 290.949 1.00 140.56 107 HIS B CA 1
ATOM 5735 C C . HIS B 1 107 ? 224.480 169.389 289.803 1.00 139.73 107 HIS B C 1
ATOM 5736 O O . HIS B 1 107 ? 223.779 168.631 289.123 1.00 138.87 107 HIS B O 1
ATOM 5743 N N . ALA B 1 108 ? 224.559 170.696 289.561 1.00 137.25 108 ALA B N 1
ATOM 5744 C CA . ALA B 1 108 ? 223.984 171.298 288.368 1.00 137.13 108 ALA B CA 1
ATOM 5745 C C . ALA B 1 108 ? 225.002 171.489 287.258 1.00 136.11 108 ALA B C 1
ATOM 5746 O O . ALA B 1 108 ? 224.642 171.401 286.080 1.00 134.05 108 ALA B O 1
ATOM 5748 N N . TYR B 1 109 ? 226.257 171.771 287.615 1.00 137.70 109 TYR B N 1
ATOM 5749 C CA . TYR B 1 109 ? 227.361 171.774 286.663 1.00 137.01 109 TYR B CA 1
ATOM 5750 C C . TYR B 1 109 ? 227.347 170.550 285.764 1.00 137.01 109 TYR B C 1
ATOM 5751 O O . TYR B 1 109 ? 227.262 170.675 284.539 1.00 137.95 109 TYR B O 1
ATOM 5760 N N . ASN B 1 110 ? 227.441 169.369 286.367 1.00 136.04 110 ASN B N 1
ATOM 5761 C CA . ASN B 1 110 ? 227.536 168.135 285.598 1.00 136.66 110 ASN B CA 1
ATOM 5762 C C . ASN B 1 110 ? 226.373 167.962 284.622 1.00 135.82 110 ASN B C 1
ATOM 5763 O O . ASN B 1 110 ? 226.540 167.333 283.573 1.00 133.75 110 ASN B O 1
ATOM 5768 N N . ILE B 1 111 ? 225.197 168.503 284.939 1.00 134.93 111 ILE B N 1
ATOM 5769 C CA . ILE B 1 111 ? 224.055 168.335 284.048 1.00 133.97 111 ILE B CA 1
ATOM 5770 C C . ILE B 1 111 ? 224.229 169.149 282.769 1.00 135.97 111 ILE B C 1
ATOM 5771 O O . ILE B 1 111 ? 224.366 168.583 281.679 1.00 135.38 111 ILE B O 1
ATOM 5776 N N . THR B 1 112 ? 224.233 170.479 282.889 1.00 127.17 112 THR B N 1
ATOM 5777 C CA . THR B 1 112 ? 224.183 171.318 281.695 1.00 121.61 112 THR B CA 1
ATOM 5778 C C . THR B 1 112 ? 225.159 172.488 281.726 1.00 119.74 112 THR B C 1
ATOM 5779 O O . THR B 1 112 ? 225.455 173.073 280.680 1.00 119.07 112 THR B O 1
ATOM 5783 N N . SER B 1 113 ? 225.681 172.829 282.903 1.00 121.22 113 SER B N 1
ATOM 5784 C CA . SER B 1 113 ? 226.415 174.081 283.067 1.00 120.22 113 SER B CA 1
ATOM 5785 C C . SER B 1 113 ? 227.802 174.051 282.435 1.00 121.72 113 SER B C 1
ATOM 5786 O O . SER B 1 113 ? 228.590 174.984 282.619 1.00 121.89 113 SER B O 1
ATOM 5789 N N . TRP B 1 114 ? 228.113 172.993 281.691 1.00 120.36 114 TRP B N 1
ATOM 5790 C CA . TRP B 1 114 ? 229.439 172.813 281.119 1.00 119.45 114 TRP B CA 1
ATOM 5791 C C . TRP B 1 114 ? 229.575 173.309 279.687 1.00 116.91 114 TRP B C 1
ATOM 5792 O O . TRP B 1 114 ? 230.641 173.808 279.324 1.00 115.16 114 TRP B O 1
ATOM 5803 N N . ARG B 1 115 ? 228.534 173.180 278.863 1.00 105.10 115 ARG B N 1
ATOM 5804 C CA . ARG B 1 115 ? 228.649 173.488 277.441 1.00 105.01 115 ARG B CA 1
ATOM 5805 C C . ARG B 1 115 ? 228.983 174.947 277.155 1.00 107.71 115 ARG B C 1
ATOM 5806 O O . ARG B 1 115 ? 230.071 175.240 276.651 1.00 109.25 115 ARG B O 1
ATOM 5814 N N . TRP B 1 116 ? 228.044 175.850 277.477 1.00 100.24 116 TRP B N 1
ATOM 5815 C CA . TRP B 1 116 ? 228.211 177.304 277.197 1.00 96.31 116 TRP B CA 1
ATOM 5816 C C . TRP B 1 116 ? 228.397 177.525 275.696 1.00 98.40 116 TRP B C 1
ATOM 5817 O O . TRP B 1 116 ? 229.438 178.071 275.311 1.00 102.63 116 TRP B O 1
ATOM 5828 N N . TYR B 1 117 ? 227.406 177.148 274.897 1.00 76.79 117 TYR B N 1
ATOM 5829 C CA . TYR B 1 117 ? 227.491 177.266 273.443 1.00 78.68 117 TYR B CA 1
ATOM 5830 C C . TYR B 1 117 ? 226.453 178.224 272.874 1.00 86.74 117 TYR B C 1
ATOM 5831 O O . TYR B 1 117 ? 225.641 177.842 272.028 1.00 90.63 117 TYR B O 1
ATOM 5840 N N . ASP B 1 118 ? 226.426 179.453 273.368 1.00 80.47 118 ASP B N 1
ATOM 5841 C CA . ASP B 1 118 ? 225.459 180.434 272.892 1.00 71.44 118 ASP B CA 1
ATOM 5842 C C . ASP B 1 118 ? 225.859 180.955 271.512 1.00 71.43 118 ASP B C 1
ATOM 5843 O O . ASP B 1 118 ? 226.902 181.598 271.364 1.00 73.04 118 ASP B O 1
ATOM 5848 N N . ASN B 1 119 ? 225.036 180.676 270.499 1.00 68.59 119 ASN B N 1
ATOM 5849 C CA . ASN B 1 119 ? 225.223 181.238 269.159 1.00 64.11 119 ASN B CA 1
ATOM 5850 C C . ASN B 1 119 ? 223.928 181.056 268.376 1.00 63.62 119 ASN B C 1
ATOM 5851 O O . ASN B 1 119 ? 223.535 179.916 268.109 1.00 69.45 119 ASN B O 1
ATOM 5856 N N . HIS B 1 120 ? 223.273 182.159 267.994 1.00 52.07 120 HIS B N 1
ATOM 5857 C CA . HIS B 1 120 ? 222.015 182.095 267.251 1.00 55.06 120 HIS B CA 1
ATOM 5858 C C . HIS B 1 120 ? 222.129 182.616 265.825 1.00 56.63 120 HIS B C 1
ATOM 5859 O O . HIS B 1 120 ? 221.112 182.998 265.239 1.00 59.16 120 HIS B O 1
ATOM 5866 N N . VAL B 1 121 ? 223.330 182.643 265.252 1.00 46.73 121 VAL B N 1
ATOM 5867 C CA . VAL B 1 121 ? 223.510 183.324 263.969 1.00 45.63 121 VAL B CA 1
ATOM 5868 C C . VAL B 1 121 ? 222.671 182.668 262.880 1.00 47.56 121 VAL B C 1
ATOM 5869 O O . VAL B 1 121 ? 222.043 183.354 262.063 1.00 62.83 121 VAL B O 1
ATOM 5873 N N . ALA B 1 122 ? 222.626 181.335 262.860 1.00 41.86 122 ALA B N 1
ATOM 5874 C CA . ALA B 1 122 ? 221.862 180.639 261.828 1.00 42.72 122 ALA B CA 1
ATOM 5875 C C . ALA B 1 122 ? 220.373 180.952 261.927 1.00 49.70 122 ALA B C 1
ATOM 5876 O O . ALA B 1 122 ? 219.701 181.139 260.906 1.00 53.99 122 ALA B O 1
ATOM 5878 N N . LEU B 1 123 ? 219.838 181.014 263.149 1.00 53.06 123 LEU B N 1
ATOM 5879 C CA . LEU B 1 123 ? 218.421 181.325 263.329 1.00 51.55 123 LEU B CA 1
ATOM 5880 C C . LEU B 1 123 ? 218.093 182.733 262.859 1.00 56.72 123 LEU B C 1
ATOM 5881 O O . LEU B 1 123 ? 217.068 182.953 262.197 1.00 67.52 123 LEU B O 1
ATOM 5886 N N . LEU B 1 124 ? 218.937 183.704 263.211 1.00 43.98 124 LEU B N 1
ATOM 5887 C CA . LEU B 1 124 ? 218.703 185.076 262.780 1.00 39.83 124 LEU B CA 1
ATOM 5888 C C . LEU B 1 124 ? 218.773 185.184 261.264 1.00 44.39 124 LEU B C 1
ATOM 5889 O O . LEU B 1 124 ? 217.951 185.873 260.644 1.00 57.79 124 LEU B O 1
ATOM 5894 N N . MET B 1 125 ? 219.737 184.497 260.646 1.00 48.42 125 MET B N 1
ATOM 5895 C CA . MET B 1 125 ? 219.818 184.510 259.192 1.00 45.42 125 MET B CA 1
ATOM 5896 C C . MET B 1 125 ? 218.582 183.878 258.564 1.00 48.48 125 MET B C 1
ATOM 5897 O O . MET B 1 125 ? 218.073 184.378 257.556 1.00 60.96 125 MET B O 1
ATOM 5902 N N . ASN B 1 126 ? 218.086 182.783 259.148 1.00 45.43 126 ASN B N 1
ATOM 5903 C CA . ASN B 1 126 ? 216.870 182.155 258.639 1.00 46.99 126 ASN B CA 1
ATOM 5904 C C . ASN B 1 126 ? 215.685 183.107 258.709 1.00 50.61 126 ASN B C 1
ATOM 5905 O O . ASN B 1 126 ? 214.914 183.230 257.748 1.00 58.55 126 ASN B O 1
ATOM 5910 N N . MET B 1 127 ? 215.525 183.796 259.841 1.00 44.44 127 MET B N 1
ATOM 5911 C CA . MET B 1 127 ? 214.414 184.734 259.967 1.00 40.58 127 MET B CA 1
ATOM 5912 C C . MET B 1 127 ? 214.549 185.884 258.977 1.00 52.93 127 MET B C 1
ATOM 5913 O O . MET B 1 127 ? 213.552 186.335 258.402 1.00 58.17 127 MET B O 1
ATOM 5918 N N . LEU B 1 128 ? 215.775 186.358 258.747 1.00 55.81 128 LEU B N 1
ATOM 5919 C CA . LEU B 1 128 ? 215.970 187.457 257.803 1.00 43.49 128 LEU B CA 1
ATOM 5920 C C . LEU B 1 128 ? 215.649 187.035 256.373 1.00 42.15 128 LEU B C 1
ATOM 5921 O O . LEU B 1 128 ? 214.966 187.765 255.641 1.00 57.21 128 LEU B O 1
ATOM 5926 N N . ARG B 1 129 ? 216.137 185.866 255.946 1.00 40.12 129 ARG B N 1
ATOM 5927 C CA . ARG B 1 129 ? 215.844 185.433 254.583 1.00 48.67 129 ARG B CA 1
ATOM 5928 C C . ARG B 1 129 ? 214.356 185.163 254.412 1.00 52.61 129 ARG B C 1
ATOM 5929 O O . ARG B 1 129 ? 213.793 185.432 253.345 1.00 63.48 129 ARG B O 1
ATOM 5937 N N . ALA B 1 130 ? 213.699 184.635 255.447 1.00 49.45 130 ALA B N 1
ATOM 5938 C CA . ALA B 1 130 ? 212.256 184.446 255.359 1.00 53.15 130 ALA B CA 1
ATOM 5939 C C . ALA B 1 130 ? 211.532 185.777 255.247 1.00 56.62 130 ALA B C 1
ATOM 5940 O O . ALA B 1 130 ? 210.563 185.900 254.487 1.00 61.22 130 ALA B O 1
ATOM 5942 N N . TYR B 1 131 ? 211.982 186.786 255.995 1.00 49.97 131 TYR B N 1
ATOM 5943 C CA . TYR B 1 131 ? 211.394 188.114 255.868 1.00 43.44 131 TYR B CA 1
ATOM 5944 C C . TYR B 1 131 ? 211.527 188.636 254.446 1.00 46.45 131 TYR B C 1
ATOM 5945 O O . TYR B 1 131 ? 210.563 189.157 253.871 1.00 54.55 131 TYR B O 1
ATOM 5954 N N . HIS B 1 132 ? 212.714 188.488 253.860 1.00 52.24 132 HIS B N 1
ATOM 5955 C CA . HIS B 1 132 ? 212.936 188.968 252.499 1.00 49.02 132 HIS B CA 1
ATOM 5956 C C . HIS B 1 132 ? 212.053 188.223 251.503 1.00 55.11 132 HIS B C 1
ATOM 5957 O O . HIS B 1 132 ? 211.447 188.831 250.608 1.00 58.63 132 HIS B O 1
ATOM 5964 N N . LEU B 1 133 ? 211.963 186.900 251.653 1.00 58.28 133 LEU B N 1
ATOM 5965 C CA . LEU B 1 133 ? 211.171 186.101 250.731 1.00 58.73 133 LEU B CA 1
ATOM 5966 C C . LEU B 1 133 ? 209.695 186.458 250.834 1.00 60.33 133 LEU B C 1
ATOM 5967 O O . LEU B 1 133 ? 208.993 186.529 249.822 1.00 63.04 133 LEU B O 1
ATOM 5972 N N . GLN B 1 134 ? 209.207 186.692 252.053 1.00 52.00 134 GLN B N 1
ATOM 5973 C CA . GLN B 1 134 ? 207.812 187.084 252.222 1.00 49.80 134 GLN B CA 1
ATOM 5974 C C . GLN B 1 134 ? 207.555 188.481 251.679 1.00 58.37 134 GLN B C 1
ATOM 5975 O O . GLN B 1 134 ? 206.460 188.757 251.176 1.00 64.70 134 GLN B O 1
ATOM 5981 N N . VAL B 1 135 ? 208.533 189.381 251.795 1.00 55.82 135 VAL B N 1
ATOM 5982 C CA . VAL B 1 135 ? 208.399 190.698 251.179 1.00 50.44 135 VAL B CA 1
ATOM 5983 C C . VAL B 1 135 ? 208.206 190.544 249.680 1.00 56.30 135 VAL B C 1
ATOM 5984 O O . VAL B 1 135 ? 207.285 191.119 249.085 1.00 63.16 135 VAL B O 1
ATOM 5988 N N . LEU B 1 136 ? 209.060 189.732 249.054 1.00 59.15 136 LEU B N 1
ATOM 5989 C CA . LEU B 1 136 ? 208.905 189.468 247.628 1.00 62.47 136 LEU B CA 1
ATOM 5990 C C . LEU B 1 136 ? 207.570 188.805 247.323 1.00 63.74 136 LEU B C 1
ATOM 5991 O O . LEU B 1 136 ? 206.974 189.064 246.273 1.00 69.96 136 LEU B O 1
ATOM 5996 N N . THR B 1 137 ? 207.087 187.952 248.225 1.00 56.65 137 THR B N 1
ATOM 5997 C CA . THR B 1 137 ? 205.819 187.268 248.004 1.00 57.60 137 THR B CA 1
ATOM 5998 C C . THR B 1 137 ? 204.655 188.246 247.988 1.00 55.63 137 THR B C 1
ATOM 5999 O O . THR B 1 137 ? 203.826 188.223 247.072 1.00 60.41 137 THR B O 1
ATOM 6003 N N . GLU B 1 138 ? 204.572 189.111 248.996 1.00 61.53 138 GLU B N 1
ATOM 6004 C CA . GLU B 1 138 ? 203.450 190.040 249.045 1.00 66.06 138 GLU B CA 1
ATOM 6005 C C . GLU B 1 138 ? 203.606 191.190 248.066 1.00 68.98 138 GLU B C 1
ATOM 6006 O O . GLU B 1 138 ? 202.619 191.880 247.796 1.00 74.03 138 GLU B O 1
ATOM 6012 N N . GLN B 1 139 ? 204.802 191.416 247.528 1.00 70.64 139 GLN B N 1
ATOM 6013 C CA . GLN B 1 139 ? 204.935 192.385 246.451 1.00 68.68 139 GLN B CA 1
ATOM 6014 C C . GLN B 1 139 ? 204.528 191.806 245.104 1.00 69.24 139 GLN B C 1
ATOM 6015 O O . GLN B 1 139 ? 204.661 192.495 244.086 1.00 71.06 139 GLN B O 1
ATOM 6021 N N . GLY B 1 140 ? 204.037 190.571 245.077 1.00 65.48 140 GLY B N 1
ATOM 6022 C CA . GLY B 1 140 ? 203.653 189.915 243.842 1.00 64.62 140 GLY B CA 1
ATOM 6023 C C . GLY B 1 140 ? 204.816 189.649 242.915 1.00 63.55 140 GLY B C 1
ATOM 6024 O O . GLY B 1 140 ? 204.648 189.674 241.690 1.00 70.21 140 GLY B O 1
ATOM 6025 N N . GLN B 1 141 ? 205.993 189.370 243.470 1.00 62.47 141 GLN B N 1
ATOM 6026 C CA . GLN B 1 141 ? 207.186 189.162 242.669 1.00 66.57 141 GLN B CA 1
ATOM 6027 C C . GLN B 1 141 ? 207.988 187.938 243.084 1.00 70.77 141 GLN B C 1
ATOM 6028 O O . GLN B 1 141 ? 209.101 187.758 242.582 1.00 76.15 141 GLN B O 1
ATOM 6034 N N . TYR B 1 142 ? 207.479 187.114 243.994 1.00 71.04 142 TYR B N 1
ATOM 6035 C CA . TYR B 1 142 ? 208.174 185.889 244.366 1.00 70.78 142 TYR B CA 1
ATOM 6036 C C . TYR B 1 142 ? 207.952 184.843 243.285 1.00 75.52 142 TYR B C 1
ATOM 6037 O O . TYR B 1 142 ? 206.808 184.514 242.957 1.00 78.43 142 TYR B O 1
ATOM 6046 N N . SER B 1 143 ? 209.043 184.321 242.738 1.00 79.57 143 SER B N 1
ATOM 6047 C CA . SER B 1 143 ? 208.971 183.289 241.717 1.00 77.90 143 SER B CA 1
ATOM 6048 C C . SER B 1 143 ? 210.325 182.605 241.633 1.00 75.67 143 SER B C 1
ATOM 6049 O O . SER B 1 143 ? 211.302 183.040 242.244 1.00 73.37 143 SER B O 1
ATOM 6052 N N . ALA B 1 144 ? 210.369 181.518 240.869 1.00 84.73 144 ALA B N 1
ATOM 6053 C CA . ALA B 1 144 ? 211.632 180.838 240.632 1.00 85.21 144 ALA B CA 1
ATOM 6054 C C . ALA B 1 144 ? 212.567 181.727 239.825 1.00 88.52 144 ALA B C 1
ATOM 6055 O O . ALA B 1 144 ? 212.141 182.505 238.970 1.00 89.51 144 ALA B O 1
ATOM 6057 N N . GLY B 1 145 ? 213.858 181.608 240.110 1.00 96.47 145 GLY B N 1
ATOM 6058 C CA . GLY B 1 145 ? 214.831 182.463 239.468 1.00 100.16 145 GLY B CA 1
ATOM 6059 C C . GLY B 1 145 ? 215.017 182.143 237.996 1.00 101.96 145 GLY B C 1
ATOM 6060 O O . GLY B 1 145 ? 214.632 181.086 237.496 1.00 104.78 145 GLY B O 1
ATOM 6061 N N . ASP B 1 146 ? 215.628 183.093 237.292 1.00 97.54 146 ASP B N 1
ATOM 6062 C CA . ASP B 1 146 ? 215.893 182.937 235.863 1.00 96.91 146 ASP B CA 1
ATOM 6063 C C . ASP B 1 146 ? 217.021 183.910 235.533 1.00 100.04 146 ASP B C 1
ATOM 6064 O O . ASP B 1 146 ? 216.828 185.125 235.610 1.00 101.48 146 ASP B O 1
ATOM 6069 N N . ILE B 1 147 ? 218.182 183.377 235.172 1.00 83.02 147 ILE B N 1
ATOM 6070 C CA . ILE B 1 147 ? 219.330 184.208 234.796 1.00 81.90 147 ILE B CA 1
ATOM 6071 C C . ILE B 1 147 ? 219.112 184.733 233.380 1.00 82.09 147 ILE B C 1
ATOM 6072 O O . ILE B 1 147 ? 218.740 183.952 232.491 1.00 83.49 147 ILE B O 1
ATOM 6077 N N . PRO B 1 148 ? 219.322 186.022 233.125 1.00 92.02 148 PRO B N 1
ATOM 6078 C CA . PRO B 1 148 ? 219.068 186.551 231.784 1.00 91.70 148 PRO B CA 1
ATOM 6079 C C . PRO B 1 148 ? 220.049 186.011 230.754 1.00 96.60 148 PRO B C 1
ATOM 6080 O O . PRO B 1 148 ? 221.128 185.503 231.070 1.00 97.80 148 PRO B O 1
ATOM 6084 N N . MET B 1 149 ? 219.635 186.119 229.498 1.00 114.66 149 MET B N 1
ATOM 6085 C CA . MET B 1 149 ? 220.398 185.690 228.335 1.00 113.62 149 MET B CA 1
ATOM 6086 C C . MET B 1 149 ? 221.102 186.883 227.699 1.00 116.59 149 MET B C 1
ATOM 6087 O O . MET B 1 149 ? 220.730 188.039 227.916 1.00 118.18 149 MET B O 1
ATOM 6092 N N . TYR B 1 150 ? 222.149 186.597 226.927 1.00 111.11 150 TYR B N 1
ATOM 6093 C CA . TYR B 1 150 ? 222.987 187.637 226.333 1.00 111.78 150 TYR B CA 1
ATOM 6094 C C . TYR B 1 150 ? 222.790 187.595 224.816 1.00 111.18 150 TYR B C 1
ATOM 6095 O O . TYR B 1 150 ? 223.471 186.850 224.110 1.00 110.24 150 TYR B O 1
ATOM 6104 N N . HIS B 1 151 ? 221.862 188.411 224.321 1.00 130.26 151 HIS B N 1
ATOM 6105 C CA . HIS B 1 151 ? 221.611 188.551 222.888 1.00 131.69 151 HIS B CA 1
ATOM 6106 C C . HIS B 1 151 ? 222.344 189.788 222.381 1.00 133.15 151 HIS B C 1
ATOM 6107 O O . HIS B 1 151 ? 222.027 190.911 222.782 1.00 133.17 151 HIS B O 1
ATOM 6114 N N . ASP B 1 152 ? 223.331 189.587 221.496 1.00 134.31 152 ASP B N 1
ATOM 6115 C CA . ASP B 1 152 ? 224.050 190.725 220.932 1.00 134.53 152 ASP B CA 1
ATOM 6116 C C . ASP B 1 152 ? 224.322 190.574 219.439 1.00 134.27 152 ASP B C 1
ATOM 6117 O O . ASP B 1 152 ? 225.226 191.238 218.917 1.00 132.94 152 ASP B O 1
ATOM 6122 N N . GLY B 1 153 ? 223.581 189.725 218.737 1.00 133.85 153 GLY B N 1
ATOM 6123 C CA . GLY B 1 153 ? 223.872 189.481 217.320 1.00 133.38 153 GLY B CA 1
ATOM 6124 C C . GLY B 1 153 ? 225.059 188.573 217.112 1.00 132.47 153 GLY B C 1
ATOM 6125 O O . GLY B 1 153 ? 224.987 187.617 216.334 1.00 132.92 153 GLY B O 1
ATOM 6126 N N . HIS B 1 154 ? 226.166 188.850 217.800 1.00 133.88 154 HIS B N 1
ATOM 6127 C CA . HIS B 1 154 ? 227.297 187.938 217.862 1.00 134.58 154 HIS B CA 1
ATOM 6128 C C . HIS B 1 154 ? 227.036 186.848 218.890 1.00 136.43 154 HIS B C 1
ATOM 6129 O O . HIS B 1 154 ? 225.887 186.622 219.285 1.00 138.21 154 HIS B O 1
ATOM 6136 N N . VAL B 1 155 ? 228.102 186.141 219.275 1.00 131.75 155 VAL B N 1
ATOM 6137 C CA . VAL B 1 155 ? 228.026 184.986 220.164 1.00 133.08 155 VAL B CA 1
ATOM 6138 C C . VAL B 1 155 ? 227.068 185.245 221.320 1.00 131.48 155 VAL B C 1
ATOM 6139 O O . VAL B 1 155 ? 227.107 186.303 221.957 1.00 133.48 155 VAL B O 1
ATOM 6143 N N . LYS B 1 156 ? 226.209 184.266 221.594 1.00 119.35 156 LYS B N 1
ATOM 6144 C CA . LYS B 1 156 ? 225.108 184.396 222.540 1.00 119.81 156 LYS B CA 1
ATOM 6145 C C . LYS B 1 156 ? 225.293 183.408 223.684 1.00 120.29 156 LYS B C 1
ATOM 6146 O O . LYS B 1 156 ? 225.803 182.304 223.479 1.00 122.44 156 LYS B O 1
ATOM 6152 N N . ILE B 1 157 ? 224.900 183.817 224.888 1.00 110.45 157 ILE B N 1
ATOM 6153 C CA . ILE B 1 157 ? 225.069 183.014 226.095 1.00 108.24 157 ILE B CA 1
ATOM 6154 C C . ILE B 1 157 ? 223.704 182.778 226.727 1.00 110.19 157 ILE B C 1
ATOM 6155 O O . ILE B 1 157 ? 222.909 183.715 226.872 1.00 110.39 157 ILE B O 1
ATOM 6160 N N . LYS B 1 158 ? 223.431 181.525 227.094 1.00 108.47 158 LYS B N 1
ATOM 6161 C CA . LYS B 1 158 ? 222.246 181.156 227.859 1.00 108.35 158 LYS B CA 1
ATOM 6162 C C . LYS B 1 158 ? 222.642 180.125 228.905 1.00 104.58 158 LYS B C 1
ATOM 6163 O O . LYS B 1 158 ? 223.322 179.145 228.589 1.00 106.23 158 LYS B O 1
ATOM 6169 N N . LEU B 1 159 ? 222.218 180.351 230.152 1.00 97.96 159 LEU B N 1
ATOM 6170 C CA . LEU B 1 159 ? 222.542 179.494 231.281 1.00 101.94 159 LEU B CA 1
ATOM 6171 C C . LEU B 1 159 ? 221.303 178.769 231.792 1.00 103.76 159 LEU B C 1
ATOM 6172 O O . LEU B 1 159 ? 220.187 179.283 231.685 1.00 102.03 159 LEU B O 1
ATOM 6177 N N . PRO B 1 160 ? 221.463 177.574 232.356 1.00 106.30 160 PRO B N 1
ATOM 6178 C CA . PRO B 1 160 ? 220.312 176.836 232.877 1.00 107.49 160 PRO B CA 1
ATOM 6179 C C . PRO B 1 160 ? 220.008 177.194 234.324 1.00 108.15 160 PRO B C 1
ATOM 6180 O O . PRO B 1 160 ? 220.807 177.811 235.030 1.00 107.87 160 PRO B O 1
ATOM 6184 N N . VAL B 1 161 ? 218.817 176.784 234.755 1.00 105.74 161 VAL B N 1
ATOM 6185 C CA . VAL B 1 161 ? 218.370 176.951 236.130 1.00 102.10 161 VAL B CA 1
ATOM 6186 C C . VAL B 1 161 ? 217.906 175.601 236.648 1.00 102.01 161 VAL B C 1
ATOM 6187 O O . VAL B 1 161 ? 217.355 174.782 235.905 1.00 105.79 161 VAL B O 1
ATOM 6191 N N . THR B 1 162 ? 218.130 175.371 237.943 1.00 101.85 162 THR B N 1
ATOM 6192 C CA . THR B 1 162 ? 217.811 174.072 238.523 1.00 103.24 162 THR B CA 1
ATOM 6193 C C . THR B 1 162 ? 216.306 173.849 238.607 1.00 102.88 162 THR B C 1
ATOM 6194 O O . THR B 1 162 ? 215.837 172.722 238.419 1.00 104.33 162 THR B O 1
ATOM 6198 N N . ILE B 1 163 ? 215.536 174.904 238.867 1.00 93.73 163 ILE B N 1
ATOM 6199 C CA . ILE B 1 163 ? 214.081 174.829 238.951 1.00 91.71 163 ILE B CA 1
ATOM 6200 C C . ILE B 1 163 ? 213.492 175.747 237.892 1.00 92.95 163 ILE B C 1
ATOM 6201 O O . ILE B 1 163 ? 213.914 176.903 237.763 1.00 96.54 163 ILE B O 1
ATOM 6206 N N . ASP B 1 164 ? 212.522 175.235 237.134 1.00 104.32 164 ASP B N 1
ATOM 6207 C CA . ASP B 1 164 ? 211.905 176.028 236.080 1.00 108.53 164 ASP B CA 1
ATOM 6208 C C . ASP B 1 164 ? 211.116 177.192 236.670 1.00 107.89 164 ASP B C 1
ATOM 6209 O O . ASP B 1 164 ? 210.461 177.058 237.707 1.00 105.53 164 ASP B O 1
ATOM 6214 N N . ASP B 1 165 ? 211.182 178.340 235.995 1.00 104.04 165 ASP B N 1
ATOM 6215 C CA . ASP B 1 165 ? 210.493 179.535 236.480 1.00 101.83 165 ASP B CA 1
ATOM 6216 C C . ASP B 1 165 ? 208.979 179.373 236.426 1.00 105.11 165 ASP B C 1
ATOM 6217 O O . ASP B 1 165 ? 208.283 179.618 237.417 1.00 108.73 165 ASP B O 1
ATOM 6222 N N . THR B 1 166 ? 208.450 178.964 235.271 1.00 107.26 166 THR B N 1
ATOM 6223 C CA . THR B 1 166 ? 207.001 178.969 235.083 1.00 107.19 166 THR B CA 1
ATOM 6224 C C . THR B 1 166 ? 206.319 177.919 235.951 1.00 108.04 166 THR B C 1
ATOM 6225 O O . THR B 1 166 ? 205.252 178.175 236.520 1.00 105.99 166 THR B O 1
ATOM 6229 N N . ALA B 1 167 ? 206.916 176.731 236.069 1.00 105.54 167 ALA B N 1
ATOM 6230 C CA . ALA B 1 167 ? 206.414 175.755 237.026 1.00 104.67 167 ALA B CA 1
ATOM 6231 C C . ALA B 1 167 ? 206.742 176.149 238.459 1.00 106.12 167 ALA B C 1
ATOM 6232 O O . ALA B 1 167 ? 206.137 175.611 239.392 1.00 106.31 167 ALA B O 1
ATOM 6234 N N . GLY B 1 168 ? 207.678 177.077 238.648 1.00 101.48 168 GLY B N 1
ATOM 6235 C CA . GLY B 1 168 ? 208.103 177.490 239.964 1.00 98.82 168 GLY B CA 1
ATOM 6236 C C . GLY B 1 168 ? 206.989 178.118 240.777 1.00 96.10 168 GLY B C 1
ATOM 6237 O O . GLY B 1 168 ? 206.074 178.750 240.244 1.00 95.42 168 GLY B O 1
ATOM 6238 N N . PRO B 1 169 ? 207.046 177.939 242.093 1.00 91.43 169 PRO B N 1
ATOM 6239 C CA . PRO B 1 169 ? 205.989 178.473 242.957 1.00 93.35 169 PRO B CA 1
ATOM 6240 C C . PRO B 1 169 ? 205.937 179.993 242.925 1.00 90.76 169 PRO B C 1
ATOM 6241 O O . PRO B 1 169 ? 206.958 180.674 242.819 1.00 91.67 169 PRO B O 1
ATOM 6245 N N . THR B 1 170 ? 204.717 180.516 243.018 1.00 87.28 170 THR B N 1
ATOM 6246 C CA . THR B 1 170 ? 204.478 181.951 243.088 1.00 90.34 170 THR B CA 1
ATOM 6247 C C . THR B 1 170 ? 204.250 182.451 244.507 1.00 90.58 170 THR B C 1
ATOM 6248 O O . THR B 1 170 ? 204.092 183.662 244.702 1.00 90.18 170 THR B O 1
ATOM 6252 N N . GLN B 1 171 ? 204.226 181.559 245.492 1.00 88.44 171 GLN B N 1
ATOM 6253 C CA . GLN B 1 171 ? 203.898 181.903 246.868 1.00 82.33 171 GLN B CA 1
ATOM 6254 C C . GLN B 1 171 ? 204.941 181.301 247.795 1.00 87.15 171 GLN B C 1
ATOM 6255 O O . GLN B 1 171 ? 205.368 180.161 247.597 1.00 93.09 171 GLN B O 1
ATOM 6261 N N . PHE B 1 172 ? 205.346 182.060 248.807 1.00 65.21 172 PHE B N 1
ATOM 6262 C CA . PHE B 1 172 ? 206.331 181.574 249.771 1.00 64.18 172 PHE B CA 1
ATOM 6263 C C . PHE B 1 172 ? 205.617 180.701 250.789 1.00 68.79 172 PHE B C 1
ATOM 6264 O O . PHE B 1 172 ? 205.063 181.197 251.772 1.00 75.80 172 PHE B O 1
ATOM 6272 N N . ALA B 1 173 ? 205.634 179.395 250.561 1.00 75.83 173 ALA B N 1
ATOM 6273 C CA . ALA B 1 173 ? 205.130 178.458 251.545 1.00 72.72 173 ALA B CA 1
ATOM 6274 C C . ALA B 1 173 ? 206.199 178.212 252.604 1.00 72.21 173 ALA B C 1
ATOM 6275 O O . ALA B 1 173 ? 207.312 178.740 252.535 1.00 70.58 173 ALA B O 1
ATOM 6277 N N . TRP B 1 174 ? 205.862 177.398 253.600 1.00 73.59 174 TRP B N 1
ATOM 6278 C CA . TRP B 1 174 ? 206.831 177.073 254.628 1.00 73.96 174 TRP B CA 1
ATOM 6279 C C . TRP B 1 174 ? 208.026 176.350 254.013 1.00 73.44 174 TRP B C 1
ATOM 6280 O O . TRP B 1 174 ? 207.872 175.576 253.063 1.00 73.13 174 TRP B O 1
ATOM 6291 N N . PRO B 1 175 ? 209.235 176.613 254.512 1.00 81.64 175 PRO B N 1
ATOM 6292 C CA . PRO B 1 175 ? 210.416 175.934 253.948 1.00 82.56 175 PRO B CA 1
ATOM 6293 C C . PRO B 1 175 ? 210.304 174.422 254.001 1.00 84.26 175 PRO B C 1
ATOM 6294 O O . PRO B 1 175 ? 210.411 173.758 252.965 1.00 88.97 175 PRO B O 1
ATOM 6298 N N . SER B 1 176 ? 210.049 173.860 255.178 1.00 84.62 176 SER B N 1
ATOM 6299 C CA . SER B 1 176 ? 209.934 172.419 255.299 1.00 87.57 176 SER B CA 1
ATOM 6300 C C . SER B 1 176 ? 208.672 171.918 254.603 1.00 88.17 176 SER B C 1
ATOM 6301 O O . SER B 1 176 ? 207.698 172.652 254.411 1.00 84.41 176 SER B O 1
ATOM 6304 N N . ASP B 1 177 ? 208.695 170.642 254.233 1.00 103.09 177 ASP B N 1
ATOM 6305 C CA . ASP B 1 177 ? 207.569 169.988 253.583 1.00 104.01 177 ASP B CA 1
ATOM 6306 C C . ASP B 1 177 ? 206.907 169.050 254.583 1.00 104.22 177 ASP B C 1
ATOM 6307 O O . ASP B 1 177 ? 207.575 168.197 255.176 1.00 101.03 177 ASP B O 1
ATOM 6312 N N . ARG B 1 178 ? 205.601 169.206 254.767 1.00 104.59 178 ARG B N 1
ATOM 6313 C CA . ARG B 1 178 ? 204.887 168.364 255.713 1.00 103.78 178 ARG B CA 1
ATOM 6314 C C . ARG B 1 178 ? 204.811 166.936 255.184 1.00 106.25 178 ARG B C 1
ATOM 6315 O O . ARG B 1 178 ? 204.692 166.710 253.977 1.00 105.45 178 ARG B O 1
ATOM 6323 N N . SER B 1 179 ? 204.902 165.972 256.102 1.00 110.57 179 SER B N 1
ATOM 6324 C CA . SER B 1 179 ? 204.784 164.546 255.793 1.00 111.10 179 SER B CA 1
ATOM 6325 C C . SER B 1 179 ? 205.908 164.051 254.887 1.00 109.41 179 SER B C 1
ATOM 6326 O O . SER B 1 179 ? 205.732 163.088 254.135 1.00 110.92 179 SER B O 1
ATOM 6329 N N . THR B 1 180 ? 207.068 164.695 254.939 1.00 111.24 180 THR B N 1
ATOM 6330 C CA . THR B 1 180 ? 208.239 164.166 254.246 1.00 114.06 180 THR B CA 1
ATOM 6331 C C . THR B 1 180 ? 209.470 164.080 255.135 1.00 112.54 180 THR B C 1
ATOM 6332 O O . THR B 1 180 ? 210.258 163.143 254.988 1.00 109.01 180 THR B O 1
ATOM 6336 N N . ASP B 1 181 ? 209.657 165.027 256.052 1.00 108.41 181 ASP B N 1
ATOM 6337 C CA . ASP B 1 181 ? 210.845 165.061 256.891 1.00 104.16 181 ASP B CA 1
ATOM 6338 C C . ASP B 1 181 ? 210.443 165.300 258.337 1.00 101.58 181 ASP B C 1
ATOM 6339 O O . ASP B 1 181 ? 209.360 165.809 258.631 1.00 101.50 181 ASP B O 1
ATOM 6344 N N . SER B 1 182 ? 211.340 164.921 259.241 1.00 96.59 182 SER B N 1
ATOM 6345 C CA . SER B 1 182 ? 211.119 165.095 260.666 1.00 98.35 182 SER B CA 1
ATOM 6346 C C . SER B 1 182 ? 211.365 166.545 261.076 1.00 98.71 182 SER B C 1
ATOM 6347 O O . SER B 1 182 ? 211.847 167.374 260.300 1.00 101.86 182 SER B O 1
ATOM 6350 N N . TYR B 1 183 ? 211.012 166.847 262.319 1.00 90.78 183 TYR B N 1
ATOM 6351 C CA . TYR B 1 183 ? 211.162 168.178 262.880 1.00 86.52 183 TYR B CA 1
ATOM 6352 C C . TYR B 1 183 ? 211.849 168.088 264.231 1.00 90.16 183 TYR B C 1
ATOM 6353 O O . TYR B 1 183 ? 211.813 167.038 264.879 1.00 92.34 183 TYR B O 1
ATOM 6362 N N . PRO B 1 184 ? 212.498 169.164 264.675 1.00 87.87 184 PRO B N 1
ATOM 6363 C CA . PRO B 1 184 ? 213.051 169.167 266.032 1.00 87.92 184 PRO B CA 1
ATOM 6364 C C . PRO B 1 184 ? 211.947 168.975 267.057 1.00 89.55 184 PRO B C 1
ATOM 6365 O O . PRO B 1 184 ? 210.822 169.444 266.880 1.00 91.99 184 PRO B O 1
ATOM 6369 N N . ASP B 1 185 ? 212.268 168.269 268.135 1.00 91.40 185 ASP B N 1
ATOM 6370 C CA . ASP B 1 185 ? 211.304 168.064 269.207 1.00 93.37 185 ASP B CA 1
ATOM 6371 C C . ASP B 1 185 ? 211.385 169.248 270.158 1.00 96.92 185 ASP B C 1
ATOM 6372 O O . ASP B 1 185 ? 212.439 169.502 270.754 1.00 99.21 185 ASP B O 1
ATOM 6377 N N . TRP B 1 186 ? 210.279 169.972 270.296 1.00 82.49 186 TRP B N 1
ATOM 6378 C CA . TRP B 1 186 ? 210.224 171.170 271.118 1.00 78.44 186 TRP B CA 1
ATOM 6379 C C . TRP B 1 186 ? 209.072 171.053 272.103 1.00 84.45 186 TRP B C 1
ATOM 6380 O O . TRP B 1 186 ? 208.068 170.387 271.834 1.00 89.99 186 TRP B O 1
ATOM 6391 N N . ALA B 1 187 ? 209.233 171.696 273.253 1.00 79.99 187 ALA B N 1
ATOM 6392 C CA . ALA B 1 187 ? 208.177 171.776 274.248 1.00 81.61 187 ALA B CA 1
ATOM 6393 C C . ALA B 1 187 ? 208.486 172.944 275.168 1.00 82.22 187 ALA B C 1
ATOM 6394 O O . ALA B 1 187 ? 209.652 173.195 275.478 1.00 80.76 187 ALA B O 1
ATOM 6396 N N . GLN B 1 188 ? 207.445 173.651 275.596 1.00 74.61 188 GLN B N 1
ATOM 6397 C CA . GLN B 1 188 ? 207.656 174.813 276.447 1.00 71.95 188 GLN B CA 1
ATOM 6398 C C . GLN B 1 188 ? 208.311 174.382 277.751 1.00 65.44 188 GLN B C 1
ATOM 6399 O O . GLN B 1 188 ? 208.066 173.285 278.261 1.00 70.67 188 GLN B O 1
ATOM 6405 N N . PHE B 1 189 ? 209.181 175.239 278.274 1.00 74.55 189 PHE B N 1
ATOM 6406 C CA . PHE B 1 189 ? 209.956 174.927 279.470 1.00 79.27 189 PHE B CA 1
ATOM 6407 C C . PHE B 1 189 ? 210.084 176.197 280.291 1.00 85.50 189 PHE B C 1
ATOM 6408 O O . PHE B 1 189 ? 210.610 177.202 279.805 1.00 91.53 189 PHE B O 1
ATOM 6416 N N . SER B 1 190 ? 209.570 176.164 281.519 1.00 95.19 190 SER B N 1
ATOM 6417 C CA . SER B 1 190 ? 209.614 177.314 282.412 1.00 96.94 190 SER B CA 1
ATOM 6418 C C . SER B 1 190 ? 210.338 177.007 283.714 1.00 98.66 190 SER B C 1
ATOM 6419 O O . SER B 1 190 ? 210.345 177.843 284.626 1.00 99.64 190 SER B O 1
ATOM 6422 N N . GLU B 1 191 ? 210.960 175.837 283.818 1.00 107.80 191 GLU B N 1
ATOM 6423 C CA . GLU B 1 191 ? 211.643 175.451 285.040 1.00 108.03 191 GLU B CA 1
ATOM 6424 C C . GLU B 1 191 ? 212.876 176.320 285.255 1.00 110.55 191 GLU B C 1
ATOM 6425 O O . GLU B 1 191 ? 213.606 176.638 284.312 1.00 110.17 191 GLU B O 1
ATOM 6431 N N . SER B 1 192 ? 213.101 176.719 286.508 1.00 116.92 192 SER B N 1
ATOM 6432 C CA . SER B 1 192 ? 214.310 177.461 286.843 1.00 116.34 192 SER B CA 1
ATOM 6433 C C . SER B 1 192 ? 215.552 176.592 286.676 1.00 118.14 192 SER B C 1
ATOM 6434 O O . SER B 1 192 ? 216.611 177.082 286.265 1.00 118.60 192 SER B O 1
ATOM 6437 N N . PHE B 1 193 ? 215.440 175.302 286.988 1.00 123.16 193 PHE B N 1
ATOM 6438 C CA . PHE B 1 193 ? 216.572 174.391 286.966 1.00 122.43 193 PHE B CA 1
ATOM 6439 C C . PHE B 1 193 ? 216.576 173.624 285.654 1.00 124.11 193 PHE B C 1
ATOM 6440 O O . PHE B 1 193 ? 215.653 172.831 285.412 1.00 124.36 193 PHE B O 1
ATOM 6448 N N . PRO B 1 194 ? 217.566 173.821 284.780 1.00 120.49 194 PRO B N 1
ATOM 6449 C CA . PRO B 1 194 ? 217.615 173.043 283.537 1.00 119.89 194 PRO B CA 1
ATOM 6450 C C . PRO B 1 194 ? 217.775 171.557 283.819 1.00 121.03 194 PRO B C 1
ATOM 6451 O O . PRO B 1 194 ? 218.417 171.150 284.788 1.00 120.74 194 PRO B O 1
ATOM 6455 N N . SER B 1 195 ? 217.183 170.744 282.950 1.00 118.59 195 SER B N 1
ATOM 6456 C CA . SER B 1 195 ? 217.154 169.298 283.132 1.00 117.79 195 SER B CA 1
ATOM 6457 C C . SER B 1 195 ? 218.001 168.534 282.128 1.00 116.34 195 SER B C 1
ATOM 6458 O O . SER B 1 195 ? 218.633 167.543 282.495 1.00 117.00 195 SER B O 1
ATOM 6461 N N . ILE B 1 196 ? 218.032 168.968 280.871 1.00 102.63 196 ILE B N 1
ATOM 6462 C CA . ILE B 1 196 ? 218.743 168.267 279.807 1.00 101.55 196 ILE B CA 1
ATOM 6463 C C . ILE B 1 196 ? 219.652 169.260 279.098 1.00 106.89 196 ILE B C 1
ATOM 6464 O O . ILE B 1 196 ? 219.252 170.400 278.835 1.00 110.47 196 ILE B O 1
ATOM 6469 N N . ASP B 1 197 ? 220.879 168.836 278.800 1.00 109.26 197 ASP B N 1
ATOM 6470 C CA . ASP B 1 197 ? 221.816 169.687 278.069 1.00 107.20 197 ASP B CA 1
ATOM 6471 C C . ASP B 1 197 ? 221.340 169.797 276.631 1.00 107.77 197 ASP B C 1
ATOM 6472 O O . ASP B 1 197 ? 221.510 168.878 275.828 1.00 105.10 197 ASP B O 1
ATOM 6477 N N . VAL B 1 198 ? 220.749 170.938 276.301 1.00 94.79 198 VAL B N 1
ATOM 6478 C CA . VAL B 1 198 ? 220.045 171.120 275.037 1.00 88.49 198 VAL B CA 1
ATOM 6479 C C . VAL B 1 198 ? 219.810 172.620 274.896 1.00 91.14 198 VAL B C 1
ATOM 6480 O O . VAL B 1 198 ? 219.603 173.298 275.913 1.00 94.66 198 VAL B O 1
ATOM 6484 N N . PRO B 1 199 ? 219.890 173.192 273.695 1.00 75.04 199 PRO B N 1
ATOM 6485 C CA . PRO B 1 199 ? 219.719 174.646 273.569 1.00 74.74 199 PRO B CA 1
ATOM 6486 C C . PRO B 1 199 ? 218.371 175.107 274.103 1.00 77.41 199 PRO B C 1
ATOM 6487 O O . PRO B 1 199 ? 217.319 174.578 273.739 1.00 73.14 199 PRO B O 1
ATOM 6491 N N . TYR B 1 200 ? 218.419 176.122 274.964 1.00 82.10 200 TYR B N 1
ATOM 6492 C CA . TYR B 1 200 ? 217.238 176.724 275.565 1.00 80.05 200 TYR B CA 1
ATOM 6493 C C . TYR B 1 200 ? 217.203 178.181 275.132 1.00 82.38 200 TYR B C 1
ATOM 6494 O O . TYR B 1 200 ? 218.064 178.971 275.534 1.00 83.15 200 TYR B O 1
ATOM 6503 N N . LEU B 1 201 ? 216.212 178.537 274.322 1.00 65.08 201 LEU B N 1
ATOM 6504 C CA . LEU B 1 201 ? 216.085 179.882 273.783 1.00 64.92 201 LEU B CA 1
ATOM 6505 C C . LEU B 1 201 ? 214.851 180.549 274.371 1.00 70.28 201 LEU B C 1
ATOM 6506 O O . LEU B 1 201 ? 213.783 179.935 274.461 1.00 70.33 201 LEU B O 1
ATOM 6511 N N . ASP B 1 202 ? 215.003 181.805 274.773 1.00 72.61 202 ASP B N 1
ATOM 6512 C CA . ASP B 1 202 ? 213.981 182.519 275.525 1.00 64.44 202 ASP B CA 1
ATOM 6513 C C . ASP B 1 202 ? 213.174 183.356 274.540 1.00 58.18 202 ASP B C 1
ATOM 6514 O O . ASP B 1 202 ? 213.722 184.222 273.852 1.00 58.87 202 ASP B O 1
ATOM 6519 N N . VAL B 1 203 ? 211.872 183.090 274.477 1.00 48.47 203 VAL B N 1
ATOM 6520 C CA . VAL B 1 203 ? 210.969 183.784 273.570 1.00 47.68 203 VAL B CA 1
ATOM 6521 C C . VAL B 1 203 ? 209.767 184.306 274.342 1.00 57.21 203 VAL B C 1
ATOM 6522 O O . VAL B 1 203 ? 208.655 184.364 273.806 1.00 62.61 203 VAL B O 1
ATOM 6526 N N . ARG B 1 204 ? 209.978 184.666 275.609 1.00 63.28 204 ARG B N 1
ATOM 6527 C CA . ARG B 1 204 ? 208.859 185.006 276.486 1.00 56.29 204 ARG B CA 1
ATOM 6528 C C . ARG B 1 204 ? 207.977 186.132 275.950 1.00 62.06 204 ARG B C 1
ATOM 6529 O O . ARG B 1 204 ? 206.747 185.950 275.913 1.00 61.73 204 ARG B O 1
ATOM 6537 N N . PRO B 1 205 ? 208.499 187.286 275.523 1.00 52.85 205 PRO B N 1
ATOM 6538 C CA . PRO B 1 205 ? 207.622 188.403 275.156 1.00 43.51 205 PRO B CA 1
ATOM 6539 C C . PRO B 1 205 ? 207.062 188.342 273.745 1.00 38.80 205 PRO B C 1
ATOM 6540 O O . PRO B 1 205 ? 206.462 189.323 273.300 1.00 41.31 205 PRO B O 1
ATOM 6544 N N . LEU B 1 206 ? 207.221 187.237 273.033 1.00 45.34 206 LEU B N 1
ATOM 6545 C CA . LEU B 1 206 ? 206.717 187.130 271.675 1.00 46.00 206 LEU B CA 1
ATOM 6546 C C . LEU B 1 206 ? 205.256 186.707 271.687 1.00 52.69 206 LEU B C 1
ATOM 6547 O O . LEU B 1 206 ? 204.805 185.984 272.579 1.00 60.91 206 LEU B O 1
ATOM 6552 N N . THR B 1 207 ? 204.510 187.175 270.689 1.00 55.58 207 THR B N 1
ATOM 6553 C CA . THR B 1 207 ? 203.122 186.769 270.544 1.00 56.50 207 THR B CA 1
ATOM 6554 C C . THR B 1 207 ? 203.053 185.303 270.123 1.00 63.09 207 THR B C 1
ATOM 6555 O O . THR B 1 207 ? 204.068 184.642 269.895 1.00 67.59 207 THR B O 1
ATOM 6559 N N . VAL B 1 208 ? 201.828 184.785 270.023 1.00 63.60 208 VAL B N 1
ATOM 6560 C CA . VAL B 1 208 ? 201.645 183.390 269.635 1.00 63.17 208 VAL B CA 1
ATOM 6561 C C . VAL B 1 208 ? 202.151 183.156 268.215 1.00 66.98 208 VAL B C 1
ATOM 6562 O O . VAL B 1 208 ? 202.836 182.163 267.942 1.00 69.80 208 VAL B O 1
ATOM 6566 N N . THR B 1 209 ? 201.862 184.083 267.298 1.00 60.83 209 THR B N 1
ATOM 6567 C CA . THR B 1 209 ? 202.266 183.894 265.910 1.00 52.58 209 THR B CA 1
ATOM 6568 C C . THR B 1 209 ? 203.766 184.085 265.732 1.00 52.18 209 THR B C 1
ATOM 6569 O O . THR B 1 209 ? 204.392 183.377 264.940 1.00 62.78 209 THR B O 1
ATOM 6573 N N . GLU B 1 210 ? 204.367 185.038 266.448 1.00 52.41 210 GLU B N 1
ATOM 6574 C CA . GLU B 1 210 ? 205.802 185.265 266.293 1.00 60.76 210 GLU B CA 1
ATOM 6575 C C . GLU B 1 210 ? 206.615 184.117 266.883 1.00 62.31 210 GLU B C 1
ATOM 6576 O O . GLU B 1 210 ? 207.590 183.661 266.274 1.00 63.86 210 GLU B O 1
ATOM 6582 N N . VAL B 1 211 ? 206.236 183.633 268.067 1.00 59.53 211 VAL B N 1
ATOM 6583 C CA . VAL B 1 211 ? 206.918 182.467 268.617 1.00 59.55 211 VAL B CA 1
ATOM 6584 C C . VAL B 1 211 ? 206.666 181.242 267.748 1.00 57.74 211 VAL B C 1
ATOM 6585 O O . VAL B 1 211 ? 207.558 180.401 267.572 1.00 64.88 211 VAL B O 1
ATOM 6589 N N . ASN B 1 212 ? 205.470 181.137 267.168 1.00 58.50 212 ASN B N 1
ATOM 6590 C CA . ASN B 1 212 ? 205.177 180.048 266.250 1.00 59.05 212 ASN B CA 1
ATOM 6591 C C . ASN B 1 212 ? 206.093 180.103 265.033 1.00 64.34 212 ASN B C 1
ATOM 6592 O O . ASN B 1 212 ? 206.657 179.084 264.621 1.00 71.07 212 ASN B O 1
ATOM 6597 N N . PHE B 1 213 ? 206.275 181.298 264.471 1.00 53.41 213 PHE B N 1
ATOM 6598 C CA . PHE B 1 213 ? 207.150 181.483 263.320 1.00 51.33 213 PHE B CA 1
ATOM 6599 C C . PHE B 1 213 ? 208.598 181.166 263.671 1.00 48.82 213 PHE B C 1
ATOM 6600 O O . PHE B 1 213 ? 209.308 180.531 262.887 1.00 58.85 213 PHE B O 1
ATOM 6608 N N . VAL B 1 214 ? 209.048 181.589 264.854 1.00 45.96 214 VAL B N 1
ATOM 6609 C CA . VAL B 1 214 ? 210.424 181.319 265.268 1.00 49.05 214 VAL B CA 1
ATOM 6610 C C . VAL B 1 214 ? 210.662 179.819 265.388 1.00 51.02 214 VAL B C 1
ATOM 6611 O O . VAL B 1 214 ? 211.624 179.275 264.831 1.00 59.72 214 VAL B O 1
ATOM 6615 N N . LEU B 1 215 ? 209.778 179.122 266.106 1.00 70.94 215 LEU B N 1
ATOM 6616 C CA . LEU B 1 215 ? 209.996 177.695 266.310 1.00 70.51 215 LEU B CA 1
ATOM 6617 C C . LEU B 1 215 ? 209.764 176.899 265.034 1.00 68.05 215 LEU B C 1
ATOM 6618 O O . LEU B 1 215 ? 210.307 175.801 264.888 1.00 73.71 215 LEU B O 1
ATOM 6623 N N . MET B 1 216 ? 208.969 177.426 264.098 1.00 70.70 216 MET B N 1
ATOM 6624 C CA . MET B 1 216 ? 208.829 176.752 262.813 1.00 71.63 216 MET B CA 1
ATOM 6625 C C . MET B 1 216 ? 210.061 176.954 261.947 1.00 69.69 216 MET B C 1
ATOM 6626 O O . MET B 1 216 ? 210.470 176.043 261.217 1.00 74.60 216 MET B O 1
ATOM 6631 N N . MET B 1 217 ? 210.662 178.140 262.005 1.00 69.88 217 MET B N 1
ATOM 6632 C CA . MET B 1 217 ? 211.921 178.365 261.314 1.00 65.95 217 MET B CA 1
ATOM 6633 C C . MET B 1 217 ? 213.088 177.676 261.993 1.00 67.76 217 MET B C 1
ATOM 6634 O O . MET B 1 217 ? 214.178 177.619 261.414 1.00 71.41 217 MET B O 1
ATOM 6639 N N . MET B 1 218 ? 212.891 177.174 263.209 1.00 65.38 218 MET B N 1
ATOM 6640 C CA . MET B 1 218 ? 213.884 176.299 263.809 1.00 59.89 218 MET B CA 1
ATOM 6641 C C . MET B 1 218 ? 214.051 175.000 263.033 1.00 59.99 218 MET B C 1
ATOM 6642 O O . MET B 1 218 ? 215.090 174.344 263.158 1.00 61.25 218 MET B O 1
ATOM 6647 N N . SER B 1 219 ? 213.058 174.618 262.238 1.00 74.56 219 SER B N 1
ATOM 6648 C CA . SER B 1 219 ? 213.120 173.384 261.476 1.00 78.68 219 SER B CA 1
ATOM 6649 C C . SER B 1 219 ? 214.084 173.538 260.299 1.00 80.46 219 SER B C 1
ATOM 6650 O O . SER B 1 219 ? 214.830 174.515 260.190 1.00 83.39 219 SER B O 1
ATOM 6653 N N . LYS B 1 220 ? 214.072 172.553 259.411 1.00 81.31 220 LYS B N 1
ATOM 6654 C CA . LYS B 1 220 ? 215.018 172.546 258.306 1.00 80.84 220 LYS B CA 1
ATOM 6655 C C . LYS B 1 220 ? 214.382 173.159 257.061 1.00 84.50 220 LYS B C 1
ATOM 6656 O O . LYS B 1 220 ? 213.160 173.204 256.915 1.00 82.07 220 LYS B O 1
ATOM 6662 N N . TRP B 1 221 ? 215.239 173.632 256.160 1.00 75.76 221 TRP B N 1
ATOM 6663 C CA . TRP B 1 221 ? 214.837 174.504 255.064 1.00 72.78 221 TRP B CA 1
ATOM 6664 C C . TRP B 1 221 ? 214.959 173.760 253.743 1.00 72.79 221 TRP B C 1
ATOM 6665 O O . TRP B 1 221 ? 216.046 173.295 253.390 1.00 73.54 221 TRP B O 1
ATOM 6676 N N . HIS B 1 222 ? 213.849 173.664 253.013 1.00 82.46 222 HIS B N 1
ATOM 6677 C CA . HIS B 1 222 ? 213.853 173.122 251.663 1.00 83.29 222 HIS B CA 1
ATOM 6678 C C . HIS B 1 222 ? 213.957 174.261 250.662 1.00 84.01 222 HIS B C 1
ATOM 6679 O O . HIS B 1 222 ? 213.267 175.277 250.788 1.00 85.90 222 HIS B O 1
ATOM 6686 N N . ARG B 1 223 ? 214.804 174.086 249.654 1.00 75.77 223 ARG B N 1
ATOM 6687 C CA . ARG B 1 223 ? 214.943 175.078 248.599 1.00 72.21 223 ARG B CA 1
ATOM 6688 C C . ARG B 1 223 ? 213.888 174.835 247.530 1.00 73.49 223 ARG B C 1
ATOM 6689 O O . ARG B 1 223 ? 213.818 173.746 246.953 1.00 78.86 223 ARG B O 1
ATOM 6697 N N . ARG B 1 224 ? 213.071 175.855 247.271 1.00 82.72 224 ARG B N 1
ATOM 6698 C CA . ARG B 1 224 ? 212.034 175.792 246.249 1.00 86.24 224 ARG B CA 1
ATOM 6699 C C . ARG B 1 224 ? 212.235 176.824 245.149 1.00 87.74 224 ARG B C 1
ATOM 6700 O O . ARG B 1 224 ? 211.318 177.051 244.351 1.00 89.04 224 ARG B O 1
ATOM 6708 N N . THR B 1 225 ? 213.404 177.458 245.084 1.00 78.36 225 THR B N 1
ATOM 6709 C CA . THR B 1 225 ? 213.660 178.503 244.106 1.00 78.50 225 THR B CA 1
ATOM 6710 C C . THR B 1 225 ? 215.159 178.612 243.868 1.00 83.87 225 THR B C 1
ATOM 6711 O O . THR B 1 225 ? 215.970 178.098 244.644 1.00 84.45 225 THR B O 1
ATOM 6715 N N . ASN B 1 226 ? 215.523 179.295 242.786 1.00 82.63 226 ASN B N 1
ATOM 6716 C CA . ASN B 1 226 ? 216.923 179.452 242.419 1.00 81.92 226 ASN B CA 1
ATOM 6717 C C . ASN B 1 226 ? 217.593 180.626 243.119 1.00 84.58 226 ASN B C 1
ATOM 6718 O O . ASN B 1 226 ? 218.790 180.846 242.909 1.00 82.10 226 ASN B O 1
ATOM 6723 N N . LEU B 1 227 ? 216.864 181.372 243.944 1.00 75.24 227 LEU B N 1
ATOM 6724 C CA . LEU B 1 227 ? 217.412 182.582 244.540 1.00 66.65 227 LEU B CA 1
ATOM 6725 C C . LEU B 1 227 ? 218.544 182.247 245.500 1.00 65.97 227 LEU B C 1
ATOM 6726 O O . LEU B 1 227 ? 218.626 181.147 246.051 1.00 66.97 227 LEU B O 1
ATOM 6731 N N . ALA B 1 228 ? 219.438 183.216 245.689 1.00 60.11 228 ALA B N 1
ATOM 6732 C CA . ALA B 1 228 ? 220.642 182.981 246.472 1.00 61.62 228 ALA B CA 1
ATOM 6733 C C . ALA B 1 228 ? 220.378 182.944 247.968 1.00 68.66 228 ALA B C 1
ATOM 6734 O O . ALA B 1 228 ? 221.196 182.398 248.714 1.00 75.40 228 ALA B O 1
ATOM 6736 N N . ILE B 1 229 ? 219.259 183.509 248.424 1.00 67.79 229 ILE B N 1
ATOM 6737 C CA . ILE B 1 229 ? 218.934 183.533 249.843 1.00 62.62 229 ILE B CA 1
ATOM 6738 C C . ILE B 1 229 ? 218.020 182.389 250.249 1.00 65.64 229 ILE B C 1
ATOM 6739 O O . ILE B 1 229 ? 217.632 182.306 251.420 1.00 72.16 229 ILE B O 1
ATOM 6744 N N . ASP B 1 230 ? 217.661 181.507 249.319 1.00 70.32 230 ASP B N 1
ATOM 6745 C CA . ASP B 1 230 ? 216.882 180.305 249.620 1.00 67.84 230 ASP B CA 1
ATOM 6746 C C . ASP B 1 230 ? 217.766 179.073 249.735 1.00 70.47 230 ASP B C 1
ATOM 6747 O O . ASP B 1 230 ? 217.365 177.976 249.334 1.00 78.84 230 ASP B O 1
ATOM 6752 N N . TYR B 1 231 ? 218.968 179.223 250.277 1.00 63.24 231 TYR B N 1
ATOM 6753 C CA . TYR B 1 231 ? 219.909 178.115 250.332 1.00 68.30 231 TYR B CA 1
ATOM 6754 C C . TYR B 1 231 ? 219.425 177.029 251.284 1.00 68.45 231 TYR B C 1
ATOM 6755 O O . TYR B 1 231 ? 218.653 177.282 252.211 1.00 72.92 231 TYR B O 1
ATOM 6764 N N . GLU B 1 232 ? 219.895 175.808 251.041 1.00 74.94 232 GLU B N 1
ATOM 6765 C CA . GLU B 1 232 ? 219.534 174.675 251.883 1.00 71.72 232 GLU B CA 1
ATOM 6766 C C . GLU B 1 232 ? 220.068 174.853 253.298 1.00 72.56 232 GLU B C 1
ATOM 6767 O O . GLU B 1 232 ? 221.153 175.399 253.511 1.00 70.46 232 GLU B O 1
ATOM 6773 N N . ALA B 1 233 ? 219.291 174.387 254.265 1.00 73.42 233 ALA B N 1
ATOM 6774 C CA . ALA B 1 233 ? 219.671 174.467 255.666 1.00 69.52 233 ALA B CA 1
ATOM 6775 C C . ALA B 1 233 ? 218.989 173.353 256.450 1.00 72.09 233 ALA B C 1
ATOM 6776 O O . ALA B 1 233 ? 217.755 173.281 256.477 1.00 73.81 233 ALA B O 1
ATOM 6778 N N . PRO B 1 234 ? 219.748 172.472 257.095 1.00 71.76 234 PRO B N 1
ATOM 6779 C CA . PRO B 1 234 ? 219.125 171.470 257.967 1.00 75.37 234 PRO B CA 1
ATOM 6780 C C . PRO B 1 234 ? 218.570 172.098 259.236 1.00 78.70 234 PRO B C 1
ATOM 6781 O O . PRO B 1 234 ? 218.775 173.289 259.480 1.00 80.47 234 PRO B O 1
ATOM 6785 N N . GLN B 1 235 ? 217.871 171.308 260.049 1.00 86.01 235 GLN B N 1
ATOM 6786 C CA . GLN B 1 235 ? 217.297 171.841 261.274 1.00 82.92 235 GLN B CA 1
ATOM 6787 C C . GLN B 1 235 ? 218.405 172.244 262.234 1.00 84.21 235 GLN B C 1
ATOM 6788 O O . GLN B 1 235 ? 219.376 171.509 262.435 1.00 87.85 235 GLN B O 1
ATOM 6794 N N . LEU B 1 236 ? 218.253 173.429 262.824 1.00 73.56 236 LEU B N 1
ATOM 6795 C CA . LEU B 1 236 ? 219.337 174.023 263.600 1.00 73.51 236 LEU B CA 1
ATOM 6796 C C . LEU B 1 236 ? 219.675 173.181 264.824 1.00 75.05 236 LEU B C 1
ATOM 6797 O O . LEU B 1 236 ? 220.853 172.999 265.153 1.00 75.29 236 LEU B O 1
ATOM 6802 N N . ALA B 1 237 ? 218.658 172.673 265.514 1.00 79.82 237 ALA B N 1
ATOM 6803 C CA . ALA B 1 237 ? 218.861 171.832 266.682 1.00 77.37 237 ALA B CA 1
ATOM 6804 C C . ALA B 1 237 ? 217.956 170.618 266.584 1.00 81.54 237 ALA B C 1
ATOM 6805 O O . ALA B 1 237 ? 216.784 170.734 266.219 1.00 79.61 237 ALA B O 1
ATOM 6807 N N . ASP B 1 238 ? 218.515 169.448 266.900 1.00 92.31 238 ASP B N 1
ATOM 6808 C CA . ASP B 1 238 ? 217.729 168.219 266.867 1.00 90.06 238 ASP B CA 1
ATOM 6809 C C . ASP B 1 238 ? 216.616 168.254 267.904 1.00 89.23 238 ASP B C 1
ATOM 6810 O O . ASP B 1 238 ? 215.477 167.864 267.622 1.00 89.43 238 ASP B O 1
ATOM 6815 N N . LYS B 1 239 ? 216.928 168.725 269.108 1.00 91.39 239 LYS B N 1
ATOM 6816 C CA . LYS B 1 239 ? 215.953 168.907 270.170 1.00 89.68 239 LYS B CA 1
ATOM 6817 C C . LYS B 1 239 ? 216.233 170.246 270.836 1.00 90.72 239 LYS B C 1
ATOM 6818 O O . LYS B 1 239 ? 217.358 170.748 270.787 1.00 96.53 239 LYS B O 1
ATOM 6824 N N . PHE B 1 240 ? 215.195 170.833 271.429 1.00 73.06 240 PHE B N 1
ATOM 6825 C CA . PHE B 1 240 ? 215.327 172.101 272.140 1.00 74.28 240 PHE B CA 1
ATOM 6826 C C . PHE B 1 240 ? 214.022 172.404 272.860 1.00 77.56 240 PHE B C 1
ATOM 6827 O O . PHE B 1 240 ? 212.989 171.781 272.597 1.00 81.24 240 PHE B O 1
ATOM 6835 N N . ALA B 1 241 ? 214.087 173.368 273.775 1.00 73.96 241 ALA B N 1
ATOM 6836 C CA . ALA B 1 241 ? 212.914 173.827 274.505 1.00 74.10 241 ALA B CA 1
ATOM 6837 C C . ALA B 1 241 ? 212.976 175.337 274.658 1.00 74.27 241 ALA B C 1
ATOM 6838 O O . ALA B 1 241 ? 214.055 175.907 274.842 1.00 75.49 241 ALA B O 1
ATOM 6840 N N . TYR B 1 242 ? 211.812 175.978 274.593 1.00 62.64 242 TYR B N 1
ATOM 6841 C CA . TYR B 1 242 ? 211.708 177.430 274.594 1.00 57.10 242 TYR B CA 1
ATOM 6842 C C . TYR B 1 242 ? 211.034 177.933 275.864 1.00 67.99 242 TYR B C 1
ATOM 6843 O O . TYR B 1 242 ? 210.065 177.341 276.345 1.00 80.19 242 TYR B O 1
ATOM 6852 N N . ARG B 1 243 ? 211.553 179.038 276.389 1.00 69.05 243 ARG B N 1
ATOM 6853 C CA . ARG B 1 243 ? 211.020 179.669 277.596 1.00 65.21 243 ARG B CA 1
ATOM 6854 C C . ARG B 1 243 ? 209.850 180.558 277.194 1.00 69.57 243 ARG B C 1
ATOM 6855 O O . ARG B 1 243 ? 210.040 181.689 276.747 1.00 79.64 243 ARG B O 1
ATOM 6863 N N . HIS B 1 244 ? 208.629 180.048 277.347 1.00 59.29 244 HIS B N 1
ATOM 6864 C CA . HIS B 1 244 ? 207.437 180.826 277.041 1.00 59.90 244 HIS B CA 1
ATOM 6865 C C . HIS B 1 244 ? 206.342 180.494 278.040 1.00 70.52 244 HIS B C 1
ATOM 6866 O O . HIS B 1 244 ? 206.210 179.345 278.469 1.00 77.78 244 HIS B O 1
ATOM 6873 N N . ALA B 1 245 ? 205.560 181.509 278.410 1.00 65.26 245 ALA B N 1
ATOM 6874 C CA . ALA B 1 245 ? 204.489 181.304 279.376 1.00 58.06 245 ALA B CA 1
ATOM 6875 C C . ALA B 1 245 ? 203.404 180.393 278.819 1.00 58.29 245 ALA B C 1
ATOM 6876 O O . ALA B 1 245 ? 202.859 179.550 279.540 1.00 63.65 245 ALA B O 1
ATOM 6878 N N . LEU B 1 246 ? 203.079 180.546 277.542 1.00 63.09 246 LEU B N 1
ATOM 6879 C CA . LEU B 1 246 ? 201.985 179.825 276.913 1.00 68.93 246 LEU B CA 1
ATOM 6880 C C . LEU B 1 246 ? 202.555 178.726 276.024 1.00 69.31 246 LEU B C 1
ATOM 6881 O O . LEU B 1 246 ? 203.496 178.967 275.261 1.00 68.26 246 LEU B O 1
ATOM 6886 N N . THR B 1 247 ? 201.993 177.523 276.132 1.00 79.83 247 THR B N 1
ATOM 6887 C CA . THR B 1 247 ? 202.418 176.405 275.299 1.00 77.53 247 THR B CA 1
ATOM 6888 C C . THR B 1 247 ? 201.815 176.550 273.911 1.00 78.18 247 THR B C 1
ATOM 6889 O O . THR B 1 247 ? 200.590 176.512 273.753 1.00 77.85 247 THR B O 1
ATOM 6893 N N . VAL B 1 248 ? 202.669 176.677 272.899 1.00 81.40 248 VAL B N 1
ATOM 6894 C CA . VAL B 1 248 ? 202.232 176.881 271.526 1.00 80.71 248 VAL B CA 1
ATOM 6895 C C . VAL B 1 248 ? 202.390 175.569 270.775 1.00 83.07 248 VAL B C 1
ATOM 6896 O O . VAL B 1 248 ? 203.464 174.953 270.802 1.00 81.74 248 VAL B O 1
ATOM 6900 N N . GLN B 1 249 ? 201.318 175.132 270.113 1.00 105.36 249 GLN B N 1
ATOM 6901 C CA . GLN B 1 249 ? 201.370 173.893 269.350 1.00 108.49 249 GLN B CA 1
ATOM 6902 C C . GLN B 1 249 ? 200.705 174.009 267.983 1.00 108.87 249 GLN B C 1
ATOM 6903 O O . GLN B 1 249 ? 200.454 172.977 267.349 1.00 112.78 249 GLN B O 1
ATOM 6909 N N . ASP B 1 250 ? 200.440 175.224 267.495 1.00 99.99 250 ASP B N 1
ATOM 6910 C CA . ASP B 1 250 ? 199.887 175.380 266.153 1.00 99.66 250 ASP B CA 1
ATOM 6911 C C . ASP B 1 250 ? 200.819 174.777 265.110 1.00 99.03 250 ASP B C 1
ATOM 6912 O O . ASP B 1 250 ? 200.373 174.081 264.189 1.00 100.71 250 ASP B O 1
ATOM 6917 N N . ALA B 1 251 ? 202.124 175.015 265.255 1.00 97.87 251 ALA B N 1
ATOM 6918 C CA . ALA B 1 251 ? 203.089 174.362 264.380 1.00 98.43 251 ALA B CA 1
ATOM 6919 C C . ALA B 1 251 ? 203.040 172.851 264.549 1.00 102.32 251 ALA B C 1
ATOM 6920 O O . ALA B 1 251 ? 203.120 172.108 263.565 1.00 105.83 251 ALA B O 1
ATOM 6922 N N . ASP B 1 252 ? 202.909 172.376 265.788 1.00 99.28 252 ASP B N 1
ATOM 6923 C CA . ASP B 1 252 ? 202.796 170.941 266.013 1.00 95.97 252 ASP B CA 1
ATOM 6924 C C . ASP B 1 252 ? 201.542 170.380 265.358 1.00 98.00 252 ASP B C 1
ATOM 6925 O O . ASP B 1 252 ? 201.583 169.309 264.742 1.00 102.68 252 ASP B O 1
ATOM 6930 N N . GLU B 1 253 ? 200.418 171.094 265.466 1.00 97.82 253 GLU B N 1
ATOM 6931 C CA . GLU B 1 253 ? 199.196 170.639 264.813 1.00 98.96 253 GLU B CA 1
ATOM 6932 C C . GLU B 1 253 ? 199.366 170.580 263.302 1.00 101.80 253 GLU B C 1
ATOM 6933 O O . GLU B 1 253 ? 198.826 169.686 262.642 1.00 104.32 253 GLU B O 1
ATOM 6939 N N . TRP B 1 254 ? 200.113 171.530 262.733 1.00 95.71 254 TRP B N 1
ATOM 6940 C CA . TRP B 1 254 ? 200.392 171.486 261.303 1.00 92.64 254 TRP B CA 1
ATOM 6941 C C . TRP B 1 254 ? 201.379 170.388 260.930 1.00 92.83 254 TRP B C 1
ATOM 6942 O O . TRP B 1 254 ? 201.376 169.942 259.779 1.00 94.81 254 TRP B O 1
ATOM 6953 N N . ILE B 1 255 ? 202.226 169.952 261.866 1.00 97.97 255 ILE B N 1
ATOM 6954 C CA . ILE B 1 255 ? 203.150 168.859 261.576 1.00 100.67 255 ILE B CA 1
ATOM 6955 C C . ILE B 1 255 ? 202.371 167.599 261.229 1.00 103.29 255 ILE B C 1
ATOM 6956 O O . ILE B 1 255 ? 202.682 166.899 260.258 1.00 104.49 255 ILE B O 1
ATOM 6961 N N . GLU B 1 256 ? 201.341 167.298 262.011 1.00 104.94 256 GLU B N 1
ATOM 6962 C CA . GLU B 1 256 ? 200.420 166.222 261.690 1.00 106.43 256 GLU B CA 1
ATOM 6963 C C . GLU B 1 256 ? 199.338 166.779 260.766 1.00 107.41 256 GLU B C 1
ATOM 6964 O O . GLU B 1 256 ? 199.434 167.903 260.270 1.00 108.98 256 GLU B O 1
ATOM 6970 N N . GLY B 1 257 ? 198.293 165.999 260.522 1.00 108.82 257 GLY B N 1
ATOM 6971 C CA . GLY B 1 257 ? 197.232 166.457 259.653 1.00 107.74 257 GLY B CA 1
ATOM 6972 C C . GLY B 1 257 ? 196.170 167.297 260.316 1.00 107.81 257 GLY B C 1
ATOM 6973 O O . GLY B 1 257 ? 195.179 167.648 259.670 1.00 109.35 257 GLY B O 1
ATOM 6974 N N . ASP B 1 258 ? 196.344 167.632 261.597 1.00 112.98 258 ASP B N 1
ATOM 6975 C CA . ASP B 1 258 ? 195.300 168.336 262.332 1.00 114.14 258 ASP B CA 1
ATOM 6976 C C . ASP B 1 258 ? 195.040 169.721 261.749 1.00 113.68 258 ASP B C 1
ATOM 6977 O O . ASP B 1 258 ? 193.885 170.132 261.602 1.00 115.05 258 ASP B O 1
ATOM 6982 N N . ARG B 1 259 ? 196.100 170.446 261.399 1.00 102.53 259 ARG B N 1
ATOM 6983 C CA . ARG B 1 259 ? 195.994 171.784 260.837 1.00 101.01 259 ARG B CA 1
ATOM 6984 C C . ARG B 1 259 ? 196.325 171.724 259.353 1.00 99.53 259 ARG B C 1
ATOM 6985 O O . ARG B 1 259 ? 197.341 171.140 258.963 1.00 100.02 259 ARG B O 1
ATOM 6993 N N . THR B 1 260 ? 195.476 172.336 258.533 1.00 101.70 260 THR B N 1
ATOM 6994 C CA . THR B 1 260 ? 195.640 172.278 257.092 1.00 104.23 260 THR B CA 1
ATOM 6995 C C . THR B 1 260 ? 196.619 173.356 256.634 1.00 104.37 260 THR B C 1
ATOM 6996 O O . THR B 1 260 ? 197.066 174.200 257.411 1.00 107.50 260 THR B O 1
ATOM 7000 N N . ASP B 1 261 ? 196.959 173.321 255.344 1.00 100.05 261 ASP B N 1
ATOM 7001 C CA . ASP B 1 261 ? 197.875 174.311 254.791 1.00 98.91 261 ASP B CA 1
ATOM 7002 C C . ASP B 1 261 ? 197.269 175.707 254.804 1.00 98.51 261 ASP B C 1
ATOM 7003 O O . ASP B 1 261 ? 197.992 176.692 254.986 1.00 99.54 261 ASP B O 1
ATOM 7008 N N . ASP B 1 262 ? 195.956 175.812 254.603 1.00 99.63 262 ASP B N 1
ATOM 7009 C CA . ASP B 1 262 ? 195.318 177.121 254.535 1.00 101.08 262 ASP B CA 1
ATOM 7010 C C . ASP B 1 262 ? 195.442 177.861 255.862 1.00 103.37 262 ASP B C 1
ATOM 7011 O O . ASP B 1 262 ? 195.713 179.066 255.886 1.00 104.81 262 ASP B O 1
ATOM 7016 N N . GLN B 1 263 ? 195.271 177.155 256.980 1.00 97.65 263 GLN B N 1
ATOM 7017 C CA . GLN B 1 263 ? 195.213 177.810 258.279 1.00 96.44 263 GLN B CA 1
ATOM 7018 C C . GLN B 1 263 ? 196.578 178.070 258.900 1.00 95.69 263 GLN B C 1
ATOM 7019 O O . GLN B 1 263 ? 196.645 178.707 259.956 1.00 98.80 263 GLN B O 1
ATOM 7025 N N . PHE B 1 264 ? 197.662 177.595 258.294 1.00 81.11 264 PHE B N 1
ATOM 7026 C CA . PHE B 1 264 ? 199.000 177.853 258.807 1.00 82.88 264 PHE B CA 1
ATOM 7027 C C . PHE B 1 264 ? 199.883 178.505 257.749 1.00 85.56 264 PHE B C 1
ATOM 7028 O O . PHE B 1 264 ? 201.059 178.168 257.598 1.00 83.55 264 PHE B O 1
ATOM 7036 N N . ARG B 1 265 ? 199.320 179.447 256.999 1.00 88.62 265 ARG B N 1
ATOM 7037 C CA . ARG B 1 265 ? 200.114 180.214 256.054 1.00 86.34 265 ARG B CA 1
ATOM 7038 C C . ARG B 1 265 ? 201.172 181.028 256.798 1.00 84.47 265 ARG B C 1
ATOM 7039 O O . ARG B 1 265 ? 200.942 181.475 257.925 1.00 82.82 265 ARG B O 1
ATOM 7047 N N . PRO B 1 266 ? 202.344 181.224 256.195 1.00 79.88 266 PRO B N 1
ATOM 7048 C CA . PRO B 1 266 ? 203.375 182.019 256.853 1.00 80.55 266 PRO B CA 1
ATOM 7049 C C . PRO B 1 266 ? 202.892 183.437 257.072 1.00 81.56 266 PRO B C 1
ATOM 7050 O O . PRO B 1 266 ? 202.061 183.955 256.304 1.00 78.89 266 PRO B O 1
ATOM 7054 N N . PRO B 1 267 ? 203.382 184.107 258.116 1.00 70.69 267 PRO B N 1
ATOM 7055 C CA . PRO B 1 267 ? 202.844 185.430 258.453 1.00 67.06 267 PRO B CA 1
ATOM 7056 C C . PRO B 1 267 ? 203.265 186.485 257.449 1.00 66.80 267 PRO B C 1
ATOM 7057 O O . PRO B 1 267 ? 203.993 186.190 256.498 1.00 72.92 267 PRO B O 1
ATOM 7061 N N . SER B 1 268 ? 202.825 187.720 257.653 1.00 64.36 268 SER B N 1
ATOM 7062 C CA . SER B 1 268 ? 203.236 188.808 256.785 1.00 71.00 268 SER B CA 1
ATOM 7063 C C . SER B 1 268 ? 204.642 189.270 257.154 1.00 72.16 268 SER B C 1
ATOM 7064 O O . SER B 1 268 ? 205.201 188.887 258.184 1.00 74.53 268 SER B O 1
ATOM 7067 N N . SER B 1 269 ? 205.220 190.111 256.292 1.00 58.92 269 SER B N 1
ATOM 7068 C CA . SER B 1 269 ? 206.586 190.568 256.524 1.00 55.72 269 SER B CA 1
ATOM 7069 C C . SER B 1 269 ? 206.688 191.351 257.823 1.00 65.23 269 SER B C 1
ATOM 7070 O O . SER B 1 269 ? 207.697 191.266 258.530 1.00 69.14 269 SER B O 1
ATOM 7073 N N . LYS B 1 270 ? 205.656 192.130 258.142 1.00 54.00 270 LYS B N 1
ATOM 7074 C CA . LYS B 1 270 ? 205.673 192.918 259.367 1.00 51.52 270 LYS B CA 1
ATOM 7075 C C . LYS B 1 270 ? 205.759 192.021 260.592 1.00 60.60 270 LYS B C 1
ATOM 7076 O O . LYS B 1 270 ? 206.469 192.338 261.553 1.00 63.24 270 LYS B O 1
ATOM 7082 N N . VAL B 1 271 ? 205.043 190.896 260.578 1.00 58.48 271 VAL B N 1
ATOM 7083 C CA . VAL B 1 271 ? 205.061 189.994 261.725 1.00 55.20 271 VAL B CA 1
ATOM 7084 C C . VAL B 1 271 ? 206.441 189.377 261.909 1.00 59.74 271 VAL B C 1
ATOM 7085 O O . VAL B 1 271 ? 206.948 189.292 263.031 1.00 61.17 271 VAL B O 1
ATOM 7089 N N . MET B 1 272 ? 207.071 188.929 260.817 1.00 56.53 272 MET B N 1
ATOM 7090 C CA . MET B 1 272 ? 208.416 188.368 260.934 1.00 53.73 272 MET B CA 1
ATOM 7091 C C . MET B 1 272 ? 209.425 189.420 261.374 1.00 54.94 272 MET B C 1
ATOM 7092 O O . MET B 1 272 ? 210.323 189.130 262.172 1.00 58.14 272 MET B O 1
ATOM 7097 N N . LEU B 1 273 ? 209.298 190.644 260.862 1.00 46.36 273 LEU B N 1
ATOM 7098 C CA . LEU B 1 273 ? 210.196 191.710 261.289 1.00 47.98 273 LEU B CA 1
ATOM 7099 C C . LEU B 1 273 ? 210.026 192.006 262.774 1.00 60.61 273 LEU B C 1
ATOM 7100 O O . LEU B 1 273 ? 211.012 192.190 263.496 1.00 62.71 273 LEU B O 1
ATOM 7105 N N . SER B 1 274 ? 208.779 192.057 263.245 1.00 55.08 274 SER B N 1
ATOM 7106 C CA . SER B 1 274 ? 208.527 192.281 264.663 1.00 46.45 274 SER B CA 1
ATOM 7107 C C . SER B 1 274 ? 209.055 191.127 265.505 1.00 54.02 274 SER B C 1
ATOM 7108 O O . SER B 1 274 ? 209.596 191.343 266.593 1.00 60.46 274 SER B O 1
ATOM 7111 N N . ALA B 1 275 ? 208.902 189.895 265.019 1.00 52.89 275 ALA B N 1
ATOM 7112 C CA . ALA B 1 275 ? 209.439 188.739 265.731 1.00 47.36 275 ALA B CA 1
ATOM 7113 C C . ALA B 1 275 ? 210.951 188.831 265.857 1.00 46.57 275 ALA B C 1
ATOM 7114 O O . ALA B 1 275 ? 211.515 188.573 266.926 1.00 50.70 275 ALA B O 1
ATOM 7116 N N . LEU B 1 276 ? 211.628 189.197 264.769 1.00 51.94 276 LEU B N 1
ATOM 7117 C CA . LEU B 1 276 ? 213.079 189.340 264.812 1.00 55.67 276 LEU B CA 1
ATOM 7118 C C . LEU B 1 276 ? 213.493 190.459 265.759 1.00 56.81 276 LEU B C 1
ATOM 7119 O O . LEU B 1 276 ? 214.441 190.302 266.541 1.00 58.61 276 LEU B O 1
ATOM 7124 N N . ARG B 1 277 ? 212.792 191.593 265.708 1.00 46.15 277 ARG B N 1
ATOM 7125 C CA . ARG B 1 277 ? 213.116 192.705 266.595 1.00 46.70 277 ARG B CA 1
ATOM 7126 C C . ARG B 1 277 ? 212.949 192.302 268.051 1.00 50.40 277 ARG B C 1
ATOM 7127 O O . ARG B 1 277 ? 213.823 192.561 268.885 1.00 57.06 277 ARG B O 1
ATOM 7135 N N . LYS B 1 278 ? 211.823 191.662 268.370 1.00 48.30 278 LYS B N 1
ATOM 7136 C CA . LYS B 1 278 ? 211.559 191.240 269.739 1.00 39.99 278 LYS B CA 1
ATOM 7137 C C . LYS B 1 278 ? 212.598 190.237 270.211 1.00 49.74 278 LYS B C 1
ATOM 7138 O O . LYS B 1 278 ? 213.118 190.344 271.325 1.00 53.21 278 LYS B O 1
ATOM 7144 N N . TYR B 1 279 ? 212.919 189.253 269.367 1.00 49.97 279 TYR B N 1
ATOM 7145 C CA . TYR B 1 279 ? 213.901 188.242 269.739 1.00 44.90 279 TYR B CA 1
ATOM 7146 C C . TYR B 1 279 ? 215.253 188.869 270.036 1.00 48.17 279 TYR B C 1
ATOM 7147 O O . TYR B 1 279 ? 215.857 188.607 271.086 1.00 56.99 279 TYR B O 1
ATOM 7156 N N . VAL B 1 280 ? 215.745 189.711 269.128 1.00 43.16 280 VAL B N 1
ATOM 7157 C CA . VAL B 1 280 ? 217.083 190.260 269.302 1.00 43.99 280 VAL B CA 1
ATOM 7158 C C . VAL B 1 280 ? 217.116 191.242 270.468 1.00 50.42 280 VAL B C 1
ATOM 7159 O O . VAL B 1 280 ? 218.093 191.290 271.222 1.00 62.59 280 VAL B O 1
ATOM 7163 N N . ASN B 1 281 ? 216.058 192.042 270.637 1.00 44.97 281 ASN B N 1
ATOM 7164 C CA . ASN B 1 281 ? 216.009 192.971 271.761 1.00 44.54 281 ASN B CA 1
ATOM 7165 C C . ASN B 1 281 ? 215.950 192.234 273.094 1.00 51.24 281 ASN B C 1
ATOM 7166 O O . ASN B 1 281 ? 216.616 192.630 274.056 1.00 58.76 281 ASN B O 1
ATOM 7171 N N . HIS B 1 282 ? 215.158 191.161 273.173 1.00 48.39 282 HIS B N 1
ATOM 7172 C CA . HIS B 1 282 ? 215.019 190.434 274.429 1.00 50.23 282 HIS B CA 1
ATOM 7173 C C . HIS B 1 282 ? 216.291 189.685 274.785 1.00 62.48 282 HIS B C 1
ATOM 7174 O O . HIS B 1 282 ? 216.739 189.726 275.936 1.00 67.62 282 HIS B O 1
ATOM 7181 N N . ASN B 1 283 ? 216.895 189.004 273.817 1.00 61.94 283 ASN B N 1
ATOM 7182 C CA . ASN B 1 283 ? 218.075 188.203 274.086 1.00 53.52 283 ASN B CA 1
ATOM 7183 C C . ASN B 1 283 ? 219.367 188.997 273.964 1.00 54.12 283 ASN B C 1
ATOM 7184 O O . ASN B 1 283 ? 220.441 188.443 274.214 1.00 65.66 283 ASN B O 1
ATOM 7189 N N . ARG B 1 284 ? 219.281 190.279 273.608 1.00 48.28 284 ARG B N 1
ATOM 7190 C CA . ARG B 1 284 ? 220.444 191.146 273.421 1.00 52.72 284 ARG B CA 1
ATOM 7191 C C . ARG B 1 284 ? 221.427 190.524 272.426 1.00 59.81 284 ARG B C 1
ATOM 7192 O O . ARG B 1 284 ? 222.594 190.274 272.726 1.00 66.88 284 ARG B O 1
ATOM 7200 N N . LEU B 1 285 ? 220.923 190.292 271.218 1.00 48.43 285 LEU B N 1
ATOM 7201 C CA . LEU B 1 285 ? 221.647 189.608 270.151 1.00 45.81 285 LEU B CA 1
ATOM 7202 C C . LEU B 1 285 ? 222.136 190.581 269.084 1.00 60.59 285 LEU B C 1
ATOM 7203 O O . LEU B 1 285 ? 222.067 190.298 267.888 1.00 63.93 285 LEU B O 1
ATOM 7208 N N . TYR B 1 286 ? 222.627 191.745 269.506 1.00 58.65 286 TYR B N 1
ATOM 7209 C CA . TYR B 1 286 ? 222.971 192.791 268.547 1.00 46.70 286 TYR B CA 1
ATOM 7210 C C . TYR B 1 286 ? 224.139 192.380 267.655 1.00 51.34 286 TYR B C 1
ATOM 7211 O O . TYR B 1 286 ? 224.054 192.486 266.428 1.00 58.96 286 TYR B O 1
ATOM 7220 N N . ASN B 1 287 ? 225.236 191.897 268.247 1.00 44.32 287 ASN B N 1
ATOM 7221 C CA . ASN B 1 287 ? 226.387 191.502 267.437 1.00 55.36 287 ASN B CA 1
ATOM 7222 C C . ASN B 1 287 ? 226.072 190.294 266.562 1.00 55.95 287 ASN B C 1
ATOM 7223 O O . ASN B 1 287 ? 226.499 190.230 265.401 1.00 62.37 287 ASN B O 1
ATOM 7228 N N . GLN B 1 288 ? 225.341 189.323 267.106 1.00 48.78 288 GLN B N 1
ATOM 7229 C CA . GLN B 1 288 ? 225.004 188.134 266.334 1.00 51.17 288 GLN B CA 1
ATOM 7230 C C . GLN B 1 288 ? 224.115 188.486 265.147 1.00 56.44 288 GLN B C 1
ATOM 7231 O O . GLN B 1 288 ? 224.332 187.997 264.030 1.00 68.71 288 GLN B O 1
ATOM 7237 N N . PHE B 1 289 ? 223.130 189.361 265.356 1.00 39.97 289 PHE B N 1
ATOM 7238 C CA . PHE B 1 289 ? 222.328 189.819 264.228 1.00 40.64 289 PHE B CA 1
ATOM 7239 C C . PHE B 1 289 ? 223.150 190.640 263.248 1.00 44.15 289 PHE B C 1
ATOM 7240 O O . PHE B 1 289 ? 222.886 190.614 262.043 1.00 57.50 289 PHE B O 1
ATOM 7248 N N . TYR B 1 290 ? 224.118 191.409 263.744 1.00 44.51 290 TYR B N 1
ATOM 7249 C CA . TYR B 1 290 ? 224.954 192.186 262.841 1.00 49.68 290 TYR B CA 1
ATOM 7250 C C . TYR B 1 290 ? 225.723 191.264 261.904 1.00 42.11 290 TYR B C 1
ATOM 7251 O O . TYR B 1 290 ? 225.775 191.496 260.688 1.00 49.53 290 TYR B O 1
ATOM 7260 N N . THR B 1 291 ? 226.286 190.186 262.450 1.00 46.02 291 THR B N 1
ATOM 7261 C CA . THR B 1 291 ? 226.963 189.196 261.616 1.00 50.18 291 THR B CA 1
ATOM 7262 C C . THR B 1 291 ? 225.993 188.521 260.649 1.00 46.77 291 THR B C 1
ATOM 7263 O O . THR B 1 291 ? 226.331 188.286 259.480 1.00 55.45 291 THR B O 1
ATOM 7267 N N . ALA B 1 292 ? 224.786 188.190 261.117 1.00 42.29 292 ALA B N 1
ATOM 7268 C CA . ALA B 1 292 ? 223.818 187.544 260.234 1.00 37.56 292 ALA B CA 1
ATOM 7269 C C . ALA B 1 292 ? 223.447 188.445 259.062 1.00 46.15 292 ALA B C 1
ATOM 7270 O O . ALA B 1 292 ? 223.369 187.989 257.913 1.00 60.15 292 ALA B O 1
ATOM 7272 N N . ALA B 1 293 ? 223.218 189.730 259.333 1.00 46.86 293 ALA B N 1
ATOM 7273 C CA . ALA B 1 293 ? 222.898 190.668 258.262 1.00 41.87 293 ALA B CA 1
ATOM 7274 C C . ALA B 1 293 ? 224.065 190.813 257.301 1.00 55.17 293 ALA B C 1
ATOM 7275 O O . ALA B 1 293 ? 223.872 190.853 256.081 1.00 60.15 293 ALA B O 1
ATOM 7277 N N . GLN B 1 294 ? 225.290 190.879 257.832 1.00 54.23 294 GLN B N 1
ATOM 7278 C CA . GLN B 1 294 ? 226.460 190.959 256.964 1.00 48.13 294 GLN B CA 1
ATOM 7279 C C . GLN B 1 294 ? 226.513 189.768 256.014 1.00 52.20 294 GLN B C 1
ATOM 7280 O O . GLN B 1 294 ? 226.674 189.936 254.801 1.00 61.66 294 GLN B O 1
ATOM 7286 N N . LEU B 1 295 ? 226.358 188.556 256.551 1.00 33.10 295 LEU B N 1
ATOM 7287 C CA . LEU B 1 295 ? 226.464 187.363 255.717 1.00 31.15 295 LEU B CA 1
ATOM 7288 C C . LEU B 1 295 ? 225.366 187.328 254.663 1.00 40.63 295 LEU B C 1
ATOM 7289 O O . LEU B 1 295 ? 225.623 187.033 253.485 1.00 58.74 295 LEU B O 1
ATOM 7294 N N . LEU B 1 296 ? 224.127 187.613 255.069 1.00 35.86 296 LEU B N 1
ATOM 7295 C CA . LEU B 1 296 ? 223.027 187.541 254.117 1.00 40.16 296 LEU B CA 1
ATOM 7296 C C . LEU B 1 296 ? 223.206 188.562 253.002 1.00 48.49 296 LEU B C 1
ATOM 7297 O O . LEU B 1 296 ? 222.975 188.257 251.825 1.00 60.95 296 LEU B O 1
ATOM 7302 N N . ALA B 1 297 ? 223.643 189.775 253.350 1.00 43.47 297 ALA B N 1
ATOM 7303 C CA . ALA B 1 297 ? 223.886 190.780 252.323 1.00 41.96 297 ALA B CA 1
ATOM 7304 C C . ALA B 1 297 ? 225.020 190.364 251.396 1.00 45.78 297 ALA B C 1
ATOM 7305 O O . ALA B 1 297 ? 224.936 190.559 250.180 1.00 56.74 297 ALA B O 1
ATOM 7307 N N . GLN B 1 298 ? 226.084 189.777 251.950 1.00 37.97 298 GLN B N 1
ATOM 7308 C CA . GLN B 1 298 ? 227.218 189.377 251.126 1.00 43.26 298 GLN B CA 1
ATOM 7309 C C . GLN B 1 298 ? 226.865 188.236 250.179 1.00 43.84 298 GLN B C 1
ATOM 7310 O O . GLN B 1 298 ? 227.498 188.096 249.129 1.00 52.88 298 GLN B O 1
ATOM 7316 N N . ILE B 1 299 ? 225.877 187.406 250.523 1.00 47.63 299 ILE B N 1
ATOM 7317 C CA . ILE B 1 299 ? 225.449 186.354 249.602 1.00 53.52 299 ILE B CA 1
ATOM 7318 C C . ILE B 1 299 ? 224.221 186.739 248.793 1.00 54.17 299 ILE B C 1
ATOM 7319 O O . ILE B 1 299 ? 223.751 185.926 247.985 1.00 62.20 299 ILE B O 1
ATOM 7324 N N . MET B 1 300 ? 223.688 187.949 248.976 1.00 47.80 300 MET B N 1
ATOM 7325 C CA . MET B 1 300 ? 222.402 188.300 248.378 1.00 52.55 300 MET B CA 1
ATOM 7326 C C . MET B 1 300 ? 222.392 188.102 246.865 1.00 58.33 300 MET B C 1
ATOM 7327 O O . MET B 1 300 ? 221.583 187.331 246.339 1.00 64.94 300 MET B O 1
ATOM 7332 N N . MET B 1 301 ? 223.266 188.800 246.142 1.00 68.64 301 MET B N 1
ATOM 7333 C CA . MET B 1 301 ? 223.116 188.835 244.691 1.00 68.68 301 MET B CA 1
ATOM 7334 C C . MET B 1 301 ? 224.420 189.222 244.004 1.00 65.10 301 MET B C 1
ATOM 7335 O O . MET B 1 301 ? 225.393 189.629 244.641 1.00 70.64 301 MET B O 1
ATOM 7340 N N . LYS B 1 302 ? 224.409 189.084 242.679 1.00 61.11 302 LYS B N 1
ATOM 7341 C CA . LYS B 1 302 ? 225.494 189.356 241.752 1.00 68.34 302 LYS B CA 1
ATOM 7342 C C . LYS B 1 302 ? 224.971 190.215 240.610 1.00 66.70 302 LYS B C 1
ATOM 7343 O O . LYS B 1 302 ? 223.783 190.150 240.277 1.00 70.01 302 LYS B O 1
ATOM 7349 N N . PRO B 1 303 ? 225.833 191.029 239.985 1.00 46.04 303 PRO B N 1
ATOM 7350 C CA . PRO B 1 303 ? 225.377 191.858 238.861 1.00 50.23 303 PRO B CA 1
ATOM 7351 C C . PRO B 1 303 ? 225.435 191.137 237.528 1.00 52.98 303 PRO B C 1
ATOM 7352 O O . PRO B 1 303 ? 226.433 190.484 237.213 1.00 59.49 303 PRO B O 1
ATOM 7356 N N . VAL B 1 304 ? 224.378 191.254 236.733 1.00 55.69 304 VAL B N 1
ATOM 7357 C CA . VAL B 1 304 ? 224.338 190.628 235.415 1.00 55.95 304 VAL B CA 1
ATOM 7358 C C . VAL B 1 304 ? 225.216 191.430 234.464 1.00 62.89 304 VAL B C 1
ATOM 7359 O O . VAL B 1 304 ? 224.985 192.633 234.271 1.00 66.71 304 VAL B O 1
ATOM 7363 N N . PRO B 1 305 ? 226.236 190.821 233.864 1.00 68.07 305 PRO B N 1
ATOM 7364 C CA . PRO B 1 305 ? 227.130 191.575 232.979 1.00 67.83 305 PRO B CA 1
ATOM 7365 C C . PRO B 1 305 ? 226.472 191.939 231.659 1.00 70.09 305 PRO B C 1
ATOM 7366 O O . PRO B 1 305 ? 225.558 191.266 231.177 1.00 69.37 305 PRO B O 1
ATOM 7370 N N . ASN B 1 306 ? 226.961 193.027 231.072 1.00 90.12 306 ASN B N 1
ATOM 7371 C CA . ASN B 1 306 ? 226.579 193.440 229.731 1.00 92.29 306 ASN B CA 1
ATOM 7372 C C . ASN B 1 306 ? 227.663 193.157 228.697 1.00 94.44 306 ASN B C 1
ATOM 7373 O O . ASN B 1 306 ? 227.548 193.605 227.552 1.00 89.79 306 ASN B O 1
ATOM 7378 N N . CYS B 1 307 ? 228.707 192.423 229.075 1.00 82.90 307 CYS B N 1
ATOM 7379 C CA . CYS B 1 307 ? 229.756 191.970 228.176 1.00 76.93 307 CYS B CA 1
ATOM 7380 C C . CYS B 1 307 ? 229.751 190.446 228.126 1.00 80.07 307 CYS B C 1
ATOM 7381 O O . CYS B 1 307 ? 229.066 189.780 228.903 1.00 83.12 307 CYS B O 1
ATOM 7384 N N . ALA B 1 308 ? 230.516 189.893 227.183 1.00 90.54 308 ALA B N 1
ATOM 7385 C CA . ALA B 1 308 ? 230.483 188.450 226.955 1.00 85.89 308 ALA B CA 1
ATOM 7386 C C . ALA B 1 308 ? 231.317 187.696 227.979 1.00 82.33 308 ALA B C 1
ATOM 7387 O O . ALA B 1 308 ? 230.823 186.773 228.634 1.00 83.08 308 ALA B O 1
ATOM 7389 N N . GLU B 1 309 ? 232.582 188.075 228.137 1.00 93.53 309 GLU B N 1
ATOM 7390 C CA . GLU B 1 309 ? 233.450 187.380 229.077 1.00 95.99 309 GLU B CA 1
ATOM 7391 C C . GLU B 1 309 ? 233.076 187.649 230.526 1.00 93.42 309 GLU B C 1
ATOM 7392 O O . GLU B 1 309 ? 233.630 187.004 231.419 1.00 96.40 309 GLU B O 1
ATOM 7398 N N . GLY B 1 310 ? 232.155 188.581 230.779 1.00 78.09 310 GLY B N 1
ATOM 7399 C CA . GLY B 1 310 ? 231.768 188.896 232.142 1.00 81.20 310 GLY B CA 1
ATOM 7400 C C . GLY B 1 310 ? 230.980 187.809 232.839 1.00 81.88 310 GLY B C 1
ATOM 7401 O O . GLY B 1 310 ? 230.984 187.754 234.073 1.00 88.17 310 GLY B O 1
ATOM 7402 N N . TYR B 1 311 ? 230.302 186.943 232.081 1.00 71.47 311 TYR B N 1
ATOM 7403 C CA . TYR B 1 311 ? 229.479 185.911 232.701 1.00 69.12 311 TYR B CA 1
ATOM 7404 C C . TYR B 1 311 ? 230.309 184.886 233.459 1.00 68.96 311 TYR B C 1
ATOM 7405 O O . TYR B 1 311 ? 229.756 184.142 234.278 1.00 72.60 311 TYR B O 1
ATOM 7414 N N . ALA B 1 312 ? 231.617 184.828 233.204 1.00 71.70 312 ALA B N 1
ATOM 7415 C CA . ALA B 1 312 ? 232.471 183.891 233.923 1.00 76.92 312 ALA B CA 1
ATOM 7416 C C . ALA B 1 312 ? 232.426 184.150 235.421 1.00 80.51 312 ALA B C 1
ATOM 7417 O O . ALA B 1 312 ? 232.459 183.209 236.221 1.00 86.22 312 ALA B O 1
ATOM 7419 N N . TRP B 1 313 ? 232.371 185.422 235.818 1.00 74.07 313 TRP B N 1
ATOM 7420 C CA . TRP B 1 313 ? 232.230 185.738 237.231 1.00 71.80 313 TRP B CA 1
ATOM 7421 C C . TRP B 1 313 ? 230.879 185.262 237.751 1.00 67.27 313 TRP B C 1
ATOM 7422 O O . TRP B 1 313 ? 230.765 184.808 238.894 1.00 77.70 313 TRP B O 1
ATOM 7433 N N . LEU B 1 314 ? 229.845 185.358 236.914 1.00 64.56 314 LEU B N 1
ATOM 7434 C CA . LEU B 1 314 ? 228.500 184.955 237.308 1.00 73.18 314 LEU B CA 1
ATOM 7435 C C . LEU B 1 314 ? 228.379 183.443 237.460 1.00 76.26 314 LEU B C 1
ATOM 7436 O O . LEU B 1 314 ? 227.524 182.966 238.215 1.00 76.09 314 LEU B O 1
ATOM 7441 N N . MET B 1 315 ? 229.210 182.673 236.752 1.00 86.59 315 MET B N 1
ATOM 7442 C CA . MET B 1 315 ? 229.165 181.219 236.882 1.00 83.38 315 MET B CA 1
ATOM 7443 C C . MET B 1 315 ? 229.595 180.729 238.259 1.00 81.72 315 MET B C 1
ATOM 7444 O O . MET B 1 315 ? 229.155 179.657 238.685 1.00 85.45 315 MET B O 1
ATOM 7449 N N . HIS B 1 316 ? 230.440 181.479 238.958 1.00 82.09 316 HIS B N 1
ATOM 7450 C CA . HIS B 1 316 ? 231.024 180.984 240.193 1.00 83.63 316 HIS B CA 1
ATOM 7451 C C . HIS B 1 316 ? 229.993 180.930 241.310 1.00 87.67 316 HIS B C 1
ATOM 7452 O O . HIS B 1 316 ? 229.011 181.675 241.324 1.00 90.54 316 HIS B O 1
ATOM 7459 N N . ASP B 1 317 ? 230.232 180.027 242.258 1.00 84.47 317 ASP B N 1
ATOM 7460 C CA . ASP B 1 317 ? 229.383 179.849 243.422 1.00 82.48 317 ASP B CA 1
ATOM 7461 C C . ASP B 1 317 ? 230.198 180.064 244.688 1.00 83.97 317 ASP B C 1
ATOM 7462 O O . ASP B 1 317 ? 231.374 179.699 244.757 1.00 89.40 317 ASP B O 1
ATOM 7467 N N . ALA B 1 318 ? 229.560 180.649 245.694 1.00 72.12 318 ALA B N 1
ATOM 7468 C CA . ALA B 1 318 ? 230.237 181.055 246.912 1.00 71.49 318 ALA B CA 1
ATOM 7469 C C . ALA B 1 318 ? 230.140 179.974 247.980 1.00 75.60 318 ALA B C 1
ATOM 7470 O O . ALA B 1 318 ? 229.241 179.131 247.971 1.00 77.04 318 ALA B O 1
ATOM 7472 N N . LEU B 1 319 ? 231.097 180.003 248.902 1.00 75.04 319 LEU B N 1
ATOM 7473 C CA . LEU B 1 319 ? 231.133 179.083 250.030 1.00 78.12 319 LEU B CA 1
ATOM 7474 C C . LEU B 1 319 ? 230.997 179.882 251.318 1.00 77.10 319 LEU B C 1
ATOM 7475 O O . LEU B 1 319 ? 231.777 180.808 251.562 1.00 76.37 319 LEU B O 1
ATOM 7480 N N . VAL B 1 320 ? 230.013 179.518 252.140 1.00 74.11 320 VAL B N 1
ATOM 7481 C CA . VAL B 1 320 ? 229.651 180.272 253.332 1.00 68.53 320 VAL B CA 1
ATOM 7482 C C . VAL B 1 320 ? 229.850 179.392 254.557 1.00 72.56 320 VAL B C 1
ATOM 7483 O O . VAL B 1 320 ? 229.556 178.192 254.527 1.00 71.56 320 VAL B O 1
ATOM 7487 N N . ASN B 1 321 ? 230.354 179.993 255.628 1.00 77.63 321 ASN B N 1
ATOM 7488 C CA . ASN B 1 321 ? 230.563 179.309 256.901 1.00 77.42 321 ASN B CA 1
ATOM 7489 C C . ASN B 1 321 ? 229.578 179.879 257.921 1.00 80.47 321 ASN B C 1
ATOM 7490 O O . ASN B 1 321 ? 229.891 180.827 258.643 1.00 82.55 321 ASN B O 1
ATOM 7495 N N . ILE B 1 322 ? 228.387 179.296 257.979 1.00 70.09 322 ILE B N 1
ATOM 7496 C CA . ILE B 1 322 ? 227.383 179.659 258.974 1.00 61.17 322 ILE B CA 1
ATOM 7497 C C . ILE B 1 322 ? 227.575 178.748 260.183 1.00 68.89 322 ILE B C 1
ATOM 7498 O O . ILE B 1 322 ? 227.542 177.519 260.024 1.00 74.40 322 ILE B O 1
ATOM 7503 N N . PRO B 1 323 ? 227.774 179.290 261.383 1.00 64.93 323 PRO B N 1
ATOM 7504 C CA . PRO B 1 323 ? 228.050 178.429 262.537 1.00 71.65 323 PRO B CA 1
ATOM 7505 C C . PRO B 1 323 ? 226.850 177.582 262.929 1.00 67.73 323 PRO B C 1
ATOM 7506 O O . PRO B 1 323 ? 225.696 177.950 262.701 1.00 62.51 323 PRO B O 1
ATOM 7510 N N . LYS B 1 324 ? 227.143 176.428 263.523 1.00 79.67 324 LYS B N 1
ATOM 7511 C CA . LYS B 1 324 ? 226.093 175.565 264.044 1.00 75.42 324 LYS B CA 1
ATOM 7512 C C . LYS B 1 324 ? 225.385 176.244 265.208 1.00 77.68 324 LYS B C 1
ATOM 7513 O O . LYS B 1 324 ? 226.013 176.921 266.028 1.00 79.52 324 LYS B O 1
ATOM 7519 N N . PHE B 1 325 ? 224.071 176.056 265.283 1.00 76.04 325 PHE B N 1
ATOM 7520 C CA . PHE B 1 325 ? 223.271 176.806 266.237 1.00 71.66 325 PHE B CA 1
ATOM 7521 C C . PHE B 1 325 ? 223.488 176.293 267.655 1.00 71.28 325 PHE B C 1
ATOM 7522 O O . PHE B 1 325 ? 223.695 175.097 267.880 1.00 75.18 325 PHE B O 1
ATOM 7530 N N . GLY B 1 326 ? 223.432 177.208 268.620 1.00 63.63 326 GLY B N 1
ATOM 7531 C CA . GLY B 1 326 ? 223.393 176.854 270.026 1.00 63.21 326 GLY B CA 1
ATOM 7532 C C . GLY B 1 326 ? 222.956 178.030 270.876 1.00 66.17 326 GLY B C 1
ATOM 7533 O O . GLY B 1 326 ? 223.500 179.123 270.725 1.00 70.58 326 GLY B O 1
ATOM 7534 N N . SER B 1 327 ? 221.992 177.838 271.773 1.00 67.82 327 SER B N 1
ATOM 7535 C CA . SER B 1 327 ? 221.435 178.946 272.548 1.00 70.47 327 SER B CA 1
ATOM 7536 C C . SER B 1 327 ? 221.449 178.615 274.033 1.00 71.63 327 SER B C 1
ATOM 7537 O O . SER B 1 327 ? 220.609 177.841 274.501 1.00 75.09 327 SER B O 1
ATOM 7540 N N . ILE B 1 328 ? 222.364 179.222 274.783 1.00 70.11 328 ILE B N 1
ATOM 7541 C CA . ILE B 1 328 ? 222.203 179.242 276.230 1.00 68.10 328 ILE B CA 1
ATOM 7542 C C . ILE B 1 328 ? 221.858 180.671 276.625 1.00 72.18 328 ILE B C 1
ATOM 7543 O O . ILE B 1 328 ? 222.739 181.471 276.959 1.00 72.59 328 ILE B O 1
ATOM 7548 N N . ARG B 1 329 ? 220.568 181.004 276.563 1.00 63.15 329 ARG B N 1
ATOM 7549 C CA . ARG B 1 329 ? 220.040 182.234 277.145 1.00 58.49 329 ARG B CA 1
ATOM 7550 C C . ARG B 1 329 ? 218.712 182.046 277.855 1.00 66.55 329 ARG B C 1
ATOM 7551 O O . ARG B 1 329 ? 218.393 182.841 278.745 1.00 69.11 329 ARG B O 1
ATOM 7559 N N . GLY B 1 330 ? 217.928 181.034 277.500 1.00 81.75 330 GLY B N 1
ATOM 7560 C CA . GLY B 1 330 ? 216.696 180.681 278.163 1.00 82.13 330 GLY B CA 1
ATOM 7561 C C . GLY B 1 330 ? 216.845 179.620 279.218 1.00 82.83 330 GLY B C 1
ATOM 7562 O O . GLY B 1 330 ? 215.853 179.228 279.839 1.00 82.29 330 GLY B O 1
ATOM 7563 N N . ARG B 1 331 ? 218.064 179.118 279.426 1.00 87.06 331 ARG B N 1
ATOM 7564 C CA . ARG B 1 331 ? 218.286 178.162 280.502 1.00 85.60 331 ARG B CA 1
ATOM 7565 C C . ARG B 1 331 ? 217.984 178.790 281.853 1.00 88.81 331 ARG B C 1
ATOM 7566 O O . ARG B 1 331 ? 217.282 178.200 282.681 1.00 90.26 331 ARG B O 1
ATOM 7574 N N . TYR B 1 332 ? 218.490 179.999 282.086 1.00 89.80 332 TYR B N 1
ATOM 7575 C CA . TYR B 1 332 ? 218.373 180.667 283.375 1.00 87.16 332 TYR B CA 1
ATOM 7576 C C . TYR B 1 332 ? 217.670 182.002 283.171 1.00 89.50 332 TYR B C 1
ATOM 7577 O O . TYR B 1 332 ? 218.143 182.825 282.367 1.00 91.16 332 TYR B O 1
ATOM 7586 N N . PRO B 1 333 ? 216.553 182.265 283.852 1.00 77.07 333 PRO B N 1
ATOM 7587 C CA . PRO B 1 333 ? 215.849 183.540 283.638 1.00 78.34 333 PRO B CA 1
ATOM 7588 C C . PRO B 1 333 ? 216.691 184.754 283.969 1.00 78.67 333 PRO B C 1
ATOM 7589 O O . PRO B 1 333 ? 216.492 185.819 283.371 1.00 79.90 333 PRO B O 1
ATOM 7593 N N . PHE B 1 334 ? 217.625 184.630 284.903 1.00 71.33 334 PHE B N 1
ATOM 7594 C CA . PHE B 1 334 ? 218.371 185.776 285.402 1.00 71.05 334 PHE B CA 1
ATOM 7595 C C . PHE B 1 334 ? 219.583 186.127 284.552 1.00 71.32 334 PHE B C 1
ATOM 7596 O O . PHE B 1 334 ? 220.297 187.075 284.890 1.00 69.53 334 PHE B O 1
ATOM 7604 N N . LEU B 1 335 ? 219.843 185.390 283.468 1.00 70.48 335 LEU B N 1
ATOM 7605 C CA . LEU B 1 335 ? 220.956 185.746 282.594 1.00 70.65 335 LEU B CA 1
ATOM 7606 C C . LEU B 1 335 ? 220.741 187.105 281.948 1.00 75.75 335 LEU B C 1
ATOM 7607 O O . LEU B 1 335 ? 221.664 187.928 281.890 1.00 76.36 335 LEU B O 1
ATOM 7612 N N . LEU B 1 336 ? 219.531 187.362 281.463 1.00 72.57 336 LEU B N 1
ATOM 7613 C CA . LEU B 1 336 ? 219.208 188.603 280.776 1.00 67.19 336 LEU B CA 1
ATOM 7614 C C . LEU B 1 336 ? 218.779 189.720 281.722 1.00 66.08 336 LEU B C 1
ATOM 7615 O O . LEU B 1 336 ? 218.515 190.832 281.257 1.00 65.31 336 LEU B O 1
ATOM 7620 N N . SER B 1 337 ? 218.715 189.457 283.025 1.00 73.13 337 SER B N 1
ATOM 7621 C CA . SER B 1 337 ? 218.355 190.474 284.014 1.00 73.46 337 SER B CA 1
ATOM 7622 C C . SER B 1 337 ? 219.580 191.333 284.303 1.00 74.15 337 SER B C 1
ATOM 7623 O O . SER B 1 337 ? 220.446 190.955 285.092 1.00 80.85 337 SER B O 1
ATOM 7626 N N . GLY B 1 338 ? 219.653 192.496 283.664 1.00 69.53 338 GLY B N 1
ATOM 7627 C CA . GLY B 1 338 ? 220.789 193.383 283.821 1.00 72.05 338 GLY B CA 1
ATOM 7628 C C . GLY B 1 338 ? 221.270 193.907 282.487 1.00 74.64 338 GLY B C 1
ATOM 7629 O O . GLY B 1 338 ? 220.937 193.336 281.443 1.00 77.74 338 GLY B O 1
ATOM 7630 N N . ASP B 1 339 ? 222.052 194.980 282.490 1.00 80.64 339 ASP B N 1
ATOM 7631 C CA . ASP B 1 339 ? 222.495 195.566 281.234 1.00 82.61 339 ASP B CA 1
ATOM 7632 C C . ASP B 1 339 ? 223.457 194.637 280.500 1.00 81.12 339 ASP B C 1
ATOM 7633 O O . ASP B 1 339 ? 224.284 193.952 281.106 1.00 84.14 339 ASP B O 1
ATOM 7638 N N . ALA B 1 340 ? 223.337 194.619 279.173 1.00 78.53 340 ALA B N 1
ATOM 7639 C CA . ALA B 1 340 ? 224.119 193.706 278.353 1.00 81.31 340 ALA B CA 1
ATOM 7640 C C . ALA B 1 340 ? 225.601 194.060 278.408 1.00 83.93 340 ALA B C 1
ATOM 7641 O O . ALA B 1 340 ? 225.991 195.190 278.709 1.00 82.36 340 ALA B O 1
ATOM 7643 N N . ALA B 1 341 ? 226.431 193.069 278.096 1.00 76.26 341 ALA B N 1
ATOM 7644 C CA . ALA B 1 341 ? 227.868 193.147 278.320 1.00 78.60 341 ALA B CA 1
ATOM 7645 C C . ALA B 1 341 ? 228.595 193.423 277.008 1.00 82.28 341 ALA B C 1
ATOM 7646 O O . ALA B 1 341 ? 228.505 192.633 276.062 1.00 79.59 341 ALA B O 1
ATOM 7648 N N . LEU B 1 342 ? 229.321 194.539 276.971 1.00 83.40 342 LEU B N 1
ATOM 7649 C CA . LEU B 1 342 ? 230.258 194.889 275.899 1.00 79.98 342 LEU B CA 1
ATOM 7650 C C . LEU B 1 342 ? 229.643 194.675 274.513 1.00 83.49 342 LEU B C 1
ATOM 7651 O O . LEU B 1 342 ? 230.153 193.936 273.672 1.00 82.84 342 LEU B O 1
ATOM 7656 N N . ILE B 1 343 ? 228.524 195.355 274.289 1.00 75.06 343 ILE B N 1
ATOM 7657 C CA . ILE B 1 343 ? 227.897 195.377 272.972 1.00 68.86 343 ILE B CA 1
ATOM 7658 C C . ILE B 1 343 ? 228.610 196.407 272.109 1.00 67.90 343 ILE B C 1
ATOM 7659 O O . ILE B 1 343 ? 228.825 197.549 272.535 1.00 69.09 343 ILE B O 1
ATOM 7664 N N . GLN B 1 344 ? 228.983 196.010 270.897 1.00 68.81 344 GLN B N 1
ATOM 7665 C CA . GLN B 1 344 ? 229.725 196.896 270.013 1.00 68.48 344 GLN B CA 1
ATOM 7666 C C . GLN B 1 344 ? 228.851 198.053 269.542 1.00 74.93 344 GLN B C 1
ATOM 7667 O O . GLN B 1 344 ? 227.683 197.869 269.192 1.00 78.71 344 GLN B O 1
ATOM 7673 N N . ALA B 1 345 ? 229.433 199.256 269.531 1.00 69.46 345 ALA B N 1
ATOM 7674 C CA . ALA B 1 345 ? 228.685 200.438 269.117 1.00 65.36 345 ALA B CA 1
ATOM 7675 C C . ALA B 1 345 ? 228.256 200.337 267.659 1.00 67.20 345 ALA B C 1
ATOM 7676 O O . ALA B 1 345 ? 227.139 200.736 267.302 1.00 74.28 345 ALA B O 1
ATOM 7678 N N . THR B 1 346 ? 229.132 199.807 266.802 1.00 62.23 346 THR B N 1
ATOM 7679 C CA . THR B 1 346 ? 228.772 199.619 265.402 1.00 66.02 346 THR B CA 1
ATOM 7680 C C . THR B 1 346 ? 227.585 198.678 265.272 1.00 67.88 346 THR B C 1
ATOM 7681 O O . THR B 1 346 ? 226.668 198.928 264.481 1.00 72.76 346 THR B O 1
ATOM 7685 N N . ALA B 1 347 ? 227.584 197.596 266.052 1.00 63.16 347 ALA B N 1
ATOM 7686 C CA . ALA B 1 347 ? 226.466 196.661 266.020 1.00 53.60 347 ALA B CA 1
ATOM 7687 C C . ALA B 1 347 ? 225.174 197.341 266.442 1.00 57.03 347 ALA B C 1
ATOM 7688 O O . ALA B 1 347 ? 224.133 197.150 265.805 1.00 64.78 347 ALA B O 1
ATOM 7690 N N . LEU B 1 348 ? 225.225 198.155 267.498 1.00 61.11 348 LEU B N 1
ATOM 7691 C CA . LEU B 1 348 ? 224.024 198.839 267.961 1.00 56.62 348 LEU B CA 1
ATOM 7692 C C . LEU B 1 348 ? 223.483 199.790 266.904 1.00 59.57 348 LEU B C 1
ATOM 7693 O O . LEU B 1 348 ? 222.282 199.791 266.610 1.00 63.24 348 LEU B O 1
ATOM 7698 N N . GLU B 1 349 ? 224.354 200.622 266.328 1.00 61.36 349 GLU B N 1
ATOM 7699 C CA . GLU B 1 349 ? 223.865 201.610 265.373 1.00 61.64 349 GLU B CA 1
ATOM 7700 C C . GLU B 1 349 ? 223.352 200.938 264.107 1.00 62.33 349 GLU B C 1
ATOM 7701 O O . GLU B 1 349 ? 222.322 201.346 263.556 1.00 71.81 349 GLU B O 1
ATOM 7707 N N . ASP B 1 350 ? 224.023 199.877 263.657 1.00 54.65 350 ASP B N 1
ATOM 7708 C CA . ASP B 1 350 ? 223.573 199.191 262.455 1.00 54.35 350 ASP B CA 1
ATOM 7709 C C . ASP B 1 350 ? 222.253 198.469 262.722 1.00 50.78 350 ASP B C 1
ATOM 7710 O O . ASP B 1 350 ? 221.366 198.445 261.864 1.00 49.15 350 ASP B O 1
ATOM 7715 N N . TRP B 1 351 ? 222.096 197.899 263.921 1.00 50.42 351 TRP B N 1
ATOM 7716 C CA . TRP B 1 351 ? 220.836 197.265 264.296 1.00 44.35 351 TRP B CA 1
ATOM 7717 C C . TRP B 1 351 ? 219.690 198.265 264.323 1.00 52.56 351 TRP B C 1
ATOM 7718 O O . TRP B 1 351 ? 218.595 197.985 263.817 1.00 62.83 351 TRP B O 1
ATOM 7729 N N . SER B 1 352 ? 219.925 199.440 264.908 1.00 59.67 352 SER B N 1
ATOM 7730 C CA . SER B 1 352 ? 218.889 200.467 264.917 1.00 52.86 352 SER B CA 1
ATOM 7731 C C . SER B 1 352 ? 218.544 200.898 263.499 1.00 54.59 352 SER B C 1
ATOM 7732 O O . SER B 1 352 ? 217.365 201.084 263.168 1.00 52.74 352 SER B O 1
ATOM 7735 N N . ALA B 1 353 ? 219.555 201.042 262.641 1.00 51.80 353 ALA B N 1
ATOM 7736 C CA . ALA B 1 353 ? 219.302 201.450 261.263 1.00 39.97 353 ALA B CA 1
ATOM 7737 C C . ALA B 1 353 ? 218.489 200.409 260.507 1.00 40.71 353 ALA B C 1
ATOM 7738 O O . ALA B 1 353 ? 217.565 200.758 259.764 1.00 50.46 353 ALA B O 1
ATOM 7740 N N . ILE B 1 354 ? 218.816 199.126 260.670 1.00 43.05 354 ILE B N 1
ATOM 7741 C CA . ILE B 1 354 ? 218.066 198.093 259.963 1.00 44.79 354 ILE B CA 1
ATOM 7742 C C . ILE B 1 354 ? 216.635 198.021 260.473 1.00 51.00 354 ILE B C 1
ATOM 7743 O O . ILE B 1 354 ? 215.689 197.923 259.687 1.00 57.01 354 ILE B O 1
ATOM 7748 N N . MET B 1 355 ? 216.447 198.071 261.794 1.00 51.69 355 MET B N 1
ATOM 7749 C CA . MET B 1 355 ? 215.091 198.005 262.324 1.00 51.81 355 MET B CA 1
ATOM 7750 C C . MET B 1 355 ? 214.262 199.203 261.881 1.00 61.00 355 MET B C 1
ATOM 7751 O O . MET B 1 355 ? 213.075 199.061 261.569 1.00 59.68 355 MET B O 1
ATOM 7756 N N . ALA B 1 356 ? 214.867 200.391 261.840 1.00 61.68 356 ALA B N 1
ATOM 7757 C CA . ALA B 1 356 ? 214.170 201.552 261.296 1.00 55.94 356 ALA B CA 1
ATOM 7758 C C . ALA B 1 356 ? 213.882 201.376 259.809 1.00 51.58 356 ALA B C 1
ATOM 7759 O O . ALA B 1 356 ? 212.739 201.528 259.364 1.00 54.14 356 ALA B O 1
ATOM 7761 N N . LYS B 1 357 ? 214.905 201.057 259.025 1.00 51.86 357 LYS B N 1
ATOM 7762 C CA . LYS B 1 357 ? 214.754 200.834 257.587 1.00 51.68 357 LYS B CA 1
ATOM 7763 C C . LYS B 1 357 ? 215.300 199.464 257.221 1.00 56.30 357 LYS B C 1
ATOM 7764 O O . LYS B 1 357 ? 216.533 199.288 257.164 1.00 61.42 357 LYS B O 1
ATOM 7770 N N . PRO B 1 358 ? 214.451 198.465 256.969 1.00 51.69 358 PRO B N 1
ATOM 7771 C CA . PRO B 1 358 ? 214.963 197.128 256.639 1.00 49.81 358 PRO B CA 1
ATOM 7772 C C . PRO B 1 358 ? 215.583 197.035 255.261 1.00 64.45 358 PRO B C 1
ATOM 7773 O O . PRO B 1 358 ? 216.273 196.046 254.983 1.00 69.52 358 PRO B O 1
ATOM 7777 N N . GLU B 1 359 ? 215.375 198.023 254.397 1.00 58.65 359 GLU B N 1
ATOM 7778 C CA . GLU B 1 359 ? 215.958 198.017 253.064 1.00 49.67 359 GLU B CA 1
ATOM 7779 C C . GLU B 1 359 ? 217.444 198.330 253.079 1.00 47.36 359 GLU B C 1
ATOM 7780 O O . GLU B 1 359 ? 218.089 198.255 252.028 1.00 56.74 359 GLU B O 1
ATOM 7786 N N . LEU B 1 360 ? 217.989 198.696 254.241 1.00 34.94 360 LEU B N 1
ATOM 7787 C CA . LEU B 1 360 ? 219.416 198.970 254.332 1.00 32.58 360 LEU B CA 1
ATOM 7788 C C . LEU B 1 360 ? 220.229 197.729 254.004 1.00 45.18 360 LEU B C 1
ATOM 7789 O O . LEU B 1 360 ? 221.277 197.825 253.360 1.00 56.56 360 LEU B O 1
ATOM 7794 N N . VAL B 1 361 ? 219.765 196.556 254.434 1.00 51.94 361 VAL B N 1
ATOM 7795 C CA . VAL B 1 361 ? 220.492 195.326 254.130 1.00 46.11 361 VAL B CA 1
ATOM 7796 C C . VAL B 1 361 ? 220.506 195.064 252.627 1.00 55.19 361 VAL B C 1
ATOM 7797 O O . VAL B 1 361 ? 221.539 194.689 252.063 1.00 61.96 361 VAL B O 1
ATOM 7801 N N . PHE B 1 362 ? 219.378 195.291 251.948 1.00 58.31 362 PHE B N 1
ATOM 7802 C CA . PHE B 1 362 ? 219.337 195.057 250.507 1.00 48.24 362 PHE B CA 1
ATOM 7803 C C . PHE B 1 362 ? 220.193 196.071 249.757 1.00 43.39 362 PHE B C 1
ATOM 7804 O O . PHE B 1 362 ? 220.900 195.715 248.806 1.00 52.70 362 PHE B O 1
ATOM 7812 N N . THR B 1 363 ? 220.146 197.339 250.171 1.00 42.67 363 THR B N 1
ATOM 7813 C CA . THR B 1 363 ? 220.980 198.355 249.536 1.00 38.04 363 THR B CA 1
ATOM 7814 C C . THR B 1 363 ? 222.463 198.080 249.769 1.00 38.75 363 THR B C 1
ATOM 7815 O O . THR B 1 363 ? 223.282 198.243 248.858 1.00 52.91 363 THR B O 1
ATOM 7819 N N . TYR B 1 364 ? 222.825 197.661 250.980 1.00 35.04 364 TYR B N 1
ATOM 7820 C CA . TYR B 1 364 ? 224.211 197.308 251.256 1.00 31.80 364 TYR B CA 1
ATOM 7821 C C . TYR B 1 364 ? 224.633 196.093 250.448 1.00 42.14 364 TYR B C 1
ATOM 7822 O O . TYR B 1 364 ? 225.785 195.997 250.028 1.00 60.47 364 TYR B O 1
ATOM 7831 N N . ALA B 1 365 ? 223.717 195.152 250.228 1.00 38.73 365 ALA B N 1
ATOM 7832 C CA . ALA B 1 365 ? 224.027 194.022 249.362 1.00 40.74 365 ALA B CA 1
ATOM 7833 C C . ALA B 1 365 ? 224.296 194.484 247.939 1.00 46.89 365 ALA B C 1
ATOM 7834 O O . ALA B 1 365 ? 225.232 194.006 247.287 1.00 51.69 365 ALA B O 1
ATOM 7836 N N . MET B 1 366 ? 223.478 195.410 247.439 1.00 47.46 366 MET B N 1
ATOM 7837 C CA . MET B 1 366 ? 223.685 195.931 246.092 1.00 42.39 366 MET B CA 1
ATOM 7838 C C . MET B 1 366 ? 225.023 196.642 245.979 1.00 45.36 366 MET B C 1
ATOM 7839 O O . MET B 1 366 ? 225.742 196.477 244.987 1.00 55.33 366 MET B O 1
ATOM 7844 N N . GLN B 1 367 ? 225.368 197.442 246.982 1.00 42.12 367 GLN B N 1
ATOM 7845 C CA . GLN B 1 367 ? 226.661 198.118 246.974 1.00 33.79 367 GLN B CA 1
ATOM 7846 C C . GLN B 1 367 ? 227.806 197.115 247.054 1.00 41.04 367 GLN B C 1
ATOM 7847 O O . GLN B 1 367 ? 228.806 197.249 246.338 1.00 56.52 367 GLN B O 1
ATOM 7853 N N . VAL B 1 368 ? 227.673 196.098 247.911 1.00 39.18 368 VAL B N 1
ATOM 7854 C CA . VAL B 1 368 ? 228.760 195.160 248.157 1.00 40.71 368 VAL B CA 1
ATOM 7855 C C . VAL B 1 368 ? 229.009 194.274 246.948 1.00 42.65 368 VAL B C 1
ATOM 7856 O O . VAL B 1 368 ? 230.156 193.926 246.664 1.00 55.89 368 VAL B O 1
ATOM 7860 N N . SER B 1 369 ? 227.961 193.891 246.212 1.00 40.86 369 SER B N 1
ATOM 7861 C CA . SER B 1 369 ? 228.170 193.056 245.033 1.00 48.84 369 SER B CA 1
ATOM 7862 C C . SER B 1 369 ? 229.021 193.782 244.000 1.00 53.88 369 SER B C 1
ATOM 7863 O O . SER B 1 369 ? 230.017 193.240 243.498 1.00 53.08 369 SER B O 1
ATOM 7866 N N . VAL B 1 370 ? 228.646 195.023 243.684 1.00 49.37 370 VAL B N 1
ATOM 7867 C CA . VAL B 1 370 ? 229.407 195.818 242.724 1.00 40.55 370 VAL B CA 1
ATOM 7868 C C . VAL B 1 370 ? 230.819 196.058 243.236 1.00 39.60 370 VAL B C 1
ATOM 7869 O O . VAL B 1 370 ? 231.800 195.883 242.499 1.00 50.47 370 VAL B O 1
ATOM 7873 N N . ALA B 1 371 ? 230.947 196.447 244.508 1.00 45.25 371 ALA B N 1
ATOM 7874 C CA . ALA B 1 371 ? 232.262 196.758 245.054 1.00 47.80 371 ALA B CA 1
ATOM 7875 C C . ALA B 1 371 ? 233.176 195.544 245.014 1.00 51.22 371 ALA B C 1
ATOM 7876 O O . ALA B 1 371 ? 234.343 195.657 244.637 1.00 58.75 371 ALA B O 1
ATOM 7878 N N . LEU B 1 372 ? 232.660 194.372 245.375 1.00 43.21 372 LEU B N 1
ATOM 7879 C CA . LEU B 1 372 ? 233.470 193.161 245.387 1.00 40.95 372 LEU B CA 1
ATOM 7880 C C . LEU B 1 372 ? 233.864 192.731 243.982 1.00 55.17 372 LEU B C 1
ATOM 7881 O O . LEU B 1 372 ? 235.036 192.407 243.733 1.00 66.88 372 LEU B O 1
ATOM 7886 N N . ASN B 1 373 ? 232.908 192.715 243.045 1.00 56.21 373 ASN B N 1
ATOM 7887 C CA . ASN B 1 373 ? 233.248 192.285 241.694 1.00 54.84 373 ASN B CA 1
ATOM 7888 C C . ASN B 1 373 ? 234.270 193.218 241.067 1.00 43.97 373 ASN B C 1
ATOM 7889 O O . ASN B 1 373 ? 235.176 192.768 240.355 1.00 42.04 373 ASN B O 1
ATOM 7894 N N . THR B 1 374 ? 234.146 194.520 241.317 1.00 44.76 374 THR B N 1
ATOM 7895 C CA . THR B 1 374 ? 235.127 195.455 240.779 1.00 40.73 374 THR B CA 1
ATOM 7896 C C . THR B 1 374 ? 236.468 195.321 241.494 1.00 42.37 374 THR B C 1
ATOM 7897 O O . THR B 1 374 ? 237.525 195.390 240.858 1.00 61.99 374 THR B O 1
ATOM 7901 N N . GLY B 1 375 ? 236.449 195.106 242.810 1.00 43.08 375 GLY B N 1
ATOM 7902 C CA . GLY B 1 375 ? 237.683 195.069 243.568 1.00 52.47 375 GLY B CA 1
ATOM 7903 C C . GLY B 1 375 ? 238.515 193.832 243.317 1.00 55.62 375 GLY B C 1
ATOM 7904 O O . GLY B 1 375 ? 239.732 193.861 243.492 1.00 55.73 375 GLY B O 1
ATOM 7905 N N . LEU B 1 376 ? 237.884 192.734 242.907 1.00 58.07 376 LEU B N 1
ATOM 7906 C CA . LEU B 1 376 ? 238.669 191.568 242.511 1.00 53.38 376 LEU B CA 1
ATOM 7907 C C . LEU B 1 376 ? 239.518 191.883 241.280 1.00 62.42 376 LEU B C 1
ATOM 7908 O O . LEU B 1 376 ? 240.709 191.550 241.218 1.00 65.09 376 LEU B O 1
ATOM 7913 N N . TYR B 1 377 ? 238.920 192.552 240.295 1.00 69.57 377 TYR B N 1
ATOM 7914 C CA . TYR B 1 377 ? 239.673 193.034 239.142 1.00 62.92 377 TYR B CA 1
ATOM 7915 C C . TYR B 1 377 ? 240.735 194.039 239.568 1.00 58.04 377 TYR B C 1
ATOM 7916 O O . TYR B 1 377 ? 241.886 193.990 239.107 1.00 64.19 377 TYR B O 1
ATOM 7925 N N . LEU B 1 378 ? 240.365 194.950 240.465 1.00 60.07 378 LEU B N 1
ATOM 7926 C CA . LEU B 1 378 ? 241.311 195.955 240.938 1.00 62.19 378 LEU B CA 1
ATOM 7927 C C . LEU B 1 378 ? 242.516 195.319 241.610 1.00 64.86 378 LEU B C 1
ATOM 7928 O O . LEU B 1 378 ? 243.638 195.795 241.442 1.00 68.95 378 LEU B O 1
ATOM 7933 N N . ARG B 1 379 ? 242.311 194.247 242.378 1.00 75.79 379 ARG B N 1
ATOM 7934 C CA . ARG B 1 379 ? 243.440 193.586 243.029 1.00 70.92 379 ARG B CA 1
ATOM 7935 C C . ARG B 1 379 ? 244.272 192.795 242.029 1.00 71.49 379 ARG B C 1
ATOM 7936 O O . ARG B 1 379 ? 245.509 192.828 242.090 1.00 79.58 379 ARG B O 1
ATOM 7944 N N . ARG B 1 380 ? 243.623 192.122 241.070 1.00 68.65 380 ARG B N 1
ATOM 7945 C CA . ARG B 1 380 ? 244.391 191.412 240.054 1.00 75.20 380 ARG B CA 1
ATOM 7946 C C . ARG B 1 380 ? 245.241 192.358 239.220 1.00 61.05 380 ARG B C 1
ATOM 7947 O O . ARG B 1 380 ? 246.239 191.925 238.633 1.00 55.83 380 ARG B O 1
ATOM 7955 N N . VAL B 1 381 ? 244.866 193.631 239.144 1.00 67.00 381 VAL B N 1
ATOM 7956 C CA . VAL B 1 381 ? 245.681 194.621 238.438 1.00 65.33 381 VAL B CA 1
ATOM 7957 C C . VAL B 1 381 ? 246.705 195.280 239.360 1.00 63.47 381 VAL B C 1
ATOM 7958 O O . VAL B 1 381 ? 247.877 195.423 239.000 1.00 69.59 381 VAL B O 1
ATOM 7962 N N . LYS B 1 382 ? 246.283 195.693 240.555 1.00 61.78 382 LYS B N 1
ATOM 7963 C CA . LYS B 1 382 ? 247.145 196.412 241.484 1.00 58.37 382 LYS B CA 1
ATOM 7964 C C . LYS B 1 382 ? 248.254 195.543 242.054 1.00 70.28 382 LYS B C 1
ATOM 7965 O O . LYS B 1 382 ? 249.235 196.087 242.573 1.00 72.61 382 LYS B O 1
ATOM 7971 N N . LYS B 1 383 ? 248.119 194.214 241.995 1.00 71.93 383 LYS B N 1
ATOM 7972 C CA . LYS B 1 383 ? 249.238 193.358 242.380 1.00 70.53 383 LYS B CA 1
ATOM 7973 C C . LYS B 1 383 ? 250.448 193.609 241.493 1.00 68.44 383 LYS B C 1
ATOM 7974 O O . LYS B 1 383 ? 251.563 193.802 241.989 1.00 70.80 383 LYS B O 1
ATOM 7980 N N . THR B 1 384 ? 250.244 193.640 240.181 1.00 56.58 384 THR B N 1
ATOM 7981 C CA . THR B 1 384 ? 251.318 193.907 239.243 1.00 61.91 384 THR B CA 1
ATOM 7982 C C . THR B 1 384 ? 251.520 195.392 238.991 1.00 66.49 384 THR B C 1
ATOM 7983 O O . THR B 1 384 ? 252.557 195.773 238.437 1.00 74.65 384 THR B O 1
ATOM 7987 N N . GLY B 1 385 ? 250.563 196.229 239.376 1.00 66.02 385 GLY B N 1
ATOM 7988 C CA . GLY B 1 385 ? 250.663 197.656 239.156 1.00 63.25 385 GLY B CA 1
ATOM 7989 C C . GLY B 1 385 ? 250.767 198.004 237.687 1.00 63.08 385 GLY B C 1
ATOM 7990 O O . GLY B 1 385 ? 251.596 198.832 237.311 1.00 66.09 385 GLY B O 1
ATOM 7991 N N . PHE B 1 386 ? 249.928 197.386 236.856 1.00 66.49 386 PHE B N 1
ATOM 7992 C CA . PHE B 1 386 ? 250.032 197.493 235.400 1.00 65.83 386 PHE B CA 1
ATOM 7993 C C . PHE B 1 386 ? 251.377 196.990 234.891 1.00 71.82 386 PHE B C 1
ATOM 7994 O O . PHE B 1 386 ? 251.885 197.464 233.875 1.00 77.65 386 PHE B O 1
ATOM 8002 N N . GLY B 1 387 ? 251.962 196.027 235.595 1.00 72.18 387 GLY B N 1
ATOM 8003 C CA . GLY B 1 387 ? 253.190 195.414 235.140 1.00 70.28 387 GLY B CA 1
ATOM 8004 C C . GLY B 1 387 ? 254.431 196.263 235.272 1.00 70.23 387 GLY B C 1
ATOM 8005 O O . GLY B 1 387 ? 255.444 195.953 234.646 1.00 74.52 387 GLY B O 1
ATOM 8006 N N . THR B 1 388 ? 254.394 197.327 236.079 1.00 63.89 388 THR B N 1
ATOM 8007 C CA . THR B 1 388 ? 255.607 198.078 236.388 1.00 65.14 388 THR B CA 1
ATOM 8008 C C . THR B 1 388 ? 255.997 197.929 237.850 1.00 65.03 388 THR B C 1
ATOM 8009 O O . THR B 1 388 ? 256.788 198.726 238.364 1.00 70.31 388 THR B O 1
ATOM 8013 N N . THR B 1 389 ? 255.455 196.923 238.527 1.00 67.50 389 THR B N 1
ATOM 8014 C CA . THR B 1 389 ? 255.906 196.528 239.851 1.00 68.67 389 THR B CA 1
ATOM 8015 C C . THR B 1 389 ? 256.761 195.281 239.694 1.00 73.02 389 THR B C 1
ATOM 8016 O O . THR B 1 389 ? 256.336 194.304 239.070 1.00 71.09 389 THR B O 1
ATOM 8020 N N . ILE B 1 390 ? 257.966 195.328 240.250 1.00 74.08 390 ILE B N 1
ATOM 8021 C CA . ILE B 1 390 ? 258.974 194.303 240.011 1.00 70.71 390 ILE B CA 1
ATOM 8022 C C . ILE B 1 390 ? 258.872 193.161 241.017 1.00 73.70 390 ILE B C 1
ATOM 8023 O O . ILE B 1 390 ? 258.942 191.987 240.643 1.00 74.08 390 ILE B O 1
ATOM 8028 N N . ASP B 1 391 ? 258.703 193.477 242.294 1.00 76.67 391 ASP B N 1
ATOM 8029 C CA . ASP B 1 391 ? 258.625 192.487 243.354 1.00 67.29 391 ASP B CA 1
ATOM 8030 C C . ASP B 1 391 ? 257.168 192.175 243.681 1.00 67.29 391 ASP B C 1
ATOM 8031 O O . ASP B 1 391 ? 256.247 192.534 242.943 1.00 76.42 391 ASP B O 1
ATOM 8036 N N . ASP B 1 392 ? 256.954 191.487 244.799 1.00 61.52 392 ASP B N 1
ATOM 8037 C CA . ASP B 1 392 ? 255.623 191.184 245.309 1.00 64.32 392 ASP B CA 1
ATOM 8038 C C . ASP B 1 392 ? 255.339 191.950 246.598 1.00 63.35 392 ASP B C 1
ATOM 8039 O O . ASP B 1 392 ? 254.785 191.405 247.553 1.00 66.62 392 ASP B O 1
ATOM 8044 N N . SER B 1 393 ? 255.726 193.222 246.647 1.00 63.81 393 SER B N 1
ATOM 8045 C CA . SER B 1 393 ? 255.522 194.037 247.844 1.00 66.40 393 SER B CA 1
ATOM 8046 C C . SER B 1 393 ? 254.267 194.898 247.741 1.00 71.18 393 SER B C 1
ATOM 8047 O O . SER B 1 393 ? 254.319 196.115 247.900 1.00 71.65 393 SER B O 1
ATOM 8050 N N . TYR B 1 394 ? 253.126 194.271 247.468 1.00 72.18 394 TYR B N 1
ATOM 8051 C CA . TYR B 1 394 ? 251.847 194.957 247.548 1.00 72.23 394 TYR B CA 1
ATOM 8052 C C . TYR B 1 394 ? 251.044 194.529 248.766 1.00 76.32 394 TYR B C 1
ATOM 8053 O O . TYR B 1 394 ? 250.093 195.220 249.140 1.00 79.30 394 TYR B O 1
ATOM 8062 N N . GLU B 1 395 ? 251.440 193.448 249.426 1.00 80.15 395 GLU B N 1
ATOM 8063 C CA . GLU B 1 395 ? 250.768 192.951 250.624 1.00 79.21 395 GLU B CA 1
ATOM 8064 C C . GLU B 1 395 ? 249.258 192.856 250.397 1.00 75.18 395 GLU B C 1
ATOM 8065 O O . GLU B 1 395 ? 248.454 193.568 250.997 1.00 72.99 395 GLU B O 1
ATOM 8071 N N . ASP B 1 396 ? 248.885 191.977 249.467 1.00 70.01 396 ASP B N 1
ATOM 8072 C CA . ASP B 1 396 ? 247.488 191.624 249.248 1.00 71.88 396 ASP B CA 1
ATOM 8073 C C . ASP B 1 396 ? 247.072 190.393 250.045 1.00 76.38 396 ASP B C 1
ATOM 8074 O O . ASP B 1 396 ? 246.026 189.798 249.761 1.00 75.59 396 ASP B O 1
ATOM 8079 N N . GLY B 1 397 ? 247.862 190.015 251.050 1.00 78.69 397 GLY B N 1
ATOM 8080 C CA . GLY B 1 397 ? 247.618 188.812 251.824 1.00 76.73 397 GLY B CA 1
ATOM 8081 C C . GLY B 1 397 ? 246.291 188.790 252.552 1.00 79.09 397 GLY B C 1
ATOM 8082 O O . GLY B 1 397 ? 245.875 187.718 253.005 1.00 79.93 397 GLY B O 1
ATOM 8083 N N . ALA B 1 398 ? 245.621 189.937 252.686 1.00 73.77 398 ALA B N 1
ATOM 8084 C CA . ALA B 1 398 ? 244.286 189.946 253.271 1.00 68.56 398 ALA B CA 1
ATOM 8085 C C . ALA B 1 398 ? 243.298 189.135 252.449 1.00 69.73 398 ALA B C 1
ATOM 8086 O O . ALA B 1 398 ? 242.276 188.692 252.983 1.00 72.09 398 ALA B O 1
ATOM 8088 N N . PHE B 1 399 ? 243.582 188.919 251.166 1.00 70.45 399 PHE B N 1
ATOM 8089 C CA . PHE B 1 399 ? 242.725 188.095 250.326 1.00 68.96 399 PHE B CA 1
ATOM 8090 C C . PHE B 1 399 ? 242.862 186.612 250.628 1.00 71.77 399 PHE B C 1
ATOM 8091 O O . PHE B 1 399 ? 242.022 185.828 250.177 1.00 75.73 399 PHE B O 1
ATOM 8099 N N . LEU B 1 400 ? 243.884 186.215 251.390 1.00 69.79 400 LEU B N 1
ATOM 8100 C CA . LEU B 1 400 ? 244.208 184.802 251.536 1.00 69.38 400 LEU B CA 1
ATOM 8101 C C . LEU B 1 400 ? 243.241 184.097 252.478 1.00 73.00 400 LEU B C 1
ATOM 8102 O O . LEU B 1 400 ? 242.564 183.143 252.080 1.00 71.69 400 LEU B O 1
ATOM 8107 N N . GLN B 1 401 ? 243.156 184.554 253.720 1.00 77.35 401 GLN B N 1
ATOM 8108 C CA . GLN B 1 401 ? 242.245 183.934 254.672 1.00 77.32 401 GLN B CA 1
ATOM 8109 C C . GLN B 1 401 ? 240.810 184.182 254.229 1.00 75.16 401 GLN B C 1
ATOM 8110 O O . GLN B 1 401 ? 240.450 185.325 253.928 1.00 74.88 401 GLN B O 1
ATOM 8116 N N . PRO B 1 402 ? 239.967 183.152 254.178 1.00 75.81 402 PRO B N 1
ATOM 8117 C CA . PRO B 1 402 ? 238.639 183.314 253.565 1.00 74.29 402 PRO B CA 1
ATOM 8118 C C . PRO B 1 402 ? 237.764 184.329 254.273 1.00 78.03 402 PRO B C 1
ATOM 8119 O O . PRO B 1 402 ? 236.807 184.829 253.670 1.00 84.03 402 PRO B O 1
ATOM 8123 N N . GLU B 1 403 ? 238.068 184.651 255.529 1.00 76.46 403 GLU B N 1
ATOM 8124 C CA . GLU B 1 403 ? 237.218 185.553 256.296 1.00 73.75 403 GLU B CA 1
ATOM 8125 C C . GLU B 1 403 ? 237.319 186.995 255.809 1.00 72.63 403 GLU B C 1
ATOM 8126 O O . GLU B 1 403 ? 236.299 187.681 255.686 1.00 75.42 403 GLU B O 1
ATOM 8132 N N . THR B 1 404 ? 238.527 187.473 255.517 1.00 68.00 404 THR B N 1
ATOM 8133 C CA . THR B 1 404 ? 238.718 188.835 255.041 1.00 62.75 404 THR B CA 1
ATOM 8134 C C . THR B 1 404 ? 238.812 188.908 253.521 1.00 62.12 404 THR B C 1
ATOM 8135 O O . THR B 1 404 ? 239.461 189.812 252.989 1.00 69.22 404 THR B O 1
ATOM 8139 N N . PHE B 1 405 ? 238.184 187.966 252.819 1.00 56.82 405 PHE B N 1
ATOM 8140 C CA . PHE B 1 405 ? 238.154 188.004 251.360 1.00 56.08 405 PHE B CA 1
ATOM 8141 C C . PHE B 1 405 ? 237.296 189.159 250.859 1.00 61.22 405 PHE B C 1
ATOM 8142 O O . PHE B 1 405 ? 237.780 190.063 250.168 1.00 69.36 405 PHE B O 1
ATOM 8150 N N . VAL B 1 406 ? 236.007 189.139 251.204 1.00 56.80 406 VAL B N 1
ATOM 8151 C CA . VAL B 1 406 ? 235.079 190.165 250.736 1.00 57.83 406 VAL B CA 1
ATOM 8152 C C . VAL B 1 406 ? 235.502 191.533 251.245 1.00 51.92 406 VAL B C 1
ATOM 8153 O O . VAL B 1 406 ? 235.416 192.539 250.528 1.00 56.50 406 VAL B O 1
ATOM 8157 N N . GLN B 1 407 ? 235.953 191.592 252.495 1.00 51.58 407 GLN B N 1
ATOM 8158 C CA . GLN B 1 407 ? 236.399 192.851 253.068 1.00 53.26 407 GLN B CA 1
ATOM 8159 C C . GLN B 1 407 ? 237.586 193.411 252.296 1.00 53.38 407 GLN B C 1
ATOM 8160 O O . GLN B 1 407 ? 237.637 194.610 252.002 1.00 63.30 407 GLN B O 1
ATOM 8166 N N . ALA B 1 408 ? 238.549 192.554 251.956 1.00 49.89 408 ALA B N 1
ATOM 8167 C CA . ALA B 1 408 ? 239.705 193.019 251.200 1.00 51.54 408 ALA B CA 1
ATOM 8168 C C . ALA B 1 408 ? 239.302 193.492 249.815 1.00 56.70 408 ALA B C 1
ATOM 8169 O O . ALA B 1 408 ? 239.820 194.503 249.324 1.00 66.14 408 ALA B O 1
ATOM 8171 N N . ALA B 1 409 ? 238.388 192.771 249.160 1.00 49.75 409 ALA B N 1
ATOM 8172 C CA . ALA B 1 409 ? 237.925 193.212 247.847 1.00 49.30 409 ALA B CA 1
ATOM 8173 C C . ALA B 1 409 ? 237.272 194.582 247.933 1.00 51.86 409 ALA B C 1
ATOM 8174 O O . ALA B 1 409 ? 237.539 195.464 247.107 1.00 59.57 409 ALA B O 1
ATOM 8176 N N . LEU B 1 410 ? 236.427 194.783 248.944 1.00 52.58 410 LEU B N 1
ATOM 8177 C CA . LEU B 1 410 ? 235.764 196.070 249.117 1.00 44.01 410 LEU B CA 1
ATOM 8178 C C . LEU B 1 410 ? 236.771 197.180 249.373 1.00 40.82 410 LEU B C 1
ATOM 8179 O O . LEU B 1 410 ? 236.666 198.267 248.797 1.00 52.74 410 LEU B O 1
ATOM 8184 N N . ALA B 1 411 ? 237.757 196.922 250.233 1.00 45.93 411 ALA B N 1
ATOM 8185 C CA . ALA B 1 411 ? 238.743 197.950 250.550 1.00 47.95 411 ALA B CA 1
ATOM 8186 C C . ALA B 1 411 ? 239.605 198.277 249.340 1.00 58.14 411 ALA B C 1
ATOM 8187 O O . ALA B 1 411 ? 240.000 199.431 249.145 1.00 67.20 411 ALA B O 1
ATOM 8189 N N . CYS B 1 412 ? 239.915 197.276 248.518 1.00 62.00 412 CYS B N 1
ATOM 8190 C CA . CYS B 1 412 ? 240.729 197.526 247.337 1.00 61.96 412 CYS B CA 1
ATOM 8191 C C . CYS B 1 412 ? 239.950 198.313 246.292 1.00 65.68 412 CYS B C 1
ATOM 8192 O O . CYS B 1 412 ? 240.506 199.204 245.638 1.00 72.33 412 CYS B O 1
ATOM 8195 N N . CYS B 1 413 ? 238.663 197.999 246.115 1.00 62.60 413 CYS B N 1
ATOM 8196 C CA . CYS B 1 413 ? 237.856 198.743 245.153 1.00 65.04 413 CYS B CA 1
ATOM 8197 C C . CYS B 1 413 ? 237.652 200.186 245.593 1.00 61.33 413 CYS B C 1
ATOM 8198 O O . CYS B 1 413 ? 237.904 201.121 244.826 1.00 69.57 413 CYS B O 1
ATOM 8201 N N . THR B 1 414 ? 237.203 200.386 246.827 1.00 51.92 414 THR B N 1
ATOM 8202 C CA . THR B 1 414 ? 236.859 201.702 247.345 1.00 52.90 414 THR B CA 1
ATOM 8203 C C . THR B 1 414 ? 237.681 201.985 248.589 1.00 63.59 414 THR B C 1
ATOM 8204 O O . THR B 1 414 ? 237.898 201.094 249.416 1.00 76.62 414 THR B O 1
ATOM 8208 N N . GLY B 1 415 ? 238.118 203.235 248.733 1.00 59.87 415 GLY B N 1
ATOM 8209 C CA . GLY B 1 415 ? 239.013 203.597 249.816 1.00 59.62 415 GLY B CA 1
ATOM 8210 C C . GLY B 1 415 ? 238.427 203.447 251.203 1.00 64.39 415 GLY B C 1
ATOM 8211 O O . GLY B 1 415 ? 239.187 203.456 252.175 1.00 65.53 415 GLY B O 1
ATOM 8212 N N . GLN B 1 416 ? 237.110 203.300 251.315 1.00 69.61 416 GLN B N 1
ATOM 8213 C CA . GLN B 1 416 ? 236.468 203.213 252.617 1.00 65.86 416 GLN B CA 1
ATOM 8214 C C . GLN B 1 416 ? 236.849 201.927 253.340 1.00 68.22 416 GLN B C 1
ATOM 8215 O O . GLN B 1 416 ? 237.166 200.907 252.725 1.00 62.54 416 GLN B O 1
ATOM 8221 N N . ASP B 1 417 ? 236.806 201.990 254.669 1.00 70.27 417 ASP B N 1
ATOM 8222 C CA . ASP B 1 417 ? 237.113 200.846 255.517 1.00 66.28 417 ASP B CA 1
ATOM 8223 C C . ASP B 1 417 ? 235.997 199.816 255.401 1.00 65.87 417 ASP B C 1
ATOM 8224 O O . ASP B 1 417 ? 234.866 200.068 255.827 1.00 71.48 417 ASP B O 1
ATOM 8229 N N . ALA B 1 418 ? 236.303 198.665 254.822 1.00 50.11 418 ALA B N 1
ATOM 8230 C CA . ALA B 1 418 ? 235.307 197.607 254.702 1.00 49.12 418 ALA B CA 1
ATOM 8231 C C . ALA B 1 418 ? 235.007 197.025 256.078 1.00 62.39 418 ALA B C 1
ATOM 8232 O O . ALA B 1 418 ? 235.932 196.797 256.863 1.00 66.30 418 ALA B O 1
ATOM 8234 N N . PRO B 1 419 ? 233.742 196.765 256.406 1.00 58.60 419 PRO B N 1
ATOM 8235 C CA . PRO B 1 419 ? 233.413 196.303 257.759 1.00 46.90 419 PRO B CA 1
ATOM 8236 C C . PRO B 1 419 ? 233.674 194.810 257.896 1.00 56.58 419 PRO B C 1
ATOM 8237 O O . PRO B 1 419 ? 233.217 194.009 257.078 1.00 57.65 419 PRO B O 1
ATOM 8241 N N . LEU B 1 420 ? 234.412 194.439 258.939 1.00 65.00 420 LEU B N 1
ATOM 8242 C CA . LEU B 1 420 ? 234.700 193.035 259.183 1.00 61.62 420 LEU B CA 1
ATOM 8243 C C . LEU B 1 420 ? 233.446 192.311 259.664 1.00 63.29 420 LEU B C 1
ATOM 8244 O O . LEU B 1 420 ? 232.472 192.921 260.112 1.00 64.16 420 LEU B O 1
ATOM 8249 N N . ASN B 1 421 ? 233.477 190.982 259.557 1.00 60.06 421 ASN B N 1
ATOM 8250 C CA . ASN B 1 421 ? 232.288 190.182 259.832 1.00 57.68 421 ASN B CA 1
ATOM 8251 C C . ASN B 1 421 ? 231.925 190.156 261.311 1.00 61.74 421 ASN B C 1
ATOM 8252 O O . ASN B 1 421 ? 230.829 189.699 261.656 1.00 57.68 421 ASN B O 1
ATOM 8257 N N . GLY B 1 422 ? 232.816 190.613 262.188 1.00 76.99 422 GLY B N 1
ATOM 8258 C CA . GLY B 1 422 ? 232.493 190.692 263.597 1.00 73.29 422 GLY B CA 1
ATOM 8259 C C . GLY B 1 422 ? 232.311 189.362 264.282 1.00 73.34 422 GLY B C 1
ATOM 8260 O O . GLY B 1 422 ? 231.714 189.309 265.360 1.00 72.33 422 GLY B O 1
ATOM 8261 N N . MET B 1 423 ? 232.819 188.285 263.692 1.00 76.00 423 MET B N 1
ATOM 8262 C CA . MET B 1 423 ? 232.569 186.946 264.194 1.00 70.61 423 MET B CA 1
ATOM 8263 C C . MET B 1 423 ? 233.686 186.076 263.634 1.00 73.14 423 MET B C 1
ATOM 8264 O O . MET B 1 423 ? 234.192 186.342 262.541 1.00 78.55 423 MET B O 1
ATOM 8269 N N . SER B 1 424 ? 234.079 185.047 264.375 1.00 80.24 424 SER B N 1
ATOM 8270 C CA . SER B 1 424 ? 235.179 184.196 263.937 1.00 75.48 424 SER B CA 1
ATOM 8271 C C . SER B 1 424 ? 234.661 182.944 263.240 1.00 79.04 424 SER B C 1
ATOM 8272 O O . SER B 1 424 ? 233.593 182.421 263.569 1.00 91.33 424 SER B O 1
ATOM 8275 N N . ASP B 1 425 ? 235.443 182.473 262.268 1.00 71.59 425 ASP B N 1
ATOM 8276 C CA . ASP B 1 425 ? 235.127 181.283 261.481 1.00 74.63 425 ASP B CA 1
ATOM 8277 C C . ASP B 1 425 ? 233.831 181.440 260.688 1.00 78.36 425 ASP B C 1
ATOM 8278 O O . ASP B 1 425 ? 233.125 180.463 260.434 1.00 75.78 425 ASP B O 1
ATOM 8283 N N . VAL B 1 426 ? 233.510 182.667 260.286 1.00 72.49 426 VAL B N 1
ATOM 8284 C CA . VAL B 1 426 ? 232.406 182.935 259.373 1.00 68.46 426 VAL B CA 1
ATOM 8285 C C . VAL B 1 426 ? 232.973 183.694 258.187 1.00 71.49 426 VAL B C 1
ATOM 8286 O O . VAL B 1 426 ? 233.835 184.566 258.355 1.00 68.39 426 VAL B O 1
ATOM 8290 N N . TYR B 1 427 ? 232.506 183.363 256.990 1.00 66.84 427 TYR B N 1
ATOM 8291 C CA . TYR B 1 427 ? 232.994 184.063 255.816 1.00 67.21 427 TYR B CA 1
ATOM 8292 C C . TYR B 1 427 ? 232.086 183.762 254.641 1.00 70.11 427 TYR B C 1
ATOM 8293 O O . TYR B 1 427 ? 231.282 182.826 254.671 1.00 68.14 427 TYR B O 1
ATOM 8302 N N . VAL B 1 428 ? 232.227 184.579 253.604 1.00 64.33 428 VAL B N 1
ATOM 8303 C CA . VAL B 1 428 ? 231.696 184.294 252.284 1.00 65.92 428 VAL B CA 1
ATOM 8304 C C . VAL B 1 428 ? 232.902 184.330 251.358 1.00 64.72 428 VAL B C 1
ATOM 8305 O O . VAL B 1 428 ? 233.526 185.383 251.191 1.00 73.73 428 VAL B O 1
ATOM 8309 N N . THR B 1 429 ? 233.252 183.187 250.772 1.00 61.66 429 THR B N 1
ATOM 8310 C CA . THR B 1 429 ? 234.495 183.095 250.024 1.00 67.99 429 THR B CA 1
ATOM 8311 C C . THR B 1 429 ? 234.300 182.259 248.771 1.00 72.32 429 THR B C 1
ATOM 8312 O O . THR B 1 429 ? 233.460 181.359 248.723 1.00 72.04 429 THR B O 1
ATOM 8316 N N . TYR B 1 430 ? 235.096 182.578 247.749 1.00 72.34 430 TYR B N 1
ATOM 8317 C CA . TYR B 1 430 ? 235.139 181.824 246.504 1.00 69.52 430 TYR B CA 1
ATOM 8318 C C . TYR B 1 430 ? 236.481 181.110 246.445 1.00 71.50 430 TYR B C 1
ATOM 8319 O O . TYR B 1 430 ? 237.505 181.743 246.141 1.00 81.77 430 TYR B O 1
ATOM 8328 N N . PRO B 1 431 ? 236.541 179.811 246.747 1.00 74.35 431 PRO B N 1
ATOM 8329 C CA . PRO B 1 431 ? 237.852 179.152 246.876 1.00 76.05 431 PRO B CA 1
ATOM 8330 C C . PRO B 1 431 ? 238.679 179.158 245.604 1.00 77.83 431 PRO B C 1
ATOM 8331 O O . PRO B 1 431 ? 239.900 179.353 245.674 1.00 78.35 431 PRO B O 1
ATOM 8335 N N . ASP B 1 432 ? 238.058 178.961 244.441 1.00 82.81 432 ASP B N 1
ATOM 8336 C CA . ASP B 1 432 ? 238.818 178.823 243.204 1.00 84.34 432 ASP B CA 1
ATOM 8337 C C . ASP B 1 432 ? 239.318 180.152 242.661 1.00 84.89 432 ASP B C 1
ATOM 8338 O O . ASP B 1 432 ? 240.150 180.149 241.747 1.00 91.72 432 ASP B O 1
ATOM 8343 N N . LEU B 1 433 ? 238.845 181.279 243.193 1.00 73.55 433 LEU B N 1
ATOM 8344 C CA . LEU B 1 433 ? 239.273 182.600 242.749 1.00 73.94 433 LEU B CA 1
ATOM 8345 C C . LEU B 1 433 ? 240.201 183.284 243.746 1.00 75.46 433 LEU B C 1
ATOM 8346 O O . LEU B 1 433 ? 240.286 184.517 243.762 1.00 76.94 433 LEU B O 1
ATOM 8351 N N . LEU B 1 434 ? 240.892 182.512 244.587 1.00 78.31 434 LEU B N 1
ATOM 8352 C CA . LEU B 1 434 ? 241.936 183.093 245.423 1.00 82.93 434 LEU B CA 1
ATOM 8353 C C . LEU B 1 434 ? 243.070 183.649 244.570 1.00 85.82 434 LEU B C 1
ATOM 8354 O O . LEU B 1 434 ? 243.577 184.746 244.833 1.00 85.76 434 LEU B O 1
ATOM 8359 N N . GLU B 1 435 ? 243.477 182.904 243.547 1.00 97.16 435 GLU B N 1
ATOM 8360 C CA . GLU B 1 435 ? 244.547 183.306 242.648 1.00 97.72 435 GLU B CA 1
ATOM 83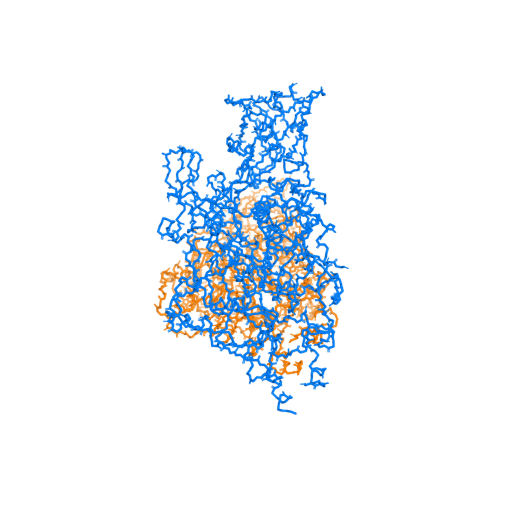61 C C . GLU B 1 435 ? 243.984 184.044 241.439 1.00 98.03 435 GLU B C 1
ATOM 8362 O O . GLU B 1 435 ? 242.918 183.704 240.917 1.00 98.29 435 GLU B O 1
ATOM 8368 N N . PHE B 1 436 ? 244.717 185.067 240.992 1.00 98.51 436 PHE B N 1
ATOM 8369 C CA . PHE B 1 436 ? 244.204 185.885 239.900 1.00 102.36 436 PHE B CA 1
ATOM 8370 C C . PHE B 1 436 ? 244.381 185.224 238.537 1.00 101.75 436 PHE B C 1
ATOM 8371 O O . PHE B 1 436 ? 243.741 185.646 237.569 1.00 106.08 436 PHE B O 1
ATOM 8379 N N . ASP B 1 437 ? 245.233 184.210 238.431 1.00 101.19 437 ASP B N 1
ATOM 8380 C CA . ASP B 1 437 ? 245.333 183.450 237.185 1.00 105.90 437 ASP B CA 1
ATOM 8381 C C . ASP B 1 437 ? 244.407 182.233 237.184 1.00 105.97 437 ASP B C 1
ATOM 8382 O O . ASP B 1 437 ? 244.812 181.106 236.900 1.00 108.10 437 ASP B O 1
ATOM 8387 N N . ALA B 1 438 ? 243.132 182.468 237.487 1.00 96.61 438 ALA B N 1
ATOM 8388 C CA . ALA B 1 438 ? 242.122 181.415 237.549 1.00 96.78 438 ALA B CA 1
ATOM 8389 C C . ALA B 1 438 ? 241.315 181.410 236.255 1.00 97.33 438 ALA B C 1
ATOM 8390 O O . ALA B 1 438 ? 240.586 182.363 235.968 1.00 100.68 438 ALA B O 1
ATOM 8392 N N . VAL B 1 439 ? 241.437 180.337 235.477 1.00 90.63 439 VAL B N 1
ATOM 8393 C CA . VAL B 1 439 ? 240.724 180.230 234.207 1.00 93.38 439 VAL B CA 1
ATOM 8394 C C . VAL B 1 439 ? 239.328 179.673 234.450 1.00 88.65 439 VAL B C 1
ATOM 8395 O O . VAL B 1 439 ? 239.138 178.776 235.282 1.00 89.82 439 VAL B O 1
ATOM 8399 N N . THR B 1 440 ? 238.345 180.207 233.729 1.00 92.75 440 THR B N 1
ATOM 8400 C CA . THR B 1 440 ? 236.972 179.731 233.809 1.00 96.44 440 THR B CA 1
ATOM 8401 C C . THR B 1 440 ? 236.423 179.509 232.403 1.00 95.10 440 THR B C 1
ATOM 8402 O O . THR B 1 440 ? 236.790 180.205 231.453 1.00 94.13 440 THR B O 1
ATOM 8406 N N . GLN B 1 441 ? 235.520 178.535 232.285 1.00 102.87 441 GLN B N 1
ATOM 8407 C CA . GLN B 1 441 ? 234.889 178.166 231.025 1.00 102.85 441 GLN B CA 1
ATOM 8408 C C . GLN B 1 441 ? 233.421 178.567 231.062 1.00 103.08 441 GLN B C 1
ATOM 8409 O O . GLN B 1 441 ? 232.760 178.434 232.096 1.00 108.14 441 GLN B O 1
ATOM 8415 N N . VAL B 1 442 ? 232.916 179.062 229.938 1.00 100.43 442 VAL B N 1
ATOM 8416 C CA . VAL B 1 442 ? 231.550 179.556 229.837 1.00 100.40 442 VAL B CA 1
ATOM 8417 C C . VAL B 1 442 ? 230.852 178.818 228.701 1.00 101.64 442 VAL B C 1
ATOM 8418 O O . VAL B 1 442 ? 231.292 178.901 227.550 1.00 103.25 442 VAL B O 1
ATOM 8422 N N . PRO B 1 443 ? 229.778 178.070 228.966 1.00 108.18 443 PRO B N 1
ATOM 8423 C CA . PRO B 1 443 ? 229.034 177.444 227.867 1.00 111.88 443 PRO B CA 1
ATOM 8424 C C . PRO B 1 443 ? 228.471 178.503 226.935 1.00 111.14 443 PRO B C 1
ATOM 8425 O O . PRO B 1 443 ? 227.914 179.511 227.372 1.00 107.26 443 PRO B O 1
ATOM 8429 N N . ILE B 1 444 ? 228.614 178.258 225.637 1.00 120.15 444 ILE B N 1
ATOM 8430 C CA . ILE B 1 444 ? 228.457 179.296 224.631 1.00 118.08 444 ILE B CA 1
ATOM 8431 C C . ILE B 1 444 ? 227.684 178.730 223.448 1.00 118.08 444 ILE B C 1
ATOM 8432 O O . ILE B 1 444 ? 227.946 177.607 223.005 1.00 119.37 444 ILE B O 1
ATOM 8437 N N . THR B 1 445 ? 226.727 179.503 222.935 1.00 125.43 445 THR B N 1
ATOM 8438 C CA . THR B 1 445 ? 225.990 179.066 221.760 1.00 126.03 445 THR B CA 1
ATOM 8439 C C . THR B 1 445 ? 226.807 179.332 220.495 1.00 127.31 445 THR B C 1
ATOM 8440 O O . THR B 1 445 ? 227.774 180.098 220.489 1.00 126.66 445 THR B O 1
ATOM 8444 N N . VAL B 1 446 ? 226.385 178.716 219.393 1.00 137.18 446 VAL B N 1
ATOM 8445 C CA . VAL B 1 446 ? 227.189 178.668 218.178 1.00 137.12 446 VAL B CA 1
ATOM 8446 C C . VAL B 1 446 ? 226.850 179.893 217.330 1.00 136.63 446 VAL B C 1
ATOM 8447 O O . VAL B 1 446 ? 225.788 179.970 216.710 1.00 137.59 446 VAL B O 1
ATOM 8451 N N . ILE B 1 447 ? 227.762 180.865 217.317 1.00 132.37 447 ILE B N 1
ATOM 8452 C CA . ILE B 1 447 ? 227.663 182.025 216.438 1.00 133.38 447 ILE B CA 1
ATOM 8453 C C . ILE B 1 447 ? 229.080 182.430 216.057 1.00 135.42 447 ILE B C 1
ATOM 8454 O O . ILE B 1 447 ? 230.015 182.286 216.849 1.00 133.77 447 ILE B O 1
ATOM 8459 N N . GLU B 1 448 ? 229.233 182.939 214.834 1.00 144.94 448 GLU B N 1
ATOM 8460 C CA . GLU B 1 448 ? 230.547 183.292 214.317 1.00 143.03 448 GLU B CA 1
ATOM 8461 C C . GLU B 1 448 ? 231.233 184.309 215.233 1.00 143.64 448 GLU B C 1
ATOM 8462 O O . GLU B 1 448 ? 230.578 185.183 215.805 1.00 144.07 448 GLU B O 1
ATOM 8468 N N . PRO B 1 449 ? 232.551 184.223 215.377 1.00 139.99 449 PRO B N 1
ATOM 8469 C CA . PRO B 1 449 ? 233.262 185.058 216.337 1.00 139.20 449 PRO B CA 1
ATOM 8470 C C . PRO B 1 449 ? 233.824 186.368 215.783 1.00 138.55 449 PRO B C 1
ATOM 8471 O O . PRO B 1 449 ? 233.770 186.657 214.586 1.00 137.51 449 PRO B O 1
ATOM 8475 N N . ALA B 1 450 ? 234.328 187.185 216.706 1.00 135.33 450 ALA B N 1
ATOM 8476 C CA . ALA B 1 450 ? 234.943 188.457 216.346 1.00 136.14 450 ALA B CA 1
ATOM 8477 C C . ALA B 1 450 ? 236.168 188.742 217.203 1.00 135.42 450 ALA B C 1
ATOM 8478 O O . ALA B 1 450 ? 236.510 189.907 217.433 1.00 135.38 450 ALA B O 1
ATOM 8480 N N . GLY B 1 451 ? 236.848 187.701 217.670 1.00 122.04 451 GLY B N 1
ATOM 8481 C CA . GLY B 1 451 ? 237.935 187.881 218.605 1.00 121.02 451 GLY B CA 1
ATOM 8482 C C . GLY B 1 451 ? 237.552 187.742 220.058 1.00 121.67 451 GLY B C 1
ATOM 8483 O O . GLY B 1 451 ? 238.144 188.414 220.910 1.00 121.69 451 GLY B O 1
ATOM 8484 N N . TYR B 1 452 ? 236.577 186.890 220.373 1.00 123.12 452 TYR B N 1
ATOM 8485 C CA . TYR B 1 452 ? 236.262 186.526 221.749 1.00 123.41 452 TYR B CA 1
ATOM 8486 C C . TYR B 1 452 ? 236.948 185.231 222.165 1.00 122.97 452 TYR B C 1
ATOM 848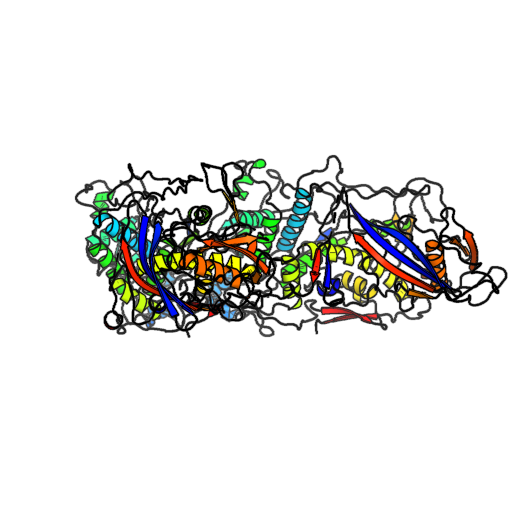7 O O . TYR B 1 452 ? 236.404 184.484 222.985 1.00 126.87 452 TYR B O 1
ATOM 8496 N N . ASN B 1 453 ? 238.112 184.941 221.573 1.00 124.59 453 ASN B N 1
ATOM 8497 C CA . ASN B 1 453 ? 238.981 183.803 221.881 1.00 126.66 453 ASN B CA 1
ATOM 8498 C C . ASN B 1 453 ? 238.206 182.539 222.252 1.00 125.69 453 ASN B C 1
ATOM 8499 O O . ASN B 1 453 ? 238.598 181.800 223.162 1.00 122.70 453 ASN B O 1
ATOM 8504 N N . ILE B 1 454 ? 237.124 182.265 221.523 1.00 119.75 454 ILE B N 1
ATOM 8505 C CA . ILE B 1 454 ? 236.314 181.079 221.781 1.00 117.15 454 ILE B CA 1
ATOM 8506 C C . ILE B 1 454 ? 237.135 179.831 221.494 1.00 118.42 454 ILE B C 1
ATOM 8507 O O . ILE B 1 454 ? 237.702 179.673 220.405 1.00 120.60 454 ILE B O 1
ATOM 8512 N N . VAL B 1 455 ? 237.192 178.931 222.472 1.00 119.96 455 VAL B N 1
ATOM 8513 C CA . VAL B 1 455 ? 237.852 177.638 222.332 1.00 120.07 455 VAL B CA 1
ATOM 8514 C C . VAL B 1 455 ? 236.801 176.558 222.540 1.00 118.48 455 VAL B C 1
ATOM 8515 O O . VAL B 1 455 ? 236.055 176.601 223.525 1.00 122.11 455 VAL B O 1
ATOM 8519 N N . ASP B 1 456 ? 236.743 175.603 221.613 1.00 120.95 456 ASP B N 1
ATOM 8520 C CA . ASP B 1 456 ? 235.797 174.479 221.632 1.00 122.29 456 ASP B CA 1
ATOM 8521 C C . ASP B 1 456 ? 234.382 174.933 221.993 1.00 123.86 456 ASP B C 1
ATOM 8522 O O . ASP B 1 456 ? 233.686 174.315 222.802 1.00 123.42 456 ASP B O 1
ATOM 8527 N N . ASP B 1 457 ? 233.949 176.021 221.351 1.00 129.22 457 ASP B N 1
ATOM 8528 C CA . ASP B 1 457 ? 232.617 176.593 221.572 1.00 131.64 457 ASP B CA 1
ATOM 8529 C C . ASP B 1 457 ? 232.410 176.945 223.044 1.00 132.55 457 ASP B C 1
ATOM 8530 O O . ASP B 1 457 ? 231.358 176.672 223.629 1.00 127.53 457 ASP B O 1
ATOM 8535 N N . HIS B 1 458 ? 233.428 177.550 223.650 1.00 126.63 458 HIS B N 1
ATOM 8536 C CA . HIS B 1 458 ? 233.414 177.859 225.076 1.00 121.47 458 HIS B CA 1
ATOM 8537 C C . HIS B 1 458 ? 234.322 179.053 225.323 1.00 120.41 458 HIS B C 1
ATOM 8538 O O . HIS B 1 458 ? 235.518 178.988 225.018 1.00 122.74 458 HIS B O 1
ATOM 8545 N N . LEU B 1 459 ? 233.767 180.135 225.863 1.00 105.52 459 LEU B N 1
ATOM 8546 C CA . LEU B 1 459 ? 234.595 181.271 226.250 1.00 104.90 459 LEU B CA 1
ATOM 8547 C C . LEU B 1 459 ? 235.566 180.869 227.347 1.00 106.97 459 LEU B C 1
ATOM 8548 O O . LEU B 1 459 ? 235.152 180.440 228.429 1.00 111.06 459 LEU B O 1
ATOM 8553 N N . VAL B 1 460 ? 236.856 180.994 227.065 1.00 98.43 460 VAL B N 1
ATOM 8554 C CA . VAL B 1 460 ? 237.894 180.827 228.075 1.00 98.28 460 VAL B CA 1
ATOM 8555 C C . VAL B 1 460 ? 238.182 182.202 228.664 1.00 99.57 460 VAL B C 1
ATOM 8556 O O . VAL B 1 460 ? 238.551 183.134 227.940 1.00 99.71 460 VAL B O 1
ATOM 8560 N N . VAL B 1 461 ? 237.996 182.338 229.974 1.00 94.53 461 VAL B N 1
ATOM 8561 C CA . VAL B 1 461 ? 238.154 183.610 230.670 1.00 94.03 461 VAL B CA 1
ATOM 8562 C C . VAL B 1 461 ? 239.208 183.446 231.752 1.00 92.07 461 VAL B C 1
ATOM 8563 O O . VAL B 1 461 ? 239.147 182.500 232.547 1.00 93.77 461 VAL B O 1
ATOM 8567 N N . VAL B 1 462 ? 240.167 184.362 231.786 1.00 92.96 462 VAL B N 1
ATOM 8568 C CA . VAL B 1 462 ? 241.248 184.336 232.763 1.00 94.94 462 VAL B CA 1
ATOM 8569 C C . VAL B 1 462 ? 240.936 185.337 233.866 1.00 92.96 462 VAL B C 1
ATOM 8570 O O . VAL B 1 462 ? 240.509 186.465 233.592 1.00 89.51 462 VAL B O 1
ATOM 8574 N N . GLY B 1 463 ? 241.126 184.916 235.114 1.00 94.36 463 GLY B N 1
ATOM 8575 C CA . GLY B 1 463 ? 240.877 185.813 236.231 1.00 94.80 463 GLY B CA 1
ATOM 8576 C C . GLY B 1 463 ? 239.395 186.062 236.435 1.00 93.56 463 GLY B C 1
ATOM 8577 O O . GLY B 1 463 ? 238.554 185.173 236.261 1.00 95.15 463 GLY B O 1
ATOM 8578 N N . VAL B 1 464 ? 239.071 187.294 236.814 1.00 76.12 464 VAL B N 1
ATOM 8579 C CA . VAL B 1 464 ? 237.691 187.698 237.063 1.00 73.56 464 VAL B CA 1
ATOM 8580 C C . VAL B 1 464 ? 237.394 188.957 236.259 1.00 76.81 464 VAL B C 1
ATOM 8581 O O . VAL B 1 464 ? 238.189 189.906 236.267 1.00 80.33 464 VAL B O 1
ATOM 8585 N N . PRO B 1 465 ? 236.284 189.002 235.529 1.00 74.06 465 PRO B N 1
ATOM 8586 C CA . PRO B 1 465 ? 235.982 190.165 234.694 1.00 76.15 465 PRO B CA 1
ATOM 8587 C C . PRO B 1 465 ? 235.125 191.198 235.406 1.00 77.58 465 PRO B C 1
ATOM 8588 O O . PRO B 1 465 ? 234.396 190.903 236.354 1.00 81.22 465 PRO B O 1
ATOM 8592 N N . VAL B 1 466 ? 235.230 192.440 234.931 1.00 65.86 466 VAL B N 1
ATOM 8593 C CA . VAL B 1 466 ? 234.341 193.489 235.410 1.00 67.53 466 VAL B CA 1
ATOM 8594 C C . VAL B 1 466 ? 232.959 193.263 234.820 1.00 69.27 466 VAL B C 1
ATOM 8595 O O . VAL B 1 466 ? 232.801 193.145 233.599 1.00 69.09 466 VAL B O 1
ATOM 8599 N N . ALA B 1 467 ? 231.951 193.205 235.684 1.00 70.13 467 ALA B N 1
ATOM 8600 C CA . ALA B 1 467 ? 230.601 192.860 235.261 1.00 66.56 467 ALA B CA 1
ATOM 8601 C C . ALA B 1 467 ? 229.578 193.939 235.585 1.00 70.85 467 ALA B C 1
ATOM 8602 O O . ALA B 1 467 ? 228.383 193.730 235.351 1.00 78.94 467 ALA B O 1
ATOM 8604 N N . CYS B 1 468 ? 230.003 195.086 236.107 1.00 67.96 468 CYS B N 1
ATOM 8605 C CA . CYS B 1 468 ? 229.047 196.102 236.515 1.00 68.59 468 CYS B CA 1
ATOM 8606 C C . CYS B 1 468 ? 229.654 197.488 236.365 1.00 67.47 468 CYS B C 1
ATOM 8607 O O . CYS B 1 468 ? 230.874 197.660 236.419 1.00 66.46 468 CYS B O 1
ATOM 8610 N N . SER B 1 469 ? 228.777 198.476 236.170 1.00 70.39 469 SER B N 1
ATOM 8611 C CA . SER B 1 469 ? 229.142 199.881 236.178 1.00 64.00 469 SER B CA 1
ATOM 8612 C C . SER B 1 469 ? 229.173 200.415 237.609 1.00 67.77 469 SER B C 1
ATOM 8613 O O . SER B 1 469 ? 228.415 199.956 238.468 1.00 75.13 469 SER B O 1
ATOM 8616 N N . PRO B 1 470 ? 230.033 201.385 237.891 1.00 57.88 470 PRO B N 1
ATOM 8617 C CA . PRO B 1 470 ? 230.197 201.856 239.273 1.00 58.57 470 PRO B CA 1
ATOM 8618 C C . PRO B 1 470 ? 229.192 202.924 239.671 1.00 71.29 470 PRO B C 1
ATOM 8619 O O . PRO B 1 470 ? 229.382 203.618 240.673 1.00 78.45 470 PRO B O 1
ATOM 8623 N N . TYR B 1 471 ? 228.122 203.067 238.895 1.00 65.31 471 TYR B N 1
ATOM 8624 C CA . TYR B 1 471 ? 227.243 204.223 239.025 1.00 58.92 471 TYR B CA 1
ATOM 8625 C C . TYR B 1 471 ? 226.469 204.264 240.337 1.00 63.76 471 TYR B C 1
ATOM 8626 O O . TYR B 1 471 ? 225.862 205.297 240.638 1.00 70.78 471 TYR B O 1
ATOM 8635 N N . MET B 1 472 ? 226.476 203.191 241.125 1.00 64.77 472 MET B N 1
ATOM 8636 C CA . MET B 1 472 ? 225.900 203.261 242.460 1.00 68.09 472 MET B CA 1
ATOM 8637 C C . MET B 1 472 ? 226.910 203.609 243.544 1.00 68.24 472 MET B C 1
ATOM 8638 O O . MET B 1 472 ? 226.505 203.827 244.691 1.00 75.15 472 MET B O 1
ATOM 8643 N N . ILE B 1 473 ? 228.201 203.658 243.228 1.00 56.21 473 ILE B N 1
ATOM 8644 C CA . ILE B 1 473 ? 229.194 204.077 244.212 1.00 60.67 473 ILE B CA 1
ATOM 8645 C C . ILE B 1 473 ? 230.129 205.152 243.665 1.00 67.35 473 ILE B C 1
ATOM 8646 O O . ILE B 1 473 ? 231.257 205.283 244.147 1.00 73.18 473 ILE B O 1
ATOM 8651 N N . PHE B 1 474 ? 229.653 205.977 242.712 1.00 59.25 474 PHE B N 1
ATOM 8652 C CA . PHE B 1 474 ? 230.489 206.820 241.844 1.00 62.57 474 PHE B CA 1
ATOM 8653 C C . PHE B 1 474 ? 231.820 207.381 242.342 1.00 68.24 474 PHE B C 1
ATOM 8654 O O . PHE B 1 474 ? 232.801 207.323 241.594 1.00 70.44 474 PHE B O 1
ATOM 8662 N N . PRO B 1 475 ? 231.933 207.920 243.544 1.00 73.99 475 PRO B N 1
ATOM 8663 C CA . PRO B 1 475 ? 233.239 208.459 243.955 1.00 71.72 475 PRO B CA 1
ATOM 8664 C C . PRO B 1 475 ? 234.273 207.376 244.247 1.00 77.09 475 PRO B C 1
ATOM 8665 O O . PRO B 1 475 ? 235.226 207.626 244.992 1.00 81.80 475 PRO B O 1
ATOM 8669 N N . VAL B 1 476 ? 234.081 206.177 243.681 1.00 66.43 476 VAL B N 1
ATOM 8670 C CA . VAL B 1 476 ? 234.788 204.945 244.036 1.00 71.76 476 VAL B CA 1
ATOM 8671 C C . VAL B 1 476 ? 236.272 205.175 244.303 1.00 66.41 476 VAL B C 1
ATOM 8672 O O . VAL B 1 476 ? 236.831 204.599 245.245 1.00 67.38 476 VAL B O 1
ATOM 8676 N N . ALA B 1 477 ? 236.920 206.016 243.495 1.00 59.18 477 ALA B N 1
ATOM 8677 C CA . ALA B 1 477 ? 238.362 206.231 243.575 1.00 60.35 477 ALA B CA 1
ATOM 8678 C C . ALA B 1 477 ? 239.112 204.904 243.513 1.00 60.69 477 ALA B C 1
ATOM 8679 O O . ALA B 1 477 ? 239.986 204.609 244.332 1.00 57.42 477 ALA B O 1
ATOM 8681 N N . ALA B 1 478 ? 238.747 204.081 242.527 1.00 60.63 478 ALA B N 1
ATOM 8682 C CA . ALA B 1 478 ? 239.410 202.794 242.357 1.00 57.05 478 ALA B CA 1
ATOM 8683 C C . ALA B 1 478 ? 240.875 202.976 241.985 1.00 62.03 478 ALA B C 1
ATOM 8684 O O . ALA B 1 478 ? 241.761 202.365 242.592 1.00 69.21 478 ALA B O 1
ATOM 8686 N N . PHE B 1 479 ? 241.147 203.810 240.987 1.00 66.99 479 PHE B N 1
ATOM 8687 C CA . PHE B 1 479 ? 242.505 204.115 240.570 1.00 65.25 479 PHE B CA 1
ATOM 8688 C C . PHE B 1 479 ? 243.008 205.374 241.269 1.00 65.34 479 PHE B C 1
ATOM 8689 O O . PHE B 1 479 ? 242.232 206.187 241.773 1.00 68.91 479 PHE B O 1
ATOM 8697 N N . ASP B 1 480 ? 244.333 205.522 241.300 1.00 76.98 480 ASP B N 1
ATOM 8698 C CA . ASP B 1 480 ? 244.928 206.722 241.882 1.00 81.15 480 ASP B CA 1
ATOM 8699 C C . ASP B 1 480 ? 244.667 207.932 240.990 1.00 84.48 480 ASP B C 1
ATOM 8700 O O . ASP B 1 480 ? 244.224 208.985 241.465 1.00 79.92 480 ASP B O 1
ATOM 8705 N N . THR B 1 481 ? 244.900 207.789 239.690 1.00 70.36 481 THR B N 1
ATOM 8706 C CA . THR B 1 481 ? 244.767 208.896 238.757 1.00 65.14 481 THR B CA 1
ATOM 8707 C C . THR B 1 481 ? 243.296 209.183 238.463 1.00 70.40 481 THR B C 1
ATOM 8708 O O . THR B 1 481 ? 242.402 208.405 238.802 1.00 78.87 481 THR B O 1
ATOM 8712 N N . ALA B 1 482 ? 243.050 210.327 237.828 1.00 59.02 482 ALA B N 1
ATOM 8713 C CA . ALA B 1 482 ? 241.702 210.665 237.394 1.00 48.63 482 ALA B CA 1
ATOM 8714 C C . ALA B 1 482 ? 241.279 209.758 236.245 1.00 52.90 482 ALA B C 1
ATOM 8715 O O . ALA B 1 482 ? 242.075 209.442 235.359 1.00 66.77 482 ALA B O 1
ATOM 8717 N N . ASN B 1 483 ? 240.010 209.351 236.256 1.00 45.42 483 ASN B N 1
ATOM 8718 C CA . ASN B 1 483 ? 239.504 208.377 235.296 1.00 44.58 483 ASN B CA 1
ATOM 8719 C C . ASN B 1 483 ? 237.981 208.367 235.362 1.00 50.19 483 ASN B C 1
ATOM 8720 O O . ASN B 1 483 ? 237.408 209.080 236.193 1.00 61.57 483 ASN B O 1
ATOM 8725 N N . PRO B 1 484 ? 237.286 207.606 234.509 1.00 44.80 484 PRO B N 1
ATOM 8726 C CA . PRO B 1 484 ? 235.822 207.543 234.637 1.00 52.75 484 PRO B CA 1
ATOM 8727 C C . PRO B 1 484 ? 235.347 207.111 236.012 1.00 55.02 484 PRO B C 1
ATOM 8728 O O . PRO B 1 484 ? 234.281 207.558 236.453 1.00 51.26 484 PRO B O 1
ATOM 8732 N N . TYR B 1 485 ? 236.101 206.254 236.702 1.00 58.81 485 TYR B N 1
ATOM 8733 C CA . TYR B 1 485 ? 235.745 205.893 238.071 1.00 52.17 485 TYR B CA 1
ATOM 8734 C C . TYR B 1 485 ? 235.780 207.105 238.991 1.00 52.42 485 TYR B C 1
ATOM 8735 O O . TYR B 1 485 ? 234.892 207.279 239.830 1.00 56.85 485 TYR B O 1
ATOM 8744 N N . CYS B 1 486 ? 236.806 207.949 238.857 1.00 56.41 486 CYS B N 1
ATOM 8745 C CA . CYS B 1 486 ? 236.831 209.199 239.607 1.00 46.65 486 CYS B CA 1
ATOM 8746 C C . CYS B 1 486 ? 235.670 210.096 239.204 1.00 50.59 486 CYS B C 1
ATOM 8747 O O . CYS B 1 486 ? 235.074 210.773 240.047 1.00 60.64 486 CYS B O 1
ATOM 8750 N N . GLY B 1 487 ? 235.343 210.120 237.915 1.00 51.80 487 GLY B N 1
ATOM 8751 C CA . GLY B 1 487 ? 234.212 210.881 237.426 1.00 54.80 487 GLY B CA 1
ATOM 8752 C C . GLY B 1 487 ? 234.628 212.042 236.552 1.00 62.02 487 GLY B C 1
ATOM 8753 O O . GLY B 1 487 ? 234.022 212.293 235.506 1.00 63.28 487 GLY B O 1
ATOM 8754 N N . ASN B 1 488 ? 235.673 212.752 236.965 1.00 53.92 488 ASN B N 1
ATOM 8755 C CA . ASN B 1 488 ? 236.149 213.937 236.270 1.00 49.62 488 ASN B CA 1
ATOM 8756 C C . ASN B 1 488 ? 237.611 213.745 235.898 1.00 51.84 488 ASN B C 1
ATOM 8757 O O . ASN B 1 488 ? 238.441 213.447 236.762 1.00 60.97 488 ASN B O 1
ATOM 8762 N N . PHE B 1 489 ? 237.924 213.920 234.616 1.00 44.89 489 PHE B N 1
ATOM 8763 C CA . PHE B 1 489 ? 239.292 213.771 234.142 1.00 47.20 489 PHE B CA 1
ATOM 8764 C C . PHE B 1 489 ? 239.483 214.623 232.897 1.00 50.87 489 PHE B C 1
ATOM 8765 O O . PHE B 1 489 ? 238.518 215.032 232.246 1.00 63.25 489 PHE B O 1
ATOM 8773 N N . VAL B 1 490 ? 240.744 214.884 232.573 1.00 44.61 490 VAL B N 1
ATOM 8774 C CA . VAL B 1 490 ? 241.104 215.615 231.367 1.00 43.56 490 VAL B CA 1
ATOM 8775 C C . VAL B 1 490 ? 241.774 214.652 230.401 1.00 44.78 490 VAL B C 1
ATOM 8776 O O . VAL B 1 490 ? 242.387 213.658 230.805 1.00 64.43 490 VAL B O 1
ATOM 8780 N N . ILE B 1 491 ? 241.640 214.940 229.110 1.00 34.61 491 ILE B N 1
ATOM 8781 C CA . ILE B 1 491 ? 242.250 214.135 228.059 1.00 43.14 491 ILE B CA 1
ATOM 8782 C C . ILE B 1 491 ? 243.425 214.918 227.492 1.00 56.73 491 ILE B C 1
ATOM 8783 O O . ILE B 1 491 ? 243.249 216.016 226.951 1.00 56.03 491 ILE B O 1
ATOM 8788 N N . LYS B 1 492 ? 244.621 214.357 227.615 1.00 62.52 492 LYS B N 1
ATOM 8789 C CA . LYS B 1 492 ? 245.845 215.027 227.215 1.00 59.92 492 LYS B CA 1
ATOM 8790 C C . LYS B 1 492 ? 246.259 214.605 225.812 1.00 61.88 492 LYS B C 1
ATOM 8791 O O . LYS B 1 492 ? 245.727 213.658 225.231 1.00 61.08 492 LYS B O 1
ATOM 8797 N N . ALA B 1 493 ? 247.244 215.321 225.276 1.00 64.27 493 ALA B N 1
ATOM 8798 C CA . ALA B 1 493 ? 247.815 214.965 223.989 1.00 64.77 493 ALA B CA 1
ATOM 8799 C C . ALA B 1 493 ? 248.597 213.661 224.097 1.00 66.02 493 ALA B C 1
ATOM 8800 O O . ALA B 1 493 ? 249.063 213.267 225.170 1.00 66.65 493 ALA B O 1
ATOM 8802 N N . ALA B 1 494 ? 248.748 212.995 222.955 1.00 71.31 494 ALA B N 1
ATOM 8803 C CA . ALA B 1 494 ? 249.469 211.736 222.911 1.00 74.67 494 ALA B CA 1
ATOM 8804 C C . ALA B 1 494 ? 250.939 211.954 223.246 1.00 75.88 494 ALA B C 1
ATOM 8805 O O . ALA B 1 494 ? 251.473 213.060 223.136 1.00 78.30 494 ALA B O 1
ATOM 8807 N N . ASN B 1 495 ? 251.594 210.876 223.682 1.00 81.77 495 ASN B N 1
ATOM 8808 C CA . ASN B 1 495 ? 253.007 210.966 224.031 1.00 81.00 495 ASN B CA 1
ATOM 8809 C C . ASN B 1 495 ? 253.838 211.411 222.834 1.00 82.51 495 ASN B C 1
ATOM 8810 O O . ASN B 1 495 ? 254.680 212.308 222.950 1.00 89.24 495 ASN B O 1
ATOM 8815 N N . LYS B 1 496 ? 253.602 210.807 221.671 1.00 80.99 496 LYS B N 1
ATOM 8816 C CA . LYS B 1 496 ? 254.288 211.196 220.446 1.00 86.74 496 LYS B CA 1
ATOM 8817 C C . LYS B 1 496 ? 253.565 210.572 219.261 1.00 86.85 496 LYS B C 1
ATOM 8818 O O . LYS B 1 496 ? 252.971 209.496 219.377 1.00 89.84 496 LYS B O 1
ATOM 8824 N N . TYR B 1 497 ? 253.621 211.263 218.127 1.00 73.59 497 TYR B N 1
ATOM 8825 C CA . TYR B 1 497 ? 252.793 210.963 216.968 1.00 72.68 497 TYR B CA 1
ATOM 8826 C C . TYR B 1 497 ? 253.653 210.334 215.882 1.00 76.10 497 TYR B C 1
ATOM 8827 O O . TYR B 1 497 ? 254.743 210.833 215.584 1.00 82.19 497 TYR B O 1
ATOM 8836 N N . LEU B 1 498 ? 253.171 209.244 215.290 1.00 80.83 498 LEU B N 1
ATOM 8837 C CA . LEU B 1 498 ? 253.897 208.582 214.210 1.00 83.38 498 LEU B CA 1
ATOM 8838 C C . LEU B 1 498 ? 252.877 208.049 213.205 1.00 84.12 498 LEU B C 1
ATOM 8839 O O . LEU B 1 498 ? 251.679 208.336 213.296 1.00 85.66 498 LEU B O 1
ATOM 8844 N N . ARG B 1 499 ? 253.363 207.270 212.233 1.00 83.56 499 ARG B N 1
ATOM 8845 C CA . ARG B 1 499 ? 252.505 206.817 211.139 1.00 85.36 499 ARG B CA 1
ATOM 8846 C C . ARG B 1 499 ? 251.358 205.954 211.647 1.00 89.57 499 ARG B C 1
ATOM 8847 O O . ARG B 1 499 ? 250.207 206.140 211.236 1.00 92.30 499 ARG B O 1
ATOM 8855 N N . LYS B 1 500 ? 251.653 205.001 212.531 1.00 89.83 500 LYS B N 1
ATOM 8856 C CA . LYS B 1 500 ? 250.595 204.175 213.103 1.00 87.48 500 LYS B CA 1
ATOM 8857 C C . LYS B 1 500 ? 249.617 205.028 213.901 1.00 85.22 500 LYS B C 1
ATOM 8858 O O . LYS B 1 500 ? 248.400 204.823 213.828 1.00 85.43 500 LYS B O 1
ATOM 8864 N N . GLY B 1 501 ? 250.131 205.988 214.669 1.00 75.39 501 GLY B N 1
ATOM 8865 C CA . GLY B 1 501 ? 249.300 207.057 215.182 1.00 73.21 501 GLY B CA 1
ATOM 8866 C C . GLY B 1 501 ? 249.105 207.142 216.684 1.00 77.02 501 GLY B C 1
ATOM 8867 O O . GLY B 1 501 ? 248.505 206.254 217.294 1.00 83.60 501 GLY B O 1
ATOM 8868 N N . ALA B 1 502 ? 249.604 208.228 217.275 1.00 76.76 502 ALA B N 1
ATOM 8869 C CA . ALA B 1 502 ? 249.214 208.674 218.610 1.00 75.60 502 ALA B CA 1
ATOM 8870 C C . ALA B 1 502 ? 249.489 207.600 219.667 1.00 80.41 502 ALA B C 1
ATOM 8871 O O . ALA B 1 502 ? 248.582 206.961 220.201 1.00 85.93 502 ALA B O 1
ATOM 8873 N N . VAL B 1 503 ? 250.778 207.390 219.917 1.00 78.26 503 VAL B N 1
ATOM 8874 C CA . VAL B 1 503 ? 251.223 206.567 221.037 1.00 73.09 503 VAL B CA 1
ATOM 8875 C C . VAL B 1 503 ? 250.527 207.053 222.301 1.00 79.01 503 VAL B C 1
ATOM 8876 O O . VAL B 1 503 ? 250.652 208.222 222.680 1.00 83.65 503 VAL B O 1
ATOM 8880 N N . TYR B 1 504 ? 249.788 206.163 222.956 1.00 68.43 504 TYR B N 1
ATOM 8881 C CA . TYR B 1 504 ? 249.067 206.484 224.177 1.00 64.95 504 TYR B CA 1
ATOM 8882 C C . TYR B 1 504 ? 249.399 205.466 225.252 1.00 68.53 504 TYR B C 1
ATOM 8883 O O . TYR B 1 504 ? 249.500 204.267 224.977 1.00 72.52 504 TYR B O 1
ATOM 8892 N N . ASP B 1 505 ? 249.565 205.948 226.480 1.00 65.54 505 ASP B N 1
ATOM 8893 C CA . ASP B 1 505 ? 249.681 205.045 227.612 1.00 69.53 505 ASP B CA 1
ATOM 8894 C C . ASP B 1 505 ? 248.364 204.296 227.789 1.00 75.89 505 ASP B C 1
ATOM 8895 O O . ASP B 1 505 ? 247.293 204.807 227.454 1.00 81.21 505 ASP B O 1
ATOM 8900 N N . LYS B 1 506 ? 248.446 203.069 228.309 1.00 69.01 506 LYS B N 1
ATOM 8901 C CA . LYS B 1 506 ? 247.280 202.187 228.303 1.00 66.86 506 LYS B CA 1
ATOM 8902 C C . LYS B 1 506 ? 246.107 202.807 229.049 1.00 69.46 506 LYS B C 1
ATOM 8903 O O . LYS B 1 506 ? 244.974 202.815 228.552 1.00 76.79 506 LYS B O 1
ATOM 8909 N N . LEU B 1 507 ? 246.362 203.334 230.248 1.00 62.65 507 LEU B N 1
ATOM 8910 C CA . LEU B 1 507 ? 245.285 203.900 231.053 1.00 66.89 507 LEU B CA 1
ATOM 8911 C C . LEU B 1 507 ? 244.683 205.125 230.379 1.00 72.64 507 LEU B C 1
ATOM 8912 O O . LEU B 1 507 ? 243.458 205.275 230.317 1.00 71.73 507 LEU B O 1
ATOM 8917 N N . GLU B 1 508 ? 245.533 206.009 229.850 1.00 65.40 508 GLU B N 1
ATOM 8918 C CA . GLU B 1 508 ? 245.033 207.194 229.163 1.00 59.84 508 GLU B CA 1
ATOM 8919 C C . GLU B 1 508 ? 244.337 206.829 227.861 1.00 58.53 508 GLU B C 1
ATOM 8920 O O . GLU B 1 508 ? 243.367 207.488 227.470 1.00 65.83 508 GLU B O 1
ATOM 8926 N N . ALA B 1 509 ? 244.804 205.781 227.183 1.00 51.69 509 ALA B N 1
ATOM 8927 C CA . ALA B 1 509 ? 244.105 205.310 225.996 1.00 51.02 509 ALA B CA 1
ATOM 8928 C C . ALA B 1 509 ? 242.713 204.806 226.343 1.00 58.03 509 ALA B C 1
ATOM 8929 O O . ALA B 1 509 ? 241.752 205.071 225.615 1.00 68.67 509 ALA B O 1
ATOM 8931 N N . TRP B 1 510 ? 242.583 204.077 227.450 1.00 47.40 510 TRP B N 1
ATOM 8932 C CA . TRP B 1 510 ? 241.258 203.638 227.872 1.00 46.36 510 TRP B CA 1
ATOM 8933 C C . TRP B 1 510 ? 240.378 204.818 228.253 1.00 53.46 510 TRP B C 1
ATOM 8934 O O . TRP B 1 510 ? 239.174 204.818 227.974 1.00 59.42 510 TRP B O 1
ATOM 8945 N N . LYS B 1 511 ? 240.951 205.824 228.913 1.00 49.17 511 LYS B N 1
ATOM 8946 C CA . LYS B 1 511 ? 240.172 207.011 229.256 1.00 43.20 511 LYS B CA 1
ATOM 8947 C C . LYS B 1 511 ? 239.651 207.699 227.999 1.00 40.35 511 LYS B C 1
ATOM 8948 O O . LYS B 1 511 ? 238.470 208.066 227.915 1.00 48.50 511 LYS B O 1
ATOM 8954 N N . LEU B 1 512 ? 240.520 207.859 226.998 1.00 45.06 512 LEU B N 1
ATOM 8955 C CA . LEU B 1 512 ? 240.108 208.447 225.727 1.00 40.36 512 LEU B CA 1
ATOM 8956 C C . LEU B 1 512 ? 239.037 207.608 225.046 1.00 43.63 512 LEU B C 1
ATOM 8957 O O . LEU B 1 512 ? 238.059 208.148 224.517 1.00 59.10 512 LEU B O 1
ATOM 8962 N N . ALA B 1 513 ? 239.208 206.286 225.045 1.00 36.72 513 ALA B N 1
ATOM 8963 C CA . ALA B 1 513 ? 238.231 205.410 224.410 1.00 36.95 513 ALA B CA 1
ATOM 8964 C C . ALA B 1 513 ? 236.879 205.515 225.090 1.00 40.01 513 ALA B C 1
ATOM 8965 O O . ALA B 1 513 ? 235.844 205.594 224.421 1.00 54.65 513 ALA B O 1
ATOM 8967 N N . TRP B 1 514 ? 236.869 205.527 226.423 1.00 46.20 514 TRP B N 1
ATOM 8968 C CA . TRP B 1 514 ? 235.615 205.648 227.156 1.00 49.69 514 TRP B CA 1
ATOM 8969 C C . TRP B 1 514 ? 234.932 206.974 226.862 1.00 49.15 514 TRP B C 1
ATOM 8970 O O . TRP B 1 514 ? 233.720 207.017 226.611 1.00 51.08 514 TRP B O 1
ATOM 8981 N N . ALA B 1 515 ? 235.694 208.069 226.888 1.00 48.50 515 ALA B N 1
ATOM 8982 C CA . ALA B 1 515 ? 235.104 209.376 226.632 1.00 40.87 515 ALA B CA 1
ATOM 8983 C C . ALA B 1 515 ? 234.535 209.457 225.221 1.00 35.24 515 ALA B C 1
ATOM 8984 O O . ALA B 1 515 ? 233.435 209.984 225.017 1.00 52.37 515 ALA B O 1
ATOM 8986 N N . LEU B 1 516 ? 235.263 208.930 224.235 1.00 39.58 516 LEU B N 1
ATOM 8987 C CA . LEU B 1 516 ? 234.766 208.968 222.865 1.00 44.04 516 LEU B CA 1
ATOM 8988 C C . LEU B 1 516 ? 233.535 208.089 222.697 1.00 46.05 516 LEU B C 1
ATOM 8989 O O . LEU B 1 516 ? 232.593 208.462 221.989 1.00 62.10 516 LEU B O 1
ATOM 8994 N N . ARG B 1 517 ? 233.524 206.917 223.334 1.00 48.44 517 ARG B N 1
ATOM 8995 C CA . ARG B 1 517 ? 232.372 206.029 223.233 1.00 46.17 517 ARG B CA 1
ATOM 8996 C C . ARG B 1 517 ? 231.141 206.672 223.847 1.00 57.47 517 ARG B C 1
ATOM 8997 O O . ARG B 1 517 ? 230.024 206.503 223.344 1.00 67.19 517 ARG B O 1
ATOM 9005 N N . VAL B 1 518 ? 231.322 207.405 224.947 1.00 51.64 518 VAL B N 1
ATOM 9006 C CA . VAL B 1 518 ? 230.218 208.188 225.493 1.00 45.84 518 VAL B CA 1
ATOM 9007 C C . VAL B 1 518 ? 229.784 209.253 224.496 1.00 47.86 518 VAL B C 1
ATOM 9008 O O . VAL B 1 518 ? 228.585 209.454 224.258 1.00 52.09 518 VAL B O 1
ATOM 9012 N N . ALA B 1 519 ? 230.747 209.940 223.885 1.00 52.51 519 ALA B N 1
ATOM 9013 C CA . ALA B 1 519 ? 230.452 211.033 222.965 1.00 33.65 519 ALA B CA 1
ATOM 9014 C C . ALA B 1 519 ? 229.939 210.565 221.612 1.00 36.59 519 ALA B C 1
ATOM 9015 O O . ALA B 1 519 ? 229.468 211.401 220.835 1.00 52.23 519 ALA B O 1
ATOM 9017 N N . GLY B 1 520 ? 230.020 209.277 221.304 1.00 48.29 520 GLY B N 1
ATOM 9018 C CA . GLY B 1 520 ? 229.504 208.757 220.056 1.00 53.21 520 GLY B CA 1
ATOM 9019 C C . GLY B 1 520 ? 230.530 208.371 219.011 1.00 59.57 520 GLY B C 1
ATOM 9020 O O . GLY B 1 520 ? 230.142 208.047 217.884 1.00 62.12 520 GLY B O 1
ATOM 9021 N N . TYR B 1 521 ? 231.820 208.402 219.334 1.00 62.71 521 TYR B N 1
ATOM 9022 C CA . TYR B 1 521 ? 232.866 207.954 218.424 1.00 55.16 521 TYR B CA 1
ATOM 9023 C C . TYR B 1 521 ? 233.476 206.672 218.967 1.00 58.08 521 TYR B C 1
ATOM 9024 O O . TYR B 1 521 ? 233.988 206.655 220.090 1.00 63.65 521 TYR B O 1
ATOM 9033 N N . ASP B 1 522 ? 233.428 205.605 218.175 1.00 73.25 522 ASP B N 1
ATOM 9034 C CA . ASP B 1 522 ? 234.198 204.419 218.515 1.00 76.80 522 ASP B CA 1
ATOM 9035 C C . ASP B 1 522 ? 235.631 204.566 218.017 1.00 75.99 522 ASP B C 1
ATOM 9036 O O . ASP B 1 522 ? 235.911 205.285 217.055 1.00 76.70 522 ASP B O 1
ATOM 9041 N N . THR B 1 523 ? 236.552 203.910 218.712 1.00 71.04 523 THR B N 1
ATOM 9042 C CA . THR B 1 523 ? 237.971 204.067 218.443 1.00 67.69 523 THR B CA 1
ATOM 9043 C C . THR B 1 523 ? 238.591 202.730 218.060 1.00 76.46 523 THR B C 1
ATOM 9044 O O . THR B 1 523 ? 238.174 201.671 218.538 1.00 81.93 523 THR B O 1
ATOM 9048 N N . HIS B 1 524 ? 239.587 202.792 217.183 1.00 76.60 524 HIS B N 1
ATOM 9049 C CA . HIS B 1 524 ? 240.314 201.618 216.722 1.00 72.26 524 HIS B CA 1
ATOM 9050 C C . HIS B 1 524 ? 241.715 201.627 217.310 1.00 75.88 524 HIS B C 1
ATOM 9051 O O . HIS B 1 524 ? 242.415 202.642 217.245 1.00 75.16 524 HIS B O 1
ATOM 9058 N N . PHE B 1 525 ? 242.116 200.500 217.881 1.00 82.92 525 PHE B N 1
ATOM 9059 C CA . PHE B 1 525 ? 243.419 200.345 218.501 1.00 76.12 525 PHE B CA 1
ATOM 9060 C C . PHE B 1 525 ? 244.240 199.314 217.739 1.00 80.56 525 PHE B C 1
ATOM 9061 O O . PHE B 1 525 ? 243.741 198.611 216.855 1.00 81.87 525 PHE B O 1
ATOM 9069 N N . LYS B 1 526 ? 245.518 199.228 218.098 1.00 87.30 526 LYS B N 1
ATOM 9070 C CA . LYS B 1 526 ? 246.409 198.222 217.536 1.00 85.74 526 LYS B CA 1
ATOM 9071 C C . LYS B 1 526 ? 247.469 197.897 218.578 1.00 87.05 526 LYS B C 1
ATOM 9072 O O . LYS B 1 526 ? 248.096 198.808 219.125 1.00 84.41 526 LYS B O 1
ATOM 9078 N N . VAL B 1 527 ? 247.647 196.606 218.850 1.00 83.65 527 VAL B N 1
ATOM 9079 C CA . VAL B 1 527 ? 248.572 196.125 219.877 1.00 79.93 527 VAL B CA 1
ATOM 9080 C C . VAL B 1 527 ? 248.220 196.699 221.242 1.00 73.92 527 VAL B C 1
ATOM 9081 O O . VAL B 1 527 ? 247.683 195.993 222.095 1.00 73.75 527 VAL B O 1
ATOM 9085 N N . THR B 1 535 ? 239.793 194.934 217.281 1.00 114.83 535 THR B N 1
ATOM 9086 C CA . THR B 1 535 ? 240.820 196.003 217.420 1.00 115.88 535 THR B CA 1
ATOM 9087 C C . THR B 1 535 ? 240.175 197.252 218.023 1.00 113.35 535 THR B C 1
ATOM 9088 O O . THR B 1 535 ? 240.924 198.140 218.462 1.00 113.03 535 THR B O 1
ATOM 9092 N N . LYS B 1 536 ? 238.842 197.305 218.062 1.00 107.81 536 LYS B N 1
ATOM 9093 C CA . LYS B 1 536 ? 238.147 198.528 218.544 1.00 107.29 536 LYS B CA 1
ATOM 9094 C C . LYS B 1 536 ? 238.027 198.509 220.070 1.00 108.37 536 LYS B C 1
ATOM 9095 O O . LYS B 1 536 ? 238.961 198.018 220.732 1.00 108.14 536 LYS B O 1
ATOM 9101 N N . PHE B 1 537 ? 236.922 199.041 220.600 1.00 116.93 537 PHE B N 1
ATOM 9102 C CA . PHE B 1 537 ? 236.685 199.046 222.066 1.00 118.78 537 PHE B CA 1
ATOM 9103 C C . PHE B 1 537 ? 235.299 198.470 222.357 1.00 117.27 537 PHE B C 1
ATOM 9104 O O . PHE B 1 537 ? 234.406 199.235 222.761 1.00 112.94 537 PHE B O 1
ATOM 9112 N N . TYR B 1 538 ? 235.123 197.162 222.148 1.00 133.58 538 TYR B N 1
ATOM 9113 C CA . TYR B 1 538 ? 233.792 196.536 222.348 1.00 134.65 538 TYR B CA 1
ATOM 9114 C C . TYR B 1 538 ? 233.210 197.013 223.681 1.00 133.20 538 TYR B C 1
ATOM 9115 O O . TYR B 1 538 ? 233.845 196.789 224.731 1.00 132.52 538 TYR B O 1
ATOM 9124 N N . ALA B 1 539 ? 232.045 197.662 223.631 1.00 121.65 539 ALA B N 1
ATOM 9125 C CA . ALA B 1 539 ? 231.397 198.164 224.865 1.00 121.64 539 ALA B CA 1
ATOM 9126 C C . ALA B 1 539 ? 229.925 197.747 224.866 1.00 123.91 539 ALA B C 1
ATOM 9127 O O . ALA B 1 539 ? 229.578 196.800 224.131 1.00 122.88 539 ALA B O 1
ATOM 9129 N N . ASP B 1 540 ? 229.103 198.428 225.669 1.00 123.27 540 ASP B N 1
ATOM 9130 C CA . ASP B 1 540 ? 227.647 198.133 225.689 1.00 121.61 540 ASP B CA 1
ATOM 9131 C C . ASP B 1 540 ? 226.884 199.420 225.372 1.00 121.12 540 ASP B C 1
ATOM 9132 O O . ASP B 1 540 ? 227.372 200.500 225.739 1.00 118.76 540 ASP B O 1
ATOM 9137 N N . ASN B 1 541 ? 225.752 199.298 224.681 1.00 120.00 541 ASN B N 1
ATOM 9138 C CA . ASN B 1 541 ? 224.914 200.483 224.384 1.00 118.84 541 ASN B CA 1
ATOM 9139 C C . ASN B 1 541 ? 224.197 200.880 225.673 1.00 118.97 541 ASN B C 1
ATOM 9140 O O . ASN B 1 541 ? 224.649 201.839 226.317 1.00 119.17 541 ASN B O 1
ATOM 9145 N N . GLY B 1 542 ? 223.136 200.152 226.036 1.00 117.31 542 GLY B N 1
ATOM 9146 C CA . GLY B 1 542 ? 222.388 200.438 227.278 1.00 115.80 542 GLY B CA 1
ATOM 9147 C C . GLY B 1 542 ? 223.300 201.004 228.348 1.00 112.90 542 GLY B C 1
ATOM 9148 O O . GLY B 1 542 ? 222.990 202.090 228.871 1.00 111.02 542 GLY B O 1
ATOM 9149 N N . ASP B 1 543 ? 224.384 200.295 228.665 1.00 102.99 543 ASP B N 1
ATOM 9150 C CA . ASP B 1 543 ? 225.375 200.835 229.629 1.00 103.37 543 ASP B CA 1
ATOM 9151 C C . ASP B 1 543 ? 226.582 201.347 228.839 1.00 104.90 543 ASP B C 1
ATOM 9152 O O . ASP B 1 543 ? 227.511 200.556 228.592 1.00 104.94 543 ASP B O 1
ATOM 9157 N N . THR B 1 544 ? 226.550 202.614 228.420 1.00 81.03 544 THR B N 1
ATOM 9158 C CA . THR B 1 544 ? 227.628 203.212 227.644 1.00 76.36 544 THR B CA 1
ATOM 9159 C C . THR B 1 544 ? 228.990 203.105 228.317 1.00 74.21 544 THR B C 1
ATOM 9160 O O . THR B 1 544 ? 229.960 203.659 227.791 1.00 72.28 544 THR B O 1
ATOM 9164 N N . TRP B 1 545 ? 229.087 202.438 229.462 1.00 66.75 545 TRP B N 1
ATOM 9165 C CA . TRP B 1 545 ? 230.386 202.160 230.054 1.00 67.03 545 TRP B CA 1
ATOM 9166 C C . TRP B 1 545 ? 231.171 201.197 229.172 1.00 69.75 545 TRP B C 1
ATOM 9167 O O . TRP B 1 545 ? 230.628 200.210 228.667 1.00 73.15 545 TRP B O 1
ATOM 9178 N N . THR B 1 546 ? 232.456 201.483 228.992 1.00 69.02 546 THR B N 1
ATOM 9179 C CA . THR B 1 546 ? 233.358 200.609 228.252 1.00 73.78 546 THR B CA 1
ATOM 9180 C C . THR B 1 546 ? 234.312 199.963 229.245 1.00 75.54 546 THR B C 1
ATOM 9181 O O . THR B 1 546 ? 235.160 200.647 229.831 1.00 76.18 546 THR B O 1
ATOM 9185 N N . HIS B 1 547 ? 234.173 198.655 229.431 1.00 73.20 547 HIS B N 1
ATOM 9186 C CA . HIS B 1 547 ? 235.013 197.941 230.378 1.00 70.54 547 HIS B CA 1
ATOM 9187 C C . HIS B 1 547 ? 236.454 197.893 229.891 1.00 65.48 547 HIS B C 1
ATOM 9188 O O . HIS B 1 547 ? 236.730 197.855 228.689 1.00 69.29 547 HIS B O 1
ATOM 9195 N N . ILE B 1 548 ? 237.371 197.903 230.847 1.00 62.29 548 ILE B N 1
ATOM 9196 C CA . ILE B 1 548 ? 238.794 198.045 230.535 1.00 65.60 548 ILE B CA 1
ATOM 9197 C C . ILE B 1 548 ? 239.258 196.834 229.734 1.00 72.98 548 ILE B C 1
ATOM 9198 O O . ILE B 1 548 ? 239.055 195.688 230.171 1.00 74.76 548 ILE B O 1
ATOM 9203 N N . PRO B 1 549 ? 239.869 197.026 228.575 1.00 71.70 549 PRO B N 1
ATOM 9204 C CA . PRO B 1 549 ? 240.272 195.896 227.737 1.00 74.12 549 PRO B CA 1
ATOM 9205 C C . PRO B 1 549 ? 241.505 195.201 228.304 1.00 76.88 549 PRO B C 1
ATOM 9206 O O . PRO B 1 549 ? 242.154 195.677 229.232 1.00 80.53 549 PRO B O 1
ATOM 9210 N N . GLU B 1 550 ? 241.819 194.048 227.714 1.00 84.93 550 GLU B N 1
ATOM 9211 C CA . GLU B 1 550 ? 242.890 193.203 228.224 1.00 87.04 550 GLU B CA 1
ATOM 9212 C C . GLU B 1 550 ? 244.271 193.788 227.973 1.00 88.95 550 GLU B C 1
ATOM 9213 O O . GLU B 1 550 ? 245.234 193.362 228.625 1.00 89.78 550 GLU B O 1
ATOM 9219 N N . PHE B 1 551 ? 244.399 194.738 227.048 1.00 85.44 551 PHE B N 1
ATOM 9220 C CA . PHE B 1 551 ? 245.706 195.338 226.825 1.00 86.00 551 PHE B CA 1
ATOM 9221 C C . PHE B 1 551 ? 246.137 196.196 228.004 1.00 86.70 551 PHE B C 1
ATOM 9222 O O . PHE B 1 551 ? 247.337 196.431 228.181 1.00 93.09 551 PHE B O 1
ATOM 9230 N N . VAL B 1 552 ? 245.194 196.661 228.820 1.00 83.54 552 VAL B N 1
ATOM 9231 C CA . VAL B 1 552 ? 245.573 197.377 230.031 1.00 84.62 552 VAL B CA 1
ATOM 9232 C C . VAL B 1 552 ? 246.125 196.408 231.069 1.00 89.02 552 VAL B C 1
ATOM 9233 O O . VAL B 1 552 ? 247.139 196.682 231.720 1.00 91.43 552 VAL B O 1
ATOM 9237 N N . THR B 1 553 ? 245.474 195.256 231.229 1.00 93.34 553 THR B N 1
ATOM 9238 C CA . THR B 1 553 ? 245.811 194.343 232.316 1.00 92.37 553 THR B CA 1
ATOM 9239 C C . THR B 1 553 ? 247.030 193.483 232.007 1.00 92.59 553 THR B C 1
ATOM 9240 O O . THR B 1 553 ? 247.769 193.116 232.926 1.00 93.95 553 THR B O 1
ATOM 9244 N N . ASP B 1 554 ? 247.247 193.140 230.733 1.00 99.71 554 ASP B N 1
ATOM 9245 C CA . ASP B 1 554 ? 248.217 192.096 230.405 1.00 100.82 554 ASP B CA 1
ATOM 9246 C C . ASP B 1 554 ? 249.615 192.441 230.904 1.00 102.31 554 ASP B C 1
ATOM 9247 O O . ASP B 1 554 ? 250.379 191.551 231.295 1.00 101.97 554 ASP B O 1
ATOM 9252 N N . GLY B 1 555 ? 249.974 193.723 230.895 1.00 97.92 555 GLY B N 1
ATOM 9253 C CA . GLY B 1 555 ? 251.256 194.143 231.418 1.00 94.89 555 GLY B CA 1
ATOM 9254 C C . GLY B 1 555 ? 252.441 193.823 230.540 1.00 95.16 555 GLY B C 1
ATOM 9255 O O . GLY B 1 555 ? 253.564 194.222 230.873 1.00 95.80 555 GLY B O 1
ATOM 9256 N N . ASP B 1 556 ? 252.231 193.116 229.431 1.00 101.26 556 ASP B N 1
ATOM 9257 C CA . ASP B 1 556 ? 253.286 192.970 228.437 1.00 102.87 556 ASP B CA 1
ATOM 9258 C C . ASP B 1 556 ? 253.502 194.280 227.695 1.00 103.38 556 ASP B C 1
ATOM 9259 O O . ASP B 1 556 ? 254.630 194.609 227.307 1.00 101.39 556 ASP B O 1
ATOM 9264 N N . VAL B 1 557 ? 252.429 195.037 227.487 1.00 93.58 557 VAL B N 1
ATOM 9265 C CA . VAL B 1 557 ? 252.464 196.295 226.756 1.00 90.56 557 VAL B CA 1
ATOM 9266 C C . VAL B 1 557 ? 252.478 197.451 227.743 1.00 87.02 557 VAL B C 1
ATOM 9267 O O . VAL B 1 557 ? 252.014 197.337 228.882 1.00 88.30 557 VAL B O 1
ATOM 9271 N N . MET B 1 558 ? 253.064 198.568 227.312 1.00 85.50 558 MET B N 1
ATOM 9272 C CA . MET B 1 558 ? 253.028 199.813 228.062 1.00 86.85 558 MET B CA 1
ATOM 9273 C C . MET B 1 558 ? 252.582 201.005 227.233 1.00 88.48 558 MET B C 1
ATOM 9274 O O . MET B 1 558 ? 252.203 202.030 227.810 1.00 84.91 558 MET B O 1
ATOM 9279 N N . GLU B 1 559 ? 252.620 200.902 225.907 1.00 83.05 559 GLU B N 1
ATOM 9280 C CA . GLU B 1 559 ? 252.094 201.909 224.999 1.00 79.20 559 GLU B CA 1
ATOM 9281 C C . GLU B 1 559 ? 251.216 201.211 223.977 1.00 80.87 559 GLU B C 1
ATOM 9282 O O . GLU B 1 559 ? 251.453 200.053 223.622 1.00 82.02 559 GLU B O 1
ATOM 9288 N N . VAL B 1 560 ? 250.191 201.916 223.506 1.00 68.00 560 VAL B N 1
ATOM 9289 C CA . VAL B 1 560 ? 249.244 201.343 222.562 1.00 68.75 560 VAL B CA 1
ATOM 9290 C C . VAL B 1 560 ? 248.997 202.339 221.440 1.00 72.03 560 VAL B C 1
ATOM 9291 O O . VAL B 1 560 ? 249.111 203.555 221.620 1.00 68.11 560 VAL B O 1
ATOM 9295 N N . PHE B 1 561 ? 248.655 201.810 220.268 1.00 80.32 561 PHE B N 1
ATOM 9296 C CA . PHE B 1 561 ? 248.418 202.599 219.067 1.00 73.17 561 PHE B CA 1
ATOM 9297 C C . PHE B 1 561 ? 246.919 202.783 218.884 1.00 77.14 561 PHE B C 1
ATOM 9298 O O . PHE B 1 561 ? 246.171 201.801 218.865 1.00 79.55 561 PHE B O 1
ATOM 9306 N N . VAL B 1 562 ? 246.482 204.030 218.734 1.00 72.05 562 VAL B N 1
ATOM 9307 C CA . VAL B 1 562 ? 245.116 204.330 218.323 1.00 71.34 562 VAL B CA 1
ATOM 9308 C C . VAL B 1 562 ? 245.163 204.745 216.857 1.00 69.45 562 VAL B C 1
ATOM 9309 O O . VAL B 1 562 ? 245.674 205.814 216.512 1.00 69.20 562 VAL B O 1
ATOM 9313 N N . THR B 1 563 ? 244.640 203.882 215.985 1.00 74.21 563 THR B N 1
ATOM 9314 C CA . THR B 1 563 ? 244.761 204.105 214.550 1.00 72.17 563 THR B CA 1
ATOM 9315 C C . THR B 1 563 ? 243.759 205.142 214.063 1.00 74.31 563 THR B C 1
ATOM 9316 O O . THR B 1 563 ? 244.142 206.194 213.538 1.00 77.02 563 THR B O 1
ATOM 9320 N N . ALA B 1 564 ? 242.468 204.868 214.232 1.00 68.22 564 ALA B N 1
ATOM 9321 C CA . ALA B 1 564 ? 241.424 205.754 213.747 1.00 65.75 564 ALA B CA 1
ATOM 9322 C C . ALA B 1 564 ? 240.300 205.825 214.767 1.00 67.54 564 ALA B C 1
ATOM 9323 O O . ALA B 1 564 ? 240.026 204.856 215.477 1.00 77.52 564 ALA B O 1
ATOM 9325 N N . ILE B 1 565 ? 239.651 206.985 214.830 1.00 60.97 565 ILE B N 1
ATOM 9326 C CA . ILE B 1 565 ? 238.479 207.193 215.671 1.00 60.14 565 ILE B CA 1
ATOM 9327 C C . ILE B 1 565 ? 237.311 207.557 214.763 1.00 57.08 565 ILE B C 1
ATOM 9328 O O . ILE B 1 565 ? 237.258 208.663 214.213 1.00 60.71 565 ILE B O 1
ATOM 9333 N N . GLU B 1 566 ? 236.370 206.631 214.617 1.00 68.63 566 GLU B N 1
ATOM 9334 C CA . GLU B 1 566 ? 235.300 206.755 213.641 1.00 67.22 566 GLU B CA 1
ATOM 9335 C C . GLU B 1 566 ? 234.017 207.256 214.298 1.00 76.86 566 GLU B C 1
ATOM 9336 O O . GLU B 1 566 ? 233.911 207.360 215.519 1.00 85.04 566 GLU B O 1
ATOM 9342 N N . ARG B 1 567 ? 233.026 207.559 213.468 1.00 75.22 567 ARG B N 1
ATOM 9343 C CA . ARG B 1 567 ? 231.738 208.065 213.927 1.00 70.68 567 ARG B CA 1
ATOM 9344 C C . ARG B 1 567 ? 230.722 206.932 213.900 1.00 74.49 567 ARG B C 1
ATOM 9345 O O . ARG B 1 567 ? 230.510 206.304 212.857 1.00 77.70 567 ARG B O 1
ATOM 9353 N N . ARG B 1 568 ? 230.098 206.672 215.045 1.00 66.78 568 ARG B N 1
ATOM 9354 C CA . ARG B 1 568 ? 229.062 205.659 215.132 1.00 69.35 568 ARG B CA 1
ATOM 9355 C C . ARG B 1 568 ? 227.771 206.160 214.490 1.00 73.37 568 ARG B C 1
ATOM 9356 O O . ARG B 1 568 ? 227.605 207.345 214.197 1.00 71.80 568 ARG B O 1
ATOM 9364 N N . ALA B 1 569 ? 226.846 205.226 214.259 1.00 85.74 569 ALA B N 1
ATOM 9365 C CA . ALA B 1 569 ? 225.553 205.600 213.702 1.00 81.84 569 ALA B CA 1
ATOM 9366 C C . ALA B 1 569 ? 224.795 206.524 214.644 1.00 85.23 569 ALA B C 1
ATOM 9367 O O . ALA B 1 569 ? 224.200 207.514 214.205 1.00 82.71 569 ALA B O 1
ATOM 9369 N N . ARG B 1 570 ? 224.809 206.225 215.941 1.00 86.33 570 ARG B N 1
ATOM 9370 C CA . ARG B 1 570 ? 224.148 207.077 216.927 1.00 81.38 570 ARG B CA 1
ATOM 9371 C C . ARG B 1 570 ? 225.127 208.170 217.327 1.00 79.88 570 ARG B C 1
ATOM 9372 O O . ARG B 1 570 ? 225.781 208.102 218.366 1.00 81.16 570 ARG B O 1
ATOM 9380 N N . HIS B 1 571 ? 225.220 209.194 216.487 1.00 72.77 571 HIS B N 1
ATOM 9381 C CA . HIS B 1 571 ? 226.110 210.309 216.758 1.00 68.14 571 HIS B CA 1
ATOM 9382 C C . HIS B 1 571 ? 225.590 211.145 217.920 1.00 71.74 571 HIS B C 1
ATOM 9383 O O . HIS B 1 571 ? 224.398 211.165 218.229 1.00 80.35 571 HIS B O 1
ATOM 9390 N N . PHE B 1 572 ? 226.515 211.845 218.562 1.00 57.13 572 PHE B N 1
ATOM 9391 C CA . PHE B 1 572 ? 226.234 212.690 219.714 1.00 53.11 572 PHE B CA 1
ATOM 9392 C C . PHE B 1 572 ? 227.202 213.863 219.643 1.00 63.04 572 PHE B C 1
ATOM 9393 O O . PHE B 1 572 ? 227.651 214.237 218.554 1.00 68.35 572 PHE B O 1
ATOM 9401 N N . VAL B 1 573 ? 227.497 214.465 220.796 1.00 52.78 573 VAL B N 1
ATOM 9402 C CA . VAL B 1 573 ? 228.330 215.661 220.887 1.00 56.24 573 VAL B CA 1
ATOM 9403 C C . VAL B 1 573 ? 229.535 215.571 219.959 1.00 59.04 573 VAL B C 1
ATOM 9404 O O . VAL B 1 573 ? 230.258 214.570 219.942 1.00 59.67 573 VAL B O 1
ATOM 9408 N N . GLU B 1 574 ? 229.740 216.617 219.164 1.00 69.02 574 GLU B N 1
ATOM 9409 C CA . GLU B 1 574 ? 230.741 216.599 218.110 1.00 61.59 574 GLU B CA 1
ATOM 9410 C C . GLU B 1 574 ? 232.099 217.018 218.655 1.00 69.33 574 GLU B C 1
ATOM 9411 O O . GLU B 1 574 ? 232.208 217.981 219.419 1.00 77.25 574 GLU B O 1
ATOM 9417 N N . LEU B 1 575 ? 233.137 216.298 218.250 1.00 57.23 575 LEU B N 1
ATOM 9418 C CA . LEU B 1 575 ? 234.508 216.562 218.658 1.00 53.03 575 LEU B CA 1
ATOM 9419 C C . LEU B 1 575 ? 235.393 216.657 217.428 1.00 58.09 575 LEU B C 1
ATOM 9420 O O . LEU B 1 575 ? 235.067 216.106 216.371 1.00 64.92 575 LEU B O 1
ATOM 9425 N N . PRO B 1 576 ? 236.525 217.359 217.529 1.00 53.01 576 PRO B N 1
ATOM 9426 C CA . PRO B 1 576 ? 237.439 217.439 216.384 1.00 53.54 576 PRO B CA 1
ATOM 9427 C C . PRO B 1 576 ? 238.186 216.133 216.171 1.00 62.89 576 PRO B C 1
ATOM 9428 O O . PRO B 1 576 ? 237.875 215.124 216.810 1.00 69.59 576 PRO B O 1
ATOM 9432 N N . ARG B 1 577 ? 239.157 216.133 215.267 1.00 69.38 577 ARG B N 1
ATOM 9433 C CA . ARG B 1 577 ? 240.023 214.973 215.078 1.00 65.72 577 ARG B CA 1
ATOM 9434 C C . ARG B 1 577 ? 241.003 214.923 216.245 1.00 70.41 577 ARG B C 1
ATOM 9435 O O . ARG B 1 577 ? 242.007 215.636 216.259 1.00 72.85 577 ARG B O 1
ATOM 9443 N N . LEU B 1 578 ? 240.710 214.075 217.234 1.00 60.60 578 LEU B N 1
ATOM 9444 C CA . LEU B 1 578 ? 241.516 214.055 218.451 1.00 57.24 578 LEU B CA 1
ATOM 9445 C C . LEU B 1 578 ? 242.875 213.406 218.229 1.00 61.39 578 LEU B C 1
ATOM 9446 O O . LEU B 1 578 ? 243.858 213.797 218.868 1.00 60.88 578 LEU B O 1
ATOM 9451 N N . ASN B 1 579 ? 242.955 212.415 217.343 1.00 59.64 579 ASN B N 1
ATOM 9452 C CA . ASN B 1 579 ? 244.162 211.621 217.168 1.00 56.63 579 ASN B CA 1
ATOM 9453 C C . ASN B 1 579 ? 245.163 212.253 216.209 1.00 61.26 579 ASN B C 1
ATOM 9454 O O . ASN B 1 579 ? 246.073 211.564 215.735 1.00 66.38 579 ASN B O 1
ATOM 9459 N N . SER B 1 580 ? 245.029 213.539 215.915 1.00 60.53 580 SER B N 1
ATOM 9460 C CA . SER B 1 580 ? 245.981 214.195 215.038 1.00 55.30 580 SER B CA 1
ATOM 9461 C C . SER B 1 580 ? 246.433 215.515 215.640 1.00 60.00 580 SER B C 1
ATOM 9462 O O . SER B 1 580 ? 245.662 216.186 216.331 1.00 69.11 580 SER B O 1
ATOM 9465 N N . PRO B 1 581 ? 247.678 215.910 215.394 1.00 55.89 581 PRO B N 1
ATOM 9466 C CA . PRO B 1 581 ? 248.126 217.242 215.812 1.00 58.20 581 PRO B CA 1
ATOM 9467 C C . PRO B 1 581 ? 247.480 218.323 214.960 1.00 65.82 581 PRO B C 1
ATOM 9468 O O . PRO B 1 581 ? 246.918 218.061 213.895 1.00 66.55 581 PRO B O 1
ATOM 9472 N N . ALA B 1 582 ? 247.551 219.556 215.466 1.00 71.40 582 ALA B N 1
ATOM 9473 C CA . ALA B 1 582 ? 246.973 220.765 214.879 1.00 73.58 582 ALA B CA 1
ATOM 9474 C C . ALA B 1 582 ? 245.453 220.738 214.876 1.00 77.94 582 ALA B C 1
ATOM 9475 O O . ALA B 1 582 ? 244.827 221.720 214.456 1.00 85.62 582 ALA B O 1
ATOM 9477 N N . PHE B 1 583 ? 244.847 219.650 215.349 1.00 68.43 583 PHE B N 1
ATOM 9478 C CA . PHE B 1 583 ? 243.412 219.438 215.407 1.00 63.90 583 PHE B CA 1
ATOM 9479 C C . PHE B 1 583 ? 242.948 218.985 216.773 1.00 60.33 583 PHE B C 1
ATOM 9480 O O . PHE B 1 583 ? 241.801 219.249 217.141 1.00 70.98 583 PHE B O 1
ATOM 9488 N N . PHE B 1 584 ? 243.812 218.318 217.529 1.00 57.51 584 PHE B N 1
ATOM 9489 C CA . PHE B 1 584 ? 243.480 217.887 218.872 1.00 59.82 584 PHE B CA 1
ATOM 9490 C C . PHE B 1 584 ? 243.317 219.094 219.785 1.00 60.62 584 PHE B C 1
ATOM 9491 O O . PHE B 1 584 ? 244.094 220.050 219.727 1.00 58.84 584 PHE B O 1
ATOM 9499 N N . ARG B 1 585 ? 242.291 219.048 220.623 1.00 63.80 585 ARG B N 1
ATOM 9500 C CA . ARG B 1 585 ? 242.100 220.017 221.687 1.00 60.00 585 ARG B CA 1
ATOM 9501 C C . ARG B 1 585 ? 241.857 219.247 222.974 1.00 58.50 585 ARG B C 1
ATOM 9502 O O . ARG B 1 585 ? 241.137 218.247 222.980 1.00 62.85 585 ARG B O 1
ATOM 9510 N N . SER B 1 586 ? 242.469 219.713 224.061 1.00 59.89 586 SER B N 1
ATOM 9511 C CA . SER B 1 586 ? 242.458 218.973 225.319 1.00 64.00 586 SER B CA 1
ATOM 9512 C C . SER B 1 586 ? 241.074 219.081 225.949 1.00 64.10 586 SER B C 1
ATOM 9513 O O . SER B 1 586 ? 240.804 219.917 226.815 1.00 64.96 586 SER B O 1
ATOM 9516 N N . VAL B 1 587 ? 240.173 218.208 225.497 1.00 53.50 587 VAL B N 1
ATOM 9517 C CA . VAL B 1 587 ? 238.850 218.141 226.100 1.00 46.48 587 VAL B CA 1
ATOM 9518 C C . VAL B 1 587 ? 238.970 217.574 227.507 1.00 45.90 587 VAL B C 1
ATOM 9519 O O . VAL B 1 587 ? 239.916 216.849 227.833 1.00 61.63 587 VAL B O 1
ATOM 9523 N N . GLU B 1 588 ? 238.019 217.931 228.361 1.00 42.60 588 GLU B N 1
ATOM 9524 C CA . GLU B 1 588 ? 237.941 217.369 229.699 1.00 45.54 588 GLU B CA 1
ATOM 9525 C C . GLU B 1 588 ? 236.509 216.939 229.968 1.00 44.10 588 GLU B C 1
ATOM 9526 O O . GLU B 1 588 ? 235.553 217.565 229.502 1.00 55.20 588 GLU B O 1
ATOM 9532 N N . VAL B 1 589 ? 236.369 215.853 230.717 1.00 28.82 589 VAL B N 1
ATOM 9533 C CA . VAL B 1 589 ? 235.105 215.148 230.858 1.00 33.08 589 VAL B CA 1
ATOM 9534 C C . VAL B 1 589 ? 234.721 215.129 232.328 1.00 41.68 589 VAL B C 1
ATOM 9535 O O . VAL B 1 589 ? 235.549 214.800 233.186 1.00 57.80 589 VAL B O 1
ATOM 9539 N N . SER B 1 590 ? 233.478 215.503 232.619 1.00 43.41 590 SER B N 1
ATOM 9540 C CA . SER B 1 590 ? 232.925 215.437 233.967 1.00 46.58 590 SER B CA 1
ATOM 9541 C C . SER B 1 590 ? 231.482 214.969 233.877 1.00 56.89 590 SER B C 1
ATOM 9542 O O . SER B 1 590 ? 230.727 215.450 233.029 1.00 60.39 590 SER B O 1
ATOM 9545 N N . THR B 1 591 ? 231.102 214.031 234.743 1.00 51.15 591 THR B N 1
ATOM 9546 C CA . THR B 1 591 ? 229.744 213.504 234.751 1.00 53.03 591 THR B CA 1
ATOM 9547 C C . THR B 1 591 ? 229.127 213.678 236.131 1.00 48.36 591 THR B C 1
ATOM 9548 O O . THR B 1 591 ? 229.813 213.550 237.150 1.00 55.90 591 THR B O 1
ATOM 9552 N N . THR B 1 592 ? 227.828 213.970 236.150 1.00 52.40 592 THR B N 1
ATOM 9553 C CA . THR B 1 592 ? 227.049 214.064 237.373 1.00 58.68 592 THR B CA 1
ATOM 9554 C C . THR B 1 592 ? 225.760 213.279 237.196 1.00 58.27 592 THR B C 1
ATOM 9555 O O . THR B 1 592 ? 225.218 213.189 236.092 1.00 61.00 592 THR B O 1
ATOM 9559 N N . ILE B 1 593 ? 225.265 212.723 238.296 1.00 45.97 593 ILE B N 1
ATOM 9560 C CA . ILE B 1 593 ? 224.091 211.861 238.268 1.00 45.64 593 ILE B CA 1
ATOM 9561 C C . ILE B 1 593 ? 222.840 212.710 238.421 1.00 52.05 593 ILE B C 1
ATOM 9562 O O . ILE B 1 593 ? 222.728 213.512 239.355 1.00 53.73 593 ILE B O 1
ATOM 9567 N N . TYR B 1 594 ? 221.894 212.533 237.501 1.00 49.38 594 TYR B N 1
ATOM 9568 C CA . TYR B 1 594 ? 220.660 213.304 237.527 1.00 35.26 594 TYR B CA 1
ATOM 9569 C C . TYR B 1 594 ? 219.563 212.583 238.304 1.00 45.23 594 TYR B C 1
ATOM 9570 O O . TYR B 1 594 ? 218.959 213.164 239.209 1.00 57.32 594 TYR B O 1
ATOM 9579 N N . ASP B 1 595 ? 219.292 211.321 237.971 1.00 55.26 595 ASP B N 1
ATOM 9580 C CA . ASP B 1 595 ? 218.242 210.586 238.661 1.00 53.17 595 ASP B CA 1
ATOM 9581 C C . ASP B 1 595 ? 218.562 209.099 238.660 1.00 60.84 595 ASP B C 1
ATOM 9582 O O . ASP B 1 595 ? 218.860 208.530 237.607 1.00 75.78 595 ASP B O 1
ATOM 9587 N N . THR B 1 596 ? 218.501 208.479 239.838 1.00 49.84 596 THR B N 1
ATOM 9588 C CA . THR B 1 596 ? 218.664 207.039 239.988 1.00 51.43 596 THR B CA 1
ATOM 9589 C C . THR B 1 596 ? 217.407 206.452 240.610 1.00 48.84 596 THR B C 1
ATOM 9590 O O . THR B 1 596 ? 216.828 207.043 241.528 1.00 59.13 596 THR B O 1
ATOM 9594 N N . HIS B 1 597 ? 216.985 205.299 240.105 1.00 52.52 597 HIS B N 1
ATOM 9595 C CA . HIS B 1 597 ? 215.787 204.632 240.599 1.00 60.88 597 HIS B CA 1
ATOM 9596 C C . HIS B 1 597 ? 215.835 203.159 240.226 1.00 59.38 597 HIS B C 1
ATOM 9597 O O . HIS B 1 597 ? 215.912 202.819 239.043 1.00 61.81 597 HIS B O 1
ATOM 9604 N N . VAL B 1 598 ? 215.785 202.293 241.237 1.00 53.79 598 VAL B N 1
ATOM 9605 C CA . VAL B 1 598 ? 215.854 200.849 241.044 1.00 50.94 598 VAL B CA 1
ATOM 9606 C C . VAL B 1 598 ? 214.466 200.290 240.756 1.00 53.85 598 VAL B C 1
ATOM 9607 O O . VAL B 1 598 ? 213.706 199.978 241.680 1.00 61.33 598 VAL B O 1
ATOM 9611 N N . GLN B 1 599 ? 214.124 200.170 239.478 1.00 52.26 599 GLN B N 1
ATOM 9612 C CA . GLN B 1 599 ? 212.832 199.645 239.063 1.00 54.45 599 GLN B CA 1
ATOM 9613 C C . GLN B 1 599 ? 212.937 198.169 238.688 1.00 61.56 599 GLN B C 1
ATOM 9614 O O . GLN B 1 599 ? 214.018 197.636 238.435 1.00 66.46 599 GLN B O 1
ATOM 9620 N N . ALA B 1 600 ? 211.780 197.511 238.644 1.00 75.62 600 ALA B N 1
ATOM 9621 C CA . ALA B 1 600 ? 211.682 196.106 238.266 1.00 72.82 600 ALA B CA 1
ATOM 9622 C C . ALA B 1 600 ? 210.216 195.775 238.039 1.00 74.91 600 ALA B C 1
ATOM 9623 O O . ALA B 1 600 ? 209.324 196.472 238.532 1.00 77.57 600 ALA B O 1
ATOM 9625 N N . GLY B 1 601 ? 209.976 194.712 237.280 1.00 71.35 601 GLY B N 1
ATOM 9626 C CA . GLY B 1 601 ? 208.621 194.259 237.017 1.00 72.25 601 GLY B CA 1
ATOM 9627 C C . GLY B 1 601 ? 207.803 195.215 236.170 1.00 73.05 601 GLY B C 1
ATOM 9628 O O . GLY B 1 601 ? 208.221 195.608 235.081 1.00 72.48 601 GLY B O 1
ATOM 9629 N N . ALA B 1 608 ? 212.416 204.579 246.277 1.00 72.87 608 ALA B N 1
ATOM 9630 C CA . ALA B 1 608 ? 213.543 204.887 247.150 1.00 70.74 608 ALA B CA 1
ATOM 9631 C C . ALA B 1 608 ? 213.060 205.362 248.515 1.00 75.22 608 ALA B C 1
ATOM 9632 O O . ALA B 1 608 ? 211.890 205.698 248.683 1.00 77.51 608 ALA B O 1
ATOM 9634 N N . SER B 1 609 ? 213.967 205.380 249.490 1.00 64.18 609 SER B N 1
ATOM 9635 C CA . SER B 1 609 ? 213.638 205.831 250.839 1.00 60.80 609 SER B CA 1
ATOM 9636 C C . SER B 1 609 ? 214.874 206.497 251.427 1.00 62.65 609 SER B C 1
ATOM 9637 O O . SER B 1 609 ? 215.851 205.816 251.750 1.00 73.20 609 SER B O 1
ATOM 9640 N N . ARG B 1 610 ? 214.829 207.819 251.560 1.00 75.62 610 ARG B N 1
ATOM 9641 C CA . ARG B 1 610 ? 215.954 208.567 252.103 1.00 76.93 610 ARG B CA 1
ATOM 9642 C C . ARG B 1 610 ? 216.210 208.171 253.551 1.00 73.41 610 ARG B C 1
ATOM 9643 O O . ARG B 1 610 ? 215.277 207.914 254.314 1.00 71.65 610 ARG B O 1
ATOM 9651 N N . ILE B 1 611 ? 217.484 208.120 253.932 1.00 86.16 611 ILE B N 1
ATOM 9652 C CA . ILE B 1 611 ? 217.870 207.926 255.323 1.00 89.48 611 ILE B CA 1
ATOM 9653 C C . ILE B 1 611 ? 218.925 208.962 255.680 1.00 93.09 611 ILE B C 1
ATOM 9654 O O . ILE B 1 611 ? 219.882 209.176 254.928 1.00 91.67 611 ILE B O 1
ATOM 9659 N N . ASN B 1 612 ? 218.743 209.613 256.820 1.00 117.03 612 ASN B N 1
ATOM 9660 C CA . ASN B 1 612 ? 219.753 210.490 257.386 1.00 115.29 612 ASN B CA 1
ATOM 9661 C C . ASN B 1 612 ? 220.174 209.941 258.740 1.00 114.87 612 ASN B C 1
ATOM 9662 O O . ASN B 1 612 ? 219.576 209.002 259.271 1.00 113.37 612 ASN B O 1
ATOM 9667 N N . LEU B 1 613 ? 221.213 210.546 259.309 1.00 113.25 613 LEU B N 1
ATOM 9668 C CA . LEU B 1 613 ? 221.785 210.066 260.555 1.00 113.67 613 LEU B CA 1
ATOM 9669 C C . LEU B 1 613 ? 221.018 210.574 261.773 1.00 111.41 613 LEU B C 1
ATOM 9670 O O . LEU B 1 613 ? 221.572 210.610 262.878 1.00 109.79 613 LEU B O 1
ATOM 9675 N N . ASP B 1 614 ? 219.759 210.975 261.586 1.00 115.88 614 ASP B N 1
ATOM 9676 C CA . ASP B 1 614 ? 218.905 211.354 262.706 1.00 116.62 614 ASP B CA 1
ATOM 9677 C C . ASP B 1 614 ? 218.309 210.134 263.394 1.00 120.79 614 ASP B C 1
ATOM 9678 O O . ASP B 1 614 ? 218.186 210.113 264.623 1.00 121.87 614 ASP B O 1
ATOM 9683 N N . TYR B 1 615 ? 217.938 209.110 262.626 1.00 118.73 615 TYR B N 1
ATOM 9684 C CA . TYR B 1 615 ? 217.347 207.898 263.181 1.00 117.12 615 TYR B CA 1
ATOM 9685 C C . TYR B 1 615 ? 218.390 206.879 263.618 1.00 114.51 615 TYR B C 1
ATOM 9686 O O . TYR B 1 615 ? 218.019 205.790 264.067 1.00 115.13 615 TYR B O 1
ATOM 9695 N N . VAL B 1 616 ? 219.679 207.198 263.485 1.00 108.52 616 VAL B N 1
ATOM 9696 C CA . VAL B 1 616 ? 220.730 206.265 263.866 1.00 107.71 616 VAL B CA 1
ATOM 9697 C C . VAL B 1 616 ? 220.817 206.065 265.373 1.00 110.08 616 VAL B C 1
ATOM 9698 O O . VAL B 1 616 ? 221.403 205.075 265.824 1.00 109.55 616 VAL B O 1
ATOM 9702 N N . LYS B 1 617 ? 220.239 206.969 266.165 1.00 106.06 617 LYS B N 1
ATOM 9703 C CA . LYS B 1 617 ? 220.454 206.992 267.608 1.00 106.67 617 LYS B CA 1
ATOM 9704 C C . LYS B 1 617 ? 220.073 205.666 268.253 1.00 106.55 617 LYS B C 1
ATOM 9705 O O . LYS B 1 617 ? 218.888 205.317 268.324 1.00 107.07 617 LYS B O 1
ATOM 9711 N N . PRO B 1 618 ? 221.053 204.906 268.728 1.00 99.90 618 PRO B N 1
ATOM 9712 C CA . PRO B 1 618 ? 220.772 203.575 269.267 1.00 98.69 618 PRO B CA 1
ATOM 9713 C C . PRO B 1 618 ? 220.232 203.642 270.686 1.00 100.03 618 PRO B C 1
ATOM 9714 O O . PRO B 1 618 ? 220.329 204.657 271.379 1.00 99.45 618 PRO B O 1
ATOM 9718 N N . VAL B 1 619 ? 219.660 202.521 271.114 1.00 107.14 619 VAL B N 1
ATOM 9719 C CA . VAL B 1 619 ? 219.171 202.381 272.481 1.00 108.61 619 VAL B CA 1
ATOM 9720 C C . VAL B 1 619 ? 220.367 202.146 273.401 1.00 109.23 619 VAL B C 1
ATOM 9721 O O . VAL B 1 619 ? 221.037 201.115 273.323 1.00 109.38 619 VAL B O 1
ATOM 9725 N N . SER B 1 620 ? 220.650 203.121 274.261 1.00 104.60 620 SER B N 1
ATOM 9726 C CA . SER B 1 620 ? 221.737 203.025 275.228 1.00 104.73 620 SER B CA 1
ATOM 9727 C C . SER B 1 620 ? 221.236 202.847 276.657 1.00 105.48 620 SER B C 1
ATOM 9728 O O . SER B 1 620 ? 222.044 202.856 277.590 1.00 105.61 620 SER B O 1
ATOM 9731 N N . THR B 1 621 ? 219.928 202.690 276.851 1.00 106.55 621 THR B N 1
ATOM 9732 C CA . THR B 1 621 ? 219.379 202.465 278.184 1.00 106.24 621 THR B CA 1
ATOM 9733 C C . THR B 1 621 ? 219.641 201.021 278.594 1.00 106.07 621 THR B C 1
ATOM 9734 O O . THR B 1 621 ? 219.095 200.090 277.994 1.00 106.11 621 THR B O 1
ATOM 9738 N N . GLY B 1 622 ? 220.472 200.833 279.612 1.00 90.47 622 GLY B N 1
ATOM 9739 C CA . GLY B 1 622 ? 220.785 199.494 280.077 1.00 86.31 622 GLY B CA 1
ATOM 9740 C C . GLY B 1 622 ? 221.520 198.650 279.059 1.00 89.13 622 GLY B C 1
ATOM 9741 O O . GLY B 1 622 ? 221.202 197.464 278.895 1.00 88.15 622 GLY B O 1
ATOM 9742 N N . ILE B 1 623 ? 222.490 199.236 278.359 1.00 91.74 623 ILE B N 1
ATOM 9743 C CA . ILE B 1 623 ? 223.336 198.519 277.411 1.00 88.01 623 ILE B CA 1
ATOM 9744 C C . ILE B 1 623 ? 224.744 199.073 277.570 1.00 88.71 623 ILE B C 1
ATOM 9745 O O . ILE B 1 623 ? 224.978 200.259 277.308 1.00 91.01 623 ILE B O 1
ATOM 9750 N N . GLN B 1 624 ? 225.680 198.230 278.001 1.00 82.22 624 GLN B N 1
ATOM 9751 C CA . GLN B 1 624 ? 227.073 198.642 278.114 1.00 85.63 624 GLN B CA 1
ATOM 9752 C C . GLN B 1 624 ? 227.714 198.585 276.733 1.00 88.55 624 GLN B C 1
ATOM 9753 O O . GLN B 1 624 ? 227.652 197.555 276.054 1.00 88.05 624 GLN B O 1
ATOM 9759 N N . VAL B 1 625 ? 228.323 199.691 276.316 1.00 88.42 625 VAL B N 1
ATOM 9760 C CA . VAL B 1 625 ? 228.770 199.881 274.943 1.00 85.93 625 VAL B CA 1
ATOM 9761 C C . VAL B 1 625 ? 230.278 200.078 274.937 1.00 87.39 625 VAL B C 1
ATOM 9762 O O . VAL B 1 625 ? 230.801 200.935 275.659 1.00 90.65 625 VAL B O 1
ATOM 9766 N N . ILE B 1 626 ? 230.971 199.292 274.118 1.00 83.50 626 ILE B N 1
ATOM 9767 C CA . ILE B 1 626 ? 232.408 199.422 273.920 1.00 85.03 626 ILE B CA 1
ATOM 9768 C C . ILE B 1 626 ? 232.661 199.732 272.452 1.00 84.50 626 ILE B C 1
ATOM 9769 O O . ILE B 1 626 ? 232.222 198.989 271.568 1.00 82.03 626 ILE B O 1
ATOM 9774 N N . ASN B 1 627 ? 233.341 200.848 272.195 1.00 93.28 627 ASN B N 1
ATOM 9775 C CA . ASN B 1 627 ? 233.732 201.177 270.832 1.00 92.55 627 ASN B CA 1
ATOM 9776 C C . ASN B 1 627 ? 234.953 200.388 270.388 1.00 96.22 627 ASN B C 1
ATOM 9777 O O . ASN B 1 627 ? 235.076 200.060 269.203 1.00 98.38 627 ASN B O 1
ATOM 9782 N N . ALA B 1 628 ? 235.852 200.072 271.314 1.00 101.84 628 ALA B N 1
ATOM 9783 C CA . ALA B 1 628 ? 237.052 199.325 270.973 1.00 102.74 628 ALA B CA 1
ATOM 9784 C C . ALA B 1 628 ? 236.721 197.864 270.698 1.00 100.46 628 ALA B C 1
ATOM 9785 O O . ALA B 1 628 ? 235.768 197.304 271.244 1.00 99.77 628 ALA B O 1
ATOM 9787 N N . GLY B 1 629 ? 237.530 197.245 269.842 1.00 101.92 629 GLY B N 1
ATOM 9788 C CA . GLY B 1 629 ? 237.356 195.847 269.516 1.00 102.88 629 GLY B CA 1
ATOM 9789 C C . GLY B 1 629 ? 238.703 195.166 269.388 1.00 106.84 629 GLY B C 1
ATOM 9790 O O . GLY B 1 629 ? 239.746 195.814 269.284 1.00 108.09 629 GLY B O 1
ATOM 9791 N N . GLU B 1 630 ? 238.662 193.839 269.405 1.00 103.38 630 GLU B N 1
ATOM 9792 C CA . GLU B 1 630 ? 239.855 193.014 269.298 1.00 101.90 630 GLU B CA 1
ATOM 9793 C C . GLU B 1 630 ? 239.836 192.266 267.972 1.00 98.82 630 GLU B C 1
ATOM 9794 O O . GLU B 1 630 ? 238.814 191.680 267.596 1.00 94.65 630 GLU B O 1
ATOM 9800 N N . LEU B 1 631 ? 240.960 192.308 267.254 1.00 93.04 631 LEU B N 1
ATOM 9801 C CA . LEU B 1 631 ? 241.032 191.730 265.918 1.00 93.22 631 LEU B CA 1
ATOM 9802 C C . LEU B 1 631 ? 240.946 190.212 265.931 1.00 93.88 631 LEU B C 1
ATOM 9803 O O . LEU B 1 631 ? 240.754 189.612 264.868 1.00 93.56 631 LEU B O 1
ATOM 9808 N N . LYS B 1 632 ? 241.088 189.580 267.098 1.00 100.01 632 LYS B N 1
ATOM 9809 C CA . LYS B 1 632 ? 240.928 188.134 267.185 1.00 98.56 632 LYS B CA 1
ATOM 9810 C C . LYS B 1 632 ? 239.506 187.723 266.826 1.00 98.69 632 LYS B C 1
ATOM 9811 O O . LYS B 1 632 ? 239.296 186.739 266.108 1.00 95.91 632 LYS B O 1
ATOM 9817 N N . ASN B 1 633 ? 238.514 188.470 267.307 1.00 95.13 633 ASN B N 1
ATOM 9818 C CA . ASN B 1 633 ? 237.113 188.210 267.006 1.00 91.68 633 ASN B CA 1
ATOM 9819 C C . ASN B 1 633 ? 236.652 188.909 265.736 1.00 89.40 633 ASN B C 1
ATOM 9820 O O . ASN B 1 633 ? 235.461 188.853 265.411 1.00 92.01 633 ASN B O 1
ATOM 9825 N N . TYR B 1 634 ? 237.568 189.568 265.023 1.00 78.97 634 TYR B N 1
ATOM 9826 C CA . TYR B 1 634 ? 237.281 190.248 263.758 1.00 76.86 634 TYR B CA 1
ATOM 9827 C C . TYR B 1 634 ? 236.360 191.445 263.967 1.00 77.03 634 TYR B C 1
ATOM 9828 O O . TYR B 1 634 ? 235.384 191.646 263.244 1.00 79.58 634 TYR B O 1
ATOM 9837 N N . TRP B 1 635 ? 236.696 192.261 264.960 1.00 73.92 635 TRP B N 1
ATOM 9838 C CA . TRP B 1 635 ? 236.021 193.530 265.202 1.00 76.25 635 TRP B CA 1
ATOM 9839 C C . TRP B 1 635 ? 236.974 194.634 264.758 1.00 79.91 635 TRP B C 1
ATOM 9840 O O . TRP B 1 635 ? 237.731 195.196 265.549 1.00 83.77 635 TRP B O 1
ATOM 9851 N N . GLY B 1 636 ? 236.933 194.929 263.470 1.00 75.99 636 GLY B N 1
ATOM 9852 C CA . GLY B 1 636 ? 237.787 195.926 262.879 1.00 73.60 636 GLY B CA 1
ATOM 9853 C C . GLY B 1 636 ? 237.317 196.259 261.487 1.00 74.85 636 GLY B C 1
ATOM 9854 O O . GLY B 1 636 ? 236.159 196.034 261.132 1.00 78.61 636 GLY B O 1
ATOM 9855 N N . SER B 1 637 ? 238.234 196.795 260.688 1.00 71.13 637 SER B N 1
ATOM 9856 C CA . SER B 1 637 ? 237.909 197.203 259.325 1.00 64.58 637 SER B CA 1
ATOM 9857 C C . SER B 1 637 ? 239.190 197.219 258.513 1.00 66.53 637 SER B C 1
ATOM 9858 O O . SER B 1 637 ? 240.161 197.870 258.908 1.00 69.66 637 SER B O 1
ATOM 9861 N N . VAL B 1 638 ? 239.198 196.504 257.391 1.00 59.55 638 VAL B N 1
ATOM 9862 C CA . VAL B 1 638 ? 240.397 196.433 256.564 1.00 60.36 638 VAL B CA 1
ATOM 9863 C C . VAL B 1 638 ? 240.567 197.742 255.805 1.00 65.76 638 VAL B C 1
ATOM 9864 O O . VAL B 1 638 ? 239.643 198.219 255.135 1.00 70.35 638 VAL B O 1
ATOM 9868 N N . ARG B 1 639 ? 241.746 198.342 255.924 1.00 66.91 639 ARG B N 1
ATOM 9869 C CA . ARG B 1 639 ? 242.040 199.622 255.300 1.00 56.84 639 ARG B CA 1
ATOM 9870 C C . ARG B 1 639 ? 243.015 199.425 254.153 1.00 64.62 639 ARG B C 1
ATOM 9871 O O . ARG B 1 639 ? 244.070 198.807 254.330 1.00 74.16 639 ARG B O 1
ATOM 9879 N N . ARG B 1 640 ? 242.667 199.947 252.985 1.00 62.27 640 ARG B N 1
ATOM 9880 C CA . ARG B 1 640 ? 243.582 199.956 251.856 1.00 61.64 640 ARG B CA 1
ATOM 9881 C C . ARG B 1 640 ? 244.456 201.198 251.941 1.00 57.64 640 ARG B C 1
ATOM 9882 O O . ARG B 1 640 ? 243.943 202.316 252.038 1.00 60.71 640 ARG B O 1
ATOM 9890 N N . THR B 1 641 ? 245.765 201.001 251.902 1.00 79.74 641 THR B N 1
ATOM 9891 C CA . THR B 1 641 ? 246.713 202.096 251.768 1.00 84.61 641 THR B CA 1
ATOM 9892 C C . THR B 1 641 ? 247.528 201.884 250.495 1.00 86.33 641 THR B C 1
ATOM 9893 O O . THR B 1 641 ? 247.329 200.916 249.758 1.00 87.55 641 THR B O 1
ATOM 9897 N N . GLN B 1 642 ? 248.450 202.812 250.232 1.00 87.19 642 GLN B N 1
ATOM 9898 C CA . GLN B 1 642 ? 249.299 202.684 249.051 1.00 87.06 642 GLN B CA 1
ATOM 9899 C C . GLN B 1 642 ? 250.183 201.448 249.144 1.00 90.97 642 GLN B C 1
ATOM 9900 O O . GLN B 1 642 ? 250.399 200.748 248.147 1.00 91.39 642 GLN B O 1
ATOM 9906 N N . GLN B 1 643 ? 250.708 201.169 250.338 1.00 90.93 643 GLN B N 1
ATOM 9907 C CA . GLN B 1 643 ? 251.529 199.979 250.534 1.00 89.53 643 GLN B CA 1
ATOM 9908 C C . GLN B 1 643 ? 250.724 198.718 250.258 1.00 88.05 643 GLN B C 1
ATOM 9909 O O . GLN B 1 643 ? 251.263 197.725 249.757 1.00 88.86 643 GLN B O 1
ATOM 9915 N N . GLY B 1 644 ? 249.442 198.736 250.587 1.00 74.46 644 GLY B N 1
ATOM 9916 C CA . GLY B 1 644 ? 248.576 197.618 250.290 1.00 72.61 644 GLY B CA 1
ATOM 9917 C C . GLY B 1 644 ? 247.378 197.610 251.216 1.00 75.95 644 GLY B C 1
ATOM 9918 O O . GLY B 1 644 ? 247.070 198.600 251.876 1.00 77.62 644 GLY B O 1
ATOM 9919 N N . LEU B 1 645 ? 246.701 196.470 251.232 1.00 65.71 645 LEU B N 1
ATOM 9920 C CA . LEU B 1 645 ? 245.607 196.288 252.167 1.00 60.33 645 LEU B CA 1
ATOM 9921 C C . LEU B 1 645 ? 246.149 196.037 253.569 1.00 62.24 645 LEU B C 1
ATOM 9922 O O . LEU B 1 645 ? 247.328 195.732 253.766 1.00 67.39 645 LEU B O 1
ATOM 9927 N N . GLY B 1 646 ? 245.271 196.183 254.554 1.00 60.14 646 GLY B N 1
ATOM 9928 C CA . GLY B 1 646 ? 245.646 195.947 255.933 1.00 59.03 646 GLY B CA 1
ATOM 9929 C C . GLY B 1 646 ? 244.453 195.933 256.863 1.00 59.61 646 GLY B C 1
ATOM 9930 O O . GLY B 1 646 ? 243.620 196.841 256.828 1.00 66.96 646 GLY B O 1
ATOM 9931 N N . VAL B 1 647 ? 244.367 194.911 257.708 1.00 57.45 647 VAL B N 1
ATOM 9932 C CA . VAL B 1 647 ? 243.244 194.772 258.627 1.00 60.39 647 VAL B CA 1
ATOM 9933 C C . VAL B 1 647 ? 243.495 195.656 259.841 1.00 60.43 647 VAL B C 1
ATOM 9934 O O . VAL B 1 647 ? 244.480 195.471 260.564 1.00 64.81 647 VAL B O 1
ATOM 9938 N N . VAL B 1 648 ? 242.610 196.624 260.060 1.00 59.16 648 VAL B N 1
ATOM 9939 C CA . VAL B 1 648 ? 242.732 197.588 261.145 1.00 61.59 648 VAL B CA 1
ATOM 9940 C C . VAL B 1 648 ? 241.547 197.416 262.085 1.00 70.99 648 VAL B C 1
ATOM 9941 O O . VAL B 1 648 ? 240.412 197.220 261.637 1.00 79.21 648 VAL B O 1
ATOM 9945 N N . GLY B 1 649 ? 241.815 197.478 263.387 1.00 84.50 649 GLY B N 1
ATOM 9946 C CA . GLY B 1 649 ? 240.760 197.366 264.369 1.00 81.93 649 GLY B CA 1
ATOM 9947 C C . GLY B 1 649 ? 239.799 198.540 264.328 1.00 81.25 649 GLY B C 1
ATOM 9948 O O . GLY B 1 649 ? 239.973 199.518 263.602 1.00 83.21 649 GLY B O 1
ATOM 9949 N N . LEU B 1 650 ? 238.749 198.425 265.140 1.00 91.97 650 LEU B N 1
ATOM 9950 C CA . LEU B 1 650 ? 237.701 199.434 265.165 1.00 96.43 650 LEU B CA 1
ATOM 9951 C C . LEU B 1 650 ? 238.151 200.749 265.782 1.00 100.48 650 LEU B C 1
ATOM 9952 O O . LEU B 1 650 ? 237.417 201.737 265.674 1.00 99.57 650 LEU B O 1
ATOM 9957 N N . THR B 1 651 ? 239.319 200.784 266.420 1.00 106.42 651 THR B N 1
ATOM 9958 C CA . THR B 1 651 ? 239.843 201.981 267.080 1.00 105.01 651 THR B CA 1
ATOM 9959 C C . THR B 1 651 ? 238.856 202.536 268.100 1.00 103.63 651 THR B C 1
ATOM 9960 O O . THR B 1 651 ? 238.187 203.536 267.842 1.00 104.75 651 THR B O 1
#

Secondary structure (DSSP, 8-state):
-HHHHHHHS-TTT--------BTTEEEEEEEEEEEEEETTEEEEEEEEEEEEEE-B---EEEE-------TTSBGGGB-SSSSB-HHHHHTT--HHHHHHTT-----B-HHHHHHHHHHHHHHHHHHTT---S-----EE-SSEEE----SS-TTTS-SS---SS-SSSS---B--EE-SS---SSS-EEE-TTS-HHHHHHHHHHHSPB---SSBGGG--B--S-SB-EEE-SS---HHHHHHTT-S-TTTS-PPPHHHHHHHHHHHHHHHT-HHHHHHHHHHHHHHS-EEPPSSGGGGHHHH---EEEEPPPB--TTT-SSTTSS-EEEEEHHHHHHHHHHHH-TTHHHHHHHHHHHHHHHHHHHHHHHHHTSS-SS---TTTSSSSSGGGHHHHHHHHHH-S-EEP-SSTT--EE-GGGSSSS-EEEEE-EESS--SS-EETTEEEEES----S-TTSS-S---SSS--SSSSEEEPPPPSEE-SSEEEEEHHHHHHHHHHHHHHTEEEEEE--B--B-TTT--BPPPHHHHSTT--EEEEEEEEE-SS--S----SSSTTT----EEEEEEEEEEEE------GGGS----TTEEEES---TTTT-EEEEE-SS-EEEEE--/-HHHHTTTTGGGEEEE-----BTTEEE-EEEEEEEEEETTEEEEEEEE---EEE-B--PEEE--------TTSBTTT--TTT---HHHHHHTT---HHHIIIIIT----B-HHHHHHHHHHHHHHHHHHTT------PPPEEESEEEE----SS-TTTS-SS---SS-TTTS---B--B---SS--SSS-EEE-TTS-HHHHHHHHHHTS-B---SSBTTS--B--S-SB-EEE-SS---HHHHHHTTSS-TGGG----HHHHHHHHHHHHHHHT-HHHHHHHHHHHHHHH-EEEPSSSTTHHHHH---EEEPPPPB-BSSS-GGGSSSPEEEEEHHHHHHHHHHHH-THHHHHHHHHHHHHHHHHHHHHHHHTTTTTT--SSTT--GGGTSGGGHHHHHHHHHSSS-EEP-SSTT--EE-GGGSSS--EEEEE------SSS-EETTEEEEES----S-STTSTT---SSS--TTTSEEE-PPPSB--SS--EEEHHHHHHHHHHHHHHTEEEEEE-------SSS---PPPHHHHS-S-SEEEEEEEEEPSS--S----TTSTTT----EEEEEEEEEE-----EEEETTTT----TTEEEE----GGGT-EEEEE-SS-EEEEE--